Protein AF-A0AAN8J3Q2-F1 (afdb_monomer_lite)

Secondary structure (DSSP, 8-state):
---HHHHHHHHHHHHHHHHHHHHHHHHHHHHHHHHHHHHHHHHHHHHHHHHHHHHHHHHHHHHT----THHHHHHHTHHHHH-GGGG-----SSS-HHHHHHHHHHHHHHIIIIIHHHHTTT---SHHHHHHHHHHHHHHHHHHHHHHT--HHHIIIIIHHHHHHHHHHHHHHHHHHHHHHHTTS-S---HHHHHHHHHHHHHHHHSS---HHHHH-HHHHHHHHHHHHHHHHHHHS-HHHHT-HHHHHHHHHHHHHHHHHHHHHHHHHHHHHHHHHHHHHTT---SS--S-TT----SS------HHHHHHSHHHHHHHHHHHHHHT-HHHHHHHHHHHHHHHHHHHHHHHHHTTSS-HHHHHHHHHHHHHHHIIIIISTT-TT-----HHHHHHHHHHHHHSPP-TTTTHHHHHHHHHHHHH-TTTHHHHHTSTHHHHHHHHTT-PPP-------------SS----GGGSHHHHTTSS------SPPEEEEEEEEEEEEEETTEEEEEEEEEEEEEETTEEEEEEEEEEEHHHHHHHHHHHHHH-GGGTT---PPP-SSSTT-HHHHHHHHHHHHHHHHHHT-HHHHHH-HHHHHHHHHHHSSS----S---THHHHHHHHHHHHHHHHHHHHHTTS---GGGTTSGGGGGGSGGGGGGSS------PPPPPPPP---TTSS--S-HHHHS-HHHHHHHHHHHHHH-HHHH-HHHHHHHHHHHHHHHGGGHHHHHHHHHHHHHHHTSHHHHHHHHHHHHHHHHHGGGTTTTTTT-S---HHHHHHHHHTS--EEEEEEEE-SS-EEEEEE-SSS-EEEEEEE-STTHHHHHHHHHHHHHHHHTTTSSB-PPEEEEEE-GGG-EEEEEE-----S--HHHHHHHHHHHHHHHHHHHHHHHHHHHHTTSTTPPPP--TTTT---SBB-SS-EEETTEEE----BS-HHHHHIIIIIHHHHHHHHHTT-THHHHHHHHHHHHHHHHHGGGTTPPPEEE-S---TTSEEEETTEEEE-S---EEE-GGGHHHHHTTS----HHHHHHHHHHSPPPTTHHHHHHHHHHHHHHHHHHHH-GGGHHHHHHHHHHHHH-

Sequence (1094 aa):
MISRSSQIYAVLGIALFFGTFGLSGLIVFLICILCFVCGFCYIIYTRGGEKSKELASDFMNLKDFKFSPGIWMFLKNKNRFNDKSLYEQIHSMTNCQSMDAVLEQMLSFVIRDYVDSWYKKLSDDDLFKESLRRTARRSVASLSQCMRQVDWVPFITRHVADDFASHLRLYRMASERFKYMGRKDGVPSTENDLLSHFFDFELEMEKTICRDLLCTTPHYENAYLHDVVDIVLYLIMPPEDFRCRPLRFLLREVIGVFVKQQLSSLDFVDGLIRKKLVLLTNNAVDSGGLDVARVISTDDGLVQLPLHVVLTNGVAVSYFIDYLQSVGGQNYIDFYLAIEGFKVSVEHQLRTLSNGETVGDDVHETIKEAAQFMYQQYLSQEAITRVPLDEGTVSKFLSRIESDEPCDYWFEQIQEKVVEILRTDEHFYPGFKKNALYPKMLAELGITGDEDRPETPASDTGSAYSVLSDDARPLVKEIVEEGMINNGKPVTTAIVETLGIGMQGKQTFALYNVRVSRSINGKKVSGWNVLRRYSDFHTLHAFIVHKYPKLANLSFPGKKTFNNLDAHFLEKRTKALNLFLECVLQPAMLETYPELDGILFDFLSQKEYQGNREPIAKKVMSAMFDPIKTSVKAVGNTVLSVPDQVYGGVSKVGAGINNAAKVIIQPLSAGPRAPVIDTDRVAAGITDDESTSDNIPLRVLVLFVDEVFGVRARNAWFRRQMVTVLRQFVTPFGTSINKRIVDLVHWLTSEHQVTMYLTALRVMLAMGRSAGLRFLRTSGTSMEDALRECLKEDVKPFGRGGGGCINQGQGYETKSFGRIFVKVNRKKGSETMFRGEMASLKAMYETETVRVPKPIDVLNLGAHGWALVTEYIDMDGGSRGDLVELGTLLARMHKYNEDRLNESSRSSSFVGGSPTGDSYKDGVKQFGFHTVTCCGFIPQPNDWCDDWATFFIRNRLKVQIDMLIEKGNRDVLSVWPELERKVTDLLAPCAGVTPALVHGDLWGGNWSSSSEGPVIFDPASAFCDPEYEQGIMNMFGGYGSDFWTAYHRVLPERPDRKKRVPIYELFHSLNHWNHFGSSYRGSSMSIIDQILSS

pLDDT: mean 70.59, std 20.07, range [23.58, 97.81]

Foldseek 3Di:
DPDPVVVVVVVVVVVVQCVPCNPPSVVVVVVVVVVVVVVVVVVCVVVVVVVVVVVVVVVVVVVPDDDDPVVVVCVVCVVVLVDPVVLPDDDALQPDPLQSVLVVLLLVLCCVPPPCVVVVVVDPDCVVSSVLVVQVSQLSSQVNVVVVVDDLQCCVLPVVLLQVLLLLQLLVQLVVVQVVVCVPPVDDDDPVSSLVSSQVLVCVAVVPDGCSCCVPPPVNVLVVLLVVLLVSCVSRGDPVQNVPVVSSVVSSVSVSVVVVVVVVCCVVVVVVVVVVVVCVVVVPPPPPDDDDPPPPDDDPFDQDDDVVVLLPDPLSVVLLCVLCVVLVNNLLSVLLVLLVLLLVVLVVLVVCVVVVNDDDPVSQVVSLVSLVVSCQQAPDPPHPSHDDDDPVLSVVLVVCSVPDTDHSCSCVSVSVVSVVCQRPDCSHSVVSCVDPSNVVSCVVQVADTDPDDDDDDDDDDDDDDDDPPPVVPPVVPVVPPDDDDQPQDKAKAWAKDWSAWGDDPHDIFTKIKIWIFIDGPPHTPDIDIEIDTLVLLVLLQVVCCVVPVVCVVQQADDDDDPCCRPPVNVVVNSVRSNVSRVVCRDPVNCVVPVVSVVSVCLSRDNDDRDRPDDDPPVVVVCVVCVVVVVVSVVVVVVVPDDDPPPPPPPVPPVPPPVVVVPPPDDDDDDDDDDDDDDSYRSPDPPPPDPPQVLQSVLVSVLSNCCSVVVCVPPPPPVSVVVSVVSCVVCVVCRVVVSVVSVVVSCVCVDPVNVSVVSVVVSVVSVVCVQPVVCVVPDDDDDLQNLCCVFVVWHWDWDDDWDDDPAWIKTWIATDPQGIKIKTFHADPQVQQALVLQLQLQVLLVVLVFAAEFAWDDWDQSRSRGIMTMTHDFDFDFADPVLLLVCLQRLLSQQCSLVVLCVVLVVVVVDPDDDDDPPPPNNHDQWWFDPGWYDDRSHTFHGPTHNAQLCCCVPRFVVVLLVLCVVVVNCPCVVLVVLLNVLSSVLCVVVNPARFGWEQQQDAQVQWGAGPVGIYGHDGRIIRHRSLLNLLNHPPHDNRDPSSNVSNCVSPPDDPPSVLNSLVSVLRVLSVCCSVPHDVSVSVNVVSSVVSSVD

Structure (mmCIF, N/CA/C/O backbone):
data_AF-A0AAN8J3Q2-F1
#
_entry.id   AF-A0AAN8J3Q2-F1
#
loop_
_atom_site.group_PDB
_atom_site.id
_atom_site.type_symbol
_atom_site.label_atom_id
_atom_site.label_alt_id
_atom_site.label_comp_id
_atom_site.label_asym_id
_atom_site.label_entity_id
_atom_site.label_seq_id
_atom_site.pdbx_PDB_ins_code
_atom_site.Cartn_x
_atom_site.Cartn_y
_atom_site.Cartn_z
_atom_site.occupancy
_atom_site.B_iso_or_equiv
_atom_site.auth_seq_id
_atom_site.auth_comp_id
_atom_site.auth_asym_id
_atom_site.auth_atom_id
_atom_site.pdbx_PDB_model_num
ATOM 1 N N . MET A 1 1 ? 36.805 -28.744 -39.893 1.00 44.84 1 MET A N 1
ATOM 2 C CA . MET A 1 1 ? 36.390 -29.743 -40.902 1.00 44.84 1 MET A CA 1
ATOM 3 C C . MET A 1 1 ? 35.748 -29.007 -42.066 1.00 44.84 1 MET A C 1
ATOM 5 O O . MET A 1 1 ? 34.615 -28.571 -41.953 1.00 44.84 1 MET A O 1
ATOM 9 N N . ILE A 1 2 ? 36.499 -28.788 -43.141 1.00 46.84 2 ILE A N 1
ATOM 10 C CA . ILE A 1 2 ? 35.987 -28.196 -44.382 1.00 46.84 2 ILE A CA 1
ATOM 11 C C . ILE A 1 2 ? 35.321 -29.349 -45.151 1.00 46.84 2 ILE A C 1
ATOM 13 O O . ILE A 1 2 ? 35.975 -30.360 -45.407 1.00 46.84 2 ILE A O 1
ATOM 17 N N . SER A 1 3 ? 34.007 -29.278 -45.395 1.00 55.25 3 SER A N 1
ATOM 18 C CA . SER A 1 3 ? 33.243 -30.400 -45.962 1.00 55.25 3 SER A CA 1
ATOM 19 C C . SER A 1 3 ? 33.789 -30.776 -47.342 1.00 55.25 3 SER A C 1
ATOM 21 O O . SER A 1 3 ? 34.147 -29.898 -48.129 1.00 55.25 3 SER A O 1
ATOM 23 N N . ARG A 1 4 ? 33.822 -32.076 -47.672 1.00 58.34 4 ARG A N 1
ATOM 24 C CA . ARG A 1 4 ? 34.277 -32.590 -48.984 1.00 58.34 4 ARG A CA 1
ATOM 25 C C . ARG A 1 4 ? 33.656 -31.852 -50.182 1.00 58.34 4 ARG A C 1
ATOM 27 O O . ARG A 1 4 ? 34.294 -31.732 -51.219 1.00 58.34 4 ARG A O 1
ATOM 34 N N . SER A 1 5 ? 32.453 -31.301 -50.025 1.00 60.41 5 SER A N 1
ATOM 35 C CA . SER A 1 5 ? 31.771 -30.474 -51.025 1.00 60.41 5 SER A CA 1
ATOM 36 C C . SER A 1 5 ? 32.521 -29.181 -51.378 1.00 60.41 5 SER A C 1
ATOM 38 O O . SER A 1 5 ? 32.632 -28.845 -52.550 1.00 60.41 5 SER A O 1
ATOM 40 N N . SER A 1 6 ? 33.106 -28.477 -50.409 1.00 60.75 6 SER A N 1
ATOM 41 C CA . SER A 1 6 ? 33.828 -27.213 -50.658 1.00 60.75 6 SER A CA 1
ATOM 42 C C . SER A 1 6 ? 35.175 -27.392 -51.373 1.00 60.75 6 SER A C 1
ATOM 44 O O . SER A 1 6 ? 35.568 -26.538 -52.164 1.00 60.75 6 SER A O 1
ATOM 46 N N . GLN A 1 7 ? 35.844 -28.534 -51.185 1.00 69.81 7 GLN A N 1
ATOM 47 C CA . GLN A 1 7 ? 37.043 -28.885 -51.954 1.00 69.81 7 GLN A CA 1
ATOM 48 C C . GLN A 1 7 ? 36.707 -29.154 -53.426 1.00 69.81 7 GLN A C 1
ATOM 50 O O . GLN A 1 7 ? 37.463 -28.754 -54.306 1.00 69.81 7 GLN A O 1
ATOM 55 N N . ILE A 1 8 ? 35.547 -29.757 -53.705 1.00 75.06 8 ILE A N 1
ATOM 56 C CA . ILE A 1 8 ? 35.074 -29.994 -55.076 1.00 75.06 8 ILE A CA 1
ATOM 57 C C . ILE A 1 8 ? 34.764 -28.667 -55.775 1.00 75.06 8 ILE A C 1
ATOM 59 O O . ILE A 1 8 ? 35.192 -28.473 -56.909 1.00 75.06 8 ILE A O 1
ATOM 63 N N . TYR A 1 9 ? 34.102 -27.722 -55.099 1.00 75.12 9 TYR A N 1
ATOM 64 C CA . TYR A 1 9 ? 33.844 -26.395 -55.670 1.00 75.12 9 TYR A CA 1
ATOM 65 C C . TYR A 1 9 ? 35.123 -25.577 -55.880 1.00 75.12 9 TYR A C 1
ATOM 67 O O . TYR A 1 9 ? 35.227 -24.868 -56.878 1.00 75.12 9 TYR A O 1
ATOM 75 N N . ALA A 1 10 ? 36.117 -25.708 -54.998 1.00 75.75 10 ALA A N 1
ATOM 76 C CA . ALA A 1 10 ? 37.416 -25.067 -55.183 1.00 75.75 10 ALA A CA 1
ATOM 77 C C . ALA A 1 10 ? 38.167 -25.646 -56.394 1.00 75.75 10 ALA A C 1
ATOM 79 O O . ALA A 1 10 ? 38.669 -24.891 -57.223 1.00 75.75 10 ALA A O 1
ATOM 80 N N . VAL A 1 11 ? 38.191 -26.974 -56.544 1.00 79.00 11 VAL A N 1
ATOM 81 C CA . VAL A 1 11 ? 38.819 -27.638 -57.698 1.00 79.00 11 VAL A CA 1
ATOM 82 C C . VAL A 1 11 ? 38.075 -27.314 -58.997 1.00 79.00 11 VAL A C 1
ATOM 84 O O . VAL A 1 11 ? 38.719 -27.025 -60.003 1.00 79.00 11 VAL A O 1
ATOM 87 N N . LEU A 1 12 ? 36.738 -27.280 -58.976 1.00 80.75 12 LEU A N 1
ATOM 88 C CA . LEU A 1 12 ? 35.918 -26.880 -60.122 1.00 80.75 12 LEU A CA 1
ATOM 89 C C . LEU A 1 12 ? 36.154 -25.413 -60.500 1.00 80.75 12 LEU A C 1
ATOM 91 O O . LEU A 1 12 ? 36.290 -25.105 -61.679 1.00 80.75 12 LEU A O 1
ATOM 95 N N . GLY A 1 13 ? 36.255 -24.518 -59.515 1.00 78.62 13 GLY A N 1
ATOM 96 C CA . GLY A 1 13 ? 36.569 -23.108 -59.736 1.00 78.62 13 GLY A CA 1
ATOM 97 C C . GLY A 1 13 ? 37.957 -22.908 -60.344 1.00 78.62 13 GLY A C 1
ATOM 98 O O . GLY A 1 13 ? 38.103 -22.134 -61.285 1.00 78.62 13 GLY A O 1
ATOM 99 N N . ILE A 1 14 ? 38.958 -23.658 -59.874 1.00 78.94 14 ILE A N 1
ATOM 100 C CA . ILE A 1 14 ? 40.317 -23.643 -60.434 1.00 78.94 14 ILE A CA 1
ATOM 101 C C . ILE A 1 14 ? 40.312 -24.184 -61.871 1.00 78.94 14 ILE A C 1
ATOM 103 O O . ILE A 1 14 ? 40.887 -23.558 -62.760 1.00 78.94 14 ILE A O 1
ATOM 107 N N . ALA A 1 15 ? 39.629 -25.303 -62.125 1.00 77.94 15 ALA A N 1
ATOM 108 C CA . ALA A 1 15 ? 39.533 -25.896 -63.458 1.00 77.94 15 ALA A CA 1
ATOM 109 C C . ALA A 1 15 ? 38.805 -24.977 -64.453 1.00 77.94 15 ALA A C 1
ATOM 111 O O . ALA A 1 15 ? 39.283 -24.790 -65.571 1.00 77.94 15 ALA A O 1
ATOM 112 N N . LEU A 1 16 ? 37.695 -24.356 -64.037 1.00 80.19 16 LEU A N 1
ATOM 113 C CA . LEU A 1 16 ? 36.972 -23.374 -64.844 1.00 80.19 16 LEU A CA 1
ATOM 114 C C . LEU A 1 16 ? 37.835 -22.143 -65.115 1.00 80.19 16 LEU A C 1
ATOM 116 O O . LEU A 1 16 ? 37.922 -21.728 -66.262 1.00 80.19 16 LEU A O 1
ATOM 120 N N . PHE A 1 17 ? 38.530 -21.610 -64.106 1.00 79.38 17 PHE A N 1
ATOM 121 C CA . PHE A 1 17 ? 39.389 -20.433 -64.255 1.00 79.38 17 PHE A CA 1
ATOM 122 C C . PHE A 1 17 ? 40.544 -20.667 -65.239 1.00 79.38 17 PHE A C 1
ATOM 124 O O . PHE A 1 17 ? 40.773 -19.842 -66.126 1.00 79.38 17 PHE A O 1
ATOM 131 N N . PHE A 1 18 ? 41.241 -21.804 -65.133 1.00 77.00 18 PHE A N 1
ATOM 132 C CA . PHE A 1 18 ? 42.282 -22.169 -66.100 1.00 77.00 18 PHE A CA 1
ATOM 133 C C . PHE A 1 18 ? 41.704 -22.487 -67.485 1.00 77.00 18 PHE A C 1
ATOM 135 O O . PHE A 1 18 ? 42.357 -22.190 -68.484 1.00 77.00 18 PHE A O 1
ATOM 142 N N . GLY A 1 19 ? 40.484 -23.027 -67.559 1.00 76.12 19 GLY A N 1
ATOM 143 C CA . GLY A 1 19 ? 39.777 -23.276 -68.816 1.00 76.12 19 GLY A CA 1
ATOM 144 C C . GLY A 1 19 ? 39.347 -22.000 -69.548 1.00 76.12 19 GLY A C 1
ATOM 145 O O . GLY A 1 19 ? 39.478 -21.933 -70.766 1.00 76.12 19 GLY A O 1
ATOM 146 N N . THR A 1 20 ? 38.868 -20.976 -68.833 1.00 76.88 20 THR A N 1
ATOM 147 C CA . THR A 1 20 ? 38.388 -19.724 -69.446 1.00 76.88 20 THR A CA 1
ATOM 148 C C . THR A 1 20 ? 39.479 -18.686 -69.671 1.00 76.88 20 THR A C 1
ATOM 150 O O . THR A 1 20 ? 39.410 -17.955 -70.655 1.00 76.88 20 THR A O 1
ATOM 153 N N . PHE A 1 21 ? 40.474 -18.585 -68.785 1.00 77.19 21 PHE A N 1
ATOM 154 C CA . PHE A 1 21 ? 41.456 -17.489 -68.829 1.00 77.19 21 PHE A CA 1
ATOM 155 C C . PHE A 1 21 ? 42.900 -17.942 -69.083 1.00 77.19 21 PHE A C 1
ATOM 157 O O . PHE A 1 21 ? 43.785 -17.099 -69.284 1.00 77.19 21 PHE A O 1
ATOM 164 N N . GLY A 1 22 ? 43.153 -19.255 -69.091 1.00 79.75 22 GLY A N 1
ATOM 165 C CA . GLY A 1 22 ? 44.482 -19.825 -69.291 1.00 79.75 22 GLY A CA 1
ATOM 166 C C . GLY A 1 22 ? 45.507 -19.378 -68.243 1.00 79.75 22 GLY A C 1
ATOM 167 O O . GLY A 1 22 ? 45.188 -18.761 -67.225 1.00 79.75 22 GLY A O 1
ATOM 168 N N . LEU A 1 23 ? 46.784 -19.664 -68.508 1.00 76.62 23 LEU A N 1
ATOM 169 C CA . LEU A 1 23 ? 47.891 -19.263 -67.629 1.00 76.62 23 LEU A CA 1
ATOM 170 C C . LEU A 1 23 ? 48.048 -17.729 -67.546 1.00 76.62 23 LEU A C 1
ATOM 172 O O . LEU A 1 23 ? 48.486 -17.195 -66.528 1.00 76.62 23 LEU A O 1
ATOM 176 N N . SER A 1 24 ? 47.642 -17.015 -68.599 1.00 75.31 24 SER A N 1
ATOM 177 C CA . SER A 1 24 ? 47.639 -15.550 -68.678 1.00 75.31 24 SER A CA 1
ATOM 178 C C . SER A 1 24 ? 46.705 -14.894 -67.658 1.00 75.31 24 SER A C 1
ATOM 180 O O . SER A 1 24 ? 47.068 -13.872 -67.077 1.00 75.31 24 SER A O 1
ATOM 182 N N . GLY A 1 25 ? 45.539 -15.490 -67.384 1.00 77.50 25 GLY A N 1
ATOM 183 C CA . GLY A 1 25 ? 44.587 -14.971 -66.398 1.00 77.50 25 GLY A CA 1
ATOM 184 C C . GLY A 1 25 ? 45.135 -14.965 -64.974 1.00 77.50 25 GLY A C 1
ATOM 185 O O . GLY A 1 25 ? 44.891 -14.023 -64.223 1.00 77.50 25 GLY A O 1
ATOM 186 N N . LEU A 1 26 ? 45.939 -15.974 -64.620 1.00 77.62 26 LEU A N 1
ATOM 187 C CA . LEU A 1 26 ? 46.583 -16.059 -63.308 1.00 77.62 26 LEU A CA 1
ATOM 188 C C . LEU A 1 26 ? 47.596 -14.922 -63.106 1.00 77.62 26 LEU A C 1
ATOM 190 O O . LEU A 1 26 ? 47.645 -14.315 -62.038 1.00 77.62 26 LEU A O 1
ATOM 194 N N . ILE A 1 27 ? 48.373 -14.607 -64.146 1.00 80.88 27 ILE A N 1
ATOM 195 C CA . ILE A 1 27 ? 49.370 -13.530 -64.111 1.00 80.88 27 ILE A CA 1
ATOM 196 C C . ILE A 1 27 ? 48.676 -12.176 -63.929 1.00 80.88 27 ILE A C 1
ATOM 198 O O . ILE A 1 27 ? 49.070 -11.398 -63.063 1.00 80.88 27 ILE A O 1
ATOM 202 N N . VAL A 1 28 ? 47.607 -11.914 -64.687 1.00 82.50 28 VAL A N 1
ATOM 203 C CA . VAL A 1 28 ? 46.833 -10.667 -64.566 1.00 82.50 28 VAL A CA 1
ATOM 204 C C . VAL A 1 28 ? 46.196 -10.546 -63.179 1.00 82.50 28 VAL A C 1
ATOM 206 O O . VAL A 1 28 ? 46.288 -9.493 -62.554 1.00 82.50 28 VAL A O 1
ATOM 209 N N . PHE A 1 29 ? 45.623 -11.630 -62.652 1.00 80.81 29 PHE A N 1
ATOM 210 C CA . PHE A 1 29 ? 45.022 -11.641 -61.318 1.00 80.81 29 PHE A CA 1
ATOM 211 C C . PHE A 1 29 ? 46.047 -11.353 -60.208 1.00 80.81 29 PHE A C 1
ATOM 213 O O . PHE A 1 29 ? 45.781 -10.549 -59.311 1.00 80.81 29 PHE A O 1
ATOM 220 N N . LEU A 1 30 ? 47.245 -11.941 -60.297 1.00 81.38 30 LEU A N 1
ATOM 221 C CA . LEU A 1 30 ? 48.338 -11.675 -59.358 1.00 81.38 30 LEU A CA 1
ATOM 222 C C . LEU A 1 30 ? 48.819 -10.222 -59.429 1.00 81.38 30 LEU A C 1
ATOM 224 O O . LEU A 1 30 ? 49.044 -9.609 -58.385 1.00 81.38 30 LEU A O 1
ATOM 228 N N . ILE A 1 31 ? 48.918 -9.647 -60.632 1.00 86.12 31 ILE A N 1
ATOM 229 C CA . ILE A 1 31 ? 49.271 -8.231 -60.814 1.00 86.12 31 ILE A CA 1
ATOM 230 C C . ILE A 1 31 ? 48.207 -7.325 -60.180 1.00 86.12 31 ILE A C 1
ATOM 232 O O . ILE A 1 31 ? 48.558 -6.398 -59.455 1.00 86.12 31 ILE A O 1
ATOM 236 N N . CYS A 1 32 ? 46.916 -7.613 -60.372 1.00 83.62 32 CYS A N 1
ATOM 237 C CA . CYS A 1 32 ? 45.833 -6.833 -59.765 1.00 83.62 32 CYS A CA 1
ATOM 238 C C . CYS A 1 32 ? 45.866 -6.867 -58.230 1.00 83.62 32 CYS A C 1
ATOM 240 O O . CYS A 1 32 ? 45.693 -5.824 -57.596 1.00 83.62 32 CYS A O 1
ATOM 242 N N . ILE A 1 33 ? 46.132 -8.032 -57.627 1.00 85.94 33 ILE A N 1
ATOM 243 C CA . ILE A 1 33 ? 46.300 -8.150 -56.169 1.00 85.94 33 ILE A CA 1
ATOM 244 C C . ILE A 1 33 ? 47.504 -7.331 -55.702 1.00 85.94 33 ILE A C 1
ATOM 246 O O . ILE A 1 33 ? 47.404 -6.602 -54.715 1.00 85.94 33 ILE A O 1
ATOM 250 N N . LEU A 1 34 ? 48.626 -7.407 -56.419 1.00 86.88 34 LEU A N 1
ATOM 251 C CA . LEU A 1 34 ? 49.834 -6.671 -56.060 1.00 86.88 34 LEU A CA 1
ATOM 252 C C . LEU A 1 34 ? 49.600 -5.153 -56.131 1.00 86.88 34 LEU A C 1
ATOM 254 O O . LEU A 1 34 ? 49.941 -4.433 -55.194 1.00 86.88 34 LEU A O 1
ATOM 258 N N . CYS A 1 35 ? 48.926 -4.672 -57.179 1.00 88.38 35 CYS A N 1
ATOM 259 C CA . CYS A 1 35 ? 48.518 -3.273 -57.305 1.00 88.38 35 CYS A CA 1
ATOM 260 C C . CYS A 1 35 ? 47.567 -2.835 -56.181 1.00 88.38 35 CYS A C 1
ATOM 262 O O . CYS A 1 35 ? 47.721 -1.733 -55.654 1.00 88.38 35 CYS A O 1
ATOM 264 N N . PHE A 1 36 ? 46.620 -3.688 -55.778 1.00 88.50 36 PHE A N 1
ATOM 265 C CA . PHE A 1 36 ? 45.702 -3.399 -54.674 1.00 88.50 36 PHE A CA 1
ATOM 266 C C . PHE A 1 36 ? 46.442 -3.264 -53.336 1.00 88.50 36 PHE A C 1
ATOM 268 O O . PHE A 1 36 ? 46.231 -2.293 -52.609 1.00 88.50 36 PHE A O 1
ATOM 275 N N . VAL A 1 37 ? 47.360 -4.189 -53.035 1.00 87.00 37 VAL A N 1
ATOM 276 C CA . VAL A 1 37 ? 48.166 -4.154 -51.804 1.00 87.00 37 VAL A CA 1
ATOM 277 C C . VAL A 1 37 ? 49.084 -2.931 -51.790 1.00 87.00 37 VAL A C 1
ATOM 279 O O . VAL A 1 37 ? 49.125 -2.209 -50.795 1.00 87.00 37 VAL A O 1
ATOM 282 N N . CYS A 1 38 ? 49.763 -2.633 -52.901 1.00 88.00 38 CYS A N 1
ATOM 283 C CA . CYS A 1 38 ? 50.602 -1.440 -53.015 1.00 88.00 38 CYS A CA 1
ATOM 284 C C . CYS A 1 38 ? 49.794 -0.143 -52.851 1.00 88.00 38 CYS A C 1
ATOM 286 O O . CYS A 1 38 ? 50.235 0.758 -52.137 1.00 88.00 38 CYS A O 1
ATOM 288 N N . GLY A 1 39 ? 48.602 -0.054 -53.451 1.00 87.06 39 GLY A N 1
ATOM 289 C CA . GLY A 1 39 ? 47.702 1.091 -53.288 1.00 87.06 39 GLY A CA 1
ATOM 290 C C . GLY A 1 39 ? 47.219 1.261 -51.845 1.00 87.06 39 GLY A C 1
ATOM 291 O O . GLY A 1 39 ? 47.214 2.373 -51.317 1.00 87.06 39 GLY A O 1
ATOM 292 N N . PHE A 1 40 ? 46.892 0.158 -51.169 1.00 84.12 40 PHE A N 1
ATOM 293 C CA . PHE A 1 40 ? 46.506 0.166 -49.759 1.00 84.12 40 PHE A CA 1
ATOM 294 C C . PHE A 1 40 ? 47.651 0.643 -48.850 1.00 84.12 40 PHE A C 1
ATOM 296 O O . PHE A 1 40 ? 47.452 1.524 -48.010 1.00 84.12 40 PHE A O 1
ATOM 303 N N . CYS A 1 41 ? 48.871 0.136 -49.060 1.00 84.44 41 CYS A N 1
ATOM 304 C CA . CYS A 1 41 ? 50.059 0.586 -48.333 1.00 84.44 41 CYS A CA 1
ATOM 305 C C . CYS A 1 41 ? 50.379 2.065 -48.593 1.00 84.44 41 CYS A C 1
ATOM 307 O O . CYS A 1 41 ? 50.737 2.782 -47.659 1.00 84.44 41 CYS A O 1
ATOM 309 N N . TYR A 1 42 ? 50.206 2.539 -49.830 1.00 86.69 42 TYR A N 1
ATOM 310 C CA . TYR A 1 42 ? 50.404 3.944 -50.182 1.00 86.69 42 TYR A CA 1
ATOM 311 C C . TYR A 1 42 ? 49.430 4.862 -49.432 1.00 86.69 42 TYR A C 1
ATOM 313 O O . TYR A 1 42 ? 49.867 5.842 -48.835 1.00 86.69 42 TYR A O 1
ATOM 321 N N . ILE A 1 43 ? 48.139 4.510 -49.370 1.00 82.62 43 ILE A N 1
ATOM 322 C CA . ILE A 1 43 ? 47.125 5.284 -48.632 1.00 82.62 43 ILE A CA 1
ATOM 323 C C . ILE A 1 43 ? 47.439 5.341 -47.131 1.00 82.62 43 ILE A C 1
ATOM 325 O O . ILE A 1 43 ? 47.281 6.393 -46.512 1.00 82.62 43 ILE A O 1
ATOM 329 N N . ILE A 1 44 ? 47.889 4.232 -46.534 1.00 80.75 44 ILE A N 1
ATOM 330 C CA . ILE A 1 44 ? 48.295 4.210 -45.120 1.00 80.75 44 ILE A CA 1
ATOM 331 C C . ILE A 1 44 ? 49.507 5.114 -44.892 1.00 80.75 44 ILE A C 1
ATOM 333 O O . ILE A 1 44 ? 49.525 5.876 -43.927 1.00 80.75 44 ILE A O 1
ATOM 337 N N . TYR A 1 45 ? 50.501 5.057 -45.779 1.00 82.88 45 TYR A N 1
ATOM 338 C CA . TYR A 1 45 ? 51.706 5.871 -45.663 1.00 82.88 45 TYR A CA 1
ATOM 339 C C . TYR A 1 45 ? 51.403 7.371 -45.790 1.00 82.88 45 TYR A C 1
ATOM 341 O O . TYR A 1 45 ? 51.869 8.164 -44.970 1.00 82.88 45 TYR A O 1
ATOM 349 N N . THR A 1 46 ? 50.578 7.773 -46.763 1.00 78.69 46 THR A N 1
ATOM 350 C CA . THR A 1 46 ? 50.243 9.189 -46.975 1.00 78.69 46 THR A CA 1
ATOM 351 C C . THR A 1 46 ? 49.350 9.743 -45.865 1.00 78.69 46 THR A C 1
ATOM 353 O O . THR A 1 46 ? 49.705 10.755 -45.260 1.00 78.69 46 THR A O 1
ATOM 356 N N . ARG A 1 47 ? 48.255 9.052 -45.504 1.00 73.94 47 ARG A N 1
ATOM 357 C CA . ARG A 1 47 ? 47.373 9.490 -44.402 1.00 73.94 47 ARG A CA 1
ATOM 358 C C . ARG A 1 47 ? 48.051 9.424 -43.037 1.00 73.94 47 ARG A C 1
ATOM 360 O O . ARG A 1 47 ? 47.794 10.273 -42.186 1.00 73.94 47 ARG A O 1
ATOM 367 N N . GLY A 1 48 ? 48.908 8.428 -42.812 1.00 75.12 48 GLY A N 1
ATOM 368 C CA . GLY A 1 48 ? 49.697 8.317 -41.587 1.00 75.12 48 GLY A CA 1
ATOM 369 C C . GLY A 1 48 ? 50.693 9.469 -41.444 1.00 75.12 48 GLY A C 1
ATOM 370 O O . GLY A 1 48 ? 50.813 10.048 -40.365 1.00 75.12 48 GLY A O 1
ATOM 371 N N . GLY A 1 49 ? 51.351 9.852 -42.543 1.00 77.44 49 GLY A N 1
ATOM 372 C CA . GLY A 1 49 ? 52.280 10.981 -42.577 1.00 77.44 49 GLY A CA 1
ATOM 373 C C . GLY A 1 49 ? 51.612 12.333 -42.312 1.00 77.44 49 GLY A C 1
ATOM 374 O O . GLY A 1 49 ? 52.154 13.136 -41.552 1.00 77.44 49 GLY A O 1
ATOM 375 N N . GLU A 1 50 ? 50.432 12.579 -42.887 1.00 77.88 50 GLU A N 1
ATOM 376 C CA . GLU A 1 50 ? 49.652 13.802 -42.631 1.00 77.88 50 GLU A CA 1
ATOM 377 C C . GLU A 1 50 ? 49.238 13.903 -41.159 1.00 77.88 50 GLU A C 1
ATOM 379 O O . GLU A 1 50 ? 49.524 14.904 -40.501 1.00 77.88 50 GLU A O 1
ATOM 384 N N . LYS A 1 51 ? 48.688 12.820 -40.600 1.00 73.75 51 LYS A N 1
ATOM 385 C CA . LYS A 1 51 ? 48.233 12.785 -39.204 1.00 73.75 51 LYS A CA 1
ATOM 386 C C . LYS A 1 51 ? 49.379 12.881 -38.193 1.00 73.75 51 LYS A C 1
ATOM 388 O O . LYS A 1 51 ? 49.227 13.474 -37.128 1.00 73.75 51 LYS A O 1
ATOM 393 N N . SER A 1 52 ? 50.552 12.342 -38.531 1.00 73.38 52 SER A N 1
ATOM 394 C CA . SER A 1 52 ? 51.756 12.478 -37.704 1.00 73.38 52 SER A CA 1
ATOM 395 C C . SER A 1 52 ? 52.291 13.912 -37.676 1.00 73.38 52 SER A C 1
ATOM 397 O O . SER A 1 52 ? 52.817 14.332 -36.646 1.00 73.38 52 SER A O 1
ATOM 399 N N . LYS A 1 53 ? 52.195 14.655 -38.785 1.00 77.44 53 LYS A N 1
ATOM 400 C CA . LYS A 1 53 ? 52.614 16.065 -38.841 1.00 77.44 53 LYS A CA 1
ATOM 401 C C . LYS A 1 53 ? 51.661 16.966 -38.062 1.00 77.44 53 LYS A C 1
ATOM 403 O O . LYS A 1 53 ? 52.125 17.871 -37.375 1.00 77.44 53 LYS A O 1
ATOM 408 N N . GLU A 1 54 ? 50.365 16.675 -38.125 1.00 75.50 54 GLU A N 1
ATOM 409 C CA . GLU A 1 54 ? 49.329 17.362 -37.349 1.00 75.50 54 GLU A CA 1
ATOM 410 C C . GLU A 1 54 ? 49.564 17.191 -35.834 1.00 75.50 54 GLU A C 1
ATOM 412 O O . GLU A 1 54 ? 49.725 18.179 -35.122 1.00 75.50 54 GLU A O 1
ATOM 417 N N . LEU A 1 55 ? 49.780 15.954 -35.359 1.00 70.25 55 LEU A N 1
ATOM 418 C CA . LEU A 1 55 ? 50.124 15.698 -33.950 1.00 70.25 55 LEU A CA 1
ATOM 419 C C . LEU A 1 55 ? 51.442 16.359 -33.507 1.00 70.25 55 LEU A C 1
ATOM 421 O O . LEU A 1 55 ? 51.558 16.810 -32.368 1.00 70.25 55 LEU A O 1
ATOM 425 N N . ALA A 1 56 ? 52.456 16.393 -34.376 1.00 72.19 56 ALA A N 1
ATOM 426 C CA . ALA A 1 56 ? 53.737 17.019 -34.053 1.00 72.19 56 ALA A CA 1
ATOM 427 C C . ALA A 1 56 ? 53.616 18.548 -33.922 1.00 72.19 56 ALA A C 1
ATOM 429 O O . ALA A 1 56 ? 54.272 19.139 -33.063 1.00 72.19 56 ALA A O 1
ATOM 430 N N . SER A 1 57 ? 52.762 19.174 -34.738 1.00 70.25 57 SER A N 1
ATOM 431 C CA . SER A 1 57 ? 52.414 20.597 -34.640 1.00 70.25 57 SER A CA 1
ATOM 432 C C . SER A 1 57 ? 51.726 20.908 -33.307 1.00 70.25 57 SER A C 1
ATOM 434 O O . SER A 1 57 ? 52.156 21.808 -32.583 1.00 70.25 57 SER A O 1
ATOM 436 N N . ASP A 1 58 ? 50.733 20.105 -32.925 1.00 66.75 58 ASP A N 1
ATOM 437 C CA . ASP A 1 58 ? 50.013 20.272 -31.657 1.00 66.75 58 ASP A CA 1
ATOM 438 C C . ASP A 1 58 ? 50.932 20.102 -30.437 1.00 66.75 58 ASP A C 1
ATOM 440 O O . ASP A 1 58 ? 50.835 20.846 -29.459 1.00 66.75 58 ASP A O 1
ATOM 444 N N . PHE A 1 59 ? 51.887 19.171 -30.510 1.00 65.19 59 PHE A N 1
ATOM 445 C CA . PHE A 1 59 ? 52.856 18.938 -29.439 1.00 65.19 59 PHE A CA 1
ATOM 446 C C . PHE A 1 59 ? 53.878 20.078 -29.290 1.00 65.19 59 PHE A C 1
ATOM 448 O O . PHE A 1 59 ? 54.300 20.390 -28.175 1.00 65.19 59 PHE A O 1
ATOM 455 N N . MET A 1 60 ? 54.270 20.730 -30.389 1.00 64.25 60 MET A N 1
ATOM 456 C CA . MET A 1 60 ? 55.163 21.893 -30.330 1.00 64.25 60 MET A CA 1
ATOM 457 C C . MET A 1 60 ? 54.453 23.126 -29.760 1.00 64.25 60 MET A C 1
ATOM 459 O O . MET A 1 60 ? 55.052 23.832 -28.951 1.00 64.25 60 MET A O 1
ATOM 463 N N . ASN A 1 61 ? 53.162 23.311 -30.057 1.00 58.25 61 ASN A N 1
ATOM 464 C CA . ASN A 1 61 ? 52.339 24.374 -29.464 1.00 58.25 61 ASN A CA 1
ATOM 465 C C . ASN A 1 61 ? 52.176 24.230 -27.935 1.00 58.25 61 ASN A C 1
ATOM 467 O O . ASN A 1 61 ? 52.015 25.223 -27.228 1.00 58.25 61 ASN A O 1
ATOM 471 N N . LEU A 1 62 ? 52.268 23.007 -27.397 1.00 55.44 62 LEU A N 1
ATOM 472 C CA . LEU A 1 62 ? 52.250 22.732 -25.951 1.00 55.44 62 LEU A CA 1
ATOM 473 C C . LEU A 1 62 ? 53.569 23.075 -25.240 1.00 55.44 62 LEU A C 1
ATOM 475 O O . LEU A 1 62 ? 53.578 23.282 -24.025 1.00 55.44 62 LEU A O 1
ATOM 479 N N . LYS A 1 63 ? 54.688 23.142 -25.971 1.00 52.56 63 LYS A N 1
ATOM 480 C CA . LYS A 1 63 ? 56.030 23.325 -25.396 1.00 52.56 63 LYS A CA 1
ATOM 481 C C . LYS A 1 63 ? 56.298 24.764 -24.940 1.00 52.56 63 LYS A C 1
ATOM 483 O O . LYS A 1 63 ? 57.090 24.968 -24.021 1.00 52.56 63 LYS A O 1
ATOM 488 N N . ASP A 1 64 ? 55.594 25.732 -25.524 1.00 54.88 64 ASP A N 1
ATOM 489 C CA . ASP A 1 64 ? 55.672 27.153 -25.159 1.00 54.88 64 ASP A CA 1
ATOM 490 C C . ASP A 1 64 ? 54.746 27.535 -23.988 1.00 54.88 64 ASP A C 1
ATOM 492 O O . ASP A 1 64 ? 54.777 28.665 -23.489 1.00 54.88 64 ASP A O 1
ATOM 496 N N . PHE A 1 65 ? 53.958 26.583 -23.476 1.00 48.75 65 PHE A N 1
ATOM 497 C CA . PHE A 1 65 ? 53.097 26.791 -22.317 1.00 48.75 65 PHE A CA 1
ATOM 498 C C . PHE A 1 65 ? 53.924 26.741 -21.019 1.00 48.75 65 PHE A C 1
ATOM 500 O O . PHE A 1 65 ? 54.210 25.680 -20.460 1.00 48.75 65 PHE A O 1
ATOM 507 N N . LYS A 1 66 ? 54.341 27.907 -20.510 1.00 51.56 66 LYS A N 1
ATOM 508 C CA . LYS A 1 66 ? 55.027 27.999 -19.210 1.00 51.56 66 LYS A CA 1
ATOM 509 C C . LYS A 1 66 ? 54.064 27.651 -18.072 1.00 51.56 66 LYS A C 1
ATOM 511 O O . LYS A 1 66 ? 53.241 28.472 -17.669 1.00 51.56 66 LYS A O 1
ATOM 516 N N . PHE A 1 67 ? 54.208 26.458 -17.498 1.00 46.12 67 PHE A N 1
ATOM 517 C CA . PHE A 1 67 ? 53.555 26.109 -16.237 1.00 46.12 67 PHE A CA 1
ATOM 518 C C . PHE A 1 67 ? 54.023 27.053 -15.109 1.00 46.12 67 PHE A C 1
ATOM 520 O O . PHE A 1 67 ? 55.217 27.228 -14.868 1.00 46.12 67 PHE A O 1
ATOM 527 N N . SER A 1 68 ? 53.052 27.672 -14.432 1.00 53.25 68 SER A N 1
ATOM 528 C CA . SER A 1 68 ? 53.185 28.536 -13.243 1.00 53.25 68 SER A CA 1
ATOM 529 C C . SER A 1 68 ? 53.978 27.846 -12.096 1.00 53.25 68 SER A C 1
ATOM 531 O O . SER A 1 68 ? 54.064 26.616 -12.110 1.00 53.25 68 SER A O 1
ATOM 533 N N . PRO A 1 69 ? 54.533 28.561 -11.080 1.00 49.00 69 PRO A N 1
ATOM 534 C CA . PRO A 1 69 ? 55.546 28.103 -10.094 1.00 49.00 69 PRO A CA 1
ATOM 535 C C . PRO A 1 69 ? 55.247 26.840 -9.259 1.00 49.00 69 PRO A C 1
ATOM 537 O O . PRO A 1 69 ? 56.049 26.442 -8.411 1.00 49.00 69 PRO A O 1
ATOM 540 N N . GLY A 1 70 ? 54.101 26.197 -9.470 1.00 55.75 70 GLY A N 1
ATOM 541 C CA . GLY A 1 70 ? 53.618 25.040 -8.726 1.00 55.75 70 GLY A CA 1
ATOM 542 C C . GLY A 1 70 ? 54.517 23.806 -8.802 1.00 55.75 70 GLY A C 1
ATOM 543 O O . GLY A 1 70 ? 54.565 23.068 -7.826 1.00 55.75 70 GLY A O 1
ATOM 544 N N . ILE A 1 71 ? 55.286 23.595 -9.879 1.00 56.78 71 ILE A N 1
ATOM 545 C CA . ILE A 1 71 ? 56.173 22.416 -9.997 1.00 56.78 71 ILE A CA 1
ATOM 546 C C . ILE A 1 71 ? 57.294 22.455 -8.951 1.00 56.78 71 ILE A C 1
ATOM 548 O O . ILE A 1 71 ? 57.582 21.450 -8.303 1.00 56.78 71 ILE A O 1
ATOM 552 N N . TRP A 1 72 ? 57.897 23.623 -8.727 1.00 53.91 72 TRP A N 1
ATOM 553 C CA . TRP A 1 72 ? 58.945 23.776 -7.715 1.00 53.91 72 TRP A CA 1
ATOM 554 C C . TRP A 1 72 ? 58.392 23.602 -6.295 1.00 53.91 72 TRP A C 1
ATOM 556 O O . TRP A 1 72 ? 59.031 22.989 -5.438 1.00 53.91 72 TRP A O 1
ATOM 566 N N . MET A 1 73 ? 57.166 24.074 -6.056 1.00 56.72 73 MET A N 1
ATOM 567 C CA . MET A 1 73 ? 56.475 23.896 -4.779 1.00 56.72 73 MET A CA 1
ATOM 568 C C . MET A 1 73 ? 56.005 22.447 -4.564 1.00 56.72 73 MET A C 1
ATOM 570 O O . MET A 1 73 ? 56.021 21.963 -3.433 1.00 56.72 73 MET A O 1
ATOM 574 N N . PHE A 1 74 ? 55.654 21.735 -5.636 1.00 58.22 74 PHE A N 1
ATOM 575 C CA . PHE A 1 74 ? 55.347 20.305 -5.637 1.00 58.22 74 PHE A CA 1
ATOM 576 C C . PHE A 1 74 ? 56.585 19.473 -5.291 1.00 58.22 74 PHE A C 1
ATOM 578 O O . PHE A 1 74 ? 56.532 18.652 -4.379 1.00 58.22 74 PHE A O 1
ATOM 585 N N . LEU A 1 75 ? 57.728 19.746 -5.930 1.00 63.28 75 LEU A N 1
ATOM 586 C CA . LEU A 1 75 ? 58.991 19.061 -5.640 1.00 63.28 75 LEU A CA 1
ATOM 587 C C . LEU A 1 75 ? 59.453 19.292 -4.193 1.00 63.28 75 LEU A C 1
ATOM 589 O O . LEU A 1 75 ? 59.872 18.344 -3.532 1.00 63.28 75 LEU A O 1
ATOM 593 N N . LYS A 1 76 ? 59.299 20.516 -3.668 1.00 66.50 76 LYS A N 1
ATOM 594 C CA . LYS A 1 76 ? 59.621 20.850 -2.269 1.00 66.50 76 LYS A CA 1
ATOM 595 C C . LYS A 1 76 ? 58.721 20.127 -1.256 1.00 66.50 76 LYS A C 1
ATOM 597 O O . LYS A 1 76 ? 59.171 19.821 -0.158 1.00 66.50 76 LYS A O 1
ATOM 602 N N . ASN A 1 77 ? 57.472 19.832 -1.627 1.00 55.84 77 ASN A N 1
ATOM 603 C CA . ASN A 1 77 ? 56.490 19.154 -0.775 1.00 55.84 77 ASN A CA 1
ATOM 604 C C . ASN A 1 77 ? 56.299 17.664 -1.112 1.00 55.84 77 ASN A C 1
ATOM 606 O O . ASN A 1 77 ? 55.422 17.032 -0.531 1.00 55.84 77 ASN A O 1
ATOM 610 N N . LYS A 1 78 ? 57.114 17.075 -1.999 1.00 61.88 78 LYS A N 1
ATOM 611 C CA . LYS A 1 78 ? 56.977 15.680 -2.461 1.00 61.88 78 LYS A CA 1
ATOM 612 C C . LYS A 1 78 ? 56.876 14.674 -1.308 1.00 61.88 78 LYS A C 1
ATOM 614 O O . LYS A 1 78 ? 56.073 13.752 -1.363 1.00 61.88 78 LYS A O 1
ATOM 619 N N . ASN A 1 79 ? 57.637 14.891 -0.236 1.00 58.22 79 ASN A N 1
ATOM 620 C CA . ASN A 1 79 ? 57.638 14.006 0.930 1.00 58.22 79 ASN A CA 1
ATOM 621 C C . ASN A 1 79 ? 56.328 14.072 1.739 1.00 58.22 79 ASN A C 1
ATOM 623 O O . ASN A 1 79 ? 55.948 13.077 2.342 1.00 58.22 79 ASN A O 1
ATOM 627 N N . ARG A 1 80 ? 55.592 15.194 1.691 1.00 53.91 80 ARG A N 1
ATOM 628 C CA . ARG A 1 80 ? 54.277 15.355 2.341 1.00 53.91 80 ARG A CA 1
ATOM 629 C C . ARG A 1 80 ? 53.185 14.515 1.667 1.00 53.91 80 ARG A C 1
ATOM 631 O O . ARG A 1 80 ? 52.210 14.164 2.317 1.00 53.91 80 ARG A O 1
ATOM 638 N N . PHE A 1 81 ? 53.349 14.189 0.384 1.00 51.94 81 PHE A N 1
ATOM 639 C CA . PHE A 1 81 ? 52.435 13.315 -0.362 1.00 51.94 81 PHE A CA 1
ATOM 640 C C . PHE A 1 81 ? 52.761 11.821 -0.191 1.00 51.94 81 PHE A C 1
ATOM 642 O O . PHE A 1 81 ? 51.935 10.980 -0.516 1.00 51.94 81 PHE A O 1
ATOM 649 N N . ASN A 1 82 ? 53.934 11.480 0.350 1.00 54.00 82 ASN A N 1
ATOM 650 C CA . ASN A 1 82 ? 54.322 10.093 0.630 1.00 54.00 82 ASN A CA 1
ATOM 651 C C . ASN A 1 82 ? 53.986 9.645 2.062 1.00 54.00 82 ASN A C 1
ATOM 653 O O . ASN A 1 82 ? 54.079 8.456 2.365 1.00 54.00 82 ASN A O 1
ATOM 657 N N . ASP A 1 83 ? 53.606 10.574 2.940 1.00 53.44 83 ASP A N 1
ATOM 658 C CA . ASP A 1 83 ? 53.280 10.284 4.332 1.00 53.44 83 ASP A CA 1
ATOM 659 C C . ASP A 1 83 ? 51.783 9.977 4.492 1.00 53.44 83 ASP A C 1
ATOM 661 O O . ASP A 1 83 ? 50.942 10.870 4.621 1.00 53.44 83 ASP A O 1
ATOM 665 N N . LYS A 1 84 ? 51.442 8.684 4.450 1.00 52.03 84 LYS A N 1
ATOM 666 C CA . LYS A 1 84 ? 50.064 8.192 4.617 1.00 52.03 84 LYS A CA 1
ATOM 667 C C . LYS A 1 84 ? 49.535 8.370 6.050 1.00 52.03 84 LYS A C 1
ATOM 669 O O . LYS A 1 84 ? 48.322 8.432 6.232 1.00 52.03 84 LYS A O 1
ATOM 674 N N . SER A 1 85 ? 50.419 8.528 7.043 1.00 51.03 85 SER A N 1
ATOM 675 C CA . SER A 1 85 ? 50.053 8.610 8.470 1.00 51.03 85 SER A CA 1
ATOM 676 C C . SER A 1 85 ? 49.289 9.893 8.835 1.00 51.03 85 SER A C 1
ATOM 678 O O . SER A 1 85 ? 48.470 9.913 9.753 1.00 51.03 85 SER A O 1
ATOM 680 N N . LEU A 1 86 ? 49.478 10.965 8.057 1.00 52.19 86 LEU A N 1
ATOM 681 C CA . LEU A 1 86 ? 48.841 12.276 8.242 1.00 52.19 86 LEU A CA 1
ATOM 682 C C . LEU A 1 86 ? 47.316 12.277 8.026 1.00 52.19 86 LEU A C 1
ATOM 684 O O . LEU A 1 86 ? 46.656 13.280 8.323 1.00 52.19 86 LEU A O 1
ATOM 688 N N . TYR A 1 87 ? 46.770 11.181 7.495 1.00 53.28 87 TYR A N 1
ATOM 689 C CA . TYR A 1 87 ? 45.357 11.025 7.163 1.00 53.28 87 TYR A CA 1
ATOM 690 C C . TYR A 1 87 ? 44.665 9.864 7.906 1.00 53.28 87 TYR A C 1
ATOM 692 O O . TYR A 1 87 ? 43.470 9.665 7.721 1.00 53.28 87 TYR A O 1
ATOM 700 N N . GLU A 1 88 ? 45.369 9.135 8.782 1.00 47.25 88 GLU A N 1
ATOM 701 C CA . GLU A 1 88 ? 44.823 7.966 9.502 1.00 47.25 88 GLU A CA 1
ATOM 702 C C . GLU A 1 88 ? 44.002 8.322 10.756 1.00 47.25 88 GLU A C 1
ATOM 704 O O . GLU A 1 88 ? 43.226 7.503 11.247 1.00 47.25 88 GLU A O 1
ATOM 709 N N . GLN A 1 89 ? 44.118 9.543 11.288 1.00 55.41 89 GLN A N 1
ATOM 710 C CA . GLN A 1 89 ? 43.392 9.933 12.501 1.00 55.41 89 GLN A CA 1
ATOM 711 C C . GLN A 1 89 ? 41.931 10.313 12.203 1.00 55.41 89 GLN A C 1
ATOM 713 O O . GLN A 1 89 ? 41.620 11.462 11.864 1.00 55.41 89 GLN A O 1
ATOM 718 N N . ILE A 1 90 ? 41.020 9.355 12.390 1.00 60.31 90 ILE A N 1
ATOM 719 C CA . ILE A 1 90 ? 39.569 9.589 12.407 1.00 60.31 90 ILE A CA 1
ATOM 720 C C . ILE A 1 90 ? 39.229 10.387 13.670 1.00 60.31 90 ILE A C 1
ATOM 722 O O . ILE A 1 90 ? 39.236 9.860 14.780 1.00 60.31 90 ILE A O 1
ATOM 726 N N . HIS A 1 91 ? 38.956 11.677 13.497 1.00 67.38 91 HIS A N 1
ATOM 727 C CA . HIS A 1 91 ? 38.447 12.534 14.563 1.00 67.38 91 HIS A CA 1
ATOM 728 C C . HIS A 1 91 ? 36.920 12.456 14.591 1.00 67.38 91 HIS A C 1
ATOM 730 O O . HIS A 1 91 ? 36.287 12.384 13.537 1.00 67.38 91 HIS A O 1
ATOM 736 N N . SER A 1 92 ? 36.340 12.497 15.790 1.00 78.00 92 SER A N 1
ATOM 737 C CA . SER A 1 92 ? 34.888 12.522 15.966 1.00 78.00 92 SER A CA 1
ATOM 738 C C . SER A 1 92 ? 34.274 13.766 15.312 1.00 78.00 92 SER A C 1
ATOM 740 O O . SER A 1 92 ? 34.814 14.868 15.435 1.00 78.00 92 SER A O 1
ATOM 742 N N . MET A 1 93 ? 33.152 13.591 14.606 1.00 83.31 93 MET A N 1
ATOM 743 C CA . MET A 1 93 ? 32.432 14.692 13.953 1.00 83.31 93 MET A CA 1
ATOM 744 C C . MET A 1 93 ? 31.465 15.375 14.919 1.00 83.31 93 MET A C 1
ATOM 746 O O . MET A 1 93 ? 31.285 16.587 14.869 1.00 83.31 93 MET A O 1
ATOM 750 N N . THR A 1 94 ? 30.834 14.617 15.813 1.00 82.69 94 THR A N 1
ATOM 751 C CA . THR A 1 94 ? 29.780 15.130 16.698 1.00 82.69 94 THR A CA 1
ATOM 752 C C . THR A 1 94 ? 30.040 14.860 18.179 1.00 82.69 94 THR A C 1
ATOM 754 O O . THR A 1 94 ? 29.316 15.398 19.015 1.00 82.69 94 THR A O 1
ATOM 757 N N . ASN A 1 95 ? 31.087 14.110 18.535 1.00 80.38 95 ASN A N 1
ATOM 758 C CA . ASN A 1 95 ? 31.332 13.528 19.865 1.00 80.38 95 ASN A CA 1
ATOM 759 C C . ASN A 1 95 ? 30.241 12.540 20.322 1.00 80.38 95 ASN A C 1
ATOM 761 O O . ASN A 1 95 ? 30.214 12.152 21.487 1.00 80.38 95 ASN A O 1
ATOM 765 N N . CYS A 1 96 ? 29.370 12.105 19.405 1.00 82.62 96 CYS A N 1
ATOM 766 C CA . CYS A 1 96 ? 28.375 11.062 19.616 1.00 82.62 96 CYS A CA 1
ATOM 767 C C . CYS A 1 96 ? 28.694 9.862 18.715 1.00 82.62 96 CYS A C 1
ATOM 769 O O . CYS A 1 96 ? 28.705 9.972 17.489 1.00 82.62 96 CYS A O 1
ATOM 771 N N . GLN A 1 97 ? 28.892 8.688 19.318 1.00 82.31 97 GLN A N 1
ATOM 772 C CA . GLN A 1 97 ? 29.246 7.471 18.582 1.00 82.31 97 GLN A CA 1
ATOM 773 C C . GLN A 1 97 ? 28.146 7.027 17.602 1.00 82.31 97 GLN A C 1
ATOM 775 O O . GLN A 1 97 ? 28.452 6.536 16.515 1.00 82.31 97 GLN A O 1
ATOM 780 N N . SER A 1 98 ? 26.871 7.199 17.967 1.00 79.56 98 SER A N 1
ATOM 781 C CA . SER A 1 98 ? 25.743 6.772 17.130 1.00 79.56 98 SER A CA 1
ATOM 782 C C . SER A 1 98 ? 25.555 7.671 15.901 1.00 79.56 98 SER A C 1
ATOM 784 O O . SER A 1 98 ? 25.394 7.165 14.790 1.00 79.56 98 SER A O 1
ATOM 786 N N . MET A 1 99 ? 25.672 8.991 16.072 1.00 82.06 99 MET A N 1
ATOM 787 C CA . MET A 1 99 ? 25.609 9.967 14.982 1.00 82.06 99 MET A CA 1
ATOM 788 C C . MET A 1 99 ? 26.831 9.870 14.067 1.00 82.06 99 MET A C 1
ATOM 790 O O . MET A 1 99 ? 26.676 9.844 12.846 1.00 82.06 99 MET A O 1
ATOM 794 N N . ASP A 1 100 ? 28.034 9.750 14.634 1.00 86.31 100 ASP A N 1
ATOM 795 C CA . ASP A 1 100 ? 29.270 9.637 13.856 1.00 86.31 100 ASP A CA 1
ATOM 796 C C . ASP A 1 100 ? 29.284 8.384 12.980 1.00 86.31 100 ASP A C 1
ATOM 798 O O . ASP A 1 100 ? 29.695 8.453 11.822 1.00 86.31 100 ASP A O 1
ATOM 802 N N . ALA A 1 101 ? 28.766 7.257 13.479 1.00 82.31 101 ALA A N 1
ATOM 803 C CA . ALA A 1 101 ? 28.642 6.038 12.684 1.00 82.31 101 ALA A CA 1
ATOM 804 C C . ALA A 1 101 ? 27.738 6.235 11.453 1.00 82.31 101 ALA A C 1
ATOM 806 O O . ALA A 1 101 ? 28.048 5.739 10.367 1.00 82.31 101 ALA A O 1
ATOM 807 N N . VAL A 1 102 ? 26.630 6.969 11.601 1.00 79.19 102 VAL A N 1
ATOM 808 C CA . VAL A 1 102 ? 25.706 7.273 10.496 1.00 79.19 102 VAL A CA 1
ATOM 809 C C . VAL A 1 102 ? 26.342 8.256 9.511 1.00 79.19 102 VAL A C 1
ATOM 811 O O . VAL A 1 102 ? 26.292 8.024 8.301 1.00 79.19 102 VAL A O 1
ATOM 814 N N . LEU A 1 103 ? 26.992 9.308 10.010 1.00 82.38 103 LEU A N 1
ATOM 815 C CA . LEU A 1 103 ? 27.660 10.326 9.196 1.00 82.38 103 LEU A CA 1
ATOM 816 C C . LEU A 1 103 ? 28.851 9.758 8.408 1.00 82.38 103 LEU A C 1
ATOM 818 O O . LEU A 1 103 ? 28.995 10.070 7.227 1.00 82.38 103 LEU A O 1
ATOM 822 N N . GLU A 1 104 ? 29.656 8.867 8.996 1.00 84.62 104 GLU A N 1
ATOM 823 C CA . GLU A 1 104 ? 30.753 8.191 8.283 1.00 84.62 104 GLU A CA 1
ATOM 824 C C . GLU A 1 104 ? 30.227 7.285 7.167 1.00 84.62 104 GLU A C 1
ATOM 826 O O . GLU A 1 104 ? 30.807 7.219 6.079 1.00 84.62 104 GLU A O 1
ATOM 831 N N . GLN A 1 105 ? 29.096 6.610 7.390 1.00 79.25 105 GLN A N 1
ATOM 832 C CA . GLN A 1 105 ? 28.447 5.828 6.338 1.00 79.25 105 GLN A CA 1
ATOM 833 C C . GLN A 1 105 ? 27.937 6.725 5.207 1.00 79.25 105 GLN A C 1
ATOM 835 O O . GLN A 1 105 ? 28.134 6.396 4.037 1.00 79.25 105 GLN A O 1
ATOM 840 N N . MET A 1 106 ? 27.334 7.871 5.533 1.00 77.44 106 MET A N 1
ATOM 841 C CA . MET A 1 106 ? 26.898 8.852 4.536 1.00 77.44 106 MET A CA 1
ATOM 842 C C . MET A 1 106 ? 28.082 9.404 3.734 1.00 77.44 106 MET A C 1
ATOM 844 O O . MET A 1 106 ? 28.031 9.409 2.506 1.00 77.44 106 MET A O 1
ATOM 848 N N . LEU A 1 107 ? 29.174 9.793 4.398 1.00 79.50 107 LEU A N 1
ATOM 849 C CA . LEU A 1 107 ? 30.394 10.266 3.739 1.00 79.50 107 LEU A CA 1
ATOM 850 C C . LEU A 1 107 ? 31.001 9.179 2.843 1.00 79.50 107 LEU A C 1
ATOM 852 O O . LEU A 1 107 ? 31.407 9.452 1.715 1.00 79.50 107 LEU A O 1
ATOM 856 N N . SER A 1 108 ? 31.001 7.928 3.305 1.00 80.50 108 SER A N 1
ATOM 857 C CA . SER A 1 108 ? 31.443 6.781 2.510 1.00 80.50 108 SER A CA 1
ATOM 858 C C . SER A 1 108 ? 30.592 6.591 1.255 1.00 80.50 108 SER A C 1
ATOM 860 O O . SER A 1 108 ? 31.145 6.300 0.195 1.00 80.50 108 SER A O 1
ATOM 862 N N . PHE A 1 109 ? 29.272 6.794 1.342 1.00 73.81 109 PHE A N 1
ATOM 863 C CA . PHE A 1 109 ? 28.394 6.780 0.170 1.00 73.81 109 PHE A CA 1
ATOM 864 C C . PHE A 1 109 ? 28.715 7.933 -0.776 1.00 73.81 109 PHE A C 1
ATOM 866 O O . PHE A 1 109 ? 28.895 7.688 -1.963 1.00 73.81 109 PHE A O 1
ATOM 873 N N . VAL A 1 110 ? 28.893 9.156 -0.268 1.00 73.19 110 VAL A N 1
ATOM 874 C CA . VAL A 1 110 ? 29.222 10.315 -1.112 1.00 73.19 110 VAL A CA 1
ATOM 875 C C . VAL A 1 110 ? 30.536 10.101 -1.869 1.00 73.19 110 VAL A C 1
ATOM 877 O O . VAL A 1 110 ? 30.577 10.282 -3.084 1.00 73.19 110 VAL A O 1
ATOM 880 N N . ILE A 1 111 ? 31.597 9.650 -1.195 1.00 77.38 111 ILE A N 1
ATOM 881 C CA . ILE A 1 111 ? 32.892 9.395 -1.844 1.00 77.38 111 ILE A CA 1
ATOM 882 C C . ILE A 1 111 ? 32.792 8.249 -2.860 1.00 77.38 111 ILE A C 1
ATOM 884 O O . ILE A 1 111 ? 33.261 8.388 -3.989 1.00 77.38 111 ILE A O 1
ATOM 888 N N . ARG A 1 112 ? 32.161 7.129 -2.493 1.00 76.75 112 ARG A N 1
ATOM 889 C CA . ARG A 1 112 ? 32.010 5.968 -3.385 1.00 76.75 112 ARG A CA 1
ATOM 890 C C . ARG A 1 112 ? 31.145 6.282 -4.611 1.00 76.75 112 ARG A C 1
ATOM 892 O O . ARG A 1 112 ? 31.415 5.779 -5.696 1.00 76.75 112 ARG A O 1
ATOM 899 N N . ASP A 1 113 ? 30.095 7.076 -4.439 1.00 65.69 113 ASP A N 1
ATOM 900 C CA . ASP A 1 113 ? 29.074 7.248 -5.472 1.00 65.69 113 ASP A CA 1
ATOM 901 C C . ASP A 1 113 ? 29.366 8.477 -6.351 1.00 65.69 113 ASP A C 1
ATOM 903 O O . ASP A 1 113 ? 29.271 8.396 -7.578 1.00 65.69 113 ASP A O 1
ATOM 907 N N . TYR A 1 114 ? 29.808 9.593 -5.764 1.00 70.00 114 TYR A N 1
ATOM 908 C CA . TYR A 1 114 ? 30.064 10.829 -6.510 1.00 70.00 114 TYR A CA 1
ATOM 909 C C . TYR A 1 114 ? 31.514 11.023 -6.915 1.00 70.00 114 TYR A C 1
ATOM 911 O O . TYR A 1 114 ? 31.738 11.661 -7.931 1.00 70.00 114 TYR A O 1
ATOM 919 N N . VAL A 1 115 ? 32.492 10.519 -6.159 1.00 75.00 115 VAL A N 1
ATOM 920 C CA . VAL A 1 115 ? 33.916 10.807 -6.420 1.00 75.00 115 VAL A CA 1
ATOM 921 C C . VAL A 1 115 ? 34.568 9.656 -7.170 1.00 75.00 115 VAL A C 1
ATOM 923 O O . VAL A 1 115 ? 35.156 9.857 -8.229 1.00 75.00 115 VAL A O 1
ATOM 926 N N . ASP A 1 116 ? 34.400 8.429 -6.680 1.00 76.69 116 ASP A N 1
ATOM 927 C CA . ASP A 1 116 ? 34.956 7.219 -7.296 1.00 76.69 116 ASP A CA 1
ATOM 928 C C . ASP A 1 116 ? 34.446 6.987 -8.734 1.00 76.69 116 ASP A C 1
ATOM 930 O O . ASP A 1 116 ? 35.150 6.377 -9.536 1.00 76.69 116 ASP A O 1
ATOM 934 N N . SER A 1 117 ? 33.252 7.481 -9.084 1.00 72.44 117 SER A N 1
ATOM 935 C CA . SER A 1 117 ? 32.628 7.284 -10.403 1.00 72.44 117 SER A CA 1
ATOM 936 C C . SER A 1 117 ? 33.382 7.955 -11.561 1.00 72.44 117 SER A C 1
ATOM 938 O O . SER A 1 117 ? 33.371 7.438 -12.687 1.00 72.44 117 SER A O 1
ATOM 940 N N . TRP A 1 118 ? 34.068 9.070 -11.295 1.00 77.25 118 TRP A N 1
ATOM 941 C CA . TRP A 1 118 ? 34.918 9.768 -12.266 1.00 77.25 118 TRP A CA 1
ATOM 942 C C . TRP A 1 118 ? 36.400 9.725 -11.890 1.00 77.25 118 TRP A C 1
ATOM 944 O O . TRP A 1 118 ? 37.238 9.567 -12.774 1.00 77.25 118 TRP A O 1
ATOM 954 N N . TYR A 1 119 ? 36.747 9.804 -10.605 1.00 76.31 119 TYR A N 1
ATOM 955 C CA . TYR A 1 119 ? 38.138 9.949 -10.180 1.00 76.31 119 TYR A CA 1
ATOM 956 C C . TYR A 1 119 ? 38.972 8.688 -10.435 1.00 76.31 119 TYR A C 1
ATOM 958 O O . TYR A 1 119 ? 40.090 8.806 -10.925 1.00 76.31 119 TYR A O 1
ATOM 966 N N . LYS A 1 120 ? 38.391 7.488 -10.264 1.00 77.62 120 LYS A N 1
ATOM 967 C CA . LYS A 1 120 ? 39.051 6.210 -10.614 1.00 77.62 120 LYS A CA 1
ATOM 968 C C . LYS A 1 120 ? 39.378 6.072 -12.104 1.00 77.62 120 LYS A C 1
ATOM 970 O O . LYS A 1 120 ? 40.183 5.232 -12.476 1.00 77.62 120 LYS A O 1
ATOM 975 N N . LYS A 1 121 ? 38.745 6.867 -12.975 1.00 76.81 121 LYS A N 1
ATOM 976 C CA . LYS A 1 121 ? 39.076 6.907 -14.410 1.00 76.81 121 LYS A CA 1
ATOM 977 C C . LYS A 1 121 ? 40.240 7.856 -14.711 1.00 76.81 121 LYS A C 1
ATOM 979 O O . LYS A 1 121 ? 40.785 7.795 -15.807 1.00 76.81 121 LYS A O 1
ATOM 984 N N . LEU A 1 122 ? 40.577 8.747 -13.775 1.00 72.06 122 LEU A N 1
ATOM 985 C CA . LEU A 1 122 ? 41.621 9.764 -13.917 1.00 72.06 122 LEU A CA 1
ATOM 986 C C . LEU A 1 122 ? 42.913 9.389 -13.181 1.00 72.06 122 LEU A C 1
ATOM 988 O O . LEU A 1 122 ? 43.994 9.694 -13.677 1.00 72.06 122 LEU A O 1
ATOM 992 N N . SER A 1 123 ? 42.813 8.781 -11.996 1.00 75.44 123 SER A N 1
ATOM 993 C CA . SER A 1 123 ? 43.957 8.406 -11.162 1.00 75.44 123 SER A CA 1
ATOM 994 C C . SER A 1 123 ? 43.587 7.288 -10.185 1.00 75.44 123 SER A C 1
ATOM 996 O O . SER A 1 123 ? 42.479 7.270 -9.647 1.00 75.44 123 SER A O 1
ATOM 998 N N . ASP A 1 124 ? 44.547 6.408 -9.902 1.00 72.38 124 ASP A N 1
ATOM 999 C CA . ASP A 1 124 ? 44.447 5.377 -8.858 1.00 72.38 124 ASP A CA 1
ATOM 1000 C C . ASP A 1 124 ? 44.927 5.875 -7.479 1.00 72.38 124 ASP A C 1
ATOM 1002 O O . ASP A 1 124 ? 44.935 5.122 -6.508 1.00 72.38 124 ASP A O 1
ATOM 1006 N N . ASP A 1 125 ? 45.349 7.140 -7.378 1.00 73.88 125 ASP A N 1
ATOM 1007 C CA . ASP A 1 125 ? 45.811 7.745 -6.124 1.00 73.88 125 ASP A CA 1
ATOM 1008 C C . ASP A 1 125 ? 44.660 7.948 -5.124 1.00 73.88 125 ASP A C 1
ATOM 1010 O O . ASP A 1 125 ? 43.614 8.484 -5.465 1.00 73.88 125 ASP A O 1
ATOM 1014 N N . ASP A 1 126 ? 44.846 7.569 -3.860 1.00 72.19 126 ASP A N 1
ATOM 1015 C CA . ASP A 1 126 ? 43.813 7.699 -2.823 1.00 72.19 126 ASP A CA 1
ATOM 1016 C C . ASP A 1 126 ? 43.893 9.024 -2.042 1.00 72.19 126 ASP A C 1
ATOM 1018 O O . ASP A 1 126 ? 42.936 9.385 -1.347 1.00 72.19 126 ASP A O 1
ATOM 1022 N N . LEU A 1 127 ? 44.994 9.779 -2.164 1.00 73.19 127 LEU A N 1
ATOM 1023 C CA . LEU A 1 127 ? 45.249 10.977 -1.349 1.00 73.19 127 LEU A CA 1
ATOM 1024 C C . LEU A 1 127 ? 44.181 12.057 -1.533 1.00 73.19 127 LEU A C 1
ATOM 1026 O O . LEU A 1 127 ? 43.778 12.703 -0.566 1.00 73.19 127 LEU A O 1
ATOM 1030 N N . PHE A 1 128 ? 43.687 12.242 -2.758 1.00 75.75 128 PHE A N 1
ATOM 1031 C CA . PHE A 1 128 ? 42.619 13.202 -3.034 1.00 75.75 128 PHE A CA 1
ATOM 1032 C C . PHE A 1 128 ? 41.315 12.840 -2.312 1.00 75.75 128 PHE A C 1
ATOM 1034 O O . PHE A 1 128 ? 40.686 13.702 -1.692 1.00 75.75 128 PHE A O 1
ATOM 1041 N N . LYS A 1 129 ? 40.928 11.558 -2.344 1.00 77.44 129 LYS A N 1
ATOM 1042 C CA . LYS A 1 129 ? 39.716 11.066 -1.673 1.00 77.44 129 LYS A CA 1
ATOM 1043 C C . LYS A 1 129 ? 39.835 11.220 -0.166 1.00 77.44 129 LYS A C 1
ATOM 1045 O O . LYS A 1 129 ? 38.871 11.628 0.481 1.00 77.44 129 LYS A O 1
ATOM 1050 N N . GLU A 1 130 ? 41.013 10.948 0.385 1.00 77.56 130 GLU A N 1
ATOM 1051 C CA . GLU A 1 130 ? 41.221 11.074 1.823 1.00 77.56 130 GLU A CA 1
ATOM 1052 C C . GLU A 1 130 ? 41.305 12.537 2.281 1.00 77.56 130 GLU A C 1
ATOM 1054 O O . GLU A 1 130 ? 40.752 12.895 3.322 1.00 77.56 130 GLU A O 1
ATOM 1059 N N . SER A 1 131 ? 41.874 13.424 1.459 1.00 75.12 131 SER A N 1
ATOM 1060 C CA . SER A 1 131 ? 41.800 14.869 1.692 1.00 75.12 131 SER A CA 1
ATOM 1061 C C . SER A 1 131 ? 40.350 15.360 1.708 1.00 75.12 131 SER A C 1
ATOM 1063 O O . SER A 1 131 ? 39.975 16.127 2.594 1.00 75.12 131 SER A O 1
ATOM 1065 N N . LEU A 1 132 ? 39.515 14.888 0.776 1.00 77.62 132 LEU A N 1
ATOM 1066 C CA . LEU A 1 132 ? 38.097 15.245 0.713 1.00 77.62 132 LEU A CA 1
ATOM 1067 C C . LEU A 1 132 ? 37.325 14.740 1.943 1.00 77.62 132 LEU A C 1
ATOM 1069 O O . LEU A 1 132 ? 36.546 15.494 2.528 1.00 77.62 132 LEU A O 1
ATOM 1073 N N . ARG A 1 133 ? 37.586 13.501 2.389 1.00 80.38 133 ARG A N 1
ATOM 1074 C CA . ARG A 1 133 ? 37.003 12.954 3.627 1.00 80.38 133 ARG A CA 1
ATOM 1075 C C . ARG A 1 133 ? 37.395 13.767 4.852 1.00 80.38 133 ARG A C 1
ATOM 1077 O O . ARG A 1 133 ? 36.534 14.111 5.659 1.00 80.38 133 ARG A O 1
ATOM 1084 N N . ARG A 1 134 ? 38.677 14.106 4.988 1.00 78.94 134 ARG A N 1
ATOM 1085 C CA . ARG A 1 134 ? 39.183 14.914 6.103 1.00 78.94 134 ARG A CA 1
ATOM 1086 C C . ARG A 1 134 ? 38.514 16.286 6.160 1.00 78.94 134 ARG A C 1
ATOM 1088 O O . ARG A 1 134 ? 38.077 16.698 7.235 1.00 78.94 134 ARG A O 1
ATOM 1095 N N . THR A 1 135 ? 38.419 16.978 5.028 1.00 78.88 135 THR A N 1
ATOM 1096 C CA . THR A 1 135 ? 37.752 18.283 4.956 1.00 78.88 135 THR A CA 1
ATOM 1097 C C . THR A 1 135 ? 36.263 18.167 5.275 1.00 78.88 135 THR A C 1
ATOM 1099 O O . THR A 1 135 ? 35.748 18.984 6.039 1.00 78.88 135 THR A O 1
ATOM 1102 N N . ALA A 1 136 ? 35.579 17.129 4.783 1.00 80.75 136 ALA A N 1
ATOM 1103 C CA . ALA A 1 136 ? 34.174 16.887 5.106 1.00 80.75 136 ALA A CA 1
ATOM 1104 C C . ALA A 1 136 ? 33.961 16.654 6.612 1.00 80.75 136 ALA A C 1
ATOM 1106 O O . ALA A 1 136 ? 33.128 17.329 7.209 1.00 80.75 136 ALA A O 1
ATOM 1107 N N . ARG A 1 137 ? 34.767 15.792 7.253 1.00 82.75 137 ARG A N 1
ATOM 1108 C CA . ARG A 1 137 ? 34.700 15.546 8.709 1.00 82.75 137 ARG A CA 1
ATOM 1109 C C . ARG A 1 137 ? 34.867 16.828 9.518 1.00 82.75 137 ARG A C 1
ATOM 1111 O O . ARG A 1 137 ? 34.073 17.102 10.411 1.00 82.75 137 ARG A O 1
ATOM 1118 N N . ARG A 1 138 ? 35.876 17.637 9.181 1.00 81.25 138 ARG A N 1
ATOM 1119 C CA . ARG A 1 138 ? 36.129 18.926 9.845 1.00 81.25 138 ARG A CA 1
ATOM 1120 C C . ARG A 1 138 ? 34.975 19.904 9.655 1.00 81.25 138 ARG A C 1
ATOM 1122 O O . ARG A 1 138 ? 34.581 20.555 10.611 1.00 81.25 138 ARG A O 1
ATOM 1129 N N . SER A 1 139 ? 34.410 19.954 8.452 1.00 82.00 139 SER A N 1
ATOM 1130 C CA . SER A 1 139 ? 33.278 20.833 8.140 1.00 82.00 139 SER A CA 1
ATOM 1131 C C . SER A 1 139 ? 32.010 20.418 8.892 1.00 82.00 139 SER A C 1
ATOM 1133 O O . SER A 1 139 ? 31.304 21.267 9.430 1.00 82.00 139 SER A O 1
ATOM 1135 N N . VAL A 1 140 ? 31.744 19.109 8.998 1.00 83.69 140 VAL A N 1
ATOM 1136 C CA . VAL A 1 140 ? 30.636 18.568 9.803 1.00 83.69 140 VAL A CA 1
ATOM 1137 C C . VAL A 1 140 ? 30.860 18.841 11.291 1.00 83.69 140 VAL A C 1
ATOM 1139 O O . VAL A 1 140 ? 29.911 19.201 11.985 1.00 83.69 140 VAL A O 1
ATOM 1142 N N . ALA A 1 141 ? 32.099 18.746 11.778 1.00 83.81 141 ALA A N 1
ATOM 1143 C CA . ALA A 1 141 ? 32.431 19.081 13.160 1.00 83.81 141 ALA A CA 1
ATOM 1144 C C . ALA A 1 141 ? 32.196 20.562 13.479 1.00 83.81 141 ALA A C 1
ATOM 1146 O O . ALA A 1 141 ? 31.548 20.881 14.478 1.00 83.81 141 ALA A O 1
ATOM 1147 N N . SER A 1 142 ? 32.635 21.467 12.601 1.00 83.19 142 SER A N 1
ATOM 1148 C CA . SER A 1 142 ? 32.365 22.902 12.724 1.00 83.19 142 SER A CA 1
ATOM 1149 C C . SER A 1 142 ? 30.866 23.208 12.674 1.00 83.19 142 SER A C 1
ATOM 1151 O O . SER A 1 142 ? 30.364 23.926 13.536 1.00 83.19 142 SER A O 1
ATOM 1153 N N . LEU A 1 143 ? 30.120 22.592 11.750 1.00 83.00 143 LEU A N 1
ATOM 1154 C CA . LEU A 1 143 ? 28.661 22.731 11.690 1.00 83.00 143 LEU A CA 1
ATOM 1155 C C . LEU A 1 143 ? 27.983 22.221 12.971 1.00 83.00 143 LEU A C 1
ATOM 1157 O O . LEU A 1 143 ? 27.105 22.886 13.516 1.00 83.00 143 LEU A O 1
ATOM 1161 N N . SER A 1 144 ? 28.413 21.067 13.482 1.00 84.44 144 SER A N 1
ATOM 1162 C CA . SER A 1 144 ? 27.902 20.488 14.725 1.00 84.44 144 SER A CA 1
ATOM 1163 C C . SER A 1 144 ? 28.173 21.394 15.932 1.00 84.44 144 SER A C 1
ATOM 1165 O O . SER A 1 144 ? 27.344 21.489 16.838 1.00 84.44 144 SER A O 1
ATOM 1167 N N . GLN A 1 145 ? 29.312 22.089 15.953 1.00 83.38 145 GLN A N 1
ATOM 1168 C CA . GLN A 1 145 ? 29.615 23.088 16.975 1.00 83.38 145 GLN A CA 1
ATOM 1169 C C . GLN A 1 145 ? 28.701 24.314 16.860 1.00 83.38 145 GLN A C 1
ATOM 1171 O O . GLN A 1 145 ? 28.195 24.774 17.882 1.00 83.38 145 GLN A O 1
ATOM 1176 N N . CYS A 1 146 ? 28.442 24.808 15.646 1.00 82.19 146 CYS A N 1
ATOM 1177 C CA . CYS A 1 146 ? 27.500 25.906 15.419 1.00 82.19 146 CYS A CA 1
ATOM 1178 C C . CYS A 1 146 ? 26.078 25.530 15.858 1.00 82.19 146 CYS A C 1
ATOM 1180 O O . CYS A 1 146 ? 25.446 26.281 16.592 1.00 82.19 146 CYS A O 1
ATOM 1182 N N . MET A 1 147 ? 25.595 24.342 15.482 1.00 81.50 147 MET A N 1
ATOM 1183 C CA . MET A 1 147 ? 24.251 23.865 15.836 1.00 81.50 147 MET A CA 1
ATOM 1184 C C . MET A 1 147 ? 24.041 23.711 17.346 1.00 81.50 147 MET A C 1
ATOM 1186 O O . MET A 1 147 ? 22.930 23.906 17.832 1.00 81.50 147 MET A O 1
ATOM 1190 N N . ARG A 1 148 ? 25.100 23.398 18.102 1.00 82.12 148 ARG A N 1
ATOM 1191 C CA . ARG A 1 148 ? 25.049 23.326 19.571 1.00 82.12 148 ARG A CA 1
ATOM 1192 C C . ARG A 1 148 ? 24.907 24.683 20.256 1.00 82.12 148 ARG A C 1
ATOM 1194 O O . ARG A 1 148 ? 24.520 24.720 21.416 1.00 82.12 148 ARG A O 1
ATOM 1201 N N . GLN A 1 149 ? 25.231 25.774 19.565 1.00 82.88 149 GLN A N 1
ATOM 1202 C CA . GLN A 1 149 ? 25.103 27.136 20.091 1.00 82.88 149 GLN A CA 1
ATOM 1203 C C . GLN A 1 149 ? 23.722 27.746 19.804 1.00 82.88 149 GLN A C 1
ATOM 1205 O O . GLN A 1 149 ? 23.435 28.842 20.278 1.00 82.88 149 GLN A O 1
ATOM 1210 N N . VAL A 1 150 ? 22.873 27.060 19.029 1.00 84.69 150 VAL A N 1
ATOM 1211 C CA . VAL A 1 150 ? 21.534 27.539 18.667 1.00 84.69 150 VAL A CA 1
ATOM 1212 C C . VAL A 1 150 ? 20.548 27.237 19.790 1.00 84.69 150 VAL A C 1
ATOM 1214 O O . VAL A 1 150 ? 20.398 26.087 20.204 1.00 84.69 150 VAL A O 1
ATOM 1217 N N . ASP A 1 151 ? 19.821 28.263 20.228 1.00 85.25 151 ASP A N 1
ATOM 1218 C CA . ASP A 1 151 ? 18.656 28.085 21.089 1.00 85.25 151 ASP A CA 1
ATOM 1219 C C . ASP A 1 151 ? 17.417 27.755 20.240 1.00 85.25 151 ASP A C 1
ATOM 1221 O O . ASP A 1 151 ? 16.812 28.612 19.588 1.00 85.25 151 ASP A O 1
ATOM 1225 N N . TRP A 1 152 ? 17.062 26.471 20.212 1.00 85.88 152 TRP A N 1
ATOM 1226 C CA . TRP A 1 152 ? 16.018 25.935 19.336 1.00 85.88 152 TRP A CA 1
ATOM 1227 C C . TRP A 1 152 ? 14.603 26.362 19.728 1.00 85.88 152 TRP A C 1
ATOM 1229 O O . TRP A 1 152 ? 13.725 26.430 18.865 1.00 85.88 152 TRP A O 1
ATOM 1239 N N . VAL A 1 153 ? 14.368 26.672 21.005 1.00 83.56 153 VAL A N 1
ATOM 1240 C CA . VAL A 1 153 ? 13.043 27.053 21.510 1.00 83.56 153 VAL A CA 1
ATOM 1241 C C . VAL A 1 153 ? 12.583 28.389 20.914 1.00 83.56 153 VAL A C 1
ATOM 1243 O O . VAL A 1 153 ? 11.566 28.385 20.214 1.00 83.56 153 VAL A O 1
ATOM 1246 N N . PRO A 1 154 ? 13.291 29.523 21.087 1.00 82.62 154 PRO A N 1
ATOM 1247 C CA . PRO A 1 154 ? 12.912 30.786 20.461 1.00 82.62 154 PRO A CA 1
ATOM 1248 C C . PRO A 1 154 ? 13.050 30.734 18.936 1.00 82.62 154 PRO A C 1
ATOM 1250 O O . PRO A 1 154 ? 12.245 31.345 18.236 1.00 82.62 154 PRO A O 1
ATOM 1253 N N . PHE A 1 155 ? 13.996 29.965 18.389 1.00 82.50 155 PHE A N 1
ATOM 1254 C CA . PHE A 1 155 ? 14.107 29.799 16.939 1.00 82.50 155 PHE A CA 1
ATOM 1255 C C . PHE A 1 155 ? 12.810 29.258 16.317 1.00 82.50 155 PHE A C 1
ATOM 1257 O O . PHE A 1 155 ? 12.230 29.896 15.437 1.00 82.50 155 PHE A O 1
ATOM 1264 N N . ILE A 1 156 ? 12.300 28.130 16.820 1.00 79.19 156 ILE A N 1
ATOM 1265 C CA . ILE A 1 156 ? 11.095 27.486 16.274 1.00 79.19 156 ILE A CA 1
ATOM 1266 C C . ILE A 1 156 ? 9.825 28.257 16.651 1.00 79.19 156 ILE A C 1
ATOM 1268 O O . ILE A 1 156 ? 8.932 28.435 15.826 1.00 79.19 156 ILE A O 1
ATOM 1272 N N . THR A 1 157 ? 9.719 28.716 17.898 1.00 76.62 157 THR A N 1
ATOM 1273 C CA . THR A 1 157 ? 8.464 29.284 18.416 1.00 76.62 157 THR A CA 1
ATOM 1274 C C . THR A 1 157 ? 8.273 30.764 18.086 1.00 76.62 157 THR A C 1
ATOM 1276 O O . THR A 1 157 ? 7.148 31.270 18.125 1.00 76.62 157 THR A O 1
ATOM 1279 N N . ARG A 1 158 ? 9.353 31.484 17.761 1.00 79.12 158 ARG A N 1
ATOM 1280 C CA . ARG A 1 158 ? 9.315 32.910 17.428 1.00 79.12 158 ARG A CA 1
ATOM 1281 C C . ARG A 1 158 ? 9.704 33.175 15.992 1.00 79.12 158 ARG A C 1
ATOM 1283 O O . ARG A 1 158 ? 8.835 33.586 15.236 1.00 79.12 158 ARG A O 1
ATOM 1290 N N . HIS A 1 159 ? 10.946 32.895 15.618 1.00 79.50 159 HIS A N 1
ATOM 1291 C CA . HIS A 1 159 ? 11.462 33.282 14.305 1.00 79.50 159 HIS A CA 1
ATOM 1292 C C . HIS A 1 159 ? 10.741 32.562 13.160 1.00 79.50 159 HIS A C 1
ATOM 1294 O O . HIS A 1 159 ? 10.206 33.215 12.270 1.00 79.50 159 HIS A O 1
ATOM 1300 N N . VAL A 1 160 ? 10.621 31.232 13.234 1.00 80.88 160 VAL A N 1
ATOM 1301 C CA . VAL A 1 160 ? 9.912 30.450 12.204 1.00 80.88 160 VAL A CA 1
ATOM 1302 C C . VAL A 1 160 ? 8.422 30.809 12.141 1.00 80.88 160 VAL A C 1
ATOM 1304 O O . VAL A 1 160 ? 7.850 30.887 11.056 1.00 80.88 160 VAL A O 1
ATOM 1307 N N . ALA A 1 161 ? 7.787 31.057 13.290 1.00 77.19 161 ALA A N 1
ATOM 1308 C CA . ALA A 1 161 ? 6.380 31.452 13.345 1.00 77.19 161 ALA A CA 1
ATOM 1309 C C . ALA A 1 161 ? 6.133 32.842 12.724 1.00 77.19 161 ALA A C 1
ATOM 1311 O O . ALA A 1 161 ? 5.167 33.009 11.980 1.00 77.19 161 ALA A O 1
ATOM 1312 N N . ASP A 1 162 ? 7.014 33.811 12.992 1.00 79.56 162 ASP A N 1
ATOM 1313 C CA . ASP A 1 162 ? 6.945 35.174 12.446 1.00 79.56 162 ASP A CA 1
ATOM 1314 C C . ASP A 1 162 ? 7.182 35.188 10.926 1.00 79.56 162 ASP A C 1
ATOM 1316 O O . ASP A 1 162 ? 6.455 35.858 10.184 1.00 79.56 162 ASP A O 1
ATOM 1320 N N . ASP A 1 163 ? 8.150 34.404 10.442 1.00 79.62 163 ASP A N 1
ATOM 1321 C CA . ASP A 1 163 ? 8.422 34.266 9.008 1.00 79.62 163 ASP A CA 1
ATOM 1322 C C . ASP A 1 163 ? 7.238 33.605 8.281 1.00 79.62 163 ASP A C 1
ATOM 1324 O O . ASP A 1 163 ? 6.803 34.083 7.229 1.00 79.62 163 ASP A O 1
ATOM 1328 N N . PHE A 1 164 ? 6.644 32.559 8.868 1.00 80.38 164 PHE A N 1
ATOM 1329 C CA . PHE A 1 164 ? 5.455 31.912 8.309 1.00 80.38 164 PHE A CA 1
ATOM 1330 C C . PHE A 1 164 ? 4.241 32.853 8.277 1.00 80.38 164 PHE A C 1
ATOM 1332 O O . PHE A 1 164 ? 3.533 32.921 7.270 1.00 80.38 164 PHE A O 1
ATOM 1339 N N . ALA A 1 165 ? 4.013 33.621 9.347 1.00 78.12 165 ALA A N 1
ATOM 1340 C CA . ALA A 1 165 ? 2.945 34.619 9.387 1.00 78.12 165 ALA A CA 1
ATOM 1341 C C . ALA A 1 165 ? 3.154 35.727 8.344 1.00 78.12 165 ALA A C 1
ATOM 1343 O O . ALA A 1 165 ? 2.203 36.121 7.667 1.00 78.12 165 ALA A O 1
ATOM 1344 N N . SER A 1 166 ? 4.397 36.181 8.161 1.00 81.00 166 SER A N 1
ATOM 1345 C CA . SER A 1 166 ? 4.755 37.154 7.122 1.00 81.00 166 SER A CA 1
ATOM 1346 C C . SER A 1 166 ? 4.452 36.615 5.725 1.00 81.00 166 SER A C 1
ATOM 1348 O O . SER A 1 166 ? 3.821 37.299 4.922 1.00 81.00 166 SER A O 1
ATOM 1350 N N . HIS A 1 167 ? 4.800 35.357 5.452 1.00 83.31 167 HIS A N 1
ATOM 1351 C CA . HIS A 1 167 ? 4.487 34.708 4.180 1.00 83.31 167 HIS A CA 1
ATOM 1352 C C . HIS A 1 167 ? 2.969 34.615 3.933 1.00 83.31 167 HIS A C 1
ATOM 1354 O O . HIS A 1 167 ? 2.485 34.932 2.843 1.00 83.31 167 HIS A O 1
ATOM 1360 N N . LEU A 1 168 ? 2.194 34.255 4.963 1.00 80.81 168 LEU A N 1
ATOM 1361 C CA . LEU A 1 168 ? 0.732 34.190 4.886 1.00 80.81 168 LEU A CA 1
ATOM 1362 C C . LEU A 1 168 ? 0.100 35.567 4.617 1.00 80.81 168 LEU A C 1
ATOM 1364 O O . LEU A 1 168 ? -0.849 35.671 3.833 1.00 80.81 168 LEU A O 1
ATOM 1368 N N . ARG A 1 169 ? 0.648 36.628 5.224 1.00 80.25 169 ARG A N 1
ATOM 1369 C CA . ARG A 1 169 ? 0.232 38.020 5.000 1.00 80.25 169 ARG A CA 1
ATOM 1370 C C . ARG A 1 169 ? 0.418 38.432 3.541 1.00 80.25 169 ARG A C 1
ATOM 1372 O O . ARG A 1 169 ? -0.530 38.939 2.935 1.00 80.25 169 ARG A O 1
ATOM 1379 N N . LEU A 1 170 ? 1.601 38.178 2.976 1.00 81.88 170 LEU A N 1
ATOM 1380 C CA . LEU A 1 170 ? 1.910 38.481 1.574 1.00 81.88 170 LEU A CA 1
ATOM 1381 C C . LEU A 1 170 ? 0.974 37.729 0.620 1.00 81.88 170 LEU A C 1
ATOM 1383 O O . LEU A 1 170 ? 0.410 38.331 -0.294 1.00 81.88 170 LEU A O 1
ATOM 1387 N N . TYR A 1 171 ? 0.716 36.443 0.885 1.00 83.19 171 TYR A N 1
ATOM 1388 C CA . TYR A 1 171 ? -0.233 35.644 0.106 1.00 83.19 171 TYR A CA 1
ATOM 1389 C C . TYR A 1 171 ? -1.656 36.209 0.153 1.00 83.19 171 TYR A C 1
ATOM 1391 O O . TYR A 1 171 ? -2.310 36.344 -0.885 1.00 83.19 171 TYR A O 1
ATOM 1399 N N . ARG A 1 172 ? -2.143 36.594 1.339 1.00 80.25 172 ARG A N 1
ATOM 1400 C CA . ARG A 1 172 ? -3.467 37.215 1.483 1.00 80.25 172 ARG A CA 1
ATOM 1401 C C . ARG A 1 172 ? -3.556 38.508 0.674 1.00 80.25 172 ARG A C 1
ATOM 1403 O O . ARG A 1 172 ? -4.524 38.690 -0.061 1.00 80.25 172 ARG A O 1
ATOM 1410 N N . MET A 1 173 ? -2.554 39.379 0.786 1.00 79.56 173 MET A N 1
ATOM 1411 C CA . MET A 1 173 ? -2.497 40.656 0.064 1.00 79.56 173 MET A CA 1
ATOM 1412 C C . MET A 1 173 ? -2.475 40.456 -1.455 1.00 79.56 173 MET A C 1
ATOM 1414 O O . MET A 1 173 ? -3.243 41.104 -2.172 1.00 79.56 173 MET A O 1
ATOM 1418 N N . ALA A 1 174 ? -1.673 39.506 -1.942 1.00 82.25 174 ALA A N 1
ATOM 1419 C CA . ALA A 1 174 ? -1.651 39.109 -3.347 1.00 82.25 174 ALA A CA 1
ATOM 1420 C C . ALA A 1 174 ? -3.020 38.585 -3.811 1.00 82.25 174 ALA A C 1
ATOM 1422 O O . ALA A 1 174 ? -3.531 39.022 -4.843 1.00 82.25 174 ALA A O 1
ATOM 1423 N N . SER A 1 175 ? -3.666 37.725 -3.014 1.00 80.00 175 SER A N 1
ATOM 1424 C CA . SER A 1 175 ? -4.990 37.163 -3.313 1.00 80.00 175 SER A CA 1
ATOM 1425 C C . SER A 1 175 ? -6.097 38.226 -3.345 1.00 80.00 175 SER A C 1
ATOM 1427 O O . SER A 1 175 ? -6.967 38.190 -4.217 1.00 80.00 175 SER A O 1
ATOM 1429 N N . GLU A 1 176 ? -6.077 39.195 -2.425 1.00 77.56 176 GLU A N 1
ATOM 1430 C CA . GLU A 1 176 ? -7.033 40.311 -2.409 1.00 77.56 176 GLU A CA 1
ATOM 1431 C C . GLU A 1 176 ? -6.851 41.230 -3.626 1.00 77.56 176 GLU A C 1
ATOM 1433 O O . GLU A 1 176 ? -7.840 41.583 -4.279 1.00 77.56 176 GLU A O 1
ATOM 1438 N N . ARG A 1 177 ? -5.601 41.560 -3.980 1.00 78.06 177 ARG A N 1
ATOM 1439 C CA . ARG A 1 177 ? -5.275 42.367 -5.167 1.00 78.06 177 ARG A CA 1
ATOM 1440 C C . ARG A 1 177 ? -5.686 41.662 -6.462 1.00 78.06 177 ARG A C 1
ATOM 1442 O O . ARG A 1 177 ? -6.336 42.283 -7.303 1.00 78.06 177 ARG A O 1
ATOM 1449 N N . PHE A 1 178 ? -5.400 40.365 -6.573 1.00 76.50 178 PHE A N 1
ATOM 1450 C CA . PHE A 1 178 ? -5.810 39.519 -7.698 1.00 76.50 178 PHE A CA 1
ATOM 1451 C C . PHE A 1 178 ? -7.341 39.501 -7.872 1.00 76.50 178 PHE A C 1
ATOM 1453 O O . PHE A 1 178 ? -7.853 39.767 -8.960 1.00 76.50 178 PHE A O 1
ATOM 1460 N N . LYS A 1 179 ? -8.100 39.299 -6.782 1.00 74.62 179 LYS A N 1
ATOM 1461 C CA . LYS A 1 179 ? -9.578 39.314 -6.804 1.00 74.62 179 LYS A CA 1
ATOM 1462 C C . LYS A 1 179 ? -10.167 40.674 -7.192 1.00 74.62 179 LYS A C 1
ATOM 1464 O O . LYS A 1 179 ? -11.232 40.720 -7.810 1.00 74.62 179 LYS A O 1
ATOM 1469 N N . TYR A 1 180 ? -9.517 41.773 -6.808 1.00 69.19 180 TYR A N 1
ATOM 1470 C CA . TYR A 1 180 ? -9.978 43.124 -7.132 1.00 69.19 180 TYR A CA 1
ATOM 1471 C C . TYR A 1 180 ? -9.748 43.479 -8.609 1.00 69.19 180 TYR A C 1
ATOM 1473 O O . TYR A 1 180 ? -10.650 44.031 -9.240 1.00 69.19 180 TYR A O 1
ATOM 1481 N N . MET A 1 181 ? -8.587 43.132 -9.178 1.00 63.91 181 MET A N 1
ATOM 1482 C CA . MET A 1 181 ? -8.279 43.429 -10.586 1.00 63.91 181 MET A CA 1
ATOM 1483 C C . MET A 1 181 ? -9.041 42.523 -11.563 1.00 63.91 181 MET A C 1
ATOM 1485 O O . MET A 1 181 ? -9.583 43.026 -12.546 1.00 63.91 181 MET A O 1
ATOM 1489 N N . GLY A 1 182 ? -9.246 41.241 -11.229 1.00 58.91 182 GLY A N 1
ATOM 1490 C CA . GLY A 1 182 ? -10.077 40.331 -12.035 1.00 58.91 182 GLY A CA 1
ATOM 1491 C C . GLY A 1 182 ? -11.547 40.765 -12.176 1.00 58.91 182 GLY A C 1
ATOM 1492 O O . GLY A 1 182 ? -12.219 40.387 -13.130 1.00 58.91 182 GLY A O 1
ATOM 1493 N N . ARG A 1 183 ? -12.060 41.609 -11.265 1.00 55.78 183 ARG A N 1
ATOM 1494 C CA . ARG A 1 183 ? -13.407 42.207 -11.372 1.00 55.78 183 ARG A CA 1
ATOM 1495 C C . ARG A 1 183 ? -13.464 43.472 -12.229 1.00 55.78 183 ARG A C 1
ATOM 1497 O O . ARG A 1 183 ? -14.562 43.873 -12.605 1.00 55.78 183 ARG A O 1
ATOM 1504 N N . LYS A 1 184 ? -12.330 44.131 -12.479 1.00 53.66 184 LYS A N 1
ATOM 1505 C CA . LYS A 1 184 ? -12.291 45.468 -13.087 1.00 53.66 184 LYS A CA 1
ATOM 1506 C C . LYS A 1 184 ? -12.066 45.433 -14.598 1.00 53.66 184 LYS A C 1
ATOM 1508 O O . LYS A 1 184 ? -12.664 46.248 -15.293 1.00 53.66 184 LYS A O 1
ATOM 1513 N N . ASP A 1 185 ? -11.282 44.471 -15.086 1.00 53.59 185 ASP A N 1
ATOM 1514 C CA . ASP A 1 185 ? -10.810 44.473 -16.479 1.00 53.59 185 ASP A CA 1
ATOM 1515 C C . ASP A 1 185 ? -11.456 43.403 -17.377 1.00 53.59 185 ASP A C 1
ATOM 1517 O O . ASP A 1 185 ? -11.236 43.407 -18.583 1.00 53.59 185 ASP A O 1
ATOM 1521 N N . GLY A 1 186 ? -12.285 42.498 -16.838 1.00 54.09 186 GLY A N 1
ATOM 1522 C CA . GLY A 1 186 ? -13.041 41.511 -17.631 1.00 54.09 186 GLY A CA 1
ATOM 1523 C C . GLY A 1 186 ? -12.194 40.484 -18.404 1.00 54.09 186 GLY A C 1
ATOM 1524 O O . GLY A 1 186 ? -12.752 39.645 -19.110 1.00 54.09 186 GLY A O 1
ATOM 1525 N N . VAL A 1 187 ? -10.866 40.524 -18.269 1.00 52.00 187 VAL A N 1
ATOM 1526 C CA . VAL A 1 187 ? -9.916 39.562 -18.840 1.00 52.00 187 VAL A CA 1
ATOM 1527 C C . VAL A 1 187 ? -9.704 38.418 -17.836 1.00 52.00 187 VAL A C 1
ATOM 1529 O O . VAL A 1 187 ? -9.532 38.694 -16.647 1.00 52.00 187 VAL A O 1
ATOM 1532 N N . PRO A 1 188 ? -9.712 37.140 -18.262 1.00 52.91 188 PRO A N 1
ATOM 1533 C CA . PRO A 1 188 ? -9.432 36.019 -17.370 1.00 52.91 188 PRO A CA 1
ATOM 1534 C C . PRO A 1 188 ? -7.982 36.088 -16.873 1.00 52.91 188 PRO A C 1
ATOM 1536 O O . PRO A 1 188 ? -7.043 35.893 -17.641 1.00 52.91 188 PRO A O 1
ATOM 1539 N N . SER A 1 189 ? -7.809 36.382 -15.586 1.00 56.28 189 SER A N 1
ATOM 1540 C CA . SER A 1 189 ? -6.511 36.435 -14.913 1.00 56.28 189 SER A CA 1
ATOM 1541 C C . SER A 1 189 ? -5.999 35.019 -14.613 1.00 56.28 189 SER A C 1
ATOM 1543 O O . SER A 1 189 ? -6.739 34.174 -14.102 1.00 56.28 189 SER A O 1
ATOM 1545 N N . THR A 1 190 ? -4.741 34.751 -14.955 1.00 58.94 190 THR A N 1
ATOM 1546 C CA . THR A 1 190 ? -4.083 33.436 -14.848 1.00 58.94 190 THR A CA 1
ATOM 1547 C C . THR A 1 190 ? -3.377 33.258 -13.498 1.00 58.94 190 THR A C 1
ATOM 1549 O O . THR A 1 190 ? -3.089 34.234 -12.813 1.00 58.94 190 THR A O 1
ATOM 1552 N N . GLU A 1 191 ? -3.060 32.020 -13.093 1.00 58.53 191 GLU A N 1
ATOM 1553 C CA . GLU A 1 191 ? -2.292 31.738 -11.856 1.00 58.53 191 GLU A CA 1
ATOM 1554 C C . GLU A 1 191 ? -0.943 32.480 -11.795 1.00 58.53 191 GLU A C 1
ATOM 1556 O O . GLU A 1 191 ? -0.499 32.864 -10.712 1.00 58.53 191 GLU A O 1
ATOM 1561 N N . ASN A 1 192 ? -0.330 32.758 -12.952 1.00 58.88 192 ASN A N 1
ATOM 1562 C CA . ASN A 1 192 ? 0.909 33.534 -13.049 1.00 58.88 192 ASN A CA 1
ATOM 1563 C C . ASN A 1 192 ? 0.753 34.978 -12.536 1.00 58.88 192 ASN A C 1
ATOM 1565 O O . ASN A 1 192 ? 1.708 35.537 -11.999 1.00 58.88 192 ASN A O 1
ATOM 1569 N N . ASP A 1 193 ? -0.445 35.564 -12.625 1.00 68.12 193 ASP A N 1
ATOM 1570 C CA . ASP A 1 193 ? -0.698 36.933 -12.161 1.00 68.12 193 ASP A CA 1
ATOM 1571 C C . ASP A 1 193 ? -0.755 37.003 -10.622 1.00 68.12 193 ASP A C 1
ATOM 1573 O O . ASP A 1 193 ? -0.311 37.978 -10.016 1.00 68.12 193 ASP A O 1
ATOM 1577 N N . LEU A 1 194 ? -1.239 35.941 -9.958 1.00 76.81 194 LEU A N 1
ATOM 1578 C CA . LEU A 1 194 ? -1.219 35.838 -8.493 1.00 76.81 194 LEU A CA 1
ATOM 1579 C C . LEU A 1 194 ? 0.214 35.706 -7.961 1.00 76.81 194 LEU A C 1
ATOM 1581 O O . LEU A 1 194 ? 0.557 36.348 -6.967 1.00 76.81 194 LEU A O 1
ATOM 1585 N N . LEU A 1 195 ? 1.037 34.889 -8.625 1.00 76.69 195 LEU A N 1
ATOM 1586 C CA . LEU A 1 195 ? 2.442 34.684 -8.267 1.00 76.69 195 LEU A CA 1
ATOM 1587 C C . LEU A 1 195 ? 3.248 35.984 -8.425 1.00 76.69 195 LEU A C 1
ATOM 1589 O O . LEU A 1 195 ? 4.004 36.356 -7.531 1.00 76.69 195 LEU A O 1
ATOM 1593 N N . SER A 1 196 ? 3.011 36.718 -9.516 1.00 78.06 196 SER A N 1
ATOM 1594 C CA . SER A 1 196 ? 3.619 38.031 -9.747 1.00 78.06 196 SER A CA 1
ATOM 1595 C C . SER A 1 196 ? 3.246 39.029 -8.645 1.00 78.06 196 SER A C 1
ATOM 1597 O O . SER A 1 196 ? 4.130 39.642 -8.053 1.00 78.06 196 SER A O 1
ATOM 1599 N N . HIS A 1 197 ? 1.965 39.123 -8.268 1.00 79.12 197 HIS A N 1
ATOM 1600 C CA . HIS A 1 197 ? 1.554 39.994 -7.159 1.00 79.12 197 HIS A CA 1
ATOM 1601 C C . HIS A 1 197 ? 2.146 39.588 -5.810 1.00 79.12 197 HIS A C 1
ATOM 1603 O O . HIS A 1 197 ? 2.405 40.455 -4.977 1.00 79.12 197 HIS A O 1
ATOM 1609 N N . PHE A 1 198 ? 2.346 38.291 -5.573 1.00 84.94 198 PHE A N 1
ATOM 1610 C CA . PHE A 1 198 ? 3.014 37.812 -4.369 1.00 84.94 198 PHE A CA 1
ATOM 1611 C C . PHE A 1 198 ? 4.462 38.305 -4.304 1.00 84.94 198 PHE A C 1
ATOM 1613 O O . PHE A 1 198 ? 4.862 38.877 -3.289 1.00 84.94 198 PHE A O 1
ATOM 1620 N N . PHE A 1 199 ? 5.224 38.142 -5.387 1.00 83.19 199 PHE A N 1
ATOM 1621 C CA . PHE A 1 199 ? 6.616 38.584 -5.438 1.00 83.19 199 PHE A CA 1
ATOM 1622 C C . PHE A 1 199 ? 6.772 40.110 -5.445 1.00 83.19 199 PHE A C 1
ATOM 1624 O O . PHE A 1 199 ? 7.736 40.611 -4.868 1.00 83.19 199 PHE A O 1
ATOM 1631 N N . ASP A 1 200 ? 5.809 40.858 -5.991 1.00 80.75 200 ASP A N 1
ATOM 1632 C CA . ASP A 1 200 ? 5.768 42.322 -5.866 1.00 80.75 200 ASP A CA 1
ATOM 1633 C C . ASP A 1 200 ? 5.700 42.751 -4.390 1.00 80.75 200 ASP A C 1
ATOM 1635 O O . ASP A 1 200 ? 6.460 43.615 -3.949 1.00 80.75 200 ASP A O 1
ATOM 1639 N N . PHE A 1 201 ? 4.813 42.123 -3.608 1.00 82.19 201 PHE A N 1
ATOM 1640 C CA . PHE A 1 201 ? 4.690 42.413 -2.178 1.00 82.19 201 PHE A CA 1
ATOM 1641 C C . PHE A 1 201 ? 5.885 41.889 -1.370 1.00 82.19 201 PHE A C 1
ATOM 1643 O O . PHE A 1 201 ? 6.283 42.532 -0.399 1.00 82.19 201 PHE A O 1
ATOM 1650 N N . GLU A 1 202 ? 6.480 40.756 -1.759 1.00 83.44 202 GLU A N 1
ATOM 1651 C CA . GLU A 1 202 ? 7.725 40.264 -1.152 1.00 83.44 202 GLU A CA 1
ATOM 1652 C C . GLU A 1 202 ? 8.868 41.264 -1.362 1.00 83.44 202 GLU A C 1
ATOM 1654 O O . GLU A 1 202 ? 9.571 41.599 -0.408 1.00 83.44 202 GLU A O 1
ATOM 1659 N N . LEU A 1 203 ? 9.022 41.785 -2.583 1.00 81.25 203 LEU A N 1
ATOM 1660 C CA . LEU A 1 203 ? 10.031 42.791 -2.900 1.00 81.25 203 LEU A CA 1
ATOM 1661 C C . LEU A 1 203 ? 9.801 44.083 -2.109 1.00 81.25 203 LEU A C 1
ATOM 1663 O O . LEU A 1 203 ? 10.761 44.687 -1.635 1.00 81.25 203 LEU A O 1
ATOM 1667 N N . GLU A 1 204 ? 8.546 44.502 -1.941 1.00 80.44 204 GLU A N 1
ATOM 1668 C CA . GLU A 1 204 ? 8.197 45.682 -1.147 1.00 80.44 204 GLU A CA 1
ATOM 1669 C C . GLU A 1 204 ? 8.519 45.486 0.349 1.00 80.44 204 GLU A C 1
ATOM 1671 O O . GLU A 1 204 ? 9.056 46.396 0.986 1.00 80.44 204 GLU A O 1
ATOM 1676 N N . MET A 1 205 ? 8.280 44.281 0.884 1.00 80.56 205 MET A N 1
ATOM 1677 C CA . MET A 1 205 ? 8.619 43.901 2.263 1.00 80.56 205 MET A CA 1
ATOM 1678 C C . MET A 1 205 ? 10.138 43.815 2.489 1.00 80.56 205 MET A C 1
ATOM 1680 O O . MET A 1 205 ? 10.664 44.369 3.456 1.00 80.56 205 MET A O 1
ATOM 1684 N N . GLU A 1 206 ? 10.854 43.096 1.623 1.00 75.81 206 GLU A N 1
ATOM 1685 C CA . GLU A 1 206 ? 12.288 42.805 1.775 1.00 75.81 206 GLU A CA 1
ATOM 1686 C C . GLU A 1 206 ? 13.177 43.963 1.299 1.00 75.81 206 GLU A C 1
ATOM 1688 O O . GLU A 1 206 ? 14.356 44.037 1.666 1.00 75.81 206 GLU A O 1
ATOM 1693 N N . LYS A 1 207 ? 12.633 44.859 0.461 1.00 73.88 207 LYS A N 1
ATOM 1694 C CA . LYS A 1 207 ? 13.248 46.054 -0.162 1.00 73.88 207 LYS A CA 1
ATOM 1695 C C . LYS A 1 207 ? 14.467 45.795 -1.053 1.00 73.88 207 LYS A C 1
ATOM 1697 O O . LYS A 1 207 ? 14.827 46.639 -1.867 1.00 73.88 207 LYS A O 1
ATOM 1702 N N . THR A 1 208 ? 15.128 44.658 -0.882 1.00 59.12 208 THR A N 1
ATOM 1703 C CA . THR A 1 208 ? 16.467 44.356 -1.401 1.00 59.12 208 THR A CA 1
ATOM 1704 C C . THR A 1 208 ? 16.537 43.016 -2.123 1.00 59.12 208 THR A C 1
ATOM 1706 O O . THR A 1 208 ? 17.468 42.794 -2.894 1.00 59.12 208 THR A O 1
ATOM 1709 N N . ILE A 1 209 ? 15.568 42.125 -1.896 1.00 63.44 209 ILE A N 1
ATOM 1710 C CA . ILE A 1 209 ? 15.550 40.765 -2.435 1.00 63.44 209 ILE A CA 1
ATOM 1711 C C . ILE A 1 209 ? 14.146 40.481 -2.975 1.00 63.44 209 ILE A C 1
ATOM 1713 O O . ILE A 1 209 ? 13.170 40.639 -2.254 1.00 63.44 209 ILE A O 1
ATOM 1717 N N . CYS A 1 210 ? 14.063 40.037 -4.229 1.00 71.12 210 CYS A N 1
ATOM 1718 C CA . CYS A 1 210 ? 12.863 39.446 -4.819 1.00 71.12 210 CYS A CA 1
ATOM 1719 C C . CYS A 1 210 ? 13.224 38.053 -5.322 1.00 71.12 210 CYS A C 1
ATOM 1721 O O . CYS A 1 210 ? 14.207 37.896 -6.056 1.00 71.12 210 CYS A O 1
ATOM 1723 N N . ARG A 1 211 ? 12.464 37.039 -4.904 1.00 77.75 211 ARG A N 1
ATOM 1724 C CA . ARG A 1 211 ? 12.772 35.637 -5.217 1.00 77.75 211 ARG A CA 1
ATOM 1725 C C . ARG A 1 211 ? 12.059 35.136 -6.476 1.00 77.75 211 ARG A C 1
ATOM 1727 O O . ARG A 1 211 ? 12.208 33.967 -6.807 1.00 77.75 211 ARG A O 1
ATOM 1734 N N . ASP A 1 212 ? 11.387 36.015 -7.222 1.00 75.94 212 ASP A N 1
ATOM 1735 C CA . ASP A 1 212 ? 10.610 35.681 -8.425 1.00 75.94 212 ASP A CA 1
ATOM 1736 C C . ASP A 1 212 ? 11.411 34.859 -9.443 1.00 75.94 212 ASP A C 1
ATOM 1738 O O . ASP A 1 212 ? 11.138 33.679 -9.663 1.00 75.94 212 ASP A O 1
ATOM 1742 N N . LEU A 1 213 ? 12.492 35.431 -9.983 1.00 66.44 213 LEU A N 1
ATOM 1743 C CA . LEU A 1 213 ? 13.356 34.761 -10.967 1.00 66.44 213 LEU A CA 1
ATOM 1744 C C . LEU A 1 213 ? 13.983 33.471 -10.423 1.00 66.44 213 LEU A C 1
ATOM 1746 O O . LEU A 1 213 ? 14.289 32.551 -11.176 1.00 66.44 213 LEU A O 1
ATOM 1750 N N . LEU A 1 214 ? 14.176 33.411 -9.111 1.00 71.00 214 LEU A N 1
ATOM 1751 C CA . LEU A 1 214 ? 14.813 32.311 -8.403 1.00 71.00 214 LEU A CA 1
ATOM 1752 C C . LEU A 1 214 ? 13.880 31.105 -8.282 1.00 71.00 214 LEU A C 1
ATOM 1754 O O . LEU A 1 214 ? 14.308 29.973 -8.482 1.00 71.00 214 LEU A O 1
ATOM 1758 N N . CYS A 1 215 ? 12.606 31.363 -7.994 1.00 66.88 215 CYS A N 1
ATOM 1759 C CA . CYS A 1 215 ? 11.562 30.356 -7.854 1.00 66.88 215 CYS A CA 1
ATOM 1760 C C . CYS A 1 215 ? 10.939 29.946 -9.198 1.00 66.88 215 CYS A C 1
ATOM 1762 O O . CYS A 1 215 ? 10.349 28.873 -9.284 1.00 66.88 215 CYS A O 1
ATOM 1764 N N . THR A 1 216 ? 11.070 30.768 -10.245 1.00 63.81 216 THR A N 1
ATOM 1765 C CA . THR A 1 216 ? 10.461 30.514 -11.564 1.00 63.81 216 THR A CA 1
ATOM 1766 C C . THR A 1 216 ? 11.449 30.029 -12.625 1.00 63.81 216 THR A C 1
ATOM 1768 O O . THR A 1 216 ? 11.034 29.432 -13.618 1.00 63.81 216 THR A O 1
ATOM 1771 N N . THR A 1 217 ? 12.759 30.241 -12.437 1.00 71.06 217 THR A N 1
ATOM 1772 C CA . THR A 1 217 ? 13.778 29.904 -13.443 1.00 71.06 217 THR A CA 1
ATOM 1773 C C . THR A 1 217 ? 14.874 28.988 -12.877 1.00 71.06 217 THR A C 1
ATOM 1775 O O . THR A 1 217 ? 15.694 29.430 -12.067 1.00 71.06 217 THR A O 1
ATOM 1778 N N . PRO A 1 218 ? 15.019 27.746 -13.387 1.00 70.06 218 PRO A N 1
ATOM 1779 C CA . PRO A 1 218 ? 15.994 26.774 -12.874 1.00 70.06 218 PRO A CA 1
ATOM 1780 C C . PRO A 1 218 ? 17.461 27.231 -12.915 1.00 70.06 218 PRO A C 1
ATOM 1782 O O . PRO A 1 218 ? 18.285 26.760 -12.131 1.00 70.06 218 PRO A O 1
ATOM 1785 N N . HIS A 1 219 ? 17.817 28.123 -13.846 1.00 73.25 219 HIS A N 1
ATOM 1786 C CA . HIS A 1 219 ? 19.176 28.657 -13.935 1.00 73.25 219 HIS A CA 1
ATOM 1787 C C . HIS A 1 219 ? 19.505 29.580 -12.750 1.00 73.25 219 HIS A C 1
ATOM 1789 O O . HIS A 1 219 ? 20.574 29.431 -12.151 1.00 73.25 219 HIS A O 1
ATOM 1795 N N . TYR A 1 220 ? 18.612 30.514 -12.413 1.00 73.94 220 TYR A N 1
ATOM 1796 C CA . TYR A 1 220 ? 18.814 31.444 -11.299 1.00 73.94 220 TYR A CA 1
ATOM 1797 C C . TYR A 1 220 ? 18.744 30.722 -9.952 1.00 73.94 220 TYR A C 1
ATOM 1799 O O . TYR A 1 220 ? 19.545 31.018 -9.068 1.00 73.94 220 TYR A O 1
ATOM 1807 N N . GLU A 1 221 ? 17.883 29.709 -9.835 1.00 76.69 221 GLU A N 1
ATOM 1808 C CA . GLU A 1 221 ? 17.852 28.794 -8.692 1.00 76.69 221 GLU A CA 1
ATOM 1809 C C . GLU A 1 221 ? 19.226 28.141 -8.447 1.00 76.69 221 GLU A C 1
ATOM 1811 O O . GLU A 1 221 ? 19.765 28.211 -7.344 1.00 76.69 221 GLU A O 1
ATOM 1816 N N . ASN A 1 222 ? 19.837 27.555 -9.486 1.00 75.00 222 ASN A N 1
ATOM 1817 C CA . ASN A 1 222 ? 21.150 26.913 -9.369 1.00 75.00 222 ASN A CA 1
ATOM 1818 C C . ASN A 1 222 ? 22.246 27.914 -8.973 1.00 75.00 222 ASN A C 1
ATOM 1820 O O . ASN A 1 222 ? 23.076 27.610 -8.120 1.00 75.00 222 ASN A O 1
ATOM 1824 N N . ALA A 1 223 ? 22.251 29.105 -9.581 1.00 79.00 223 ALA A N 1
ATOM 1825 C CA . ALA A 1 223 ? 23.226 30.147 -9.263 1.00 79.00 223 ALA A CA 1
ATOM 1826 C C . ALA A 1 223 ? 23.113 30.590 -7.796 1.00 79.00 223 ALA A C 1
ATOM 1828 O O . ALA A 1 223 ? 24.113 30.643 -7.086 1.00 79.00 223 ALA A O 1
ATOM 1829 N N . TYR A 1 224 ? 21.889 30.802 -7.316 1.00 80.94 224 TYR A N 1
ATOM 1830 C CA . TYR A 1 224 ? 21.640 31.159 -5.926 1.00 80.94 224 TYR A CA 1
ATOM 1831 C C . TYR A 1 224 ? 22.024 30.052 -4.947 1.00 80.94 224 TYR A C 1
ATOM 1833 O O . TYR A 1 224 ? 22.670 30.326 -3.939 1.00 80.94 224 TYR A O 1
ATOM 1841 N N . LEU A 1 225 ? 21.674 28.794 -5.237 1.00 81.31 225 LEU A N 1
ATOM 1842 C CA . LEU A 1 225 ? 22.088 27.664 -4.407 1.00 81.31 225 LEU A CA 1
ATOM 1843 C C . LEU A 1 225 ? 23.613 27.571 -4.336 1.00 81.31 225 LEU A C 1
ATOM 1845 O O . LEU A 1 225 ? 24.153 27.314 -3.265 1.00 81.31 225 LEU A O 1
ATOM 1849 N N . HIS A 1 226 ? 24.321 27.829 -5.436 1.00 83.00 226 HIS A N 1
ATOM 1850 C CA . HIS A 1 226 ? 25.780 27.886 -5.429 1.00 83.00 226 HIS A CA 1
ATOM 1851 C C . HIS A 1 226 ? 26.315 29.015 -4.544 1.00 83.00 226 HIS A C 1
ATOM 1853 O O . HIS A 1 226 ? 27.241 28.764 -3.772 1.00 83.00 226 HIS A O 1
ATOM 1859 N N . ASP A 1 227 ? 25.724 30.209 -4.596 1.00 83.94 227 ASP A N 1
ATOM 1860 C CA . ASP A 1 227 ? 26.124 31.341 -3.752 1.00 83.94 227 ASP A CA 1
ATOM 1861 C C . ASP A 1 227 ? 25.862 31.064 -2.264 1.00 83.94 227 ASP A C 1
ATOM 1863 O O . ASP A 1 227 ? 26.738 31.273 -1.422 1.00 83.94 227 ASP A O 1
ATOM 1867 N N . VAL A 1 228 ? 24.690 30.514 -1.931 1.00 83.88 228 VAL A N 1
ATOM 1868 C CA . VAL A 1 228 ? 24.336 30.109 -0.561 1.00 83.88 228 VAL A CA 1
ATOM 1869 C C . VAL A 1 228 ? 25.283 29.025 -0.061 1.00 83.88 228 VAL A C 1
ATOM 1871 O O . VAL A 1 228 ? 25.813 29.132 1.044 1.00 83.88 228 VAL A O 1
ATOM 1874 N N . VAL A 1 229 ? 25.535 27.995 -0.870 1.00 84.62 229 VAL A N 1
ATOM 1875 C CA . VAL A 1 229 ? 26.463 26.923 -0.509 1.00 84.62 229 VAL A CA 1
ATOM 1876 C C . VAL A 1 229 ? 27.876 27.472 -0.339 1.00 84.62 229 VAL A C 1
ATOM 1878 O O . VAL A 1 229 ? 28.552 27.075 0.601 1.00 84.62 229 VAL A O 1
ATOM 1881 N N . ASP A 1 230 ? 28.320 28.422 -1.159 1.00 84.06 230 ASP A N 1
ATOM 1882 C CA . ASP A 1 230 ? 29.624 29.066 -0.990 1.00 84.06 230 ASP A CA 1
ATOM 1883 C C . ASP A 1 230 ? 29.734 29.853 0.325 1.00 84.06 230 ASP A C 1
ATOM 1885 O O . ASP A 1 230 ? 30.778 29.793 0.983 1.00 84.06 230 ASP A O 1
ATOM 1889 N N . ILE A 1 231 ? 28.668 30.544 0.741 1.00 86.75 231 ILE A N 1
ATOM 1890 C CA . ILE A 1 231 ? 28.599 31.220 2.046 1.00 86.75 231 ILE A CA 1
ATOM 1891 C C . ILE A 1 231 ? 28.628 30.191 3.179 1.00 86.75 231 ILE A C 1
ATOM 1893 O O . ILE A 1 231 ? 29.386 30.343 4.135 1.00 86.75 231 ILE A O 1
ATOM 1897 N N . VAL A 1 232 ? 27.845 29.116 3.071 1.00 83.62 232 VAL A N 1
ATOM 1898 C CA . VAL A 1 232 ? 27.822 28.044 4.074 1.00 83.62 232 VAL A CA 1
ATOM 1899 C C . VAL A 1 232 ? 29.198 27.396 4.189 1.00 83.62 232 VAL A C 1
ATOM 1901 O O . VAL A 1 232 ? 29.718 27.278 5.295 1.00 83.62 232 VAL A O 1
ATOM 1904 N N . LEU A 1 233 ? 29.829 27.049 3.064 1.00 84.50 233 LEU A N 1
ATOM 1905 C CA . LEU A 1 233 ? 31.186 26.507 3.015 1.00 84.50 233 LEU A CA 1
ATOM 1906 C C . LEU A 1 233 ? 32.199 27.475 3.634 1.00 84.50 233 LEU A C 1
ATOM 1908 O O . LEU A 1 233 ? 33.085 27.027 4.353 1.00 84.50 233 LEU A O 1
ATOM 1912 N N . TYR A 1 234 ? 32.058 28.786 3.424 1.00 87.19 234 TYR A N 1
ATOM 1913 C CA . TYR A 1 234 ? 32.913 29.786 4.070 1.00 87.19 234 TYR A CA 1
ATOM 1914 C C . TYR A 1 234 ? 32.787 29.770 5.599 1.00 87.19 234 TYR A C 1
ATOM 1916 O O . TYR A 1 234 ? 33.786 29.940 6.296 1.00 87.19 234 TYR A O 1
ATOM 1924 N N . LEU A 1 235 ? 31.577 29.546 6.118 1.00 82.25 235 LEU A N 1
ATOM 1925 C CA . LEU A 1 235 ? 31.305 29.518 7.555 1.00 82.25 235 LEU A CA 1
ATOM 1926 C C . LEU A 1 235 ? 31.742 28.209 8.227 1.00 82.25 235 LEU A C 1
ATOM 1928 O O . LEU A 1 235 ? 32.146 28.236 9.388 1.00 82.25 235 LEU A O 1
ATOM 1932 N N . ILE A 1 236 ? 31.652 27.072 7.526 1.00 82.88 236 ILE A N 1
ATOM 1933 C CA . ILE A 1 236 ? 31.886 25.746 8.127 1.00 82.88 236 ILE A CA 1
ATOM 1934 C C . ILE A 1 236 ? 33.246 25.133 7.780 1.00 82.88 236 ILE A C 1
ATOM 1936 O O . ILE A 1 236 ? 33.719 24.273 8.519 1.00 82.88 236 ILE A O 1
ATOM 1940 N N . MET A 1 237 ? 33.878 25.513 6.665 1.00 80.25 237 MET A N 1
ATOM 1941 C CA . MET A 1 237 ? 35.157 24.923 6.269 1.00 80.25 237 MET A CA 1
ATOM 1942 C C . MET A 1 237 ? 36.331 25.586 6.999 1.00 80.25 237 MET A C 1
ATOM 1944 O O . MET A 1 237 ? 36.349 26.804 7.186 1.00 80.25 237 MET A O 1
ATOM 1948 N N . PRO A 1 238 ? 37.394 24.827 7.317 1.00 78.69 238 PRO A N 1
ATOM 1949 C CA . PRO A 1 238 ? 38.657 25.413 7.745 1.00 78.69 238 PRO A CA 1
ATOM 1950 C C . PRO A 1 238 ? 39.185 26.434 6.713 1.00 78.69 238 PRO A C 1
ATOM 1952 O O . PRO A 1 238 ? 39.140 26.152 5.510 1.00 78.69 238 PRO A O 1
ATOM 1955 N N . PRO A 1 239 ? 39.771 27.575 7.137 1.00 75.88 239 PRO A N 1
ATOM 1956 C CA . PRO A 1 239 ? 40.259 28.613 6.219 1.00 75.88 239 PRO A CA 1
ATOM 1957 C C . PRO A 1 239 ? 41.289 28.112 5.198 1.00 75.88 239 PRO A C 1
ATOM 1959 O O . PRO A 1 239 ? 41.379 28.630 4.087 1.00 75.88 239 PRO A O 1
ATOM 1962 N N . GLU A 1 240 ? 42.078 27.106 5.575 1.00 74.69 240 GLU A N 1
ATOM 1963 C CA . GLU A 1 240 ? 43.070 26.457 4.713 1.00 74.69 240 GLU A CA 1
ATOM 1964 C C . GLU A 1 240 ? 42.408 25.668 3.574 1.00 74.69 240 GLU A C 1
ATOM 1966 O O . GLU A 1 240 ? 42.841 25.762 2.424 1.00 74.69 240 GLU A O 1
ATOM 1971 N N . ASP A 1 241 ? 41.319 24.959 3.881 1.00 75.94 241 ASP A N 1
ATOM 1972 C CA . ASP A 1 241 ? 40.590 24.109 2.939 1.00 75.94 241 ASP A CA 1
ATOM 1973 C C . ASP A 1 241 ? 39.692 24.955 2.024 1.00 75.94 241 ASP A C 1
ATOM 1975 O O . ASP A 1 241 ? 39.627 24.711 0.820 1.00 75.94 241 ASP A O 1
ATOM 1979 N N . PHE A 1 242 ? 39.067 26.012 2.555 1.00 81.19 242 PHE A N 1
ATOM 1980 C CA . PHE A 1 242 ? 38.253 26.941 1.761 1.00 81.19 242 PHE A CA 1
ATOM 1981 C C . PHE A 1 242 ? 39.080 27.707 0.711 1.00 81.19 242 PHE A C 1
ATOM 1983 O O . PHE A 1 242 ? 38.593 28.021 -0.379 1.00 81.19 242 PHE A O 1
ATOM 1990 N N . ARG A 1 243 ? 40.361 27.986 1.002 1.00 80.12 243 ARG A N 1
ATOM 1991 C CA . ARG A 1 243 ? 41.298 28.604 0.043 1.00 80.12 243 ARG A CA 1
ATOM 1992 C C . ARG A 1 243 ? 41.636 27.684 -1.135 1.00 80.12 243 ARG A C 1
ATOM 1994 O O . ARG A 1 243 ? 42.095 28.174 -2.171 1.00 80.12 243 ARG A O 1
ATOM 2001 N N . CYS A 1 244 ? 41.396 26.377 -1.017 1.00 77.12 244 CYS A N 1
ATOM 2002 C CA . CYS A 1 244 ? 41.558 25.429 -2.112 1.00 77.12 244 CYS A CA 1
ATOM 2003 C C . CYS A 1 244 ? 40.388 25.556 -3.102 1.00 77.12 244 CYS A C 1
ATOM 2005 O O . CYS A 1 244 ? 39.351 24.909 -2.963 1.00 77.12 244 CYS A O 1
ATOM 2007 N N . ARG A 1 245 ? 40.565 26.390 -4.138 1.00 75.12 245 ARG A N 1
ATOM 2008 C CA . ARG A 1 245 ? 39.519 26.665 -5.143 1.00 75.12 245 ARG A CA 1
ATOM 2009 C C . ARG A 1 245 ? 38.920 25.399 -5.780 1.00 75.12 245 ARG A C 1
ATOM 2011 O O . ARG A 1 245 ? 37.697 25.323 -5.823 1.00 75.12 245 ARG A O 1
ATOM 2018 N N . PRO A 1 246 ? 39.706 24.399 -6.236 1.00 71.69 246 PRO A N 1
ATOM 2019 C CA . PRO A 1 246 ? 39.134 23.192 -6.841 1.00 71.69 246 PRO A CA 1
ATOM 2020 C C . PRO A 1 246 ? 38.256 22.391 -5.873 1.00 71.69 246 PRO A C 1
ATOM 2022 O O . PRO A 1 246 ? 37.195 21.910 -6.258 1.00 71.69 246 PRO A O 1
ATOM 2025 N N . LEU A 1 247 ? 38.679 22.285 -4.609 1.00 72.25 247 LEU A N 1
ATOM 2026 C CA . LEU A 1 247 ? 37.943 21.578 -3.562 1.00 72.25 247 LEU A CA 1
ATOM 2027 C C . LEU A 1 247 ? 36.630 22.288 -3.225 1.00 72.25 247 LEU A C 1
ATOM 2029 O O . LEU A 1 247 ? 35.585 21.646 -3.162 1.00 72.25 247 LEU A O 1
ATOM 2033 N N . ARG A 1 248 ? 36.682 23.616 -3.068 1.00 81.19 248 ARG A N 1
ATOM 2034 C CA . ARG A 1 248 ? 35.502 24.453 -2.838 1.00 81.19 248 ARG A CA 1
ATOM 2035 C C . ARG A 1 248 ? 34.490 24.315 -3.975 1.00 81.19 248 ARG A C 1
ATOM 2037 O O . ARG A 1 248 ? 33.328 24.050 -3.698 1.00 81.19 248 ARG A O 1
ATOM 2044 N N . PHE A 1 249 ? 34.924 24.443 -5.233 1.00 80.06 249 PHE A N 1
ATOM 2045 C CA . PHE A 1 249 ? 34.022 24.302 -6.380 1.00 80.06 249 PHE A CA 1
ATOM 2046 C C . PHE A 1 249 ? 33.379 22.916 -6.427 1.00 80.06 249 PHE A C 1
ATOM 2048 O O . PHE A 1 249 ? 32.168 22.823 -6.574 1.00 80.06 249 PHE A O 1
ATOM 2055 N N . LEU A 1 250 ? 34.157 21.849 -6.229 1.00 74.50 250 LEU A N 1
ATOM 2056 C CA . LEU A 1 250 ? 33.617 20.490 -6.229 1.00 74.50 250 LEU A CA 1
ATOM 2057 C C . LEU A 1 250 ? 32.568 20.286 -5.126 1.00 74.50 250 LEU A C 1
ATOM 2059 O O . LEU A 1 250 ? 31.491 19.758 -5.392 1.00 74.50 250 LEU A O 1
ATOM 2063 N N . LEU A 1 251 ? 32.867 20.710 -3.895 1.00 75.38 251 LEU A N 1
ATOM 2064 C CA . LEU A 1 251 ? 31.932 20.596 -2.773 1.00 75.38 251 LEU A CA 1
ATOM 2065 C C . LEU A 1 251 ? 30.671 21.426 -2.999 1.00 75.38 251 LEU A C 1
ATOM 2067 O O . LEU A 1 251 ? 29.578 20.969 -2.670 1.00 75.38 251 LEU A O 1
ATOM 2071 N N . ARG A 1 252 ? 30.813 22.611 -3.596 1.00 83.62 252 ARG A N 1
ATOM 2072 C CA . ARG A 1 252 ? 29.686 23.477 -3.924 1.00 83.62 252 ARG A CA 1
ATOM 2073 C C . ARG A 1 252 ? 28.714 22.812 -4.890 1.00 83.62 252 ARG A C 1
ATOM 2075 O O . ARG A 1 252 ? 27.520 22.798 -4.614 1.00 83.62 252 ARG A O 1
ATOM 2082 N N . GLU A 1 253 ? 29.224 22.216 -5.967 1.00 79.25 253 GLU A N 1
ATOM 2083 C CA . GLU A 1 253 ? 28.390 21.496 -6.938 1.00 79.25 253 GLU A CA 1
ATOM 2084 C C . GLU A 1 253 ? 27.712 20.275 -6.294 1.00 79.25 253 GLU A C 1
ATOM 2086 O O . GLU A 1 253 ? 26.514 20.060 -6.465 1.00 79.25 253 GLU A O 1
ATOM 2091 N N . VAL A 1 254 ? 28.447 19.498 -5.486 1.00 70.94 254 VAL A N 1
ATOM 2092 C CA . VAL A 1 254 ? 27.895 18.309 -4.810 1.00 70.94 254 VAL A CA 1
ATOM 2093 C C . VAL A 1 254 ? 26.765 18.683 -3.846 1.00 70.94 254 VAL A C 1
ATOM 2095 O O . VAL A 1 254 ? 25.713 18.044 -3.854 1.00 70.94 254 VAL A O 1
ATOM 2098 N N . ILE A 1 255 ? 26.959 19.719 -3.026 1.00 73.69 255 ILE A N 1
ATOM 2099 C CA . ILE A 1 255 ? 25.955 20.153 -2.046 1.00 73.69 255 ILE A CA 1
ATOM 2100 C C . ILE A 1 255 ? 24.780 20.848 -2.746 1.00 73.69 255 ILE A C 1
ATOM 2102 O O . ILE A 1 255 ? 23.636 20.569 -2.396 1.00 73.69 255 ILE A O 1
ATOM 2106 N N . GLY A 1 256 ? 25.026 21.692 -3.753 1.00 73.19 256 GLY A N 1
ATOM 2107 C CA . GLY A 1 256 ? 23.972 22.377 -4.511 1.00 73.19 256 GLY A CA 1
ATOM 2108 C C . GLY A 1 256 ? 23.016 21.400 -5.201 1.00 73.19 256 GLY A C 1
ATOM 2109 O O . GLY A 1 256 ? 21.798 21.509 -5.048 1.00 73.19 256 GLY A O 1
ATOM 2110 N N . VAL A 1 257 ? 23.560 20.378 -5.873 1.00 68.81 257 VAL A N 1
ATOM 2111 C CA . VAL A 1 257 ? 22.765 19.305 -6.499 1.00 68.81 257 VAL A CA 1
ATOM 2112 C C . VAL A 1 257 ? 21.987 18.505 -5.452 1.00 68.81 257 VAL A C 1
ATOM 2114 O O . VAL A 1 257 ? 20.815 18.186 -5.660 1.00 68.81 257 VAL A O 1
ATOM 2117 N N . PHE A 1 258 ? 22.609 18.209 -4.308 1.00 66.06 258 PHE A N 1
ATOM 2118 C CA . PHE A 1 258 ? 21.955 17.482 -3.223 1.00 66.06 258 PHE A CA 1
ATOM 2119 C C . PHE A 1 258 ? 20.772 18.256 -2.624 1.00 66.06 258 PHE A C 1
ATOM 2121 O O . PHE A 1 258 ? 19.688 17.693 -2.465 1.00 66.06 258 PHE A O 1
ATOM 2128 N N . VAL A 1 259 ? 20.955 19.546 -2.327 1.00 66.00 259 VAL A N 1
ATOM 2129 C CA . VAL A 1 259 ? 19.895 20.414 -1.790 1.00 66.00 259 VAL A CA 1
ATOM 2130 C C . VAL A 1 259 ? 18.731 20.495 -2.772 1.00 66.00 259 VAL A C 1
ATOM 2132 O O . VAL A 1 259 ? 17.589 20.285 -2.369 1.00 66.00 259 VAL A O 1
ATOM 2135 N N . LYS A 1 260 ? 19.007 20.682 -4.068 1.00 65.44 260 LYS A N 1
ATOM 2136 C CA . LYS A 1 260 ? 17.975 20.700 -5.113 1.00 65.44 260 LYS A CA 1
ATOM 2137 C C . LYS A 1 260 ? 17.163 19.403 -5.165 1.00 65.44 260 LYS A C 1
ATOM 2139 O O . LYS A 1 260 ? 15.937 19.438 -5.251 1.00 65.44 260 LYS A O 1
ATOM 2144 N N . GLN A 1 261 ? 17.824 18.251 -5.043 1.00 61.44 261 GLN A N 1
ATOM 2145 C CA . GLN A 1 261 ? 17.141 16.959 -4.984 1.00 61.44 261 GLN A CA 1
ATOM 2146 C C . GLN A 1 261 ? 16.198 16.859 -3.770 1.00 61.44 261 GLN A C 1
ATOM 2148 O O . GLN A 1 261 ? 15.096 16.327 -3.893 1.00 61.44 261 GLN A O 1
ATOM 2153 N N . GLN A 1 262 ? 16.588 17.385 -2.606 1.00 57.50 262 GLN A N 1
ATOM 2154 C CA . GLN A 1 262 ? 15.718 17.393 -1.425 1.00 57.50 262 GLN A CA 1
ATOM 2155 C C . GLN A 1 262 ? 14.586 18.422 -1.538 1.00 57.50 262 GLN A C 1
ATOM 2157 O O . GLN A 1 262 ? 13.466 18.120 -1.137 1.00 57.50 262 GLN A O 1
ATOM 2162 N N . LEU A 1 263 ? 14.818 19.587 -2.145 1.00 57.66 263 LEU A N 1
ATOM 2163 C CA . LEU A 1 263 ? 13.752 20.559 -2.413 1.00 57.66 263 LEU A CA 1
ATOM 2164 C C . LEU A 1 263 ? 12.700 19.990 -3.376 1.00 57.66 263 LEU A C 1
ATOM 2166 O O . LEU A 1 263 ? 11.515 20.129 -3.107 1.00 57.66 263 LEU A O 1
ATOM 2170 N N . SER A 1 264 ? 13.094 19.214 -4.392 1.00 53.34 264 SER A N 1
ATOM 2171 C CA . SER A 1 264 ? 12.129 18.476 -5.233 1.00 53.34 264 SER A CA 1
ATOM 2172 C C . SER A 1 264 ? 11.347 17.394 -4.469 1.00 53.34 264 SER A C 1
ATOM 2174 O O . SER A 1 264 ? 10.266 16.986 -4.874 1.00 53.34 264 SER A O 1
ATOM 2176 N N . SER A 1 265 ? 11.853 16.934 -3.318 1.00 48.06 265 SER A N 1
ATOM 2177 C CA . SER A 1 265 ? 11.093 16.064 -2.413 1.00 48.06 265 SER A CA 1
ATOM 2178 C C . SER A 1 265 ? 10.092 16.838 -1.549 1.00 48.06 265 SER A C 1
ATOM 2180 O O . SER A 1 265 ? 9.179 16.238 -0.988 1.00 48.06 265 SER A O 1
ATOM 2182 N N . LEU A 1 266 ? 10.192 18.168 -1.465 1.00 45.59 266 LEU A N 1
ATOM 2183 C CA . LEU A 1 266 ? 9.131 18.978 -0.874 1.00 45.59 266 LEU A CA 1
ATOM 2184 C C . LEU A 1 266 ? 7.888 19.020 -1.767 1.00 45.59 266 LEU A C 1
ATOM 2186 O O . LEU A 1 266 ? 6.823 19.245 -1.218 1.00 45.59 266 LEU A O 1
ATOM 2190 N N . ASP A 1 267 ? 7.954 18.667 -3.057 1.00 47.22 267 ASP A N 1
ATOM 2191 C CA . ASP A 1 267 ? 6.750 18.405 -3.871 1.00 47.22 267 ASP A CA 1
ATOM 2192 C C . ASP A 1 267 ? 5.955 17.202 -3.341 1.00 47.22 267 ASP A C 1
ATOM 2194 O O . ASP A 1 267 ? 4.733 17.128 -3.462 1.00 47.22 267 ASP A O 1
ATOM 2198 N N . PHE A 1 268 ? 6.628 16.248 -2.689 1.00 42.75 268 PHE A N 1
ATOM 2199 C CA . PHE A 1 268 ? 5.951 15.177 -1.960 1.00 42.75 268 PHE A CA 1
ATOM 2200 C C . PHE A 1 268 ? 5.276 15.707 -0.686 1.00 42.75 268 PHE A C 1
ATOM 2202 O O . PHE A 1 268 ? 4.177 15.262 -0.345 1.00 42.75 268 PHE A O 1
ATOM 2209 N N . VAL A 1 269 ? 5.887 16.682 -0.006 1.00 44.84 269 VAL A N 1
ATOM 2210 C CA . VAL A 1 269 ? 5.280 17.380 1.139 1.00 44.84 269 VAL A CA 1
ATOM 2211 C C . VAL A 1 269 ? 4.120 18.269 0.682 1.00 44.84 269 VAL A C 1
ATOM 2213 O O . VAL A 1 269 ? 3.075 18.250 1.321 1.00 44.84 269 VAL A O 1
ATOM 2216 N N . ASP A 1 270 ? 4.241 18.959 -0.449 1.00 45.25 270 ASP A N 1
ATOM 2217 C CA . ASP A 1 270 ? 3.174 19.706 -1.114 1.00 45.25 270 ASP A CA 1
ATOM 2218 C C . ASP A 1 270 ? 2.038 18.764 -1.524 1.00 45.25 270 ASP A C 1
ATOM 2220 O O . ASP A 1 270 ? 0.888 19.012 -1.194 1.00 45.25 270 ASP A O 1
ATOM 2224 N N . GLY A 1 271 ? 2.333 17.597 -2.098 1.00 42.28 271 GLY A N 1
ATOM 2225 C CA . GLY A 1 271 ? 1.337 16.559 -2.372 1.00 42.28 271 GLY A CA 1
ATOM 2226 C C . GLY A 1 271 ? 0.638 16.038 -1.109 1.00 42.28 271 GLY A C 1
ATOM 2227 O O . GLY A 1 271 ? -0.565 15.765 -1.134 1.00 42.28 271 GLY A O 1
ATOM 2228 N N . LEU A 1 272 ? 1.355 15.932 0.014 1.00 43.97 272 LEU A N 1
ATOM 2229 C CA . LEU A 1 272 ? 0.797 15.551 1.314 1.00 43.97 272 LEU A CA 1
ATOM 2230 C C . LEU A 1 272 ? -0.078 16.667 1.909 1.00 43.97 272 LEU A C 1
ATOM 2232 O O . LEU A 1 272 ? -1.160 16.391 2.431 1.00 43.97 272 LEU A O 1
ATOM 2236 N N . ILE A 1 273 ? 0.373 17.917 1.811 1.00 45.47 273 ILE A N 1
ATOM 2237 C CA . ILE A 1 273 ? -0.324 19.108 2.299 1.00 45.47 273 ILE A CA 1
ATOM 2238 C C . ILE A 1 273 ? -1.552 19.390 1.437 1.00 45.47 273 ILE A C 1
ATOM 2240 O O . ILE A 1 273 ? -2.618 19.584 2.000 1.00 45.47 273 ILE A O 1
ATOM 2244 N N . ARG A 1 274 ? -1.463 19.312 0.106 1.00 45.56 274 ARG A N 1
ATOM 2245 C CA . ARG A 1 274 ? -2.598 19.395 -0.827 1.00 45.56 274 ARG A CA 1
ATOM 2246 C C . ARG A 1 274 ? -3.594 18.279 -0.588 1.00 45.56 274 ARG A C 1
ATOM 2248 O O . ARG A 1 274 ? -4.783 18.561 -0.529 1.00 45.56 274 ARG A O 1
ATOM 2255 N N . LYS A 1 275 ? -3.141 17.042 -0.350 1.00 45.03 275 LYS A N 1
ATOM 2256 C CA . LYS A 1 275 ? -4.033 15.960 0.099 1.00 45.03 275 LYS A CA 1
ATOM 2257 C C . LYS A 1 275 ? -4.762 16.335 1.385 1.00 45.03 275 LYS A C 1
ATOM 2259 O O . LYS A 1 275 ? -5.972 16.162 1.448 1.00 45.03 275 LYS A O 1
ATOM 2264 N N . LYS A 1 276 ? -4.058 16.889 2.377 1.00 42.91 276 LYS A N 1
ATOM 2265 C CA . LYS A 1 276 ? -4.669 17.346 3.634 1.00 42.91 276 LYS A CA 1
ATOM 2266 C C . LYS A 1 276 ? -5.571 18.576 3.472 1.00 42.91 276 LYS A C 1
ATOM 2268 O O . LYS A 1 276 ? -6.586 18.653 4.145 1.00 42.91 276 LYS A O 1
ATOM 2273 N N . LEU A 1 277 ? -5.246 19.510 2.584 1.00 43.28 277 LEU A N 1
ATOM 2274 C CA . LEU A 1 277 ? -6.030 20.714 2.295 1.00 43.28 277 LEU A CA 1
ATOM 2275 C C . LEU A 1 277 ? -7.300 20.378 1.517 1.00 43.28 277 LEU A C 1
ATOM 2277 O O . LEU A 1 277 ? -8.357 20.903 1.841 1.00 43.28 277 LEU A O 1
ATOM 2281 N N . VAL A 1 278 ? -7.228 19.462 0.552 1.00 43.78 278 VAL A N 1
ATOM 2282 C CA . VAL A 1 278 ? -8.403 18.912 -0.142 1.00 43.78 278 VAL A CA 1
ATOM 2283 C C . VAL A 1 278 ? -9.310 18.172 0.850 1.00 43.78 278 VAL A C 1
ATOM 2285 O O . VAL A 1 278 ? -10.527 18.325 0.783 1.00 43.78 278 VAL A O 1
ATOM 2288 N N . LEU A 1 279 ? -8.724 17.468 1.827 1.00 39.25 279 LEU A N 1
ATOM 2289 C CA . LEU A 1 279 ? -9.427 16.883 2.979 1.00 39.25 279 LEU A CA 1
ATOM 2290 C C . LEU A 1 279 ? -10.122 17.949 3.852 1.00 39.25 279 LEU A C 1
ATOM 2292 O O . LEU A 1 279 ? -11.272 17.779 4.237 1.00 39.25 279 LEU A O 1
ATOM 2296 N N . LEU A 1 280 ? -9.451 19.071 4.132 1.00 38.16 280 LEU A N 1
ATOM 2297 C CA . LEU A 1 280 ? -9.975 20.150 4.982 1.00 38.16 280 LEU A CA 1
ATOM 2298 C C . LEU A 1 280 ? -11.016 21.044 4.283 1.00 38.16 280 LEU A C 1
ATOM 2300 O O . LEU A 1 280 ? -11.909 21.561 4.942 1.00 38.16 280 LEU A O 1
ATOM 2304 N N . THR A 1 281 ? -10.914 21.243 2.965 1.00 39.53 281 THR A N 1
ATOM 2305 C CA . THR A 1 281 ? -11.752 22.205 2.217 1.00 39.53 281 THR A CA 1
ATOM 2306 C C . THR A 1 281 ? -13.078 21.593 1.756 1.00 39.53 281 THR A C 1
ATOM 2308 O O . THR A 1 281 ? -14.069 22.303 1.619 1.00 39.53 281 THR A O 1
ATOM 2311 N N . ASN A 1 282 ? -13.129 20.273 1.557 1.00 36.09 282 ASN A N 1
ATOM 2312 C CA . ASN A 1 282 ? -14.330 19.589 1.070 1.00 36.09 282 ASN A CA 1
ATOM 2313 C C . ASN A 1 282 ? -15.297 19.149 2.183 1.00 36.09 282 ASN A C 1
ATOM 2315 O O . ASN A 1 282 ? -16.262 18.452 1.882 1.00 36.09 282 ASN A O 1
ATOM 2319 N N . ASN A 1 283 ? -15.050 19.504 3.457 1.00 36.62 283 ASN A N 1
ATOM 2320 C CA . ASN A 1 283 ? -15.764 18.948 4.625 1.00 36.62 283 ASN A CA 1
ATOM 2321 C C . ASN A 1 283 ? -15.943 17.415 4.554 1.00 36.62 283 ASN A C 1
ATOM 2323 O O . ASN A 1 283 ? -16.845 16.837 5.159 1.00 36.62 283 ASN A O 1
ATOM 2327 N N . ALA A 1 284 ? -15.044 16.759 3.823 1.00 31.53 284 ALA A N 1
ATOM 2328 C CA . ALA A 1 284 ? -14.878 15.329 3.796 1.00 31.53 284 ALA A CA 1
ATOM 2329 C C . ALA A 1 284 ? -13.891 15.023 4.913 1.00 31.53 284 ALA A C 1
ATOM 2331 O O . ALA A 1 284 ? -12.678 14.974 4.708 1.00 31.53 284 ALA A O 1
ATOM 2332 N N . VAL A 1 285 ? -14.417 14.856 6.127 1.00 31.91 285 VAL A N 1
ATOM 2333 C CA . VAL A 1 285 ? -13.719 14.035 7.113 1.00 31.91 285 VAL A CA 1
ATOM 2334 C C . VAL A 1 285 ? -13.762 12.612 6.574 1.00 31.91 285 VAL A C 1
ATOM 2336 O O . VAL A 1 285 ? -14.611 11.805 6.934 1.00 31.91 285 VAL A O 1
ATOM 2339 N N . ASP A 1 286 ? -12.820 12.312 5.694 1.00 27.59 286 ASP A N 1
ATOM 2340 C CA . ASP A 1 286 ? -12.418 10.946 5.463 1.00 27.59 286 ASP A CA 1
ATOM 2341 C C . ASP A 1 286 ? -11.577 10.530 6.661 1.00 27.59 286 ASP A C 1
ATOM 2343 O O . ASP A 1 286 ? -10.372 10.784 6.728 1.00 27.59 286 ASP A O 1
ATOM 2347 N N . SER A 1 287 ? -12.180 9.759 7.561 1.00 39.44 287 SER A N 1
ATOM 2348 C CA . SER A 1 287 ? -11.446 8.657 8.190 1.00 39.44 287 SER A CA 1
ATOM 2349 C C . SER A 1 287 ? -11.165 7.588 7.119 1.00 39.44 287 SER A C 1
ATOM 2351 O O . SER A 1 287 ? -11.608 6.462 7.263 1.00 39.44 287 SER A O 1
ATOM 2353 N N . GLY A 1 288 ? -10.514 7.958 6.006 1.00 27.78 288 GLY A N 1
ATOM 2354 C CA . GLY A 1 288 ? -10.433 7.163 4.773 1.00 27.78 288 GLY A CA 1
ATOM 2355 C C . GLY A 1 288 ? -11.800 6.651 4.297 1.00 27.78 288 GLY A C 1
ATOM 2356 O O . GLY A 1 288 ? -12.179 5.536 4.641 1.00 27.78 288 GLY A O 1
ATOM 2357 N N . GLY A 1 289 ? -12.530 7.432 3.502 1.00 27.44 289 GLY A N 1
ATOM 2358 C CA . GLY A 1 289 ? -13.921 7.153 3.154 1.00 27.44 289 GLY A CA 1
ATOM 2359 C C . GLY A 1 289 ? -14.403 7.819 1.864 1.00 27.44 289 GLY A C 1
ATOM 2360 O O . GLY A 1 289 ? -15.129 8.797 1.905 1.00 27.44 289 GLY A O 1
ATOM 2361 N N . LEU A 1 290 ? -14.175 7.200 0.705 1.00 27.72 290 LEU A N 1
ATOM 2362 C CA . LEU A 1 290 ? -14.971 7.525 -0.481 1.00 27.72 290 LEU A CA 1
ATOM 2363 C C . LEU A 1 290 ? -15.560 6.259 -1.106 1.00 27.72 290 LEU A C 1
ATOM 2365 O O . LEU A 1 290 ? -14.882 5.605 -1.889 1.00 27.72 290 LEU A O 1
ATOM 2369 N N . ASP A 1 291 ? -16.807 5.939 -0.736 1.00 24.91 291 ASP A N 1
ATOM 2370 C CA . ASP A 1 291 ? -17.922 5.817 -1.694 1.00 24.91 291 ASP A CA 1
ATOM 2371 C C . ASP A 1 291 ? -19.283 5.736 -0.961 1.00 24.91 291 ASP A C 1
ATOM 2373 O O . ASP A 1 291 ? -19.772 4.658 -0.652 1.00 24.91 291 ASP A O 1
ATOM 2377 N N . VAL A 1 292 ? -19.905 6.877 -0.620 1.00 27.50 292 VAL A N 1
ATOM 2378 C CA . VAL A 1 292 ? -21.306 6.900 -0.104 1.00 27.50 292 VAL A CA 1
ATOM 2379 C C . VAL A 1 292 ? -22.145 8.051 -0.688 1.00 27.50 292 VAL A C 1
ATOM 2381 O O . VAL A 1 292 ? -23.361 8.106 -0.530 1.00 27.50 292 VAL A O 1
ATOM 2384 N N . ALA A 1 293 ? -21.563 8.963 -1.471 1.00 26.44 293 ALA A N 1
ATOM 2385 C CA . ALA A 1 293 ? -22.303 10.117 -1.998 1.00 26.44 293 ALA A CA 1
ATOM 2386 C C . ALA A 1 293 ? -23.278 9.792 -3.157 1.00 26.44 293 ALA A C 1
ATOM 2388 O O . ALA A 1 293 ? -23.782 10.710 -3.802 1.00 26.44 293 ALA A O 1
ATOM 2389 N N . ARG A 1 294 ? -23.569 8.511 -3.430 1.00 25.88 294 ARG A N 1
ATOM 2390 C CA . ARG A 1 294 ? -24.501 8.083 -4.489 1.00 25.88 294 ARG A CA 1
ATOM 2391 C C . ARG A 1 294 ? -25.821 7.463 -4.011 1.00 25.88 294 ARG A C 1
ATOM 2393 O O . ARG A 1 294 ? -26.615 7.105 -4.870 1.00 25.88 294 ARG A O 1
ATOM 2400 N N . VAL A 1 295 ? -26.096 7.386 -2.703 1.00 26.92 295 VAL A N 1
ATOM 2401 C CA . VAL A 1 295 ? -27.262 6.625 -2.182 1.00 26.92 295 VAL A CA 1
ATOM 2402 C C . VAL A 1 295 ? -28.316 7.490 -1.465 1.00 26.92 295 VAL A C 1
ATOM 2404 O O . VAL A 1 295 ? -29.251 6.977 -0.863 1.00 26.92 295 VAL A O 1
ATOM 2407 N N . ILE A 1 296 ? -28.270 8.825 -1.561 1.00 27.64 296 ILE A N 1
ATOM 2408 C CA . ILE A 1 296 ? -29.362 9.656 -1.009 1.00 27.64 296 ILE A CA 1
ATOM 2409 C C . ILE A 1 296 ? -30.530 9.720 -2.000 1.00 27.64 296 ILE A C 1
ATOM 2411 O O . ILE A 1 296 ? -30.771 10.734 -2.651 1.00 27.64 296 ILE A O 1
ATOM 2415 N N . SER A 1 297 ? -31.255 8.608 -2.092 1.00 28.56 297 SER A N 1
ATOM 2416 C CA . SER A 1 297 ? -32.661 8.563 -2.483 1.00 28.56 297 SER A CA 1
ATOM 2417 C C . SER A 1 297 ? -33.252 7.201 -2.108 1.00 28.56 297 SER A C 1
ATOM 2419 O O . SER A 1 297 ? -33.211 6.305 -2.939 1.00 28.56 297 SER A O 1
ATOM 2421 N N . THR A 1 298 ? -33.755 7.046 -0.874 1.00 26.59 298 THR A N 1
ATOM 2422 C CA . THR A 1 298 ? -35.013 6.345 -0.502 1.00 26.59 298 THR A CA 1
ATOM 2423 C C . THR A 1 298 ? -35.096 6.096 1.012 1.00 26.59 298 THR A C 1
ATOM 2425 O O . THR A 1 298 ? -34.088 5.952 1.692 1.00 26.59 298 THR A O 1
ATOM 2428 N N . ASP A 1 299 ? -36.320 6.097 1.530 1.00 33.72 299 ASP A N 1
ATOM 2429 C CA . ASP A 1 299 ? -36.734 6.612 2.842 1.00 33.72 299 ASP A CA 1
ATOM 2430 C C . ASP A 1 299 ? -36.996 5.530 3.923 1.00 33.72 299 ASP A C 1
ATOM 2432 O O . ASP A 1 299 ? -37.802 5.773 4.806 1.00 33.72 299 ASP A O 1
ATOM 2436 N N . ASP A 1 300 ? -36.366 4.339 3.907 1.00 36.16 300 ASP A N 1
ATOM 2437 C CA . ASP A 1 300 ? -36.858 3.218 4.761 1.00 36.16 300 ASP A CA 1
ATOM 2438 C C . ASP A 1 300 ? -35.817 2.293 5.458 1.00 36.16 300 ASP A C 1
ATOM 2440 O O . ASP A 1 300 ? -36.182 1.241 5.981 1.00 36.16 300 ASP A O 1
ATOM 2444 N N . GLY A 1 301 ? -34.524 2.656 5.547 1.00 39.44 301 GLY A N 1
ATOM 2445 C CA . GLY A 1 301 ? -33.466 1.727 6.026 1.00 39.44 301 GLY A CA 1
ATOM 2446 C C . GLY A 1 301 ? -32.664 2.084 7.293 1.00 39.44 301 GLY A C 1
ATOM 2447 O O . GLY A 1 301 ? -31.878 1.267 7.768 1.00 39.44 301 GLY A O 1
ATOM 2448 N N . LEU A 1 302 ? -32.794 3.290 7.859 1.00 52.16 302 LEU A N 1
ATOM 2449 C CA . LEU A 1 302 ? -31.865 3.774 8.899 1.00 52.16 302 LEU A CA 1
ATOM 2450 C C . LEU A 1 302 ? -32.232 3.315 10.322 1.00 52.16 302 LEU A C 1
ATOM 2452 O O . LEU A 1 302 ? -33.369 3.496 10.768 1.00 52.16 302 LEU A O 1
ATOM 2456 N N . VAL A 1 303 ? -31.234 2.822 11.074 1.00 50.34 303 VAL A N 1
ATOM 2457 C CA . VAL A 1 303 ? -31.359 2.430 12.491 1.00 50.34 303 VAL A CA 1
ATOM 2458 C C . VAL A 1 303 ? -31.863 3.607 13.327 1.00 50.34 303 VAL A C 1
ATOM 2460 O O . VAL A 1 303 ? -31.190 4.623 13.483 1.00 50.34 303 VAL A O 1
ATOM 2463 N N . GLN A 1 304 ? -33.061 3.462 13.892 1.00 57.53 304 GLN A N 1
ATOM 2464 C CA . GLN A 1 304 ? -33.675 4.480 14.738 1.00 57.53 304 GLN A CA 1
ATOM 2465 C C . GLN A 1 304 ? -33.195 4.296 16.182 1.00 57.53 304 GLN A C 1
ATOM 2467 O O . GLN A 1 304 ? -33.673 3.417 16.902 1.00 57.53 304 GLN A O 1
ATOM 2472 N N . LEU A 1 305 ? -32.260 5.134 16.627 1.00 51.62 305 LEU A N 1
ATOM 2473 C CA . LEU A 1 305 ? -31.931 5.215 18.047 1.00 51.62 305 LEU A CA 1
ATOM 2474 C C . LEU A 1 305 ? -33.150 5.710 18.845 1.00 51.62 305 LEU A C 1
ATOM 2476 O O . LEU A 1 305 ? -33.973 6.456 18.318 1.00 51.62 305 LEU A O 1
ATOM 2480 N N . PRO A 1 306 ? -33.305 5.308 20.114 1.00 59.31 306 PRO A N 1
ATOM 2481 C CA . PRO A 1 306 ? -34.228 5.960 21.039 1.00 59.31 306 PRO A CA 1
ATOM 2482 C C . PRO A 1 306 ? -33.683 7.313 21.534 1.00 59.31 306 PRO A C 1
ATOM 2484 O O . PRO A 1 306 ? -32.488 7.432 21.802 1.00 59.31 306 PRO A O 1
ATOM 2487 N N . LEU A 1 307 ? -34.555 8.304 21.780 1.00 66.69 307 LEU A N 1
ATOM 2488 C CA . LEU A 1 307 ? -34.155 9.649 22.247 1.00 66.69 307 LEU A CA 1
ATOM 2489 C C . LEU A 1 307 ? -33.254 9.617 23.491 1.00 66.69 307 LEU A C 1
ATOM 2491 O O . LEU A 1 307 ? -32.288 10.363 23.573 1.00 66.69 307 LEU A O 1
ATOM 2495 N N . HIS A 1 308 ? -33.518 8.726 24.447 1.00 58.88 308 HIS A N 1
ATOM 2496 C CA . HIS A 1 308 ? -32.701 8.644 25.661 1.00 58.88 308 HIS A CA 1
ATOM 2497 C C . HIS A 1 308 ? -31.247 8.220 25.376 1.00 58.88 308 HIS A C 1
ATOM 2499 O O . HIS A 1 308 ? -30.344 8.645 26.087 1.00 58.88 308 HIS A O 1
ATOM 2505 N N . VAL A 1 309 ? -30.999 7.413 24.335 1.00 50.91 309 VAL A N 1
ATOM 2506 C CA . VAL A 1 309 ? -29.636 7.047 23.907 1.00 50.91 309 VAL A CA 1
ATOM 2507 C C . VAL A 1 309 ? -28.928 8.272 23.339 1.00 50.91 309 VAL A C 1
ATOM 2509 O O . VAL A 1 309 ? -27.758 8.501 23.630 1.00 50.91 309 VAL A O 1
ATOM 2512 N N . VAL A 1 310 ? -29.662 9.097 22.591 1.00 59.62 310 VAL A N 1
ATOM 2513 C CA . VAL A 1 310 ? -29.147 10.355 22.044 1.00 59.62 310 VAL A CA 1
ATOM 2514 C C . VAL A 1 310 ? -28.820 11.360 23.154 1.00 59.62 310 VAL A C 1
ATOM 2516 O O . VAL A 1 310 ? -27.791 12.015 23.091 1.00 59.62 310 VAL A O 1
ATOM 2519 N N . LEU A 1 311 ? -29.635 11.430 24.210 1.00 57.12 311 LEU A N 1
ATOM 2520 C CA . LEU A 1 311 ? -29.439 12.358 25.333 1.00 57.12 311 LEU A CA 1
ATOM 2521 C C . LEU A 1 311 ? -28.343 11.941 26.329 1.00 57.12 311 LEU A C 1
ATOM 2523 O O . LEU A 1 311 ? -27.846 12.783 27.070 1.00 57.12 311 LEU A O 1
ATOM 2527 N N . THR A 1 312 ? -27.993 10.655 26.389 1.00 48.69 312 THR A N 1
ATOM 2528 C CA . THR A 1 312 ? -27.017 10.115 27.360 1.00 48.69 312 THR A CA 1
ATOM 2529 C C . THR A 1 312 ? -25.632 9.876 26.762 1.00 48.69 312 THR A C 1
ATOM 2531 O O . THR A 1 312 ? -24.653 9.749 27.498 1.00 48.69 312 THR A O 1
ATOM 2534 N N . ASN A 1 313 ? -25.519 9.814 25.434 1.00 54.84 313 ASN A N 1
ATOM 2535 C CA . ASN A 1 313 ? -24.250 9.634 24.744 1.00 54.84 313 ASN A CA 1
ATOM 2536 C C . ASN A 1 313 ? -23.667 10.997 24.344 1.00 54.84 313 ASN A C 1
ATOM 2538 O O . ASN A 1 313 ? -24.289 11.731 23.588 1.00 54.84 313 ASN A O 1
ATOM 2542 N N . GLY A 1 314 ? -22.458 11.316 24.816 1.00 47.38 314 GLY A N 1
ATOM 2543 C CA . GLY A 1 314 ? -21.830 12.626 24.599 1.00 47.38 314 GLY A CA 1
ATOM 2544 C C . GLY A 1 314 ? -21.606 13.010 23.130 1.00 47.38 314 GLY A C 1
ATOM 2545 O O . GLY A 1 314 ? -21.657 14.190 22.806 1.00 47.38 314 GLY A O 1
ATOM 2546 N N . VAL A 1 315 ? -21.408 12.031 22.242 1.00 48.38 315 VAL A N 1
ATOM 2547 C CA . VAL A 1 315 ? -21.303 12.266 20.791 1.00 48.38 315 VAL A CA 1
ATOM 2548 C C . VAL A 1 315 ? -22.695 12.461 20.199 1.00 48.38 315 VAL A C 1
ATOM 2550 O O . VAL A 1 315 ? -22.943 13.404 19.464 1.00 48.38 315 VAL A O 1
ATOM 2553 N N . ALA A 1 316 ? -23.653 11.605 20.554 1.00 52.62 316 ALA A N 1
ATOM 2554 C CA . ALA A 1 316 ? -25.013 11.728 20.036 1.00 52.62 316 ALA A CA 1
ATOM 2555 C C . ALA A 1 316 ? -25.689 13.044 20.463 1.00 52.62 316 ALA A C 1
ATOM 2557 O O . ALA A 1 316 ? -26.382 13.678 19.665 1.00 52.62 316 ALA A O 1
ATOM 2558 N N . VAL A 1 317 ? -25.445 13.476 21.704 1.00 60.66 317 VAL A N 1
ATOM 2559 C CA . VAL A 1 317 ? -26.027 14.700 22.252 1.00 60.66 317 VAL A CA 1
ATOM 2560 C C . VAL A 1 317 ? -25.426 15.940 21.599 1.00 60.66 317 VAL A C 1
ATOM 2562 O O . VAL A 1 317 ? -26.165 16.893 21.398 1.00 60.66 317 VAL A O 1
ATOM 2565 N N . SER A 1 318 ? -24.150 15.935 21.183 1.00 58.72 318 SER A N 1
ATOM 2566 C CA . SER A 1 318 ? -23.558 17.084 20.479 1.00 58.72 318 SER A CA 1
ATOM 2567 C C . SER A 1 318 ? -24.208 17.302 19.113 1.00 58.72 318 SER A C 1
ATOM 2569 O O . SER A 1 318 ? -24.619 18.415 18.806 1.00 58.72 318 SER A O 1
ATOM 2571 N N . TYR A 1 319 ? -24.423 16.232 18.340 1.00 70.62 319 TYR A N 1
ATOM 2572 C CA . TYR A 1 319 ? -25.157 16.316 17.070 1.00 70.62 319 TYR A CA 1
ATOM 2573 C C . TYR A 1 319 ? -26.615 16.743 17.254 1.00 70.62 319 TYR A C 1
ATOM 2575 O O . TYR A 1 319 ? -27.171 17.448 16.409 1.00 70.62 319 TYR A O 1
ATOM 2583 N N . PHE A 1 320 ? -27.248 16.312 18.346 1.00 77.06 320 PHE A N 1
ATOM 2584 C CA . PHE A 1 320 ? -28.614 16.714 18.652 1.00 77.06 320 PHE A CA 1
ATOM 2585 C C . PHE A 1 320 ? -28.699 18.173 19.125 1.00 77.06 320 PHE A C 1
ATOM 2587 O O . PHE A 1 320 ? -29.646 18.856 18.750 1.00 77.06 320 PHE A O 1
ATOM 2594 N N . ILE A 1 321 ? -27.703 18.677 19.864 1.00 67.81 321 ILE A N 1
ATOM 2595 C CA . ILE A 1 321 ? -27.569 20.099 20.228 1.00 67.81 321 ILE A CA 1
ATOM 2596 C C . ILE A 1 321 ? -27.401 20.952 18.968 1.00 67.81 321 ILE A C 1
ATOM 2598 O O . ILE A 1 321 ? -28.165 21.896 18.781 1.00 67.81 321 ILE A O 1
ATOM 2602 N N . ASP A 1 322 ? -26.490 20.579 18.065 1.00 73.25 322 ASP A N 1
ATOM 2603 C CA . ASP A 1 322 ? -26.271 21.299 16.801 1.00 73.25 322 ASP A CA 1
ATOM 2604 C C . ASP A 1 322 ? -27.558 21.372 15.963 1.00 73.25 322 ASP A C 1
ATOM 2606 O O . ASP A 1 322 ? -27.887 22.402 15.366 1.00 73.25 322 ASP A O 1
ATOM 2610 N N . TYR A 1 323 ? -28.336 20.285 15.955 1.00 83.50 323 TYR A N 1
ATOM 2611 C CA . TYR A 1 323 ? -29.649 20.269 15.325 1.00 83.50 323 TYR A CA 1
ATOM 2612 C C . TYR A 1 323 ? -30.653 21.180 16.046 1.00 83.50 323 TYR A C 1
ATOM 2614 O O . TYR A 1 323 ? -31.275 22.020 15.394 1.00 83.50 323 TYR A O 1
ATOM 2622 N N . LEU A 1 324 ? -30.801 21.059 17.370 1.00 77.25 324 LEU A N 1
ATOM 2623 C CA . LEU A 1 324 ? -31.747 21.853 18.164 1.00 77.25 324 LEU A CA 1
ATOM 2624 C C . LEU A 1 324 ? -31.450 23.355 18.100 1.00 77.25 324 LEU A C 1
ATOM 2626 O O . LEU A 1 324 ? -32.388 24.155 18.080 1.00 77.25 324 LEU A O 1
ATOM 2630 N N . GLN A 1 325 ? -30.180 23.743 17.971 1.00 79.19 325 GLN A N 1
ATOM 2631 C CA . GLN A 1 325 ? -29.775 25.126 17.730 1.00 79.19 325 GLN A CA 1
ATOM 2632 C C . GLN A 1 325 ? -30.344 25.664 16.408 1.00 79.19 325 GLN A C 1
ATOM 2634 O O . GLN A 1 325 ? -30.759 26.821 16.339 1.00 79.19 325 GLN A O 1
ATOM 2639 N N . SER A 1 326 ? -30.417 24.824 15.371 1.00 78.19 326 SER A N 1
ATOM 2640 C CA . SER A 1 326 ? -30.952 25.208 14.057 1.00 78.19 326 SER A CA 1
ATOM 2641 C C . SER A 1 326 ? -32.482 25.321 14.012 1.00 78.19 326 SER A C 1
ATOM 2643 O O . SER A 1 326 ? -33.009 26.069 13.190 1.00 78.19 326 SER A O 1
ATOM 2645 N N . VAL A 1 327 ? -33.194 24.621 14.904 1.00 79.69 327 VAL A N 1
ATOM 2646 C CA . VAL A 1 327 ? -34.671 24.592 14.961 1.00 79.69 327 VAL A CA 1
ATOM 2647 C C . VAL A 1 327 ? -35.260 25.364 16.149 1.00 79.69 327 VAL A C 1
ATOM 2649 O O . VAL A 1 327 ? -36.471 25.362 16.345 1.00 79.69 327 VAL A O 1
ATOM 2652 N N . GLY A 1 328 ? -34.423 26.044 16.940 1.00 76.75 328 GLY A N 1
ATOM 2653 C CA . GLY A 1 328 ? -34.864 26.872 18.067 1.00 76.75 328 GLY A CA 1
ATOM 2654 C C . GLY A 1 328 ? -35.255 26.097 19.334 1.00 76.75 328 GLY A C 1
ATOM 2655 O O . GLY A 1 328 ? -36.006 26.622 20.149 1.00 76.75 328 GLY A O 1
ATOM 2656 N N . GLY A 1 329 ? -34.753 24.870 19.517 1.00 79.44 329 GLY A N 1
ATOM 2657 C CA . GLY A 1 329 ? -35.006 24.010 20.688 1.00 79.44 329 GLY A CA 1
ATOM 2658 C C . GLY A 1 329 ? -33.896 24.008 21.751 1.00 79.44 329 GLY A C 1
ATOM 2659 O O . GLY A 1 329 ? -33.882 23.138 22.622 1.00 79.44 329 GLY A O 1
ATOM 2660 N N . GLN A 1 330 ? -32.947 24.947 21.668 1.00 78.19 330 GLN A N 1
ATOM 2661 C CA . GLN A 1 330 ? -31.729 24.987 22.492 1.00 78.19 330 GLN A CA 1
ATOM 2662 C C . GLN A 1 330 ? -32.013 25.076 24.005 1.00 78.19 330 GLN A C 1
ATOM 2664 O O . GLN A 1 330 ? -31.405 24.374 24.807 1.00 78.19 330 GLN A O 1
ATOM 2669 N N . ASN A 1 331 ? -32.994 25.885 24.399 1.00 79.44 331 ASN A N 1
ATOM 2670 C CA . ASN A 1 331 ? -33.411 26.066 25.792 1.00 79.44 331 ASN A CA 1
ATOM 2671 C C . ASN A 1 331 ? -33.851 24.754 26.476 1.00 79.44 331 ASN A C 1
ATOM 2673 O O . ASN A 1 331 ? -33.570 24.564 27.658 1.00 79.44 331 ASN A O 1
ATOM 2677 N N . TYR A 1 332 ? -34.507 23.835 25.756 1.00 83.12 332 TYR A N 1
ATOM 2678 C CA . TYR A 1 332 ? -34.959 22.554 26.316 1.00 83.12 332 TYR A CA 1
ATOM 2679 C C . TYR A 1 332 ? -33.798 21.599 26.612 1.00 83.12 332 TYR A C 1
ATOM 2681 O O . TYR A 1 332 ? -33.799 20.938 27.652 1.00 83.12 332 TYR A O 1
ATOM 2689 N N . ILE A 1 333 ? -32.808 21.520 25.714 1.00 77.75 333 ILE A N 1
ATOM 2690 C CA . ILE A 1 333 ? -31.646 20.641 25.900 1.00 77.75 333 ILE A CA 1
ATOM 2691 C C . ILE A 1 333 ? -30.670 21.207 26.934 1.00 77.75 333 ILE A C 1
ATOM 2693 O O . ILE A 1 333 ? -30.187 20.451 27.776 1.00 77.75 333 ILE A O 1
ATOM 2697 N N . ASP A 1 334 ? -30.467 22.527 26.957 1.00 73.50 334 ASP A N 1
ATOM 2698 C CA . ASP A 1 334 ? -29.653 23.200 27.975 1.00 73.50 334 ASP A CA 1
ATOM 2699 C C . ASP A 1 334 ? -30.233 22.977 29.377 1.00 73.50 334 ASP A C 1
ATOM 2701 O O . ASP A 1 334 ? -29.506 22.631 30.311 1.00 73.50 334 ASP A O 1
ATOM 2705 N N . PHE A 1 335 ? -31.559 23.084 29.518 1.00 82.81 335 PHE A N 1
ATOM 2706 C CA . PHE A 1 335 ? -32.226 22.826 30.790 1.00 82.81 335 PHE A CA 1
ATOM 2707 C C . PHE A 1 335 ? -32.159 21.347 31.199 1.00 82.81 335 PHE A C 1
ATOM 2709 O O . PHE A 1 335 ? -31.890 21.044 32.362 1.00 82.81 335 PHE A O 1
ATOM 2716 N N . TYR A 1 336 ? -32.332 20.414 30.256 1.00 78.75 336 TYR A N 1
ATOM 2717 C CA . TYR A 1 336 ? -32.170 18.979 30.518 1.00 78.75 336 TYR A CA 1
ATOM 2718 C C . TYR A 1 336 ? -30.757 18.639 31.025 1.00 78.75 336 TYR A C 1
ATOM 2720 O O . TYR A 1 336 ? -30.613 17.902 32.003 1.00 78.75 336 TYR A O 1
ATOM 2728 N N . LEU A 1 337 ? -29.716 19.202 30.401 1.00 73.75 337 LEU A N 1
ATOM 2729 C CA . LEU A 1 337 ? -28.322 18.996 30.807 1.00 73.75 337 LEU A CA 1
ATOM 2730 C C . LEU A 1 337 ? -28.003 19.670 32.148 1.00 73.75 337 LEU A C 1
ATOM 2732 O O . LEU A 1 337 ? -27.263 19.100 32.951 1.00 73.75 337 LEU A O 1
ATOM 2736 N N . ALA A 1 338 ? -28.594 20.836 32.427 1.00 71.25 338 ALA A N 1
ATOM 2737 C CA . ALA A 1 338 ? -28.483 21.495 33.727 1.00 71.25 338 ALA A CA 1
ATOM 2738 C C . ALA A 1 338 ? -29.094 20.641 34.854 1.00 71.25 338 ALA A C 1
ATOM 2740 O O . ALA A 1 338 ? -28.498 20.530 35.924 1.00 71.25 338 ALA A O 1
ATOM 2741 N N . ILE A 1 339 ? -30.232 19.979 34.600 1.00 71.25 339 ILE A N 1
ATOM 2742 C CA . ILE A 1 339 ? -30.844 19.023 35.538 1.00 71.25 339 ILE A CA 1
ATOM 2743 C C . ILE A 1 339 ? -29.918 17.832 35.794 1.00 71.25 339 ILE A C 1
ATOM 2745 O O . ILE A 1 339 ? -29.686 17.489 36.950 1.00 71.25 339 ILE A O 1
ATOM 2749 N N . GLU A 1 340 ? -29.343 17.224 34.756 1.00 66.69 340 GLU A N 1
ATOM 2750 C CA . GLU A 1 340 ? -28.399 16.109 34.936 1.00 66.69 340 GLU A CA 1
ATOM 2751 C C . GLU A 1 340 ? -27.134 16.535 35.703 1.00 66.69 340 GLU A C 1
ATOM 2753 O O . GLU A 1 340 ? -26.667 15.809 36.583 1.00 66.69 340 GLU A O 1
ATOM 2758 N N . GLY A 1 341 ? -26.624 17.746 35.455 1.00 57.59 341 GLY A N 1
ATOM 2759 C CA . GLY A 1 341 ? -25.526 18.331 36.230 1.00 57.59 341 GLY A CA 1
ATOM 2760 C C . GLY A 1 341 ? -25.880 18.546 37.706 1.00 57.59 341 GLY A C 1
ATOM 2761 O O . GLY A 1 341 ? -25.082 18.215 38.588 1.00 57.59 341 GLY A O 1
ATOM 2762 N N . PHE A 1 342 ? -27.093 19.031 37.985 1.00 72.06 342 PHE A N 1
ATOM 2763 C CA . PHE A 1 342 ? -27.604 19.215 39.343 1.00 72.06 342 PHE A CA 1
ATOM 2764 C C . PHE A 1 342 ? -27.674 17.890 40.110 1.00 72.06 342 PHE A C 1
ATOM 2766 O O . PHE A 1 342 ? -27.134 17.804 41.212 1.00 72.06 342 PHE A O 1
ATOM 2773 N N . LYS A 1 343 ? -28.241 16.828 39.517 1.00 65.75 343 LYS A N 1
ATOM 2774 C CA . LYS A 1 343 ? -28.340 15.506 40.167 1.00 65.75 343 LYS A CA 1
ATOM 2775 C C . LYS A 1 343 ? -26.982 14.957 40.591 1.00 65.75 343 LYS A C 1
ATOM 2777 O O . LYS A 1 343 ? -26.826 14.501 41.720 1.00 65.75 343 LYS A O 1
ATOM 2782 N N . VAL A 1 344 ? -25.986 15.053 39.708 1.00 58.31 344 VAL A N 1
ATOM 2783 C CA . VAL A 1 344 ? -24.615 14.596 39.987 1.00 58.31 344 VAL A CA 1
ATOM 2784 C C . VAL A 1 344 ? -23.964 15.423 41.101 1.00 58.31 344 VAL A C 1
ATOM 2786 O O . VAL A 1 344 ? -23.202 14.882 41.909 1.00 58.31 344 VAL A O 1
ATOM 2789 N N . SER A 1 345 ? -24.254 16.726 41.161 1.00 63.75 345 SER A N 1
ATOM 2790 C CA . SER A 1 345 ? -23.778 17.609 42.231 1.00 63.75 345 SER A CA 1
ATOM 2791 C C . SER A 1 345 ? -24.394 17.239 43.583 1.00 63.75 345 SER A C 1
ATOM 2793 O O . SER A 1 345 ? -23.663 17.040 44.555 1.00 63.75 345 SER A O 1
ATOM 2795 N N . VAL A 1 346 ? -25.715 17.043 43.624 1.00 65.94 346 VAL A N 1
ATOM 2796 C CA . VAL A 1 346 ? -26.461 16.650 44.830 1.00 65.94 346 VAL A CA 1
ATOM 2797 C C . VAL A 1 346 ? -26.039 15.267 45.327 1.00 65.94 346 VAL A C 1
ATOM 2799 O O . VAL A 1 346 ? -25.732 15.111 46.507 1.00 65.94 346 VAL A O 1
ATOM 2802 N N . GLU A 1 347 ? -25.919 14.275 44.439 1.00 64.38 347 GLU A N 1
ATOM 2803 C CA . GLU A 1 347 ? -25.443 12.928 44.793 1.00 64.38 347 GLU A CA 1
ATOM 2804 C C . GLU A 1 347 ? -24.030 12.976 45.401 1.00 64.38 347 GLU A C 1
ATOM 2806 O O . GLU A 1 347 ? -23.703 12.222 46.320 1.00 64.38 347 GLU A O 1
ATOM 2811 N N . HIS A 1 348 ? -23.172 13.876 44.910 1.00 61.75 348 HIS A N 1
ATOM 2812 C CA . HIS A 1 348 ? -21.836 14.067 45.461 1.00 61.75 348 HIS A CA 1
ATOM 2813 C C . HIS A 1 348 ? -21.861 14.743 46.837 1.00 61.75 348 HIS A C 1
ATOM 2815 O O . HIS A 1 348 ? -21.195 14.255 47.746 1.00 61.75 348 HIS A O 1
ATOM 2821 N N . GLN A 1 349 ? -22.631 15.820 46.996 1.00 64.44 349 GLN A N 1
ATOM 2822 C CA . GLN A 1 349 ? -22.726 16.587 48.240 1.00 64.44 349 GLN A CA 1
ATOM 2823 C C . GLN A 1 349 ? -23.388 15.787 49.375 1.00 64.44 349 GLN A C 1
ATOM 2825 O O . GLN A 1 349 ? -22.872 15.768 50.492 1.00 64.44 349 GLN A O 1
ATOM 2830 N N . LEU A 1 350 ? -24.453 15.032 49.082 1.00 66.31 350 LEU A N 1
ATOM 2831 C CA . LEU A 1 350 ? -25.117 14.157 50.058 1.00 66.31 350 LEU A CA 1
ATOM 2832 C C . LEU A 1 350 ? -24.227 12.981 50.496 1.00 66.31 350 LEU A C 1
ATOM 2834 O O . LEU A 1 350 ? -24.273 12.560 51.653 1.00 66.31 350 LEU A O 1
ATOM 2838 N N . ARG A 1 351 ? -23.354 12.479 49.609 1.00 61.44 351 ARG A N 1
ATOM 2839 C CA . ARG A 1 351 ? -22.344 11.468 49.972 1.00 61.44 351 ARG A CA 1
ATOM 2840 C C . ARG A 1 351 ? -21.290 12.020 50.932 1.00 61.44 351 ARG A C 1
ATOM 2842 O O . ARG A 1 351 ? -20.936 11.331 51.887 1.00 61.44 351 ARG A O 1
ATOM 2849 N N . THR A 1 352 ? -20.820 13.247 50.719 1.00 60.09 352 THR A N 1
ATOM 2850 C CA . THR A 1 352 ? -19.868 13.916 51.626 1.00 60.09 352 THR A CA 1
ATOM 2851 C C . THR A 1 352 ? -20.480 14.152 53.009 1.00 60.09 352 THR A C 1
ATOM 2853 O O . THR A 1 352 ? -19.805 13.977 54.024 1.00 60.09 352 THR A O 1
ATOM 2856 N N . LEU A 1 353 ? -21.784 14.441 53.058 1.00 60.62 353 LEU A N 1
ATOM 2857 C CA . LEU A 1 353 ? -22.551 14.533 54.301 1.00 60.62 353 LEU A CA 1
ATOM 2858 C C . LEU A 1 353 ? -22.620 13.189 55.043 1.00 60.62 353 LEU A C 1
ATOM 2860 O O . LEU A 1 353 ? -22.371 13.125 56.244 1.00 60.62 353 LEU A O 1
ATOM 2864 N N . SER A 1 354 ? -22.902 12.098 54.318 1.00 58.72 354 SER A N 1
ATOM 2865 C CA . SER A 1 354 ? -22.995 10.744 54.891 1.00 58.72 354 SER A CA 1
ATOM 2866 C C . SER A 1 354 ? -21.666 10.218 55.455 1.00 58.72 354 SER A C 1
ATOM 2868 O O . SER A 1 354 ? -21.670 9.357 56.332 1.00 58.72 354 SER A O 1
ATOM 2870 N N . ASN A 1 355 ? -20.540 10.775 54.994 1.00 55.53 355 ASN A N 1
ATOM 2871 C CA . ASN A 1 355 ? -19.193 10.457 55.473 1.00 55.53 355 ASN A CA 1
ATOM 2872 C C . ASN A 1 355 ? -18.745 11.321 56.672 1.00 55.53 355 ASN A C 1
ATOM 2874 O O . ASN A 1 355 ? -17.642 11.123 57.177 1.00 55.53 355 ASN A O 1
ATOM 2878 N N . GLY A 1 356 ? -19.584 12.251 57.152 1.00 53.69 356 GLY A N 1
ATOM 2879 C CA . GLY A 1 356 ? -19.338 13.036 58.368 1.00 53.69 356 GLY A CA 1
ATOM 2880 C C . GLY A 1 356 ? -18.335 14.187 58.225 1.00 53.69 356 GLY A C 1
ATOM 2881 O O . GLY A 1 356 ? -17.863 14.702 59.235 1.00 53.69 356 GLY A O 1
ATOM 2882 N N . GLU A 1 357 ? -17.997 14.599 56.999 1.00 51.50 357 GLU A N 1
ATOM 2883 C CA . GLU A 1 357 ? -16.967 15.619 56.735 1.00 51.50 357 GLU A CA 1
ATOM 2884 C C . GLU A 1 357 ? -17.502 17.069 56.755 1.00 51.50 357 GLU A C 1
ATOM 2886 O O . GLU A 1 357 ? -16.712 18.010 56.736 1.00 51.50 357 GLU A O 1
ATOM 2891 N N . THR A 1 358 ? -18.826 17.280 56.807 1.00 53.81 358 THR A N 1
ATOM 2892 C CA . THR A 1 358 ? -19.474 18.610 56.718 1.00 53.81 358 THR A CA 1
ATOM 2893 C C . THR A 1 358 ? -20.741 18.713 57.581 1.00 53.81 358 THR A C 1
ATOM 2895 O O . THR A 1 358 ? -21.356 17.700 57.915 1.00 53.81 358 THR A O 1
ATOM 2898 N N . VAL A 1 359 ? -21.120 19.938 57.976 1.00 56.00 359 VAL A N 1
ATOM 2899 C CA . VAL A 1 359 ? -22.325 20.219 58.784 1.00 56.00 359 VAL A CA 1
ATOM 2900 C C . VAL A 1 359 ? -23.577 20.107 57.907 1.00 56.00 359 VAL A C 1
ATOM 2902 O O . VAL A 1 359 ? -23.619 20.678 56.823 1.00 56.00 359 VAL A O 1
ATOM 2905 N N . GLY A 1 360 ? -24.590 19.380 58.396 1.00 55.53 360 GLY A N 1
ATOM 2906 C CA . GLY A 1 360 ? -25.843 19.067 57.695 1.00 55.53 360 GLY A CA 1
ATOM 2907 C C . GLY A 1 360 ? -26.506 20.255 56.997 1.00 55.53 360 GLY A C 1
ATOM 2908 O O . GLY A 1 360 ? -26.768 20.194 55.797 1.00 55.53 360 GLY A O 1
ATOM 2909 N N . ASP A 1 361 ? -26.734 21.333 57.745 1.00 58.78 361 ASP A N 1
ATOM 2910 C CA . ASP A 1 361 ? -27.582 22.452 57.317 1.00 58.78 361 ASP A CA 1
ATOM 2911 C C . ASP A 1 361 ? -26.998 23.258 56.140 1.00 58.78 361 ASP A C 1
ATOM 2913 O O . ASP A 1 361 ? -27.736 23.623 55.228 1.00 58.78 361 ASP A O 1
ATOM 2917 N N . ASP A 1 362 ? -25.674 23.441 56.087 1.00 63.84 362 ASP A N 1
ATOM 2918 C CA . ASP A 1 362 ? -24.974 24.256 55.071 1.00 63.84 362 ASP A CA 1
ATOM 2919 C C . ASP A 1 362 ? -25.064 23.634 53.660 1.00 63.84 362 ASP A C 1
ATOM 2921 O O . ASP A 1 362 ? -25.283 24.294 52.641 1.00 63.84 362 ASP A O 1
ATOM 2925 N N . VAL A 1 363 ? -24.990 22.302 53.596 1.00 65.75 363 VAL A N 1
ATOM 2926 C CA . VAL A 1 363 ? -25.133 21.551 52.341 1.00 65.75 363 VAL A CA 1
ATOM 2927 C C . VAL A 1 363 ? -26.583 21.548 51.861 1.00 65.75 363 VAL A C 1
ATOM 2929 O O . VAL A 1 363 ? -26.836 21.626 50.659 1.00 65.75 363 VAL A O 1
ATOM 2932 N N . HIS A 1 364 ? -27.542 21.481 52.787 1.00 73.19 364 HIS A N 1
ATOM 2933 C CA . HIS A 1 364 ? -28.961 21.496 52.441 1.00 73.19 364 HIS A CA 1
ATOM 2934 C C . HIS A 1 364 ? -29.386 22.854 51.868 1.00 73.19 364 HIS A C 1
ATOM 2936 O O . HIS A 1 364 ? -30.140 22.900 50.891 1.00 73.19 364 HIS A O 1
ATOM 2942 N N . GLU A 1 365 ? -28.867 23.944 52.435 1.00 72.44 365 GLU A N 1
ATOM 2943 C CA . GLU A 1 365 ? -29.081 25.311 51.954 1.00 72.44 365 GLU A CA 1
ATOM 2944 C C . GLU A 1 365 ? -28.460 25.518 50.564 1.00 72.44 365 GLU A C 1
ATOM 2946 O O . GLU A 1 365 ? -29.159 25.930 49.638 1.00 72.44 365 GLU A O 1
ATOM 2951 N N . THR A 1 366 ? -27.216 25.069 50.358 1.00 74.62 366 THR A N 1
ATOM 2952 C CA . THR A 1 366 ? -26.529 25.130 49.052 1.00 74.62 366 THR A CA 1
ATOM 2953 C C . THR A 1 366 ? -27.318 24.427 47.936 1.00 74.62 366 THR A C 1
ATOM 2955 O O . THR A 1 366 ? -27.417 24.924 46.809 1.00 74.62 366 THR A O 1
ATOM 2958 N N . ILE A 1 367 ? -27.907 23.260 48.224 1.00 73.75 367 ILE A N 1
ATOM 2959 C CA . ILE A 1 367 ? -28.703 22.514 47.237 1.00 73.75 367 ILE A CA 1
ATOM 2960 C C . ILE A 1 367 ? -30.019 23.245 46.923 1.00 73.75 367 ILE A C 1
ATOM 2962 O O . ILE A 1 367 ? -30.447 23.273 45.763 1.00 73.75 367 ILE A O 1
ATOM 2966 N N . LYS A 1 368 ? -30.652 23.868 47.928 1.00 78.25 368 LYS A N 1
ATOM 2967 C CA . LYS A 1 368 ? -31.860 24.687 47.739 1.00 78.25 368 LYS A CA 1
ATOM 2968 C C . LYS A 1 368 ? -31.576 25.924 46.890 1.00 78.25 368 LYS A C 1
ATOM 2970 O O . LYS A 1 368 ? -32.336 26.190 45.959 1.00 78.25 368 LYS A O 1
ATOM 2975 N N . GLU A 1 369 ? -30.471 26.621 47.139 1.00 75.69 369 GLU A N 1
ATOM 2976 C CA . GLU A 1 369 ? -30.046 27.776 46.339 1.00 75.69 369 GLU A CA 1
ATOM 2977 C C . GLU A 1 369 ? -29.777 27.393 44.878 1.00 75.69 369 GLU A C 1
ATOM 2979 O O . GLU A 1 369 ? -30.253 28.065 43.960 1.00 75.69 369 GLU A O 1
ATOM 2984 N N . ALA A 1 370 ? -29.098 26.266 44.635 1.00 72.94 370 ALA A N 1
ATOM 2985 C CA . ALA A 1 370 ? -28.861 25.765 43.281 1.00 72.94 370 ALA A CA 1
ATOM 2986 C C . ALA A 1 370 ? -30.174 25.416 42.547 1.00 72.94 370 ALA A C 1
ATOM 2988 O O . ALA A 1 370 ? -30.331 25.738 41.365 1.00 72.94 370 ALA A O 1
ATOM 2989 N N . ALA A 1 371 ? -31.147 24.816 43.243 1.00 75.06 371 ALA A N 1
ATOM 2990 C CA . ALA A 1 371 ? -32.463 24.520 42.675 1.00 75.06 371 ALA A CA 1
ATOM 2991 C C . ALA A 1 371 ? -33.275 25.800 42.378 1.00 75.06 371 ALA A C 1
ATOM 2993 O O . ALA A 1 371 ? -33.914 25.899 41.324 1.00 75.06 371 ALA A O 1
ATOM 2994 N N . GLN A 1 372 ? -33.211 26.805 43.260 1.00 79.62 372 GLN A N 1
ATOM 2995 C CA . GLN A 1 372 ? -33.839 28.117 43.059 1.00 79.62 372 GLN A CA 1
ATOM 2996 C C . GLN A 1 372 ? -33.201 28.897 41.902 1.00 79.62 372 GLN A C 1
ATOM 2998 O O . GLN A 1 372 ? -33.916 29.510 41.106 1.00 79.62 372 GLN A O 1
ATOM 3003 N N . PHE A 1 373 ? -31.878 28.827 41.751 1.00 77.62 373 PHE A N 1
ATOM 3004 C CA . PHE A 1 373 ? -31.164 29.423 40.622 1.00 77.62 373 PHE A CA 1
ATOM 3005 C C . PHE A 1 373 ? -31.625 28.824 39.287 1.00 77.62 373 PHE A C 1
ATOM 3007 O O . PHE A 1 373 ? -31.950 29.551 38.347 1.00 77.62 373 PHE A O 1
ATOM 3014 N N . MET A 1 374 ? -31.743 27.495 39.212 1.00 73.31 374 MET A N 1
ATOM 3015 C CA . MET A 1 374 ? -32.260 26.826 38.015 1.00 73.31 374 MET A CA 1
ATOM 3016 C C . MET A 1 374 ? -33.708 27.220 37.699 1.00 73.31 374 MET A C 1
ATOM 3018 O O . MET A 1 374 ? -34.050 27.397 36.527 1.00 73.31 374 MET A O 1
ATOM 3022 N N . TYR A 1 375 ? -34.548 27.408 38.722 1.00 82.12 375 TYR A N 1
ATOM 3023 C CA . TYR A 1 375 ? -35.895 27.950 38.545 1.00 82.12 375 TYR A CA 1
ATOM 3024 C C . TYR A 1 375 ? -35.865 29.365 37.942 1.00 82.12 375 TYR A C 1
ATOM 3026 O O . TYR A 1 375 ? -36.558 29.619 36.954 1.00 82.12 375 TYR A O 1
ATOM 3034 N N . GLN A 1 376 ? -35.039 30.271 38.472 1.00 78.75 376 GLN A N 1
ATOM 3035 C CA . GLN A 1 376 ? -34.926 31.642 37.958 1.00 78.75 376 GLN A CA 1
ATOM 3036 C C . GLN A 1 376 ? -34.407 31.689 36.514 1.00 78.75 376 GLN A C 1
ATOM 3038 O O . GLN A 1 376 ? -34.900 32.484 35.716 1.00 78.75 376 GLN A O 1
ATOM 3043 N N . GLN A 1 377 ? -33.464 30.812 36.164 1.00 75.75 377 GLN A N 1
ATOM 3044 C CA . GLN A 1 377 ? -32.814 30.802 34.853 1.00 75.75 377 GLN A CA 1
ATOM 3045 C C . GLN A 1 377 ? -33.661 30.169 33.738 1.00 75.75 377 GLN A C 1
ATOM 3047 O O . GLN A 1 377 ? -33.551 30.587 32.583 1.00 75.75 377 GLN A O 1
ATOM 3052 N N . TYR A 1 378 ? -34.483 29.160 34.051 1.00 80.56 378 TYR A N 1
ATOM 3053 C CA . TYR A 1 378 ? -35.182 28.365 33.030 1.00 80.56 378 TYR A CA 1
ATOM 3054 C C . TYR A 1 378 ? -36.707 28.326 33.174 1.00 80.56 378 TYR A C 1
ATOM 3056 O O . TYR A 1 378 ? -37.385 28.092 32.179 1.00 80.56 378 TYR A O 1
ATOM 3064 N N . LEU A 1 379 ? -37.278 28.564 34.358 1.00 83.25 379 LEU A N 1
ATOM 3065 C CA . LEU A 1 379 ? -38.722 28.389 34.601 1.00 83.25 379 LEU A CA 1
ATOM 3066 C C . LEU A 1 379 ? -39.462 29.697 34.917 1.00 83.25 379 LEU A C 1
ATOM 3068 O O . LEU A 1 379 ? -40.659 29.802 34.637 1.00 83.25 379 LEU A O 1
ATOM 3072 N N . SER A 1 380 ? -38.763 30.698 35.461 1.00 81.88 380 SER A N 1
ATOM 3073 C CA . SER A 1 380 ? -39.322 32.017 35.775 1.00 81.88 380 SER A CA 1
ATOM 3074 C C . SER A 1 380 ? -39.929 32.696 34.544 1.00 81.88 380 SER A C 1
ATOM 3076 O O . SER A 1 380 ? -39.464 32.521 33.417 1.00 81.88 380 SER A O 1
ATOM 3078 N N . GLN A 1 381 ? -40.958 33.520 34.754 1.00 75.31 381 GLN A N 1
ATOM 3079 C CA . GLN A 1 381 ? -41.540 34.333 33.683 1.00 75.31 381 GLN A CA 1
ATOM 3080 C C . GLN A 1 381 ? -40.554 35.377 33.127 1.00 75.31 381 GLN A C 1
ATOM 3082 O O . GLN A 1 381 ? -40.698 35.786 31.978 1.00 75.31 381 GLN A O 1
ATOM 3087 N N . GLU A 1 382 ? -39.533 35.752 33.901 1.00 73.94 382 GLU A N 1
ATOM 3088 C CA . GLU A 1 382 ? -38.491 36.717 33.516 1.00 73.94 382 GLU A CA 1
ATOM 3089 C C . GLU A 1 382 ? -37.225 36.053 32.928 1.00 73.94 382 GLU A C 1
ATOM 3091 O O . GLU A 1 382 ? -36.257 36.736 32.598 1.00 73.94 382 GLU A O 1
ATOM 3096 N N . ALA A 1 383 ? -37.212 34.722 32.784 1.00 75.50 383 ALA A N 1
ATOM 3097 C CA . ALA A 1 383 ? -36.055 33.967 32.307 1.00 75.50 383 ALA A CA 1
ATOM 3098 C C . ALA A 1 383 ? -35.732 34.234 30.822 1.00 75.50 383 ALA A C 1
ATOM 3100 O O . ALA A 1 383 ? -36.599 34.133 29.953 1.00 75.50 383 ALA A O 1
ATOM 3101 N N . ILE A 1 384 ? -34.455 34.489 30.506 1.00 66.81 384 ILE A N 1
ATOM 3102 C CA . ILE A 1 384 ? -33.979 34.707 29.123 1.00 66.81 384 ILE A CA 1
ATOM 3103 C C . ILE A 1 384 ? -34.010 33.396 28.321 1.00 66.81 384 ILE A C 1
ATOM 3105 O O . ILE A 1 384 ? -34.391 33.385 27.153 1.00 66.81 384 ILE A O 1
ATOM 3109 N N . THR A 1 385 ? -33.647 32.279 28.956 1.00 71.00 385 THR A N 1
ATOM 3110 C CA . THR A 1 385 ? -33.636 30.924 28.378 1.00 71.00 385 THR A CA 1
ATOM 3111 C C . THR A 1 385 ? -34.848 30.115 28.840 1.00 71.00 385 THR A C 1
ATOM 3113 O O . THR A 1 385 ? -34.731 28.937 29.176 1.00 71.00 385 THR A O 1
ATOM 3116 N N . ARG A 1 386 ? -36.019 30.759 28.917 1.00 82.06 386 ARG A N 1
ATOM 3117 C CA . ARG A 1 386 ? -37.227 30.154 29.488 1.00 82.06 386 ARG A CA 1
ATOM 3118 C C . ARG A 1 386 ? -37.654 28.894 28.732 1.00 82.06 386 ARG A C 1
ATOM 3120 O O . ARG A 1 386 ? -37.768 28.902 27.506 1.00 82.06 386 ARG A O 1
ATOM 3127 N N . VAL A 1 387 ? -37.968 27.842 29.480 1.00 85.44 387 VAL A N 1
ATOM 3128 C CA . VAL A 1 387 ? -38.588 26.607 29.002 1.00 85.44 387 VAL A CA 1
ATOM 3129 C C . VAL A 1 387 ? -40.083 26.666 29.334 1.00 85.44 387 VAL A C 1
ATOM 3131 O O . VAL A 1 387 ? -40.446 26.720 30.511 1.00 85.44 387 VAL A O 1
ATOM 3134 N N . PRO A 1 388 ? -40.975 26.703 28.330 1.00 80.44 388 PRO A N 1
ATOM 3135 C CA . PRO A 1 388 ? -42.407 26.815 28.571 1.00 80.44 388 PRO A CA 1
ATOM 3136 C C . PRO A 1 388 ? -42.968 25.470 29.057 1.00 80.44 388 PRO A C 1
ATOM 3138 O O . PRO A 1 388 ? -43.178 24.547 28.274 1.00 80.44 388 PRO A O 1
ATOM 3141 N N . LEU A 1 389 ? -43.215 25.366 30.362 1.00 84.94 389 LEU A N 1
ATOM 3142 C CA . LEU A 1 389 ? -43.896 24.238 31.007 1.00 84.94 389 LEU A CA 1
ATOM 3143 C C . LEU A 1 389 ? -45.230 24.692 31.614 1.00 84.94 389 LEU A C 1
ATOM 3145 O O . LEU A 1 389 ? -45.464 25.890 31.789 1.00 84.94 389 LEU A O 1
ATOM 3149 N N . ASP A 1 390 ? -46.110 23.743 31.936 1.00 82.88 390 ASP A N 1
ATOM 3150 C CA . ASP A 1 390 ? -47.394 24.050 32.562 1.00 82.88 390 ASP A CA 1
ATOM 3151 C C . ASP A 1 390 ? -47.210 24.625 33.980 1.00 82.88 390 ASP A C 1
ATOM 3153 O O . ASP A 1 390 ? -46.404 24.133 34.774 1.00 82.88 390 ASP A O 1
ATOM 3157 N N . GLU A 1 391 ? -47.973 25.673 34.311 1.00 77.56 391 GLU A N 1
ATOM 3158 C CA . GLU A 1 391 ? -47.841 26.383 35.594 1.00 77.56 391 GLU A CA 1
ATOM 3159 C C . GLU A 1 391 ? -48.099 25.461 36.798 1.00 77.56 391 GLU A C 1
ATOM 3161 O O . GLU A 1 391 ? -47.477 25.626 37.844 1.00 77.56 391 GLU A O 1
ATOM 3166 N N . GLY A 1 392 ? -48.935 24.428 36.639 1.00 78.62 392 GLY A N 1
ATOM 3167 C CA . GLY A 1 392 ? -49.208 23.440 37.683 1.00 78.62 392 GLY A CA 1
ATOM 3168 C C . GLY A 1 392 ? -47.985 22.598 38.069 1.00 78.62 392 GLY A C 1
ATOM 3169 O O . GLY A 1 392 ? -47.759 22.355 39.257 1.00 78.62 392 GLY A O 1
ATOM 3170 N N . THR A 1 393 ? -47.182 22.164 37.095 1.00 81.44 393 THR A N 1
ATOM 3171 C CA . THR A 1 393 ? -45.929 21.424 37.319 1.00 81.44 393 THR A CA 1
ATOM 3172 C C . THR A 1 393 ? -44.866 22.319 37.955 1.00 81.44 393 THR A C 1
ATOM 3174 O O . THR A 1 393 ? -44.194 21.899 38.899 1.00 81.44 393 THR A O 1
ATOM 3177 N N . VAL A 1 394 ? -44.759 23.574 37.508 1.00 84.25 394 VAL A N 1
ATOM 3178 C CA . VAL A 1 394 ? -43.796 24.545 38.051 1.00 84.25 394 VAL A CA 1
ATOM 3179 C C . VAL A 1 394 ? -44.134 24.927 39.500 1.00 84.25 394 VAL A C 1
ATOM 3181 O O . VAL A 1 394 ? -43.249 24.924 40.356 1.00 84.25 394 VAL A O 1
ATOM 3184 N N . SER A 1 395 ? -45.410 25.167 39.826 1.00 80.38 395 SER A N 1
ATOM 3185 C CA . SER A 1 395 ? -45.838 25.465 41.202 1.00 80.38 395 SER A CA 1
ATOM 3186 C C . SER A 1 395 ? -45.639 24.286 42.162 1.00 80.38 395 SER A C 1
ATOM 3188 O O . SER A 1 395 ? -45.253 24.493 43.312 1.00 80.38 395 SER A O 1
ATOM 3190 N N . LYS A 1 396 ? -45.848 23.042 41.706 1.00 81.62 396 LYS A N 1
ATOM 3191 C CA . LYS A 1 396 ? -45.558 21.840 42.513 1.00 81.62 396 LYS A CA 1
ATOM 3192 C C . LYS A 1 396 ? -44.070 21.692 42.813 1.00 81.62 396 LYS A C 1
ATOM 3194 O O . LYS A 1 396 ? -43.713 21.298 43.918 1.00 81.62 396 LYS A O 1
ATOM 3199 N N . PHE A 1 397 ? -43.212 22.005 41.847 1.00 83.94 397 PHE A N 1
ATOM 3200 C CA . PHE A 1 397 ? -41.766 21.970 42.031 1.00 83.94 397 PHE A CA 1
ATOM 3201 C C . PHE A 1 397 ? -41.282 23.015 43.046 1.00 83.94 397 PHE A C 1
ATOM 3203 O O . PHE A 1 397 ? -40.527 22.670 43.951 1.00 83.94 397 PHE A O 1
ATOM 3210 N N . LEU A 1 398 ? -41.785 24.252 42.972 1.00 81.75 398 LEU A N 1
ATOM 3211 C CA . LEU A 1 398 ? -41.485 25.290 43.968 1.00 81.75 398 LEU A CA 1
ATOM 3212 C C . LEU A 1 398 ? -41.916 24.882 45.382 1.00 81.75 398 LEU A C 1
ATOM 3214 O O . LEU A 1 398 ? -41.127 24.980 46.317 1.00 81.75 398 LEU A O 1
ATOM 3218 N N . SER A 1 399 ? -43.129 24.333 45.521 1.00 79.94 399 SER A N 1
ATOM 3219 C CA . SER A 1 399 ? -43.615 23.831 46.811 1.00 79.94 399 SER A CA 1
ATOM 3220 C C . SER A 1 399 ? -42.718 22.726 47.382 1.00 79.94 399 SER A C 1
ATOM 3222 O O . SER A 1 399 ? -42.554 22.661 48.599 1.00 79.94 399 SER A O 1
ATOM 3224 N N . ARG A 1 400 ? -42.123 21.873 46.536 1.00 79.31 400 ARG A N 1
ATOM 3225 C CA . ARG A 1 400 ? -41.192 20.813 46.962 1.00 79.31 400 ARG A CA 1
ATOM 3226 C C . ARG A 1 400 ? -39.843 21.353 47.424 1.00 79.31 400 ARG A C 1
ATOM 3228 O O . ARG A 1 400 ? -39.354 20.896 48.446 1.00 79.31 400 ARG A O 1
ATOM 3235 N N . ILE A 1 401 ? -39.272 22.345 46.737 1.00 81.12 401 ILE A N 1
ATOM 3236 C CA . ILE A 1 401 ? -38.010 22.977 47.172 1.00 81.12 401 ILE A CA 1
ATOM 3237 C C . ILE A 1 401 ? -38.156 23.586 48.578 1.00 81.12 401 ILE A C 1
ATOM 3239 O O . ILE A 1 401 ? -37.228 23.543 49.390 1.00 81.12 401 ILE A O 1
ATOM 3243 N N . GLU A 1 402 ? -39.327 24.153 48.876 1.00 75.56 402 GLU A N 1
ATOM 3244 C CA . GLU A 1 402 ? -39.601 24.790 50.165 1.00 75.56 402 GLU A CA 1
ATOM 3245 C C . GLU A 1 402 ? -39.890 23.781 51.288 1.00 75.56 402 GLU A C 1
ATOM 3247 O O . GLU A 1 402 ? -39.444 23.998 52.415 1.00 75.56 402 GLU A O 1
ATOM 3252 N N . SER A 1 403 ? -40.595 22.679 50.995 1.00 73.25 403 SER A N 1
ATOM 3253 C CA . SER A 1 403 ? -41.119 21.750 52.014 1.00 73.25 403 SER A CA 1
ATOM 3254 C C . SER A 1 403 ? -40.364 20.425 52.178 1.00 73.25 403 SER A C 1
ATOM 3256 O O . SER A 1 403 ? -40.375 19.883 53.284 1.00 73.25 403 SER A O 1
ATOM 3258 N N . ASP A 1 404 ? -39.691 19.922 51.139 1.00 77.00 404 ASP A N 1
ATOM 3259 C CA . ASP A 1 404 ? -39.004 18.624 51.167 1.00 77.00 404 ASP A CA 1
ATOM 3260 C C . ASP A 1 404 ? -37.517 18.769 51.561 1.00 77.00 404 ASP A C 1
ATOM 3262 O O . ASP A 1 404 ? -36.900 19.833 51.419 1.00 77.00 404 ASP A O 1
ATOM 3266 N N . GLU A 1 405 ? -36.907 17.675 52.033 1.00 71.81 405 GLU A N 1
ATOM 3267 C CA . GLU A 1 405 ? -35.448 17.587 52.171 1.00 71.81 405 GLU A CA 1
ATOM 3268 C C . GLU A 1 405 ? -34.765 17.502 50.782 1.00 71.81 405 GLU A C 1
ATOM 3270 O O . GLU A 1 405 ? -35.299 16.859 49.868 1.00 71.81 405 GLU A O 1
ATOM 3275 N N . PRO A 1 406 ? -33.587 18.133 50.598 1.00 74.06 406 PRO A N 1
ATOM 3276 C CA . PRO A 1 406 ? -32.784 18.078 49.378 1.00 74.06 406 PRO A CA 1
ATOM 3277 C C . PRO A 1 406 ? -32.486 16.663 48.903 1.00 74.06 406 PRO A C 1
ATOM 3279 O O . PRO A 1 406 ? -31.850 15.870 49.593 1.00 74.06 406 PRO A O 1
ATOM 3282 N N . CYS A 1 407 ? -32.911 16.365 47.678 1.00 66.38 407 CYS A N 1
ATOM 3283 C CA . CYS A 1 407 ? -32.694 15.072 47.048 1.00 66.38 407 CYS A CA 1
ATOM 3284 C C . CYS A 1 407 ? -32.440 15.201 45.540 1.00 66.38 407 CYS A C 1
ATOM 3286 O O . CYS A 1 407 ? -32.795 16.187 44.890 1.00 66.38 407 CYS A O 1
ATOM 3288 N N . ASP A 1 408 ? -31.814 14.175 44.973 1.00 59.81 408 ASP A N 1
ATOM 3289 C CA . ASP A 1 408 ? -31.415 14.092 43.565 1.00 59.81 408 ASP A CA 1
ATOM 3290 C C . ASP A 1 408 ? -32.597 13.884 42.595 1.00 59.81 408 ASP A C 1
ATOM 3292 O O . ASP A 1 408 ? -32.430 13.977 41.380 1.00 59.81 408 ASP A O 1
ATOM 3296 N N . TYR A 1 409 ? -33.813 13.661 43.098 1.00 71.69 409 TYR A N 1
ATOM 3297 C CA . TYR A 1 409 ? -35.014 13.429 42.285 1.00 71.69 409 TYR A CA 1
ATOM 3298 C C . TYR A 1 409 ? -36.002 14.612 42.246 1.00 71.69 409 TYR A C 1
ATOM 3300 O O . TYR A 1 409 ? -37.075 14.496 41.652 1.00 71.69 409 TYR A O 1
ATOM 3308 N N . TRP A 1 410 ? -35.660 15.785 42.797 1.00 78.06 410 TRP A N 1
ATOM 3309 C CA . TRP A 1 410 ? -36.542 16.968 42.782 1.00 78.06 410 TRP A CA 1
ATOM 3310 C C . TRP A 1 410 ? -37.011 17.390 41.385 1.00 78.06 410 TRP A C 1
ATOM 3312 O O . TRP A 1 410 ? -38.168 17.773 41.201 1.00 78.06 410 TRP A O 1
ATOM 3322 N N . PHE A 1 411 ? -36.135 17.273 40.390 1.00 79.56 411 PHE A N 1
ATOM 3323 C CA . PHE A 1 411 ? -36.425 17.658 39.011 1.00 79.56 411 PHE A CA 1
ATOM 3324 C C . PHE A 1 411 ? -37.044 16.535 38.165 1.00 79.56 411 PHE A C 1
ATOM 3326 O O . PHE A 1 411 ? -37.306 16.766 36.991 1.00 79.56 411 PHE A O 1
ATOM 3333 N N . GLU A 1 412 ? -37.303 15.340 38.707 1.00 77.38 412 GLU A N 1
ATOM 3334 C CA . GLU A 1 412 ? -37.703 14.164 37.912 1.00 77.38 412 GLU A CA 1
ATOM 3335 C C . GLU A 1 412 ? -38.991 14.399 37.099 1.00 77.38 412 GLU A C 1
ATOM 3337 O O . GLU A 1 412 ? -39.017 14.133 35.900 1.00 77.38 412 GLU A O 1
ATOM 3342 N N . GLN A 1 413 ? -40.021 15.001 37.709 1.00 76.94 413 GLN A N 1
ATOM 3343 C CA . GLN A 1 413 ? -41.287 15.315 37.023 1.00 76.94 413 GLN A CA 1
ATOM 3344 C C . GLN A 1 413 ? -41.122 16.386 35.935 1.00 76.94 413 GLN A C 1
ATOM 3346 O O . GLN A 1 413 ? -41.717 16.290 34.862 1.00 76.94 413 GLN A O 1
ATOM 3351 N N . ILE A 1 414 ? -40.301 17.406 36.199 1.00 81.88 414 ILE A N 1
ATOM 3352 C CA . ILE A 1 414 ? -40.000 18.472 35.236 1.00 81.88 414 ILE A CA 1
ATOM 3353 C C . ILE A 1 414 ? -39.187 17.916 34.070 1.00 81.88 414 ILE A C 1
ATOM 3355 O O . ILE A 1 414 ? -39.467 18.203 32.908 1.00 81.88 414 ILE A O 1
ATOM 3359 N N . GLN A 1 415 ? -38.194 17.089 34.371 1.00 80.56 415 GLN A N 1
ATOM 3360 C CA . GLN A 1 415 ? -37.336 16.480 33.375 1.00 80.56 415 GLN A CA 1
ATOM 3361 C C . GLN A 1 415 ? -38.111 15.509 32.484 1.00 80.56 415 GLN A C 1
ATOM 3363 O O . GLN A 1 415 ? -37.904 15.505 31.272 1.00 80.56 415 GLN A O 1
ATOM 3368 N N . GLU A 1 416 ? -39.032 14.727 33.052 1.00 79.88 416 GLU A N 1
ATOM 3369 C CA . GLU A 1 416 ? -39.913 13.850 32.282 1.00 79.88 416 GLU A CA 1
ATOM 3370 C C . GLU A 1 416 ? -40.749 14.655 31.278 1.00 79.88 416 GLU A C 1
ATOM 3372 O O . GLU A 1 416 ? -40.821 14.276 30.108 1.00 79.88 416 GLU A O 1
ATOM 3377 N N . LYS A 1 417 ? -41.277 15.817 31.689 1.00 82.88 417 LYS A N 1
ATOM 3378 C CA . LYS A 1 417 ? -42.005 16.739 30.804 1.00 82.88 417 LYS A CA 1
ATOM 3379 C C . LYS A 1 417 ? -41.129 17.320 29.693 1.00 82.88 417 LYS A C 1
ATOM 3381 O O . LYS A 1 417 ? -41.553 17.354 28.541 1.00 82.88 417 LYS A O 1
ATOM 3386 N N . VAL A 1 418 ? -39.894 17.719 29.997 1.00 83.44 418 VAL A N 1
ATOM 3387 C CA . VAL A 1 418 ? -38.939 18.214 28.985 1.00 83.44 418 VAL A CA 1
ATOM 3388 C C . VAL A 1 418 ? -38.591 17.119 27.967 1.00 83.44 418 VAL A C 1
ATOM 3390 O O . VAL A 1 418 ? -38.588 17.368 26.761 1.00 83.44 418 VAL A O 1
ATOM 3393 N N . VAL A 1 419 ? -38.354 15.887 28.425 1.00 79.44 419 VAL A N 1
ATOM 3394 C CA . VAL A 1 419 ? -38.080 14.739 27.544 1.00 79.44 419 VAL A CA 1
ATOM 3395 C C . VAL A 1 419 ? -39.311 14.359 26.717 1.00 79.44 419 VAL A C 1
ATOM 3397 O O . VAL A 1 419 ? -39.165 13.960 25.561 1.00 79.44 419 VAL A O 1
ATOM 3400 N N . GLU A 1 420 ? -40.514 14.476 27.279 1.00 83.81 420 GLU A N 1
ATOM 3401 C CA . GLU A 1 420 ? -41.777 14.275 26.565 1.00 83.81 420 GLU A CA 1
ATOM 3402 C C . GLU A 1 420 ? -41.923 15.278 25.411 1.00 83.81 420 GLU A C 1
ATOM 3404 O O . GLU A 1 420 ? -42.198 14.859 24.286 1.00 83.81 420 GLU A O 1
ATOM 3409 N N . ILE A 1 421 ? -41.637 16.564 25.646 1.00 85.88 421 ILE A N 1
ATOM 3410 C CA . ILE A 1 421 ? -41.657 17.613 24.611 1.00 85.88 421 ILE A CA 1
ATOM 3411 C C . ILE A 1 421 ? -40.629 17.317 23.513 1.00 85.88 421 ILE A C 1
ATOM 3413 O O . ILE A 1 421 ? -40.991 17.243 22.340 1.00 85.88 421 ILE A O 1
ATOM 3417 N N . LEU A 1 422 ? -39.370 17.051 23.882 1.00 84.50 422 LEU A N 1
ATOM 3418 C CA . LEU A 1 422 ? -38.312 16.714 22.919 1.00 84.50 422 LEU A CA 1
ATOM 3419 C C . LEU A 1 422 ? -38.661 15.480 22.071 1.00 84.50 422 LEU A C 1
ATOM 3421 O O . LEU A 1 422 ? -38.237 15.389 20.921 1.00 84.50 422 LEU A O 1
ATOM 3425 N N . ARG A 1 423 ? -39.425 14.529 22.626 1.00 85.31 423 ARG A N 1
ATOM 3426 C CA . ARG A 1 423 ? -39.844 13.293 21.950 1.00 85.31 423 ARG A CA 1
ATOM 3427 C C . ARG A 1 423 ? -41.033 13.486 21.011 1.00 85.31 423 ARG A C 1
ATOM 3429 O O . ARG A 1 423 ? -41.098 12.779 20.006 1.00 85.31 423 ARG A O 1
ATOM 3436 N N . THR A 1 424 ? -41.986 14.337 21.383 1.00 81.69 424 THR A N 1
ATOM 3437 C CA . THR A 1 424 ? -43.309 14.416 20.741 1.00 81.69 424 THR A CA 1
ATOM 3438 C C . THR A 1 424 ? -43.428 15.545 19.726 1.00 81.69 424 THR A C 1
ATOM 3440 O O . THR A 1 424 ? -44.137 15.365 18.739 1.00 81.69 424 THR A O 1
ATOM 3443 N N . ASP A 1 425 ? -42.731 16.666 19.919 1.00 84.06 425 ASP A N 1
ATOM 3444 C CA . ASP A 1 425 ? -42.762 17.780 18.968 1.00 84.06 425 ASP A CA 1
ATOM 3445 C C . ASP A 1 425 ? -42.045 17.398 17.668 1.00 84.06 425 ASP A C 1
ATOM 3447 O O . ASP A 1 425 ? -40.871 17.020 17.690 1.00 84.06 425 ASP A O 1
ATOM 3451 N N . GLU A 1 426 ? -42.732 17.508 16.528 1.00 80.50 426 GLU A N 1
ATOM 3452 C CA . GLU A 1 426 ? -42.193 17.105 15.226 1.00 80.50 426 GLU A CA 1
ATOM 3453 C C . GLU A 1 426 ? -40.929 17.872 14.813 1.00 80.50 426 GLU A C 1
ATOM 3455 O O . GLU A 1 426 ? -40.125 17.335 14.048 1.00 80.50 426 GLU A O 1
ATOM 3460 N N . HIS A 1 427 ? -40.710 19.080 15.339 1.00 83.94 427 HIS A N 1
ATOM 3461 C CA . HIS A 1 427 ? -39.536 19.898 15.023 1.00 83.94 427 HIS A CA 1
ATOM 3462 C C . HIS A 1 427 ? -38.282 19.475 15.798 1.00 83.94 427 HIS A C 1
ATOM 3464 O O . HIS A 1 427 ? -37.187 19.897 15.438 1.00 83.94 427 HIS A O 1
ATOM 3470 N N . PHE A 1 428 ? -38.415 18.653 16.846 1.00 89.94 428 PHE A N 1
ATOM 3471 C CA . PHE A 1 428 ? -37.297 18.211 17.682 1.00 89.94 428 PHE A CA 1
ATOM 3472 C C . PHE A 1 428 ? -36.849 16.803 17.298 1.00 89.94 428 PHE A C 1
ATOM 3474 O O . PHE A 1 428 ? -36.273 16.607 16.231 1.00 89.94 428 PHE A O 1
ATOM 3481 N N . TYR A 1 429 ? -37.068 15.791 18.137 1.00 85.25 429 TYR A N 1
ATOM 3482 C CA . TYR A 1 429 ? -36.517 14.466 17.871 1.00 85.25 429 TYR A CA 1
ATOM 3483 C C . TYR A 1 429 ? -37.036 13.796 16.586 1.00 85.25 429 TYR A C 1
ATOM 3485 O O . TYR A 1 429 ? -36.220 13.271 15.828 1.00 85.25 429 TYR A O 1
ATOM 3493 N N . PRO A 1 430 ? -38.345 13.813 16.268 1.00 83.88 430 PRO A N 1
ATOM 3494 C CA . PRO A 1 430 ? -38.851 13.310 14.992 1.00 83.88 430 PRO A CA 1
ATOM 3495 C C . PRO A 1 430 ? -38.233 14.017 13.776 1.00 83.88 430 PRO A C 1
ATOM 3497 O O . PRO A 1 430 ? -37.898 13.346 12.798 1.00 83.88 430 PRO A O 1
ATOM 3500 N N . GLY A 1 431 ? -38.029 15.335 13.850 1.00 81.50 431 GLY A N 1
ATOM 3501 C CA . GLY A 1 431 ? -37.366 16.130 12.816 1.00 81.50 431 GLY A CA 1
ATOM 3502 C C . GLY A 1 431 ? -35.870 15.833 12.706 1.00 81.50 431 GLY A C 1
ATOM 3503 O O . GLY A 1 431 ? -35.340 15.735 11.598 1.00 81.50 431 GLY A O 1
ATOM 3504 N N . PHE A 1 432 ? -35.201 15.586 13.835 1.00 84.81 432 PHE A N 1
ATOM 3505 C CA . PHE A 1 432 ? -33.792 15.200 13.876 1.00 84.81 432 PHE A CA 1
ATOM 3506 C C . PHE A 1 432 ? -33.556 13.897 13.117 1.00 84.81 432 PHE A C 1
ATOM 3508 O O . PHE A 1 432 ? -32.645 13.835 12.302 1.00 84.81 432 PHE A O 1
ATOM 3515 N N . LYS A 1 433 ? -34.427 12.893 13.286 1.00 79.19 433 LYS A N 1
ATOM 3516 C CA . LYS A 1 433 ? -34.334 11.598 12.578 1.00 79.19 433 LYS A CA 1
ATOM 3517 C C . LYS A 1 433 ? -34.403 11.724 11.052 1.00 79.19 433 LYS A C 1
ATOM 3519 O O . LYS A 1 433 ? -33.906 10.847 10.353 1.00 79.19 433 LYS A O 1
ATOM 3524 N N . LYS A 1 434 ? -35.001 12.806 10.545 1.00 78.81 434 LYS A N 1
ATOM 3525 C CA . LYS A 1 434 ? -35.102 13.130 9.111 1.00 78.81 434 LYS A CA 1
ATOM 3526 C C . LYS A 1 434 ? -33.975 14.054 8.629 1.00 78.81 434 LYS A C 1
ATOM 3528 O O . LYS A 1 434 ? -33.883 14.350 7.442 1.00 78.81 434 LYS A O 1
ATOM 3533 N N . ASN A 1 435 ? -33.131 14.547 9.535 1.00 81.12 435 ASN A N 1
ATOM 3534 C CA . ASN A 1 435 ? -32.081 15.512 9.236 1.00 81.12 435 ASN A CA 1
ATOM 3535 C C . ASN A 1 435 ? -30.771 14.820 8.817 1.00 81.12 435 ASN A C 1
ATOM 3537 O O . ASN A 1 435 ? -30.411 13.767 9.337 1.00 81.12 435 ASN A O 1
ATOM 3541 N N . ALA A 1 436 ? -30.002 15.459 7.930 1.00 76.00 436 ALA A N 1
ATOM 3542 C CA . ALA A 1 436 ? -28.709 14.962 7.452 1.00 76.00 436 ALA A CA 1
ATOM 3543 C C . ALA A 1 436 ? -27.642 14.775 8.555 1.00 76.00 436 ALA A C 1
ATOM 3545 O O . ALA A 1 436 ? -26.632 14.109 8.323 1.00 76.00 436 ALA A O 1
ATOM 3546 N N . LEU A 1 437 ? -27.840 15.352 9.746 1.00 72.19 437 LEU A N 1
ATOM 3547 C CA . LEU A 1 437 ? -26.994 15.126 10.921 1.00 72.19 437 LEU A CA 1
ATOM 3548 C C . LEU A 1 437 ? -27.227 13.752 11.574 1.00 72.19 437 LEU A C 1
ATOM 3550 O O . LEU A 1 437 ? -26.308 13.221 12.193 1.00 72.19 437 LEU A O 1
ATOM 3554 N N . TYR A 1 438 ? -28.399 13.133 11.400 1.00 72.88 438 TYR A N 1
ATOM 3555 C CA . TYR A 1 438 ? -28.730 11.858 12.043 1.00 72.88 438 TYR A CA 1
ATOM 3556 C C . TYR A 1 438 ? -27.947 10.662 11.479 1.00 72.88 438 TYR A C 1
ATOM 3558 O O . TYR A 1 438 ? -27.350 9.932 12.269 1.00 72.88 438 TYR A O 1
ATOM 3566 N N . PRO A 1 439 ? -27.813 10.478 10.148 1.00 61.62 439 PRO A N 1
ATOM 3567 C CA . PRO A 1 439 ? -26.937 9.443 9.594 1.00 61.62 439 PRO A CA 1
ATOM 3568 C C . PRO A 1 439 ? -25.457 9.661 9.943 1.00 61.62 439 PRO A C 1
ATOM 3570 O O . PRO A 1 439 ? -24.730 8.696 10.159 1.00 61.62 439 PRO A O 1
ATOM 3573 N N . LYS A 1 440 ? -25.008 10.922 10.047 1.00 63.31 440 LYS A N 1
ATOM 3574 C CA . LYS A 1 440 ? -23.633 11.261 10.459 1.00 63.31 440 LYS A CA 1
ATOM 3575 C C . LYS A 1 440 ? -23.368 10.873 11.908 1.00 63.31 440 LYS A C 1
ATOM 3577 O O . LYS A 1 440 ? -22.350 10.256 12.199 1.00 63.31 440 LYS A O 1
ATOM 3582 N N . MET A 1 441 ? -24.321 11.169 12.789 1.00 74.25 441 MET A N 1
ATOM 3583 C CA . MET A 1 441 ? -24.294 10.729 14.177 1.00 74.25 441 MET A CA 1
ATOM 3584 C C . MET A 1 441 ? -24.246 9.195 14.267 1.00 74.25 441 MET A C 1
ATOM 3586 O O . MET A 1 441 ? -23.425 8.665 15.006 1.00 74.25 441 MET A O 1
ATOM 3590 N N . LEU A 1 442 ? -25.070 8.465 13.502 1.00 54.31 442 LEU A N 1
ATOM 3591 C CA . LEU A 1 442 ? -25.026 6.993 13.472 1.00 54.31 442 LEU A CA 1
ATOM 3592 C C . LEU A 1 442 ? -23.660 6.464 13.005 1.00 54.31 442 LEU A C 1
ATOM 3594 O O . LEU A 1 442 ? -23.120 5.550 13.628 1.00 54.31 442 LEU A O 1
ATOM 3598 N N . ALA A 1 443 ? -23.072 7.080 11.976 1.00 55.19 443 ALA A N 1
ATOM 3599 C CA . ALA A 1 443 ? -21.745 6.729 11.480 1.00 55.19 443 ALA A CA 1
ATOM 3600 C C . ALA A 1 443 ? -20.637 6.989 12.518 1.00 55.19 443 ALA A C 1
ATOM 3602 O O . ALA A 1 443 ? -19.766 6.140 12.701 1.00 55.19 443 ALA A O 1
ATOM 3603 N N . GLU A 1 444 ? -20.685 8.109 13.248 1.00 52.56 444 GLU A N 1
ATOM 3604 C CA . GLU A 1 444 ? -19.706 8.418 14.303 1.00 52.56 444 GLU A CA 1
ATOM 3605 C C . GLU A 1 444 ? -19.879 7.535 15.547 1.00 52.56 444 GLU A C 1
ATOM 3607 O O . GLU A 1 444 ? -18.905 7.173 16.208 1.00 52.56 444 GLU A O 1
ATOM 3612 N N . LEU A 1 445 ? -21.109 7.094 15.819 1.00 47.47 445 LEU A N 1
ATOM 3613 C CA . LEU A 1 445 ? -21.397 6.059 16.813 1.00 47.47 445 LEU A CA 1
ATOM 3614 C C . LEU A 1 445 ? -20.987 4.649 16.342 1.00 47.47 445 LEU A C 1
ATOM 3616 O O . LEU A 1 445 ? -21.062 3.699 17.125 1.00 47.47 445 LEU A O 1
ATOM 3620 N N . GLY A 1 446 ? -20.545 4.505 15.087 1.00 41.75 446 GLY A N 1
ATOM 3621 C CA . GLY A 1 446 ? -20.140 3.237 14.482 1.00 41.75 446 GLY A CA 1
ATOM 3622 C C . GLY A 1 446 ? -21.300 2.277 14.215 1.00 41.75 446 GLY A C 1
ATOM 3623 O O . GLY A 1 446 ? -21.058 1.079 14.099 1.00 41.75 446 GLY A O 1
ATOM 3624 N N . ILE A 1 447 ? -22.537 2.783 14.152 1.00 48.34 447 ILE A N 1
ATOM 3625 C CA . ILE A 1 447 ? -23.771 2.026 13.913 1.00 48.34 447 ILE A CA 1
ATOM 3626 C C . ILE A 1 447 ? -24.042 2.055 12.406 1.00 48.34 447 ILE A C 1
ATOM 3628 O O . ILE A 1 447 ? -24.542 3.043 11.870 1.00 48.34 447 ILE A O 1
ATOM 3632 N N . THR A 1 448 ? -23.667 0.986 11.709 1.00 45.59 448 THR A N 1
ATOM 3633 C CA . THR A 1 448 ? -23.912 0.828 10.269 1.00 45.59 448 THR A CA 1
ATOM 3634 C C . THR A 1 448 ? -25.353 0.373 10.024 1.00 45.59 448 THR A C 1
ATOM 3636 O O . THR A 1 448 ? -25.872 -0.481 10.742 1.00 45.59 448 THR A O 1
ATOM 3639 N N . GLY A 1 449 ? -26.030 0.987 9.049 1.00 39.44 449 GLY A N 1
ATOM 3640 C CA . GLY A 1 449 ? -27.303 0.476 8.538 1.00 39.44 449 GLY A CA 1
ATOM 3641 C C . GLY A 1 449 ? -27.040 -0.757 7.677 1.00 39.44 449 GLY A C 1
ATOM 3642 O O . GLY A 1 449 ? -26.151 -0.720 6.832 1.00 39.44 449 GLY A O 1
ATOM 3643 N N . ASP A 1 450 ? -27.772 -1.842 7.924 1.00 33.31 450 ASP A N 1
ATOM 3644 C CA . ASP A 1 450 ? -27.751 -3.045 7.086 1.00 33.31 450 ASP A CA 1
ATOM 3645 C C . ASP A 1 450 ? -28.240 -2.698 5.668 1.00 33.31 450 ASP A C 1
ATOM 3647 O O . ASP A 1 450 ? -29.401 -2.323 5.502 1.00 33.31 450 ASP A O 1
ATOM 3651 N N . GLU A 1 451 ? -27.389 -2.868 4.651 1.00 30.25 451 GLU A N 1
ATOM 3652 C CA . GLU A 1 451 ? -27.802 -2.848 3.235 1.00 30.25 451 GLU A CA 1
ATOM 3653 C C . GLU A 1 451 ? -28.022 -4.244 2.627 1.00 30.25 451 GLU A C 1
ATOM 3655 O O . GLU A 1 451 ? -28.545 -4.333 1.524 1.00 30.25 451 GLU A O 1
ATOM 3660 N N . ASP A 1 452 ? -27.765 -5.347 3.337 1.00 28.81 452 ASP A N 1
ATOM 3661 C CA . ASP A 1 452 ? -27.939 -6.690 2.764 1.00 28.81 452 ASP A CA 1
ATOM 3662 C C . ASP A 1 452 ? -29.047 -7.493 3.460 1.00 28.81 452 ASP A C 1
ATOM 3664 O O . ASP A 1 452 ? -28.810 -8.314 4.348 1.00 28.81 452 ASP A O 1
ATOM 3668 N N . ARG A 1 453 ? -30.292 -7.301 3.005 1.00 25.03 453 ARG A N 1
ATOM 3669 C CA . ARG A 1 453 ? -31.371 -8.289 3.182 1.00 25.03 453 ARG A CA 1
ATOM 3670 C C . ARG A 1 453 ? -31.584 -9.075 1.884 1.00 25.03 453 ARG A C 1
ATOM 3672 O O . ARG A 1 453 ? -32.157 -8.526 0.947 1.00 25.03 453 ARG A O 1
ATOM 3679 N N . PRO A 1 454 ? -31.265 -10.377 1.844 1.00 25.41 454 PRO A N 1
ATOM 3680 C CA . PRO A 1 454 ? -31.860 -11.294 0.882 1.00 25.41 454 PRO A CA 1
ATOM 3681 C C . PRO A 1 454 ? -33.159 -11.889 1.451 1.00 25.41 454 PRO A C 1
ATOM 3683 O O . PRO A 1 454 ? -33.189 -12.423 2.562 1.00 25.41 454 PRO A O 1
ATOM 3686 N N . GLU A 1 455 ? -34.242 -11.817 0.679 1.00 23.58 455 GLU A N 1
ATOM 3687 C CA . GLU A 1 455 ? -35.520 -12.468 0.979 1.00 23.58 455 GLU A CA 1
ATOM 3688 C C . GLU A 1 455 ? -35.465 -14.000 0.753 1.00 23.58 455 GLU A C 1
ATOM 3690 O O . GLU A 1 455 ? -35.269 -14.452 -0.369 1.00 23.58 455 GLU A O 1
ATOM 3695 N N . THR A 1 456 ? -35.805 -14.779 1.799 1.00 24.11 456 THR A N 1
ATOM 3696 C CA . THR A 1 456 ? -36.417 -16.149 1.815 1.00 24.11 456 THR A CA 1
ATOM 3697 C C . THR A 1 456 ? -35.656 -17.374 1.239 1.00 24.11 456 THR A C 1
ATOM 3699 O O . THR A 1 456 ? -34.742 -17.206 0.442 1.00 24.11 456 THR A O 1
ATOM 3702 N N . PRO A 1 457 ? -36.062 -18.647 1.524 1.00 30.69 457 PRO A N 1
ATOM 3703 C CA . PRO A 1 457 ? -36.857 -19.224 2.622 1.00 30.69 457 PRO A CA 1
ATOM 3704 C C . PRO A 1 457 ? -36.087 -20.307 3.429 1.00 30.69 457 PRO A C 1
ATOM 3706 O O . PRO A 1 457 ? -34.984 -20.724 3.093 1.00 30.69 457 PRO A O 1
ATOM 3709 N N . ALA A 1 458 ? -36.704 -20.785 4.512 1.00 35.78 458 ALA A N 1
ATOM 3710 C CA . ALA A 1 458 ? -36.193 -21.840 5.385 1.00 35.78 458 ALA A CA 1
ATOM 3711 C C . ALA A 1 458 ? -35.878 -23.171 4.663 1.00 35.78 458 ALA A C 1
ATOM 3713 O O . ALA A 1 458 ? -36.732 -23.709 3.961 1.00 35.78 458 ALA A O 1
ATOM 3714 N N . SER A 1 459 ? -34.711 -23.764 4.953 1.00 24.19 459 SER A N 1
ATOM 3715 C CA . SER A 1 459 ? -34.519 -25.222 4.944 1.00 24.19 459 SER A CA 1
ATOM 3716 C C . SER A 1 459 ? -33.331 -25.639 5.819 1.00 24.19 459 SER A C 1
ATOM 3718 O O . SER A 1 459 ? -32.203 -25.195 5.610 1.00 24.19 459 SER A O 1
ATOM 3720 N N . ASP A 1 460 ? -33.621 -26.506 6.787 1.00 27.67 460 ASP A N 1
ATOM 3721 C CA . ASP A 1 460 ? -32.701 -27.179 7.703 1.00 27.67 460 ASP A CA 1
ATOM 3722 C C . ASP A 1 460 ? -31.588 -27.990 7.017 1.00 27.67 460 ASP A C 1
ATOM 3724 O O . ASP A 1 460 ? -31.799 -28.595 5.968 1.00 27.67 460 ASP A O 1
ATOM 3728 N N . THR A 1 461 ? -30.426 -28.064 7.684 1.00 26.58 461 THR A N 1
ATOM 3729 C CA . THR A 1 461 ? -29.684 -29.285 8.108 1.00 26.58 461 THR A CA 1
ATOM 3730 C C . THR A 1 461 ? -28.237 -28.885 8.473 1.00 26.58 461 THR A C 1
ATOM 3732 O O . THR A 1 461 ? -27.427 -28.589 7.608 1.00 26.58 461 THR A O 1
ATOM 3735 N N . GLY A 1 462 ? -27.923 -28.617 9.750 1.00 24.95 462 GLY A N 1
ATOM 3736 C CA . GLY A 1 462 ? -27.262 -29.549 10.691 1.00 24.95 462 GLY A CA 1
ATOM 3737 C C . GLY A 1 462 ? -25.734 -29.328 10.738 1.00 24.95 462 GLY A C 1
ATOM 3738 O O . GLY A 1 462 ? -25.106 -29.217 9.701 1.00 24.95 462 GLY A O 1
ATOM 3739 N N . SER A 1 463 ? -24.990 -29.280 11.845 1.00 26.06 463 SER A N 1
ATOM 3740 C CA . SER A 1 463 ? -25.222 -29.229 13.291 1.00 26.06 463 SER A CA 1
ATOM 3741 C C . SER A 1 463 ? -23.819 -29.193 13.926 1.00 26.06 463 SER A C 1
ATOM 3743 O O . SER A 1 463 ? -23.074 -30.159 13.790 1.00 26.06 463 SER A O 1
ATOM 3745 N N . ALA A 1 464 ? -23.464 -28.122 14.641 1.00 24.53 464 ALA A N 1
ATOM 3746 C CA . ALA A 1 464 ? -22.375 -28.135 15.627 1.00 24.53 464 ALA A CA 1
ATOM 3747 C C . ALA A 1 464 ? -22.650 -27.121 16.749 1.00 24.53 464 ALA A C 1
ATOM 3749 O O . ALA A 1 464 ? -21.873 -26.210 16.997 1.00 24.53 464 ALA A O 1
ATOM 3750 N N . TYR A 1 465 ? -23.801 -27.271 17.402 1.00 24.64 465 TYR A N 1
ATOM 3751 C CA . TYR A 1 465 ? -24.002 -26.911 18.806 1.00 24.64 465 TYR A CA 1
ATOM 3752 C C . TYR A 1 465 ? -25.019 -27.907 19.344 1.00 24.64 465 TYR A C 1
ATOM 3754 O O . TYR A 1 465 ? -26.189 -27.884 18.962 1.00 24.64 465 TYR A O 1
ATOM 3762 N N . SER A 1 466 ? -24.534 -28.827 20.171 1.00 25.22 466 SER A N 1
ATOM 3763 C CA . SER A 1 466 ? -25.346 -29.782 20.906 1.00 25.22 466 SER A CA 1
ATOM 3764 C C . SER A 1 466 ? -26.486 -29.058 21.616 1.00 25.22 466 SER A C 1
ATOM 3766 O O . SER A 1 466 ? -26.246 -28.115 22.369 1.00 25.22 466 SER A O 1
ATOM 3768 N N . VAL A 1 467 ? -27.706 -29.501 21.312 1.00 27.34 467 VAL A N 1
ATOM 3769 C CA . VAL A 1 467 ? -28.829 -29.691 22.234 1.00 27.34 467 VAL A CA 1
ATOM 3770 C C . VAL A 1 467 ? -28.743 -28.815 23.488 1.00 27.34 467 VAL A C 1
ATOM 3772 O O . VAL A 1 467 ? -27.998 -29.108 24.420 1.00 27.34 467 VAL A O 1
ATOM 3775 N N . LEU A 1 468 ? -29.572 -27.766 23.527 1.00 29.14 468 LEU A N 1
ATOM 3776 C CA . LEU A 1 468 ? -30.158 -27.326 24.788 1.00 29.14 468 LEU A CA 1
ATOM 3777 C C . LEU A 1 468 ? -30.810 -28.570 25.392 1.00 29.14 468 LEU A C 1
ATOM 3779 O O . LEU A 1 468 ? -31.869 -28.994 24.935 1.00 29.14 468 LEU A O 1
ATOM 3783 N N . SER A 1 469 ? -30.129 -29.210 26.336 1.00 29.61 469 SER A N 1
ATOM 3784 C CA . SER A 1 469 ? -30.732 -30.266 27.126 1.00 29.61 469 SER A CA 1
ATOM 3785 C C . SER A 1 469 ? -31.915 -29.645 27.857 1.00 29.61 469 SER A C 1
ATOM 3787 O O . SER A 1 469 ? -31.747 -28.694 28.626 1.00 29.61 469 SER A O 1
ATOM 3789 N N . ASP A 1 470 ? -33.101 -30.209 27.642 1.00 31.16 470 ASP A N 1
ATOM 3790 C CA . ASP A 1 470 ? -34.290 -29.975 28.466 1.00 31.16 470 ASP A CA 1
ATOM 3791 C C . ASP A 1 470 ? -34.032 -30.286 29.965 1.00 31.16 470 ASP A C 1
ATOM 3793 O O . ASP A 1 470 ? -34.838 -29.930 30.822 1.00 31.16 470 ASP A O 1
ATOM 3797 N N . ASP A 1 471 ? -32.860 -30.838 30.302 1.00 33.53 471 ASP A N 1
ATOM 3798 C CA . ASP A 1 471 ? -32.361 -31.116 31.653 1.00 33.53 471 ASP A CA 1
ATOM 3799 C C . ASP A 1 471 ? -31.865 -29.891 32.447 1.00 33.53 471 ASP A C 1
ATOM 3801 O O . ASP A 1 471 ? -31.435 -30.043 33.587 1.00 33.53 471 ASP A O 1
ATOM 3805 N N . ALA A 1 472 ? -31.943 -28.666 31.912 1.00 32.53 472 ALA A N 1
ATOM 3806 C CA . ALA A 1 472 ? -31.709 -27.447 32.708 1.00 32.53 472 ALA A CA 1
ATOM 3807 C C . ALA A 1 472 ? -32.991 -26.887 33.363 1.00 32.53 472 ALA A C 1
ATOM 3809 O O . ALA A 1 472 ? -32.923 -25.961 34.172 1.00 32.53 472 ALA A O 1
ATOM 3810 N N . ARG A 1 473 ? -34.169 -27.449 33.047 1.00 31.25 473 ARG A N 1
ATOM 3811 C CA . ARG A 1 473 ? -35.442 -27.095 33.703 1.00 31.25 473 ARG A CA 1
ATOM 3812 C C . ARG A 1 473 ? -35.630 -27.601 35.145 1.00 31.25 473 ARG A C 1
ATOM 3814 O O . ARG A 1 473 ? -36.395 -26.941 35.847 1.00 31.25 473 ARG A O 1
ATOM 3821 N N . PRO A 1 474 ? -35.003 -28.690 35.642 1.00 32.06 474 PRO A N 1
ATOM 3822 C CA . PRO A 1 474 ? -35.286 -29.175 36.995 1.00 32.06 474 PRO A CA 1
ATOM 3823 C C . PRO A 1 474 ? -34.772 -28.239 38.096 1.00 32.06 474 PRO A C 1
ATOM 3825 O O . PRO A 1 474 ? -35.488 -28.002 39.061 1.00 32.06 474 PRO A O 1
ATOM 3828 N N . LEU A 1 475 ? -33.593 -27.620 37.924 1.00 35.28 475 LEU A N 1
ATOM 3829 C CA . LEU A 1 475 ? -33.014 -26.736 38.950 1.00 35.28 475 LEU A CA 1
ATOM 3830 C C . LEU A 1 475 ? -33.771 -25.408 39.111 1.00 35.28 475 LEU A C 1
ATOM 3832 O O . LEU A 1 475 ? -33.711 -24.785 40.164 1.00 35.28 475 LEU A O 1
ATOM 3836 N N . VAL A 1 476 ? -34.489 -24.978 38.068 1.00 34.47 476 VAL A N 1
ATOM 3837 C CA . VAL A 1 476 ? -35.275 -23.733 38.070 1.00 34.47 476 VAL A CA 1
ATOM 3838 C C . VAL A 1 476 ? -36.668 -23.952 38.673 1.00 34.47 476 VAL A C 1
ATOM 3840 O O . VAL A 1 476 ? -37.298 -22.995 39.110 1.00 34.47 476 VAL A O 1
ATOM 3843 N N . LYS A 1 477 ? -37.157 -25.198 38.737 1.00 30.38 477 LYS A N 1
ATOM 3844 C CA . LYS A 1 477 ? -38.502 -25.508 39.246 1.00 30.38 477 LYS A CA 1
ATOM 3845 C C . LYS A 1 477 ? -38.550 -25.802 40.747 1.00 30.38 477 LYS A C 1
ATOM 3847 O O . LYS A 1 477 ? -39.575 -25.525 41.355 1.00 30.38 477 LYS A O 1
ATOM 3852 N N . GLU A 1 478 ? -37.465 -26.278 41.356 1.00 32.03 478 GLU A N 1
ATOM 3853 C CA . GLU A 1 478 ? -37.430 -26.576 42.802 1.00 32.03 478 GLU A CA 1
ATOM 3854 C C . GLU A 1 478 ? -37.317 -25.339 43.713 1.00 32.03 478 GLU A C 1
ATOM 3856 O O . GLU A 1 478 ? -37.421 -25.472 44.925 1.00 32.03 478 GLU A O 1
ATOM 3861 N N . ILE A 1 479 ? -37.164 -24.129 43.159 1.00 35.34 479 ILE A N 1
ATOM 3862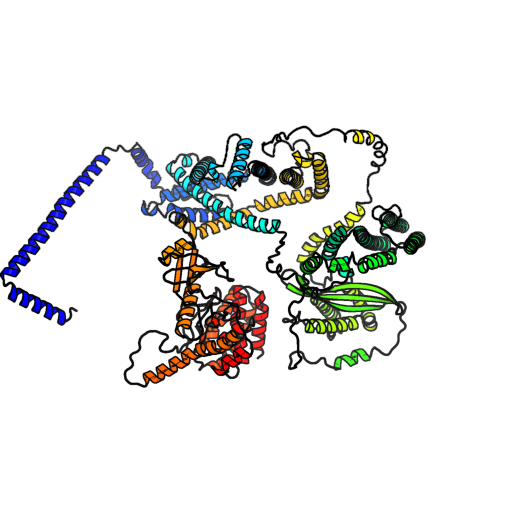 C CA . ILE A 1 479 ? -37.077 -22.874 43.939 1.00 35.34 479 ILE A CA 1
ATOM 3863 C C . ILE A 1 479 ? -38.338 -21.993 43.760 1.00 35.34 479 ILE A C 1
ATOM 3865 O O . ILE A 1 479 ? -38.471 -20.949 44.391 1.00 35.34 479 ILE A O 1
ATOM 3869 N N . VAL A 1 480 ? -39.305 -22.397 42.923 1.00 35.03 480 VAL A N 1
ATOM 3870 C CA . VAL A 1 480 ? -40.456 -21.543 42.541 1.00 35.03 480 VAL A CA 1
ATOM 3871 C C . VAL A 1 480 ? -41.720 -21.777 43.381 1.00 35.03 480 VAL A C 1
ATOM 3873 O O . VAL A 1 480 ? -42.680 -21.020 43.264 1.00 35.03 480 VAL A O 1
ATOM 3876 N N . GLU A 1 481 ? -41.728 -22.734 44.303 1.00 30.72 481 GLU A N 1
ATOM 3877 C CA . GLU A 1 481 ? -42.867 -22.942 45.205 1.00 30.72 481 GLU A CA 1
ATOM 3878 C C . GLU A 1 481 ? -42.448 -22.849 46.668 1.00 30.72 481 GLU A C 1
ATOM 3880 O O . GLU A 1 481 ? -42.474 -23.829 47.393 1.00 30.72 481 GLU A O 1
ATOM 3885 N N . GLU A 1 482 ? -42.105 -21.646 47.120 1.00 29.77 482 GLU A N 1
ATOM 3886 C CA . GLU A 1 482 ? -42.439 -21.223 48.481 1.00 29.77 482 GLU A CA 1
ATOM 3887 C C . GLU A 1 482 ? -42.466 -19.694 48.538 1.00 29.77 482 GLU A C 1
ATOM 3889 O O . GLU A 1 482 ? -41.470 -19.001 48.333 1.00 29.77 482 GLU A O 1
ATOM 3894 N N . GLY A 1 483 ? -43.669 -19.153 48.733 1.00 46.06 483 GLY A N 1
ATOM 3895 C CA . GLY A 1 483 ? -43.881 -17.721 48.847 1.00 46.06 483 GLY A CA 1
ATOM 3896 C C . GLY A 1 483 ? -43.116 -17.153 50.035 1.00 46.06 483 GLY A C 1
ATOM 3897 O O . GLY A 1 483 ? -43.260 -17.629 51.156 1.00 46.06 483 GLY A O 1
ATOM 3898 N N . MET A 1 484 ? -42.364 -16.081 49.801 1.00 33.56 484 MET A N 1
ATOM 3899 C CA . MET A 1 484 ? -41.826 -15.249 50.869 1.00 33.56 484 MET A CA 1
ATOM 3900 C C . MET A 1 484 ? -42.134 -13.785 50.571 1.00 33.56 484 MET A C 1
ATOM 3902 O O . MET A 1 484 ? -41.842 -13.230 49.513 1.00 33.56 484 MET A O 1
ATOM 3906 N N . ILE A 1 485 ? -42.813 -13.200 51.547 1.00 41.56 485 ILE A N 1
ATOM 3907 C CA . ILE A 1 485 ? -43.230 -11.812 51.657 1.00 41.56 485 ILE A CA 1
ATOM 3908 C C . ILE A 1 485 ? -42.002 -10.917 51.471 1.00 41.56 485 ILE A C 1
ATOM 3910 O O . ILE A 1 485 ? -41.022 -11.018 52.206 1.00 41.56 485 ILE A O 1
ATOM 3914 N N . ASN A 1 486 ? -42.051 -10.031 50.477 1.00 39.12 486 ASN A N 1
ATOM 3915 C CA . ASN A 1 486 ? -40.968 -9.095 50.215 1.00 39.12 486 ASN A CA 1
ATOM 3916 C C . ASN A 1 486 ? -40.939 -8.049 51.346 1.00 39.12 486 ASN A C 1
ATOM 3918 O O . ASN A 1 486 ? -41.824 -7.199 51.436 1.00 39.12 486 ASN A O 1
ATOM 3922 N N . ASN A 1 487 ? -39.934 -8.123 52.223 1.00 44.75 487 ASN A N 1
ATOM 3923 C CA . ASN A 1 487 ? -39.728 -7.252 53.393 1.00 44.75 487 ASN A CA 1
ATOM 3924 C C . ASN A 1 487 ? -39.312 -5.812 53.012 1.00 44.75 487 ASN A C 1
ATOM 3926 O O . ASN A 1 487 ? -38.318 -5.288 53.512 1.00 44.75 487 ASN A O 1
ATOM 3930 N N . GLY A 1 488 ? -40.010 -5.175 52.068 1.00 51.44 488 GLY A N 1
ATOM 3931 C CA . GLY A 1 488 ? -39.697 -3.820 51.601 1.00 51.44 488 GLY A CA 1
ATOM 3932 C C . GLY A 1 488 ? -38.348 -3.679 50.880 1.00 51.44 488 GLY A C 1
ATOM 3933 O O . GLY A 1 488 ? -37.960 -2.559 50.549 1.00 51.44 488 GLY A O 1
ATOM 3934 N N . LYS A 1 489 ? -37.628 -4.780 50.610 1.00 55.50 489 LYS A N 1
ATOM 3935 C CA . LYS A 1 489 ? -36.361 -4.743 49.873 1.00 55.50 489 LYS A CA 1
ATOM 3936 C C . LYS A 1 489 ? -36.610 -4.570 48.367 1.00 55.50 489 LYS A C 1
ATOM 3938 O O . LYS A 1 489 ? -37.469 -5.247 47.802 1.00 55.50 489 LYS A O 1
ATOM 3943 N N . PRO A 1 490 ? -35.865 -3.676 47.700 1.00 60.94 490 PRO A N 1
ATOM 3944 C CA . PRO A 1 490 ? -36.022 -3.437 46.274 1.00 60.94 490 PRO A CA 1
AT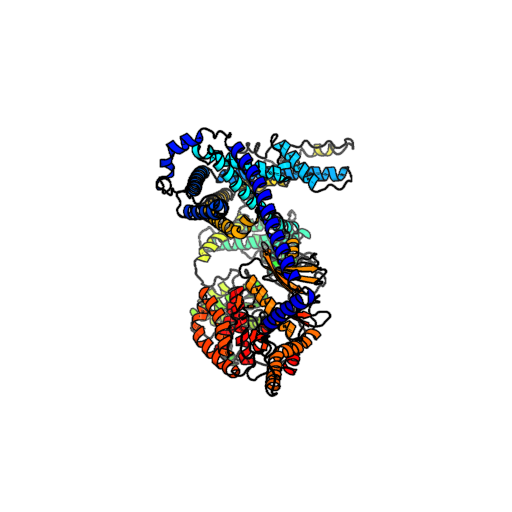OM 3945 C C . PRO A 1 490 ? -35.454 -4.583 45.426 1.00 60.94 490 PRO A C 1
ATOM 3947 O O . PRO A 1 490 ? -34.266 -4.889 45.508 1.00 60.94 490 PRO A O 1
ATOM 3950 N N . VAL A 1 491 ? -36.290 -5.164 44.562 1.00 68.75 491 VAL A N 1
ATOM 3951 C CA . VAL A 1 491 ? -35.925 -6.226 43.610 1.00 68.75 491 VAL A CA 1
ATOM 3952 C C . VAL A 1 491 ? -35.417 -5.607 42.311 1.00 68.75 491 VAL A C 1
ATOM 3954 O O . VAL A 1 491 ? -36.117 -4.793 41.701 1.00 68.75 491 VAL A O 1
ATOM 3957 N N . THR A 1 492 ? -34.222 -6.006 41.875 1.00 78.25 492 THR A N 1
ATOM 3958 C CA . THR A 1 492 ? -33.596 -5.558 40.621 1.00 78.25 492 THR A CA 1
ATOM 3959 C C . THR A 1 492 ? -33.830 -6.588 39.518 1.00 78.25 492 THR A C 1
ATOM 3961 O O . THR A 1 492 ? -33.519 -7.761 39.678 1.00 78.25 492 THR A O 1
ATOM 3964 N N . THR A 1 493 ? -34.348 -6.143 38.378 1.00 78.94 493 THR A N 1
ATOM 3965 C CA . THR A 1 493 ? -34.549 -6.948 37.162 1.00 78.94 493 THR A CA 1
ATOM 3966 C C . THR A 1 493 ? -33.792 -6.308 36.005 1.00 78.94 493 THR A C 1
ATOM 3968 O O . THR A 1 493 ? -33.620 -5.088 35.993 1.00 78.94 493 THR A O 1
ATOM 3971 N N . ALA A 1 494 ? -33.319 -7.100 35.043 1.00 83.50 494 ALA A N 1
ATOM 3972 C CA . ALA A 1 494 ? -32.568 -6.600 33.897 1.00 83.50 494 ALA A CA 1
ATOM 3973 C C . ALA A 1 494 ? -32.977 -7.318 32.606 1.00 83.50 494 ALA A C 1
ATOM 3975 O O . ALA A 1 494 ? -33.134 -8.534 32.606 1.00 83.50 494 ALA A O 1
ATOM 3976 N N . ILE A 1 495 ? -33.123 -6.563 31.514 1.00 77.81 495 ILE A N 1
ATOM 3977 C CA . ILE A 1 495 ? -33.453 -7.075 30.178 1.00 77.81 495 ILE A CA 1
ATOM 3978 C C . ILE A 1 495 ? -32.378 -6.616 29.195 1.00 77.81 495 ILE A C 1
ATOM 3980 O O . ILE A 1 495 ? -32.103 -5.428 29.073 1.00 77.81 495 ILE A O 1
ATOM 3984 N N . VAL A 1 496 ? -31.780 -7.556 28.484 1.00 80.69 496 VAL A N 1
ATOM 3985 C CA . VAL A 1 496 ? -30.788 -7.361 27.432 1.00 80.69 496 VAL A CA 1
ATOM 3986 C C . VAL A 1 496 ? -31.490 -7.262 26.077 1.00 80.69 496 VAL A C 1
ATOM 3988 O O . VAL A 1 496 ? -32.275 -8.137 25.707 1.00 80.69 496 VAL A O 1
ATOM 3991 N N . GLU A 1 497 ? -31.164 -6.220 25.319 1.00 74.62 497 GLU A N 1
ATOM 3992 C CA . GLU A 1 497 ? -31.631 -5.964 23.955 1.00 74.62 497 GLU A CA 1
ATOM 3993 C C . GLU A 1 497 ? -30.422 -5.749 23.035 1.00 74.62 497 GLU A C 1
ATOM 3995 O O . GLU A 1 497 ? -29.457 -5.076 23.407 1.00 74.62 497 GLU A O 1
ATOM 4000 N N . THR A 1 498 ? -30.450 -6.310 21.825 1.00 65.94 498 THR A N 1
ATOM 4001 C CA . THR A 1 498 ? -29.408 -6.047 20.820 1.00 65.94 498 THR A CA 1
ATOM 4002 C C . THR A 1 498 ? -29.602 -4.645 20.247 1.00 65.94 498 THR A C 1
ATOM 4004 O O . THR A 1 498 ? -30.676 -4.356 19.729 1.00 65.94 498 THR A O 1
ATOM 4007 N N . LEU A 1 499 ? -28.576 -3.790 20.307 1.00 57.50 499 LEU A N 1
ATOM 4008 C CA . LEU A 1 499 ? -28.614 -2.458 19.684 1.00 57.50 499 LEU A CA 1
ATOM 4009 C C . LEU A 1 499 ? -27.997 -2.434 18.285 1.00 57.50 499 LEU A C 1
ATOM 4011 O O . LEU A 1 499 ? -28.422 -1.643 17.451 1.00 57.50 499 LEU A O 1
ATOM 4015 N N . GLY A 1 500 ? -26.990 -3.275 18.040 1.00 52.56 500 GLY A N 1
ATOM 4016 C CA . GLY A 1 500 ? -26.291 -3.339 16.760 1.00 52.56 500 GLY A CA 1
ATOM 4017 C C . GLY A 1 500 ? -24.818 -3.708 16.910 1.00 52.56 500 GLY A C 1
ATOM 4018 O O . GLY A 1 500 ? -24.385 -4.225 17.946 1.00 52.56 500 GLY A O 1
ATOM 4019 N N . ILE A 1 501 ? -24.048 -3.440 15.861 1.00 48.88 501 ILE A N 1
ATOM 4020 C CA . ILE A 1 501 ? -22.602 -3.655 15.808 1.00 48.88 501 ILE A CA 1
ATOM 4021 C C . ILE A 1 501 ? -21.924 -2.308 16.081 1.00 48.88 501 ILE A C 1
ATOM 4023 O O . ILE A 1 501 ? -22.207 -1.338 15.395 1.00 48.88 501 ILE A O 1
ATOM 4027 N N . GLY A 1 502 ? -21.056 -2.241 17.089 1.00 41.69 502 GLY A N 1
ATOM 4028 C CA . GLY A 1 502 ? -20.191 -1.097 17.380 1.00 41.69 502 GLY A CA 1
ATOM 4029 C C . GLY A 1 502 ? -18.741 -1.345 16.953 1.00 41.69 502 GLY A C 1
ATOM 4030 O O . GLY A 1 502 ? -18.328 -2.491 16.752 1.00 41.69 502 GLY A O 1
ATOM 4031 N N . MET A 1 503 ? -17.948 -0.275 16.843 1.00 40.41 503 MET A N 1
ATOM 4032 C CA . MET A 1 503 ? -16.529 -0.324 16.462 1.00 40.41 503 MET A CA 1
ATOM 4033 C C . MET A 1 503 ? -15.624 0.296 17.534 1.00 40.41 503 MET A C 1
ATOM 4035 O O . MET A 1 503 ? -15.910 1.358 18.077 1.00 40.41 503 MET A O 1
ATOM 4039 N N . GLN A 1 504 ? -14.500 -0.358 17.835 1.00 39.25 504 GLN A N 1
ATOM 4040 C CA . GLN A 1 504 ? -13.430 0.178 18.685 1.00 39.25 504 GLN A CA 1
ATOM 4041 C C . GLN A 1 504 ? -12.104 -0.006 17.942 1.00 39.25 504 GLN A C 1
ATOM 4043 O O . GLN A 1 504 ? -11.589 -1.119 17.799 1.00 39.25 504 GLN A O 1
ATOM 4048 N N . GLY A 1 505 ? -11.559 1.092 17.412 1.00 45.62 505 GLY A N 1
ATOM 4049 C CA . GLY A 1 505 ? -10.441 1.031 16.470 1.00 45.62 505 GLY A CA 1
ATOM 4050 C C . GLY A 1 505 ? -10.843 0.287 15.191 1.00 45.62 505 GLY A C 1
ATOM 4051 O O . GLY A 1 505 ? -11.770 0.698 14.508 1.00 45.62 505 GLY A O 1
ATOM 4052 N N . LYS A 1 506 ? -10.160 -0.823 14.876 1.00 34.34 506 LYS A N 1
ATOM 4053 C CA . LYS A 1 506 ? -10.469 -1.687 13.715 1.00 34.34 506 LYS A CA 1
ATOM 4054 C C . LYS A 1 506 ? -11.330 -2.916 14.056 1.00 34.34 506 LYS A C 1
ATOM 4056 O O . LYS A 1 506 ? -11.525 -3.765 13.194 1.00 34.34 506 LYS A O 1
ATOM 4061 N N . GLN A 1 507 ? -11.778 -3.069 15.305 1.00 37.66 507 GLN A N 1
ATOM 4062 C CA . GLN A 1 507 ? -12.538 -4.244 15.750 1.00 37.66 507 GLN A CA 1
ATOM 4063 C C . GLN A 1 507 ? -14.030 -3.929 15.873 1.00 37.66 507 GLN A C 1
ATOM 4065 O O . GLN A 1 507 ? -14.402 -2.967 16.544 1.00 37.66 507 GLN A O 1
ATOM 4070 N N . THR A 1 508 ? -14.866 -4.773 15.268 1.00 46.91 508 THR A N 1
ATOM 4071 C CA . THR A 1 508 ? -16.329 -4.747 15.368 1.00 46.91 508 THR A CA 1
ATOM 4072 C C . THR A 1 508 ? -16.811 -5.664 16.496 1.00 46.91 508 THR A C 1
ATOM 4074 O O . THR A 1 508 ? -16.277 -6.755 16.713 1.00 46.91 508 THR A O 1
ATOM 4077 N N . PHE A 1 509 ? -17.817 -5.233 17.252 1.00 60.16 509 PHE A N 1
ATOM 4078 C CA . PHE A 1 509 ? -18.406 -6.011 18.343 1.00 60.16 509 PHE A CA 1
ATOM 4079 C C . PHE A 1 509 ? -19.902 -5.741 18.467 1.00 60.16 509 PHE A C 1
ATOM 4081 O O . PHE A 1 509 ? -20.365 -4.644 18.204 1.00 60.16 509 PHE A O 1
ATOM 4088 N N . ALA A 1 510 ? -20.671 -6.725 18.924 1.00 58.81 510 ALA A N 1
ATOM 4089 C CA . ALA A 1 510 ? -22.081 -6.510 19.224 1.00 58.81 510 ALA A CA 1
ATOM 4090 C C . ALA A 1 510 ? -22.244 -5.693 20.513 1.00 58.81 510 ALA A C 1
ATOM 4092 O O . ALA A 1 510 ? -21.661 -6.042 21.552 1.00 58.81 510 ALA A O 1
ATOM 4093 N N . LEU A 1 511 ? -23.048 -4.636 20.436 1.00 72.75 511 LEU A N 1
ATOM 4094 C CA . LEU A 1 511 ? -23.415 -3.779 21.553 1.00 72.75 511 LEU A CA 1
ATOM 4095 C C . LEU A 1 511 ? -24.820 -4.147 22.047 1.00 72.75 511 LEU A C 1
ATOM 4097 O O . LEU A 1 511 ? -25.765 -4.249 21.260 1.00 72.75 511 LEU A O 1
ATOM 4101 N N . TYR A 1 512 ? -24.949 -4.334 23.359 1.00 76.94 512 TYR A N 1
ATOM 4102 C CA . TYR A 1 512 ? -26.205 -4.682 24.014 1.00 76.94 512 TYR A CA 1
ATOM 4103 C C . TYR A 1 512 ? -26.646 -3.554 24.945 1.00 76.94 512 TYR A C 1
ATOM 4105 O O . TYR A 1 512 ? -25.833 -3.003 25.693 1.00 76.94 512 TYR A O 1
ATOM 4113 N N . ASN A 1 513 ? -27.939 -3.250 24.923 1.00 79.31 513 ASN A N 1
ATOM 4114 C CA . ASN A 1 513 ? -28.599 -2.427 25.923 1.00 79.31 513 ASN A CA 1
ATOM 4115 C C . ASN A 1 513 ? -29.094 -3.316 27.063 1.00 79.31 513 ASN A C 1
ATOM 4117 O O . ASN A 1 513 ? -29.867 -4.237 26.821 1.00 79.31 513 ASN A O 1
ATOM 4121 N N . VAL A 1 514 ? -28.685 -3.037 28.295 1.00 81.31 514 VAL A N 1
ATOM 4122 C CA . VAL A 1 514 ? -29.185 -3.705 29.499 1.00 81.31 514 VAL A CA 1
ATOM 4123 C C . VAL A 1 514 ? -30.122 -2.752 30.224 1.00 81.31 514 VAL A C 1
ATOM 4125 O O . VAL A 1 514 ? -29.684 -1.802 30.870 1.00 81.31 514 VAL A O 1
ATOM 4128 N N . ARG A 1 515 ? -31.422 -3.001 30.108 1.00 75.12 515 ARG A N 1
ATOM 4129 C CA . ARG A 1 515 ? -32.493 -2.241 30.745 1.00 75.12 515 ARG A CA 1
ATOM 4130 C C . ARG A 1 515 ? -32.745 -2.766 32.146 1.00 75.12 515 ARG A C 1
ATOM 4132 O O . ARG A 1 515 ? -33.330 -3.831 32.314 1.00 75.12 515 ARG A O 1
ATOM 4139 N N . VAL A 1 516 ? -32.333 -2.001 33.144 1.00 82.88 516 VAL A N 1
ATOM 4140 C CA . VAL A 1 516 ? -32.456 -2.331 34.562 1.00 82.88 516 VAL A CA 1
ATOM 4141 C C . VAL A 1 516 ? -33.713 -1.680 35.128 1.00 82.88 516 VAL A C 1
ATOM 4143 O O . VAL A 1 516 ? -34.008 -0.517 34.857 1.00 82.88 516 VAL A O 1
ATOM 4146 N N . SER A 1 517 ? -34.493 -2.429 35.897 1.00 77.62 517 SER A N 1
ATOM 4147 C CA . SER A 1 517 ? -35.676 -1.934 36.600 1.00 77.62 517 SER A CA 1
ATOM 4148 C C . SER A 1 517 ? -35.662 -2.422 38.039 1.00 77.62 517 SER A C 1
ATOM 4150 O O . SER A 1 517 ? -35.566 -3.621 38.301 1.00 77.62 517 SER A O 1
ATOM 4152 N N . ARG A 1 518 ? -35.788 -1.484 38.974 1.00 77.81 518 ARG A N 1
ATOM 4153 C CA . ARG A 1 518 ? -35.891 -1.741 40.404 1.00 77.81 518 ARG A CA 1
ATOM 4154 C C . ARG A 1 518 ? -37.340 -1.568 40.839 1.00 77.81 518 ARG A C 1
ATOM 4156 O O . ARG A 1 518 ? -37.962 -0.548 40.542 1.00 77.81 518 ARG A O 1
ATOM 4163 N N . SER A 1 519 ? -37.891 -2.563 41.522 1.00 72.50 519 SER A N 1
ATOM 4164 C CA . SER A 1 519 ? -39.279 -2.552 41.988 1.00 72.50 519 SER A CA 1
ATOM 4165 C C . SER A 1 519 ? -39.370 -2.847 43.482 1.00 72.50 519 SER A C 1
ATOM 4167 O O . SER A 1 519 ? -38.602 -3.645 44.012 1.00 72.50 519 SER A O 1
ATOM 4169 N N . ILE A 1 520 ? -40.306 -2.189 44.163 1.00 68.81 520 ILE A N 1
ATOM 4170 C CA . ILE A 1 520 ? -40.663 -2.450 45.562 1.00 68.81 520 ILE A CA 1
ATOM 4171 C C . ILE A 1 520 ? -42.155 -2.777 45.560 1.00 68.81 520 ILE A C 1
ATOM 4173 O O . ILE A 1 520 ? -42.956 -2.011 45.024 1.00 68.81 520 ILE A O 1
ATOM 4177 N N . ASN A 1 521 ? -42.538 -3.928 46.116 1.00 63.50 521 ASN A N 1
ATOM 4178 C CA . ASN A 1 521 ? -43.936 -4.379 46.191 1.00 63.50 521 ASN A CA 1
ATOM 4179 C C . ASN A 1 521 ? -44.672 -4.358 44.832 1.00 63.50 521 ASN A C 1
ATOM 4181 O O . ASN A 1 521 ? -45.835 -3.971 44.747 1.00 63.50 521 ASN A O 1
ATOM 4185 N N . GLY A 1 522 ? -43.975 -4.716 43.747 1.00 54.75 522 GLY A N 1
ATOM 4186 C CA . GLY A 1 522 ? -44.537 -4.756 42.391 1.00 54.75 522 GLY A CA 1
ATOM 4187 C C . GLY A 1 522 ? -44.704 -3.393 41.705 1.00 54.75 522 GLY A C 1
ATOM 4188 O O . GLY A 1 522 ? -45.025 -3.352 40.520 1.00 54.75 522 GLY A O 1
ATOM 4189 N N . LYS A 1 523 ? -44.434 -2.273 42.392 1.00 49.69 523 LYS A N 1
ATOM 4190 C CA . LYS A 1 523 ? -44.338 -0.949 41.762 1.00 49.69 523 LYS A CA 1
ATOM 4191 C C . LYS A 1 523 ? -42.897 -0.673 41.354 1.00 49.69 523 LYS A C 1
ATOM 4193 O O . LYS A 1 523 ? -41.978 -0.809 42.160 1.00 49.69 523 LYS A O 1
ATOM 4198 N N . LYS A 1 524 ? -42.696 -0.286 40.094 1.00 56.38 524 LYS A N 1
ATOM 4199 C CA . LYS A 1 524 ? -41.398 0.169 39.586 1.00 56.38 524 LYS A CA 1
ATOM 4200 C C . LYS A 1 524 ? -41.022 1.472 40.297 1.00 56.38 524 LYS A C 1
ATOM 4202 O O . LYS A 1 524 ? -41.788 2.426 40.248 1.00 56.38 524 LYS A O 1
ATOM 4207 N N . VAL A 1 525 ? -39.877 1.474 40.972 1.00 59.53 525 VAL A N 1
ATOM 4208 C CA . VAL A 1 525 ? -39.368 2.607 41.764 1.00 59.53 525 VAL A CA 1
ATOM 4209 C C . VAL A 1 525 ? -38.276 3.348 41.008 1.00 59.53 525 VAL A C 1
ATOM 4211 O O . VAL A 1 525 ? -38.207 4.564 41.078 1.00 59.53 525 VAL A O 1
ATOM 4214 N N . SER A 1 526 ? -37.444 2.635 40.249 1.00 62.44 526 SER A N 1
ATOM 4215 C CA . SER A 1 526 ? -36.437 3.258 39.391 1.00 62.44 526 SER A CA 1
ATOM 4216 C C . SER A 1 526 ? -36.073 2.347 38.224 1.00 62.44 526 SER A C 1
ATOM 4218 O O . SER A 1 526 ? -36.330 1.141 38.241 1.00 62.44 526 SER A O 1
ATOM 4220 N N . GLY A 1 527 ? -35.510 2.911 37.161 1.00 66.12 527 GLY A N 1
ATOM 4221 C CA . GLY A 1 527 ? -34.989 2.122 36.053 1.00 66.12 527 GLY A CA 1
ATOM 4222 C C . GLY A 1 527 ? -34.016 2.923 35.209 1.00 66.12 527 GLY A C 1
ATOM 4223 O O . GLY A 1 527 ? -34.192 4.123 35.025 1.00 66.12 527 GLY A O 1
ATOM 4224 N N . TRP A 1 528 ? -32.985 2.255 34.713 1.00 68.06 528 TRP A N 1
ATOM 4225 C CA . TRP A 1 528 ? -31.928 2.870 33.922 1.00 68.06 528 TRP A CA 1
ATOM 4226 C C . TRP A 1 528 ? -31.391 1.870 32.898 1.00 68.06 528 TRP A C 1
ATOM 4228 O O . TRP A 1 528 ? -31.579 0.663 33.031 1.00 68.06 528 TRP A O 1
ATOM 4238 N N . ASN A 1 529 ? -30.737 2.374 31.858 1.00 62.41 529 ASN A N 1
ATOM 4239 C CA . ASN A 1 529 ? -30.156 1.567 30.790 1.00 62.41 529 ASN A CA 1
ATOM 4240 C C . ASN A 1 529 ? -28.635 1.597 30.883 1.00 62.41 529 ASN A C 1
ATOM 4242 O O . ASN A 1 529 ? -28.052 2.630 31.217 1.00 62.41 529 ASN A O 1
ATOM 4246 N N . VAL A 1 530 ? -27.998 0.474 30.570 1.00 73.06 530 VAL A N 1
ATOM 4247 C CA . VAL A 1 530 ? -26.544 0.339 30.601 1.00 73.06 530 VAL A CA 1
ATOM 4248 C C . VAL A 1 530 ? -26.050 -0.390 29.365 1.00 73.06 530 VAL A C 1
ATOM 4250 O O . VAL A 1 530 ? -26.521 -1.472 29.032 1.00 73.06 530 VAL A O 1
ATOM 4253 N N . LEU A 1 531 ? -25.055 0.189 28.698 1.00 72.56 531 LEU A N 1
ATOM 4254 C CA . LEU A 1 531 ? -24.441 -0.410 27.519 1.00 72.56 531 LEU A CA 1
ATOM 4255 C C . LEU A 1 531 ? -23.352 -1.403 27.924 1.00 72.56 531 LEU A C 1
ATOM 4257 O O . LEU A 1 531 ? -22.464 -1.086 28.725 1.00 72.56 531 LEU A O 1
ATOM 4261 N N . ARG A 1 532 ? -23.408 -2.610 27.361 1.00 77.81 532 ARG A N 1
ATOM 4262 C CA . ARG A 1 532 ? -22.424 -3.673 27.602 1.00 77.81 532 ARG A CA 1
ATOM 4263 C C . ARG A 1 532 ? -22.075 -4.374 26.299 1.00 77.81 532 ARG A C 1
ATOM 4265 O O . ARG A 1 532 ? -22.930 -4.586 25.440 1.00 77.81 532 ARG A O 1
ATOM 4272 N N . ARG A 1 533 ? -20.815 -4.784 26.161 1.00 78.50 533 ARG A N 1
ATOM 4273 C CA . ARG A 1 533 ? -20.389 -5.711 25.098 1.00 78.50 533 ARG A CA 1
ATOM 4274 C C . ARG A 1 533 ? -20.360 -7.132 25.641 1.00 78.50 533 ARG A C 1
ATOM 4276 O O . ARG A 1 533 ? -20.188 -7.356 26.838 1.00 78.50 533 ARG A O 1
ATOM 4283 N N . TYR A 1 534 ? -20.439 -8.117 24.751 1.00 80.19 534 TYR A N 1
ATOM 4284 C CA . TYR A 1 534 ? -20.404 -9.534 25.134 1.00 80.19 534 TYR A CA 1
ATOM 4285 C C . TYR A 1 534 ? -19.202 -9.898 26.035 1.00 80.19 534 TYR A C 1
ATOM 4287 O O . TYR A 1 534 ? -19.330 -10.693 26.964 1.00 80.19 534 TYR A O 1
ATOM 4295 N N . SER A 1 535 ? -18.024 -9.306 25.806 1.00 76.19 535 SER A N 1
ATOM 4296 C CA . SER A 1 535 ? -16.848 -9.577 26.643 1.00 76.19 535 SER A CA 1
ATOM 4297 C C . SER A 1 535 ? -16.995 -9.101 28.088 1.00 76.19 535 SER A C 1
ATOM 4299 O O . SER A 1 535 ? -16.316 -9.645 28.956 1.00 76.19 535 SER A O 1
ATOM 4301 N N . ASP A 1 536 ? -17.861 -8.124 28.357 1.00 81.25 536 ASP A N 1
ATOM 4302 C CA . ASP A 1 536 ? -18.124 -7.645 29.714 1.00 81.25 536 ASP A CA 1
ATOM 4303 C C . ASP A 1 536 ? -18.959 -8.686 30.466 1.00 81.25 536 ASP A C 1
ATOM 4305 O O . ASP A 1 536 ? -18.571 -9.100 31.555 1.00 81.25 536 ASP A O 1
ATOM 4309 N N . PHE A 1 537 ? -20.013 -9.216 29.830 1.00 85.88 537 PHE A N 1
ATOM 4310 C CA . PHE A 1 537 ? -20.797 -10.344 30.350 1.00 85.88 537 PHE A CA 1
ATOM 4311 C C . PHE A 1 537 ? -19.933 -11.585 30.589 1.00 85.88 537 PHE A C 1
ATOM 4313 O O . PHE A 1 537 ? -20.030 -12.224 31.631 1.00 85.88 537 PHE A O 1
ATOM 4320 N N . HIS A 1 538 ? -19.041 -11.907 29.649 1.00 80.50 538 HIS A N 1
ATOM 4321 C CA . HIS A 1 538 ? -18.125 -13.036 29.802 1.00 80.50 538 HIS A CA 1
ATOM 4322 C C . HIS A 1 538 ? -17.130 -12.814 30.949 1.00 80.50 538 HIS A C 1
ATOM 4324 O O . HIS A 1 538 ? -16.702 -13.766 31.597 1.00 80.50 538 HIS A O 1
ATOM 4330 N N . THR A 1 539 ? -16.708 -11.571 31.187 1.00 78.25 539 THR A N 1
ATOM 4331 C CA . THR A 1 539 ? -15.807 -11.253 32.304 1.00 78.25 539 THR A CA 1
ATOM 4332 C C . THR A 1 539 ? -16.541 -11.371 33.637 1.00 78.25 539 THR A C 1
ATOM 4334 O O . THR A 1 539 ? -15.989 -11.948 34.570 1.00 78.25 539 THR A O 1
ATOM 4337 N N . LEU A 1 540 ? -17.795 -10.913 33.697 1.00 84.94 540 LEU A N 1
ATOM 4338 C CA . LEU A 1 540 ? -18.669 -11.102 34.852 1.00 84.94 540 LEU A CA 1
ATOM 4339 C C . LEU A 1 540 ? -18.885 -12.594 35.154 1.00 84.94 540 LEU A C 1
ATOM 4341 O O . LEU A 1 540 ? -18.664 -13.016 36.284 1.00 84.94 540 LEU A O 1
ATOM 4345 N N . HIS A 1 541 ? -19.253 -13.402 34.153 1.00 84.12 541 HIS A N 1
ATOM 4346 C CA . HIS A 1 541 ? -19.448 -14.850 34.321 1.00 84.12 541 HIS A CA 1
ATOM 4347 C C . HIS A 1 541 ? -18.182 -15.545 34.827 1.00 84.12 541 HIS A C 1
ATOM 4349 O O . HIS A 1 541 ? -18.232 -16.242 35.838 1.00 84.12 541 HIS A O 1
ATOM 4355 N N . ALA A 1 542 ? -17.031 -15.281 34.199 1.00 77.06 542 ALA A N 1
ATOM 4356 C CA . ALA A 1 542 ? -15.755 -15.848 34.632 1.00 77.06 542 ALA A CA 1
ATOM 4357 C C . ALA A 1 542 ? -15.408 -15.461 36.080 1.00 77.06 542 ALA A C 1
ATOM 4359 O O . ALA A 1 542 ? -14.887 -16.286 36.829 1.00 77.06 542 ALA A O 1
ATOM 4360 N N . PHE A 1 543 ? -15.722 -14.229 36.490 1.00 79.06 543 PHE A N 1
ATOM 4361 C CA . PHE A 1 543 ? -15.507 -13.767 37.858 1.00 79.06 543 PHE A CA 1
ATOM 4362 C C . PHE A 1 543 ? -16.437 -14.460 38.863 1.00 79.06 543 PHE A C 1
ATOM 4364 O O . PHE A 1 543 ? -15.969 -14.905 39.910 1.00 79.06 543 PHE A O 1
ATOM 4371 N N . ILE A 1 544 ? -17.725 -14.607 38.534 1.00 80.44 544 ILE A N 1
ATOM 4372 C CA . ILE A 1 544 ? -18.706 -15.316 39.371 1.00 80.44 544 ILE A CA 1
ATOM 4373 C C . ILE A 1 544 ? -18.289 -16.779 39.552 1.00 80.44 544 ILE A C 1
ATOM 4375 O O . ILE A 1 544 ? -18.246 -17.254 40.683 1.00 80.44 544 ILE A O 1
ATOM 4379 N N . VAL A 1 545 ? -17.918 -17.469 38.470 1.00 79.31 545 VAL A N 1
ATOM 4380 C CA . VAL A 1 545 ? -17.474 -18.873 38.517 1.00 79.31 545 VAL A CA 1
ATOM 4381 C C . VAL A 1 545 ? -16.172 -19.028 39.307 1.00 79.31 545 VAL A C 1
ATOM 4383 O O . VAL A 1 545 ? -16.032 -19.971 40.083 1.00 79.31 545 VAL A O 1
ATOM 4386 N N . HIS A 1 546 ? -15.225 -18.100 39.150 1.00 74.88 546 HIS A N 1
ATOM 4387 C CA . HIS A 1 546 ? -13.962 -18.136 39.887 1.00 74.88 546 HIS A CA 1
ATOM 4388 C C . HIS A 1 546 ? -14.157 -17.892 41.389 1.00 74.88 546 HIS A C 1
ATOM 4390 O O . HIS A 1 546 ? -13.577 -18.603 42.209 1.00 74.88 546 HIS A O 1
ATOM 4396 N N . LYS A 1 547 ? -14.981 -16.901 41.755 1.00 78.88 547 LYS A N 1
ATOM 4397 C CA . LYS A 1 547 ? -15.243 -16.538 43.154 1.00 78.88 547 LYS A CA 1
ATOM 4398 C C . LYS A 1 547 ? -16.166 -17.540 43.851 1.00 78.88 547 LYS A C 1
ATOM 4400 O O . LYS A 1 547 ? -15.986 -17.816 45.035 1.00 78.88 547 LYS A O 1
ATOM 4405 N N . TYR A 1 548 ? -17.109 -18.124 43.115 1.00 82.19 548 TYR A N 1
ATOM 4406 C CA . TYR A 1 548 ? -18.058 -19.113 43.615 1.00 82.19 548 TYR A CA 1
ATOM 4407 C C . TYR A 1 548 ? -17.993 -20.388 42.760 1.00 82.19 548 TYR A C 1
ATOM 4409 O O . TYR A 1 548 ? -18.850 -20.602 41.904 1.00 82.19 548 TYR A O 1
ATOM 4417 N N . PRO A 1 549 ? -17.029 -21.295 43.016 1.00 75.25 549 PRO A N 1
ATOM 4418 C CA . PRO A 1 549 ? -16.855 -22.525 42.233 1.00 75.25 549 PRO A CA 1
ATOM 4419 C C . PRO A 1 549 ? -18.099 -23.426 42.177 1.00 75.25 549 PRO A C 1
ATOM 4421 O O . PRO A 1 549 ? -18.277 -24.181 41.226 1.00 75.25 549 PRO A O 1
ATOM 4424 N N . LYS A 1 550 ? -18.999 -23.322 43.167 1.00 72.75 550 LYS A N 1
ATOM 4425 C CA . LYS A 1 550 ? -20.301 -24.017 43.176 1.00 72.75 550 LYS A CA 1
ATOM 4426 C C . LYS A 1 550 ? -21.243 -23.563 42.049 1.00 72.75 550 LYS A C 1
ATOM 4428 O O . LYS A 1 550 ? -22.160 -24.297 41.706 1.00 72.75 550 LYS A O 1
ATOM 4433 N N . LEU A 1 551 ? -20.998 -22.392 41.458 1.00 77.50 551 LEU A N 1
ATOM 4434 C CA . LEU A 1 551 ? -21.734 -21.836 40.320 1.00 77.50 551 LEU A CA 1
ATOM 4435 C C . LEU A 1 551 ? -21.046 -22.119 38.972 1.00 77.50 551 LEU A C 1
ATOM 4437 O O . LEU A 1 551 ? -21.410 -21.520 37.965 1.00 77.50 551 LEU A O 1
ATOM 4441 N N . ALA A 1 552 ? -20.069 -23.033 38.913 1.00 68.44 552 ALA A N 1
ATOM 4442 C CA . ALA A 1 552 ? -19.359 -23.365 37.672 1.00 68.44 552 ALA A CA 1
ATOM 4443 C C . ALA A 1 552 ? -20.270 -23.882 36.543 1.00 68.44 552 ALA A C 1
ATOM 4445 O O . ALA A 1 552 ? -19.950 -23.695 35.372 1.00 68.44 552 ALA A O 1
ATOM 4446 N N . ASN A 1 553 ? -21.420 -24.469 36.889 1.00 71.31 553 ASN A N 1
ATOM 4447 C CA . ASN A 1 553 ? -22.407 -24.982 35.933 1.00 71.31 553 ASN A CA 1
ATOM 4448 C C . ASN A 1 553 ? -23.430 -23.926 35.474 1.00 71.31 553 ASN A C 1
ATOM 4450 O O . ASN A 1 553 ? -24.418 -24.267 34.825 1.00 71.31 553 ASN A O 1
ATOM 4454 N N . LEU A 1 554 ? -23.230 -22.650 35.816 1.00 76.75 554 LEU A N 1
ATOM 4455 C CA . LEU A 1 554 ? -24.110 -21.571 35.385 1.00 76.75 554 LEU A CA 1
ATOM 4456 C C . LEU A 1 554 ? -24.059 -21.428 33.856 1.00 76.75 554 LEU A C 1
ATOM 4458 O O . LEU A 1 554 ? -23.011 -21.105 33.287 1.00 76.75 554 LEU A O 1
ATOM 4462 N N . SER A 1 555 ? -25.202 -21.665 33.207 1.00 68.38 555 SER A N 1
ATOM 4463 C CA . SER A 1 555 ? -25.352 -21.586 31.752 1.00 68.38 555 SER A CA 1
ATOM 4464 C C . SER A 1 555 ? -24.977 -20.195 31.239 1.00 68.38 555 SER A C 1
ATOM 4466 O O . SER A 1 555 ? -25.517 -19.184 31.689 1.00 68.38 555 SER A O 1
ATOM 4468 N N . PHE A 1 556 ? -24.041 -20.145 30.293 1.00 81.94 556 PHE A N 1
ATOM 4469 C CA . PHE A 1 556 ? -23.573 -18.904 29.688 1.00 81.94 556 PHE A CA 1
ATOM 4470 C C . PHE A 1 556 ? -23.277 -19.116 28.198 1.00 81.94 556 PHE A C 1
ATOM 4472 O O . PHE A 1 556 ? -22.664 -20.126 27.835 1.00 81.94 556 PHE A O 1
ATOM 4479 N N . PRO A 1 557 ? -23.694 -18.198 27.304 1.00 75.38 557 PRO A N 1
ATOM 4480 C CA . PRO A 1 557 ? -23.440 -18.342 25.875 1.00 75.38 557 PRO A CA 1
ATOM 4481 C C . PRO A 1 557 ? -21.936 -18.311 25.582 1.00 75.38 557 PRO A C 1
ATOM 4483 O O . PRO A 1 557 ? -21.245 -17.390 25.996 1.00 75.38 557 PRO A O 1
ATOM 4486 N N . GLY A 1 558 ? -21.429 -19.298 24.841 1.00 59.16 558 GLY A N 1
ATOM 4487 C CA . GLY A 1 558 ? -20.008 -19.403 24.498 1.00 59.16 558 GLY A CA 1
ATOM 4488 C C . GLY A 1 558 ? -19.505 -18.350 23.497 1.00 59.16 558 GLY A C 1
ATOM 4489 O O . GLY A 1 558 ? -20.262 -17.711 22.754 1.00 59.16 558 GLY A O 1
ATOM 4490 N N . LYS A 1 559 ? -18.175 -18.186 23.440 1.00 57.88 559 LYS A N 1
ATOM 4491 C CA . LYS A 1 559 ? -17.505 -17.353 22.428 1.00 57.88 559 LYS A CA 1
ATOM 4492 C C . LYS A 1 559 ? -17.594 -18.033 21.060 1.00 57.88 559 LYS A C 1
ATOM 4494 O O . LYS A 1 559 ? -17.193 -19.180 20.921 1.00 57.88 559 LYS A O 1
ATOM 4499 N N . LYS A 1 560 ? -18.080 -17.300 20.054 1.00 48.22 560 LYS A N 1
ATOM 4500 C CA . LYS A 1 560 ? -18.098 -17.717 18.643 1.00 48.22 560 LYS A CA 1
ATOM 4501 C C . LYS A 1 560 ? -17.147 -16.825 17.850 1.00 48.22 560 LYS A C 1
ATOM 4503 O O . LYS A 1 560 ? -17.175 -15.605 18.028 1.00 48.22 560 LYS A O 1
ATOM 4508 N N . THR A 1 561 ? -16.312 -17.439 17.022 1.00 33.41 561 THR A N 1
ATOM 4509 C CA . THR A 1 561 ? -15.197 -16.808 16.296 1.00 33.41 561 THR A CA 1
ATOM 4510 C C . THR A 1 561 ? -15.577 -16.299 14.902 1.00 33.41 561 THR A C 1
ATOM 4512 O O . THR A 1 561 ? -14.938 -15.370 14.428 1.00 33.41 561 THR A O 1
ATOM 4515 N N . PHE A 1 562 ? -16.646 -16.829 14.291 1.00 28.92 562 PHE A N 1
ATOM 4516 C CA . PHE A 1 562 ? -17.132 -16.453 12.952 1.00 28.92 562 PHE A CA 1
ATOM 4517 C C . PHE A 1 562 ? -18.647 -16.202 12.960 1.00 28.92 562 PHE A C 1
ATOM 4519 O O . PHE A 1 562 ? -19.371 -16.823 13.746 1.00 28.92 562 PHE A O 1
ATOM 4526 N N . ASN A 1 563 ? -19.137 -15.285 12.116 1.00 37.53 563 ASN A N 1
ATOM 4527 C CA . ASN A 1 563 ? -20.541 -14.836 12.066 1.00 37.53 563 ASN A CA 1
ATOM 4528 C C . ASN A 1 563 ? -21.098 -14.498 13.458 1.00 37.53 563 ASN A C 1
ATOM 4530 O O . ASN A 1 563 ? -22.219 -14.855 13.818 1.00 37.53 563 ASN A O 1
ATOM 4534 N N . ASN A 1 564 ? -20.267 -13.874 14.296 1.00 45.84 564 ASN A N 1
ATOM 4535 C CA . ASN A 1 564 ? -20.607 -13.539 15.676 1.00 45.84 564 ASN A CA 1
ATOM 4536 C C . ASN A 1 564 ? -21.411 -12.232 15.804 1.00 45.84 564 ASN A C 1
ATOM 4538 O O . ASN A 1 564 ? -21.740 -11.848 16.931 1.00 45.84 564 ASN A O 1
ATOM 4542 N N . LEU A 1 565 ? -21.699 -11.605 14.660 1.00 47.84 565 LEU A N 1
ATOM 4543 C CA . LEU A 1 565 ? -22.484 -10.390 14.456 1.00 47.84 565 LEU A CA 1
ATOM 4544 C C . LEU A 1 565 ? -23.725 -10.634 13.572 1.00 47.84 565 LEU A C 1
ATOM 4546 O O . LEU A 1 565 ? -24.466 -9.699 13.313 1.00 47.84 565 LEU A O 1
ATOM 4550 N N . ASP A 1 566 ? -23.956 -11.880 13.138 1.00 49.75 566 ASP A N 1
ATOM 4551 C CA . ASP A 1 566 ? -25.157 -12.287 12.399 1.00 49.75 566 ASP A CA 1
ATOM 4552 C C . ASP A 1 566 ? -26.427 -12.057 13.238 1.00 49.75 566 ASP A C 1
ATOM 4554 O O . ASP A 1 566 ? -26.448 -12.389 14.425 1.00 49.75 566 ASP A O 1
ATOM 4558 N N . ALA A 1 567 ? -27.489 -11.511 12.638 1.00 50.75 567 ALA A N 1
ATOM 4559 C CA . ALA A 1 567 ? -28.694 -11.090 13.359 1.00 50.75 567 ALA A CA 1
ATOM 4560 C C . ALA A 1 567 ? -29.381 -12.244 14.110 1.00 50.75 567 ALA A C 1
ATOM 4562 O O . ALA A 1 567 ? -29.728 -12.094 15.285 1.00 50.75 567 ALA A O 1
ATOM 4563 N N . HIS A 1 568 ? -29.505 -13.420 13.483 1.00 57.69 568 HIS A N 1
ATOM 4564 C CA . HIS A 1 568 ? -30.096 -14.602 14.118 1.00 57.69 568 HIS A CA 1
ATOM 4565 C C . HIS A 1 568 ? -29.240 -15.085 15.295 1.00 57.69 568 HIS A C 1
ATOM 4567 O O . HIS A 1 568 ? -29.736 -15.448 16.369 1.00 57.69 568 HIS A O 1
ATOM 4573 N N . PHE A 1 569 ? -27.921 -15.042 15.125 1.00 61.03 569 PHE A N 1
ATOM 4574 C CA . PHE A 1 569 ? -26.985 -15.366 16.186 1.00 61.03 569 PHE A CA 1
ATOM 4575 C C . PHE A 1 569 ? -27.006 -14.351 17.340 1.00 61.03 569 PHE A C 1
ATOM 4577 O O . PHE A 1 569 ? -26.960 -14.762 18.505 1.00 61.03 569 PHE A O 1
ATOM 4584 N N . LEU A 1 570 ? -27.103 -13.051 17.049 1.00 63.81 570 LEU A N 1
ATOM 4585 C CA . LEU A 1 570 ? -27.236 -12.005 18.062 1.00 63.81 570 LEU A CA 1
ATOM 4586 C C . LEU A 1 570 ? -28.553 -12.136 18.822 1.00 63.81 570 LEU A C 1
ATOM 4588 O O . LEU A 1 570 ? -28.540 -12.036 20.043 1.00 63.81 570 LEU A O 1
ATOM 4592 N N . GLU A 1 571 ? -29.660 -12.451 18.151 1.00 69.06 571 GLU A N 1
ATOM 4593 C CA . GLU A 1 571 ? -30.948 -12.699 18.805 1.00 69.06 571 GLU A CA 1
ATOM 4594 C C . GLU A 1 571 ? -30.871 -13.909 19.753 1.00 69.06 571 GLU A C 1
ATOM 4596 O O . GLU A 1 571 ? -31.255 -13.828 20.925 1.00 69.06 571 GLU A O 1
ATOM 4601 N N . LYS A 1 572 ? -30.302 -15.028 19.282 1.00 69.44 572 LYS A N 1
ATOM 4602 C CA . LYS A 1 572 ? -30.097 -16.236 20.097 1.00 69.44 572 LYS A CA 1
ATOM 4603 C C . LYS A 1 572 ? -29.189 -15.962 21.299 1.00 69.44 572 LYS A C 1
ATOM 4605 O O . LYS A 1 572 ? -29.457 -16.440 22.403 1.00 69.44 572 LYS A O 1
ATOM 4610 N N . ARG A 1 573 ? -28.127 -15.177 21.105 1.00 78.50 573 ARG A N 1
ATOM 4611 C CA . ARG A 1 573 ? -27.210 -14.775 22.176 1.00 78.50 573 ARG A CA 1
ATOM 4612 C C . ARG A 1 573 ? -27.881 -13.832 23.173 1.00 78.50 573 ARG A C 1
ATOM 4614 O O . ARG A 1 573 ? -27.685 -14.021 24.367 1.00 78.50 573 ARG A O 1
ATOM 4621 N N . THR A 1 574 ? -28.690 -12.881 22.720 1.00 76.94 574 THR A N 1
ATOM 4622 C CA . THR A 1 574 ? -29.457 -11.979 23.591 1.00 76.94 574 THR A CA 1
ATOM 4623 C C . THR A 1 574 ? -30.418 -12.754 24.481 1.00 76.94 574 THR A C 1
ATOM 4625 O O . THR A 1 574 ? -30.436 -12.530 25.688 1.00 76.94 574 THR A O 1
ATOM 4628 N N . LYS A 1 575 ? -31.124 -13.757 23.937 1.00 76.75 575 LYS A N 1
ATOM 4629 C CA . LYS A 1 575 ? -31.960 -14.670 24.740 1.00 76.75 575 LYS A CA 1
ATOM 4630 C C . LYS A 1 575 ? -31.146 -15.406 25.812 1.00 76.75 575 LYS A C 1
ATOM 4632 O O . LYS A 1 575 ? -31.572 -15.478 26.958 1.00 76.75 575 LYS A O 1
ATOM 4637 N N . ALA A 1 576 ? -29.956 -15.899 25.471 1.00 73.12 576 ALA A N 1
ATOM 4638 C CA . ALA A 1 576 ? -29.084 -16.576 26.432 1.00 73.12 576 ALA A CA 1
ATOM 4639 C C . ALA A 1 576 ? -28.513 -15.633 27.512 1.00 73.12 576 ALA A C 1
ATOM 4641 O O . ALA A 1 576 ? -28.401 -16.028 28.669 1.00 73.12 576 ALA A O 1
ATOM 4642 N N . LEU A 1 577 ? -28.175 -14.388 27.157 1.00 84.12 577 LEU A N 1
ATOM 4643 C CA . LEU A 1 577 ? -27.731 -13.370 28.116 1.00 84.12 577 LEU A CA 1
ATOM 4644 C C . LEU A 1 577 ? -28.866 -12.928 29.053 1.00 84.12 577 LEU A C 1
ATOM 4646 O O . LEU A 1 577 ? -28.605 -12.698 30.232 1.00 84.12 577 LEU A O 1
ATOM 4650 N N . ASN A 1 578 ? -30.107 -12.869 28.554 1.00 83.88 578 ASN A N 1
ATOM 4651 C CA . ASN A 1 578 ? -31.300 -12.644 29.375 1.00 83.88 578 ASN A CA 1
ATOM 4652 C C . ASN A 1 578 ? -31.471 -13.741 30.426 1.00 83.88 578 ASN A C 1
ATOM 4654 O O . ASN A 1 578 ? -31.507 -13.433 31.612 1.00 83.88 578 ASN A O 1
ATOM 4658 N N . LEU A 1 579 ? -31.457 -15.011 30.011 1.00 78.25 579 LEU A N 1
ATOM 4659 C CA . LEU A 1 579 ? -31.560 -16.149 30.934 1.00 78.25 579 LEU A CA 1
ATOM 4660 C C . LEU A 1 579 ? -30.444 -16.153 31.991 1.00 78.25 579 LEU A C 1
ATOM 4662 O O . LEU A 1 579 ? -30.686 -16.463 33.156 1.00 78.25 579 LEU A O 1
ATOM 4666 N N . PHE A 1 580 ? -29.220 -15.786 31.599 1.00 87.25 580 PHE A N 1
ATOM 4667 C CA . PHE A 1 580 ? -28.102 -15.653 32.530 1.00 87.25 580 PHE A CA 1
ATOM 4668 C C . PHE A 1 580 ? -28.359 -14.565 33.586 1.00 87.25 580 PHE A C 1
ATOM 4670 O O . PHE A 1 580 ? -28.203 -14.846 34.775 1.00 87.25 580 PHE A O 1
ATOM 4677 N N . LEU A 1 581 ? -28.772 -13.354 33.181 1.00 85.44 581 LEU A N 1
ATOM 4678 C CA . LEU A 1 581 ? -29.074 -12.266 34.121 1.00 85.44 581 LEU A CA 1
ATOM 4679 C C . LEU A 1 581 ? -30.276 -12.587 35.016 1.00 85.44 581 LEU A C 1
ATOM 4681 O O . LEU A 1 581 ? -30.215 -12.324 36.215 1.00 85.44 581 LEU A O 1
ATOM 4685 N N . GLU A 1 582 ? -31.331 -13.191 34.465 1.00 83.06 582 GLU A N 1
ATOM 4686 C CA . GLU A 1 582 ? -32.497 -13.643 35.231 1.00 83.06 582 GLU A CA 1
ATOM 4687 C C . GLU A 1 582 ? -32.104 -14.638 36.325 1.00 83.06 582 GLU A C 1
ATOM 4689 O O . GLU A 1 582 ? -32.593 -14.526 37.445 1.00 83.06 582 GLU A O 1
ATOM 4694 N N . CYS A 1 583 ? -31.190 -15.569 36.032 1.00 80.38 583 CYS A N 1
ATOM 4695 C CA . CYS A 1 583 ? -30.720 -16.562 36.994 1.00 80.38 583 CYS A CA 1
ATOM 4696 C C . CYS A 1 583 ? -29.892 -15.935 38.128 1.00 80.38 583 CYS A C 1
ATOM 4698 O O . CYS A 1 583 ? -30.149 -16.210 39.299 1.00 80.38 583 CYS A O 1
ATOM 4700 N N . VAL A 1 584 ? -28.925 -15.061 37.815 1.00 82.75 584 VAL A N 1
ATOM 4701 C CA . VAL A 1 584 ? -28.045 -14.470 38.846 1.00 82.75 584 VAL A CA 1
ATOM 4702 C C . VAL A 1 584 ? -28.724 -13.386 39.689 1.00 82.75 584 VAL A C 1
ATOM 4704 O O . VAL A 1 584 ? -28.258 -13.113 40.791 1.00 82.75 584 VAL A O 1
ATOM 4707 N N . LEU A 1 585 ? -29.816 -12.788 39.200 1.00 83.19 585 LEU A N 1
ATOM 4708 C CA . LEU A 1 585 ? -30.598 -11.769 39.914 1.00 83.19 585 LEU A CA 1
ATOM 4709 C C . LEU A 1 585 ? -31.748 -12.348 40.757 1.00 83.19 585 LEU A C 1
ATOM 4711 O O . LEU A 1 585 ? -32.497 -11.580 41.363 1.00 83.19 585 LEU A O 1
ATOM 4715 N N . GLN A 1 586 ? -31.917 -13.675 40.819 1.00 80.25 586 GLN A N 1
ATOM 4716 C CA . GLN A 1 586 ? -32.965 -14.273 41.650 1.00 80.25 586 GLN A CA 1
ATOM 4717 C C . GLN A 1 586 ? -32.745 -13.956 43.142 1.00 80.25 586 GLN A C 1
ATOM 4719 O O . GLN A 1 586 ? -31.624 -14.110 43.631 1.00 80.25 586 GLN A O 1
ATOM 4724 N N . PRO A 1 587 ? -33.797 -13.601 43.907 1.00 73.56 587 PRO A N 1
ATOM 4725 C CA . PRO A 1 587 ? -33.671 -13.309 45.337 1.00 73.56 587 PRO A CA 1
ATOM 4726 C C . PRO A 1 587 ? -32.974 -14.424 46.130 1.00 73.56 587 PRO A C 1
ATOM 4728 O O . PRO A 1 587 ? -32.064 -14.139 46.900 1.00 73.56 587 PRO A O 1
ATOM 4731 N N . ALA A 1 588 ? -33.300 -15.693 45.854 1.00 69.81 588 ALA A N 1
ATOM 4732 C CA . ALA A 1 588 ? -32.662 -16.848 46.492 1.00 69.81 588 ALA A CA 1
ATOM 4733 C C . ALA A 1 588 ? -31.142 -16.933 46.222 1.00 69.81 588 ALA A C 1
ATOM 4735 O O . ALA A 1 588 ? -30.367 -17.307 47.105 1.00 69.81 588 ALA A O 1
ATOM 4736 N N . MET A 1 589 ? -30.693 -16.543 45.021 1.00 73.00 589 MET A N 1
ATOM 4737 C CA . MET A 1 589 ? -29.270 -16.495 44.658 1.00 73.00 589 MET A CA 1
ATOM 4738 C C . MET A 1 589 ? -28.531 -15.376 45.399 1.00 73.00 589 MET A C 1
ATOM 4740 O O . MET A 1 589 ? -27.413 -15.587 45.870 1.00 73.00 589 MET A O 1
ATOM 4744 N N . LEU A 1 590 ? -29.163 -14.209 45.548 1.00 77.75 590 LEU A N 1
ATOM 4745 C CA . LEU A 1 590 ? -28.593 -13.058 46.256 1.00 77.75 590 LEU A CA 1
ATOM 4746 C C . LEU A 1 590 ? -28.588 -13.249 47.780 1.00 77.75 590 LEU A C 1
ATOM 4748 O O . LEU A 1 590 ? -27.665 -12.792 48.448 1.00 77.75 590 LEU A O 1
ATOM 4752 N N . GLU A 1 591 ? -29.570 -13.965 48.333 1.00 74.00 591 GLU A N 1
ATOM 4753 C CA . GLU A 1 591 ? -29.587 -14.350 49.751 1.00 74.00 591 GLU A CA 1
ATOM 4754 C C . GLU A 1 591 ? -28.515 -15.398 50.071 1.00 74.00 591 GLU A C 1
ATOM 4756 O O . GLU A 1 591 ? -27.838 -15.297 51.095 1.00 74.00 591 GLU A O 1
ATOM 4761 N N . THR A 1 592 ? -28.310 -16.367 49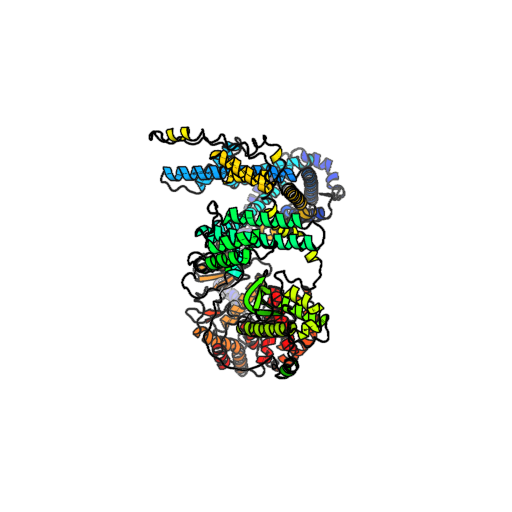.174 1.00 75.50 592 THR A N 1
ATOM 4762 C CA . THR A 1 592 ? -27.270 -17.400 49.328 1.00 75.50 592 THR A CA 1
ATOM 4763 C C . THR A 1 592 ? -25.858 -16.823 49.170 1.00 75.50 592 THR A C 1
ATOM 4765 O O . THR A 1 592 ? -24.923 -17.281 49.831 1.00 75.50 592 THR A O 1
ATOM 4768 N N . TYR A 1 593 ? -25.689 -15.803 48.320 1.00 79.75 593 TYR A N 1
ATOM 4769 C CA . TYR A 1 593 ? -24.406 -15.150 48.042 1.00 79.75 593 TYR A CA 1
ATOM 4770 C C . TYR A 1 593 ? -24.508 -13.618 48.197 1.00 79.75 593 TYR A C 1
ATOM 4772 O O . TYR A 1 593 ? -24.550 -12.906 47.195 1.00 79.75 593 TYR A O 1
ATOM 4780 N N . PRO A 1 594 ? -24.472 -13.070 49.428 1.00 72.44 594 PRO A N 1
ATOM 4781 C CA . PRO A 1 594 ? -24.724 -11.643 49.684 1.00 72.44 594 PRO A CA 1
ATOM 4782 C C . PRO A 1 594 ? -23.754 -10.687 48.975 1.00 72.44 594 PRO A C 1
ATOM 4784 O O . PRO A 1 594 ? -24.128 -9.594 48.562 1.00 72.44 594 PRO A O 1
ATOM 4787 N N . GLU A 1 595 ? -22.499 -11.103 48.786 1.00 74.44 595 GLU A N 1
ATOM 4788 C CA . GLU A 1 595 ? -21.490 -10.318 48.063 1.00 74.44 595 GLU A CA 1
ATOM 4789 C C . GLU A 1 595 ? -21.716 -10.284 46.539 1.00 74.44 595 GLU A C 1
ATOM 4791 O O . GLU A 1 595 ? -21.085 -9.484 45.844 1.00 74.44 595 GLU A O 1
ATOM 4796 N N . LEU A 1 596 ? -22.580 -11.151 45.994 1.00 78.06 596 LEU A N 1
ATOM 4797 C CA . LEU A 1 596 ? -22.938 -11.162 44.573 1.00 78.06 596 LEU A CA 1
ATOM 4798 C C . LEU A 1 596 ? -23.780 -9.938 44.192 1.00 78.06 596 LEU A C 1
ATOM 4800 O O . LEU A 1 596 ? -23.603 -9.417 43.093 1.00 78.06 596 LEU A O 1
ATOM 4804 N N . ASP A 1 597 ? -24.618 -9.438 45.106 1.00 74.88 597 ASP A N 1
ATOM 4805 C CA . ASP A 1 597 ? -25.466 -8.259 44.880 1.00 74.88 597 ASP A CA 1
ATOM 4806 C C . ASP A 1 597 ? -24.627 -7.018 44.540 1.00 74.88 597 ASP A C 1
ATOM 4808 O O . ASP A 1 597 ? -24.879 -6.350 43.541 1.00 74.88 597 ASP A O 1
ATOM 4812 N N . GLY A 1 598 ? -23.536 -6.777 45.277 1.00 71.88 598 GLY A N 1
ATOM 4813 C CA . GLY A 1 598 ? -22.608 -5.678 44.985 1.00 71.88 598 GLY A CA 1
ATOM 4814 C C . GLY A 1 598 ? -21.907 -5.817 43.627 1.00 71.88 598 GLY A C 1
ATOM 4815 O O . GLY A 1 598 ? -21.792 -4.848 42.881 1.00 71.88 598 GLY A O 1
ATOM 4816 N N . ILE A 1 599 ? -21.497 -7.037 43.262 1.00 78.88 599 ILE A N 1
ATOM 4817 C CA . ILE A 1 599 ? -20.824 -7.324 41.981 1.00 78.88 599 ILE A CA 1
ATOM 4818 C C . ILE A 1 599 ? -21.776 -7.098 40.797 1.00 78.88 599 ILE A C 1
ATOM 4820 O O . ILE A 1 599 ? -21.387 -6.534 39.769 1.00 78.88 599 ILE A O 1
ATOM 4824 N N . LEU A 1 600 ? -23.024 -7.552 40.932 1.00 82.75 600 LEU A N 1
ATOM 4825 C CA . LEU A 1 600 ? -24.054 -7.374 39.915 1.00 82.75 600 LEU A CA 1
ATOM 4826 C C . LEU A 1 600 ? -24.496 -5.917 39.833 1.00 82.75 600 LEU A C 1
ATOM 4828 O O . LEU A 1 600 ? -24.664 -5.411 38.727 1.00 82.75 600 LEU A O 1
ATOM 4832 N N . PHE A 1 601 ? -24.608 -5.221 40.963 1.00 78.06 601 PHE A N 1
ATOM 4833 C CA . PHE A 1 601 ? -24.903 -3.794 40.991 1.00 78.06 601 PHE A CA 1
ATOM 4834 C C . PHE A 1 601 ? -23.832 -2.983 40.254 1.00 78.06 601 PHE A C 1
ATOM 4836 O O . PHE A 1 601 ? -24.176 -2.145 39.423 1.00 78.06 601 PHE A O 1
ATOM 4843 N N . ASP A 1 602 ? -22.547 -3.282 40.454 1.00 75.31 602 ASP A N 1
ATOM 4844 C CA . ASP A 1 602 ? -21.462 -2.624 39.718 1.00 75.31 602 ASP A CA 1
ATOM 4845 C C . ASP A 1 602 ? -21.547 -2.888 38.206 1.00 75.31 602 ASP A C 1
ATOM 4847 O O . ASP A 1 602 ? -21.428 -1.952 37.406 1.00 75.31 602 ASP A O 1
ATOM 4851 N N . PHE A 1 603 ? -21.820 -4.133 37.794 1.00 83.00 603 PHE A N 1
ATOM 4852 C CA . PHE A 1 603 ? -22.027 -4.475 36.382 1.00 83.00 603 PHE A CA 1
ATOM 4853 C C . PHE A 1 603 ? -23.261 -3.803 35.780 1.00 83.00 603 PHE A C 1
ATOM 4855 O O . PHE A 1 603 ? -23.230 -3.407 34.615 1.00 83.00 603 PHE A O 1
ATOM 4862 N N . LEU A 1 604 ? -24.329 -3.662 36.555 1.00 81.56 604 LEU A N 1
ATOM 4863 C CA . LEU A 1 604 ? -25.579 -3.046 36.134 1.00 81.56 604 LEU A CA 1
ATOM 4864 C C . LEU A 1 604 ? -25.585 -1.534 36.346 1.00 81.56 604 LEU A C 1
ATOM 4866 O O . LEU A 1 604 ? -26.568 -0.910 35.987 1.00 81.56 604 LEU A O 1
ATOM 4870 N N . SER A 1 605 ? -24.533 -0.924 36.892 1.00 74.50 605 SER A N 1
ATOM 4871 C CA . SER A 1 605 ? -24.448 0.527 37.081 1.00 74.50 605 SER A CA 1
ATOM 4872 C C . SER A 1 605 ? -24.062 1.256 35.787 1.00 74.50 605 SER A C 1
ATOM 4874 O O . SER A 1 605 ? -23.421 0.693 34.898 1.00 74.50 605 SER A O 1
ATOM 4876 N N . GLN A 1 606 ? -24.386 2.550 35.691 1.00 54.31 606 GLN A N 1
ATOM 4877 C CA . GLN A 1 606 ? -24.004 3.408 34.554 1.00 54.31 606 GLN A CA 1
ATOM 4878 C C . GLN A 1 606 ? -22.482 3.639 34.427 1.00 54.31 606 GLN A C 1
ATOM 4880 O O . GLN A 1 606 ? -22.026 4.283 33.483 1.00 54.31 606 GLN A O 1
ATOM 4885 N N . LYS A 1 607 ? -21.670 3.118 35.355 1.00 59.06 607 LYS A N 1
ATOM 4886 C CA . LYS A 1 607 ? -20.209 3.201 35.280 1.00 59.06 607 LYS A CA 1
ATOM 4887 C C . LYS A 1 607 ? -19.676 2.267 34.187 1.00 59.06 607 LYS A C 1
ATOM 4889 O O . LYS A 1 607 ? -20.261 1.227 33.869 1.00 59.06 607 LYS A O 1
ATOM 4894 N N . GLU A 1 608 ? -18.533 2.638 33.615 1.00 48.84 608 GLU A N 1
ATOM 4895 C CA . GLU A 1 608 ? -17.796 1.779 32.688 1.00 48.84 608 GLU A CA 1
ATOM 4896 C C . GLU A 1 608 ? -17.337 0.516 33.436 1.00 48.84 608 GLU A C 1
ATOM 4898 O O . GLU A 1 608 ? -16.623 0.612 34.437 1.00 48.84 608 GLU A O 1
ATOM 4903 N N . TYR A 1 609 ? -17.774 -0.668 32.992 1.00 51.16 609 TYR A N 1
ATOM 4904 C CA . TYR A 1 609 ? -17.514 -1.914 33.713 1.00 51.16 609 TYR A CA 1
ATOM 4905 C C . TYR A 1 609 ? -16.039 -2.312 33.610 1.00 51.16 609 TYR A C 1
ATOM 4907 O O . TYR A 1 609 ? -15.560 -2.819 32.594 1.00 51.16 609 TYR A O 1
ATOM 4915 N N . GLN A 1 610 ? -15.302 -2.087 34.694 1.00 49.19 610 GLN A N 1
ATOM 4916 C CA . GLN A 1 610 ? -13.898 -2.449 34.810 1.00 49.19 610 GLN A CA 1
ATOM 4917 C C . GLN A 1 610 ? -13.779 -3.848 35.421 1.00 49.19 610 GLN A C 1
ATOM 4919 O O . GLN A 1 610 ? -13.462 -3.991 36.595 1.00 49.19 610 GLN A O 1
ATOM 4924 N N . GLY A 1 611 ? -14.044 -4.900 34.643 1.00 47.72 611 GLY A N 1
ATOM 4925 C CA . GLY A 1 611 ? -13.717 -6.259 35.088 1.00 47.72 611 GLY A CA 1
ATOM 4926 C C . GLY A 1 611 ? -12.249 -6.341 35.534 1.00 47.72 611 GLY A C 1
ATOM 4927 O O . GLY A 1 611 ? -11.403 -5.677 34.931 1.00 47.72 611 GLY A O 1
ATOM 4928 N N . ASN A 1 612 ? -11.965 -7.112 36.591 1.00 41.00 612 ASN A N 1
ATOM 4929 C CA . ASN A 1 612 ? -10.697 -7.141 37.341 1.00 41.00 612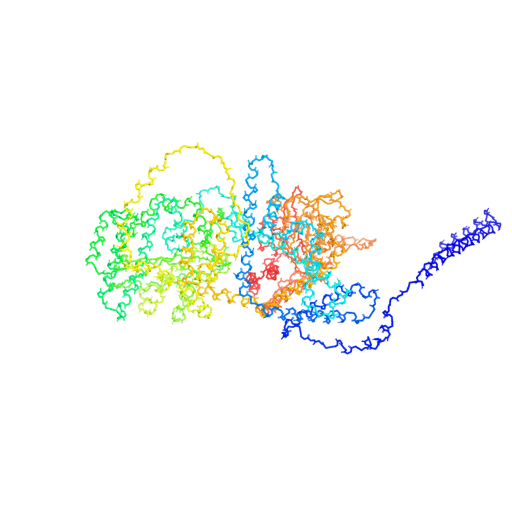 ASN A CA 1
ATOM 4930 C C . ASN A 1 612 ? -9.487 -7.592 36.480 1.00 41.00 612 ASN A C 1
ATOM 4932 O O . ASN A 1 612 ? -8.989 -8.711 36.575 1.00 41.00 612 ASN A O 1
ATOM 4936 N N . ARG A 1 613 ? -9.039 -6.716 35.578 1.00 35.59 613 ARG A N 1
ATOM 4937 C CA . ARG A 1 613 ? -7.842 -6.832 34.744 1.00 35.59 613 ARG A CA 1
ATOM 4938 C C . ARG A 1 613 ? -6.883 -5.729 35.169 1.00 35.59 613 ARG A C 1
ATOM 4940 O O . ARG A 1 613 ? -7.032 -4.593 34.723 1.00 35.59 613 ARG A O 1
ATOM 4947 N N . GLU A 1 614 ? -5.875 -6.057 35.965 1.00 33.59 614 GLU A N 1
ATOM 4948 C CA . GLU A 1 614 ? -4.652 -5.252 35.965 1.00 33.59 614 GLU A CA 1
ATOM 4949 C C . GLU A 1 614 ? -3.773 -5.713 34.800 1.00 33.59 614 GLU A C 1
ATOM 4951 O O . GLU A 1 614 ? -3.456 -6.897 34.675 1.00 33.59 614 GLU A O 1
ATOM 4956 N N . PRO A 1 615 ? -3.449 -4.795 33.876 1.00 36.59 615 PRO A N 1
ATOM 4957 C CA . PRO A 1 615 ? -2.056 -4.369 33.795 1.00 36.59 615 PRO A CA 1
ATOM 4958 C C . PRO A 1 615 ? -1.906 -2.860 33.523 1.00 36.59 615 PRO A C 1
ATOM 4960 O O . PRO A 1 615 ? -2.629 -2.283 32.715 1.00 36.59 615 PRO A O 1
ATOM 4963 N N . ILE A 1 616 ? -0.930 -2.261 34.212 1.00 31.97 616 ILE A N 1
ATOM 4964 C CA . ILE A 1 616 ? -0.116 -1.028 34.042 1.00 31.97 616 ILE A CA 1
ATOM 4965 C C . ILE A 1 616 ? -0.541 0.055 33.007 1.00 31.97 616 ILE A C 1
ATOM 4967 O O . ILE A 1 616 ? -0.373 1.241 33.285 1.00 31.97 616 ILE A O 1
ATOM 4971 N N . ALA A 1 617 ? -1.156 -0.277 31.870 1.00 30.30 617 ALA A N 1
ATOM 4972 C CA . ALA A 1 617 ? -1.691 0.672 30.885 1.00 30.30 617 ALA A CA 1
ATOM 4973 C C . ALA A 1 617 ? -2.845 1.548 31.423 1.00 30.30 617 ALA A C 1
ATOM 4975 O O . ALA A 1 617 ? -3.024 2.681 30.976 1.00 30.30 617 ALA A O 1
ATOM 4976 N N . LYS A 1 618 ? -3.601 1.075 32.427 1.00 35.91 618 LYS A N 1
ATOM 4977 C CA . LYS A 1 618 ? -4.690 1.861 33.037 1.00 35.91 618 LYS A CA 1
ATOM 4978 C C . LYS A 1 618 ? -4.222 2.917 34.039 1.00 35.91 618 LYS A C 1
ATOM 4980 O O . LYS A 1 618 ? -4.913 3.913 34.185 1.00 35.91 618 LYS A O 1
ATOM 4985 N N . LYS A 1 619 ? -3.036 2.769 34.644 1.00 35.09 619 LYS A N 1
ATOM 4986 C CA . LYS A 1 619 ? -2.461 3.788 35.547 1.00 35.09 619 LYS A CA 1
ATOM 4987 C C . LYS A 1 619 ? -2.010 5.042 34.784 1.00 35.09 619 LYS A C 1
ATOM 4989 O O . LYS A 1 619 ? -1.970 6.126 35.348 1.00 35.09 619 LYS A O 1
ATOM 4994 N N . VAL A 1 620 ? -1.720 4.887 33.488 1.00 33.91 620 VAL A N 1
ATOM 4995 C CA . VAL A 1 620 ? -1.379 5.979 32.563 1.00 33.91 620 VAL A CA 1
ATOM 4996 C C . VAL A 1 620 ? -2.635 6.576 31.914 1.00 33.91 620 VAL A C 1
ATOM 4998 O O . VAL A 1 620 ? -2.696 7.783 31.717 1.00 33.91 620 VAL A O 1
ATOM 5001 N N . MET A 1 621 ? -3.672 5.770 31.651 1.00 30.06 621 MET A N 1
ATOM 5002 C CA . MET A 1 621 ? -4.936 6.256 31.077 1.00 30.06 621 MET A CA 1
ATOM 5003 C C . MET A 1 621 ? -5.857 6.921 32.118 1.00 30.06 621 MET A C 1
ATOM 5005 O O . MET A 1 621 ? -6.446 7.950 31.810 1.00 30.06 621 MET A O 1
ATOM 5009 N N . SER A 1 622 ? -5.943 6.432 33.363 1.00 34.75 622 SER A N 1
ATOM 5010 C CA . SER A 1 622 ? -6.712 7.120 34.420 1.00 34.75 622 SER A CA 1
ATOM 5011 C C . SER A 1 622 ? -6.054 8.446 34.817 1.00 34.75 622 SER A C 1
ATOM 5013 O O . SER A 1 622 ? -6.731 9.464 34.907 1.00 34.75 622 SER A O 1
ATOM 5015 N N . ALA A 1 623 ? -4.718 8.487 34.887 1.00 35.94 623 ALA A N 1
ATOM 5016 C CA . ALA A 1 623 ? -3.961 9.723 35.093 1.00 35.94 623 ALA A CA 1
ATOM 5017 C C . ALA A 1 623 ? -4.100 10.741 33.937 1.00 35.94 623 ALA A C 1
ATOM 5019 O O . ALA A 1 623 ? -3.856 11.927 34.149 1.00 35.94 623 ALA A O 1
ATOM 5020 N N . MET A 1 624 ? -4.502 10.305 32.733 1.00 34.19 624 MET A N 1
ATOM 5021 C CA . MET A 1 624 ? -4.750 11.182 31.578 1.00 34.19 624 MET A CA 1
ATOM 5022 C C . MET A 1 624 ? -6.214 11.613 31.405 1.00 34.19 624 MET A C 1
ATOM 5024 O O . MET A 1 624 ? -6.447 12.664 30.812 1.00 34.19 624 MET A O 1
ATOM 5028 N N . PHE A 1 625 ? -7.191 10.860 31.919 1.00 36.06 625 PHE A N 1
ATOM 5029 C CA . PHE A 1 625 ? -8.618 11.148 31.698 1.00 36.06 625 PHE A CA 1
ATOM 5030 C C . PHE A 1 625 ? -9.386 11.596 32.949 1.00 36.06 625 PHE A C 1
ATOM 5032 O O . PHE A 1 625 ? -10.426 12.244 32.811 1.00 36.06 625 PHE A O 1
ATOM 5039 N N . ASP A 1 626 ? -8.861 11.369 34.156 1.00 35.91 626 ASP A N 1
ATOM 5040 C CA . ASP A 1 626 ? -9.461 11.924 35.373 1.00 35.91 626 ASP A CA 1
ATOM 5041 C C . ASP A 1 626 ? -9.475 13.469 35.405 1.00 35.91 626 ASP A C 1
ATOM 5043 O O . ASP A 1 626 ? -10.495 14.012 35.826 1.00 35.91 626 ASP A O 1
ATOM 5047 N N . PRO A 1 627 ? -8.497 14.223 34.849 1.00 35.84 627 PRO A N 1
ATOM 5048 C CA . PRO A 1 627 ? -8.592 15.688 34.780 1.00 35.84 627 PRO A CA 1
ATOM 5049 C C . PRO A 1 627 ? -9.730 16.204 33.879 1.00 35.84 627 PRO A C 1
ATOM 5051 O O . PRO A 1 627 ? -10.216 17.318 34.076 1.00 35.84 627 PRO A O 1
ATOM 5054 N N . ILE A 1 628 ? -10.199 15.402 32.915 1.00 33.88 628 ILE A N 1
ATOM 5055 C CA . ILE A 1 628 ? -11.317 15.758 32.021 1.00 33.88 628 ILE A CA 1
ATOM 5056 C C . ILE A 1 628 ? -12.658 15.518 32.726 1.00 33.88 628 ILE A C 1
ATOM 5058 O O . ILE A 1 628 ? -13.580 16.322 32.601 1.00 33.88 628 ILE A O 1
ATOM 5062 N N . LYS A 1 629 ? -12.745 14.486 33.572 1.00 33.31 629 LYS A N 1
ATOM 5063 C CA . LYS A 1 629 ? -13.913 14.257 34.435 1.00 33.31 629 LYS A CA 1
ATOM 5064 C C . LYS A 1 629 ? -14.058 15.345 35.507 1.00 33.31 629 LYS A C 1
ATOM 5066 O O . LYS A 1 629 ? -15.175 15.732 35.846 1.00 33.31 629 LYS A O 1
ATOM 5071 N N . THR A 1 630 ? -12.940 15.911 35.966 1.00 34.38 630 THR A N 1
ATOM 5072 C CA . THR A 1 630 ? -12.921 17.100 36.834 1.00 34.38 630 THR A CA 1
ATOM 5073 C C . THR A 1 630 ? -13.224 18.394 36.074 1.00 34.38 630 THR A C 1
ATOM 5075 O O . THR A 1 630 ? -13.734 19.331 36.675 1.00 34.38 630 THR A O 1
ATOM 5078 N N . SER A 1 631 ? -12.991 18.448 34.756 1.00 33.38 631 SER A N 1
ATOM 5079 C CA . SER A 1 631 ? -13.299 19.625 33.925 1.00 33.38 631 SER A CA 1
ATOM 5080 C C . SER A 1 631 ? -14.809 19.857 33.789 1.00 33.38 631 SER A C 1
ATOM 5082 O O . SER A 1 631 ? -15.253 20.999 33.799 1.00 33.38 631 SER A O 1
ATOM 5084 N N . VAL A 1 632 ? -15.615 18.789 33.777 1.00 33.94 632 VAL A N 1
ATOM 5085 C CA . VAL A 1 632 ? -17.088 18.897 33.779 1.00 33.94 632 VAL A CA 1
ATOM 5086 C C . VAL A 1 632 ? -17.624 19.319 35.158 1.00 33.94 632 VAL A C 1
ATOM 5088 O O . VAL A 1 632 ? -18.604 20.051 35.237 1.00 33.94 632 VAL A O 1
ATOM 5091 N N . LYS A 1 633 ? -16.929 18.968 36.253 1.00 34.88 633 LYS A N 1
ATOM 5092 C CA . LYS A 1 633 ? -17.212 19.501 37.602 1.00 34.88 633 LYS A CA 1
ATOM 5093 C C . LYS A 1 633 ? -16.726 20.948 37.799 1.00 34.88 633 LYS A C 1
ATOM 5095 O O . LYS A 1 633 ? -17.344 21.696 38.548 1.00 34.88 633 LYS A O 1
ATOM 5100 N N . ALA A 1 634 ? -15.655 21.367 37.122 1.00 32.91 634 ALA A N 1
ATOM 5101 C CA . ALA A 1 634 ? -15.103 22.719 37.235 1.00 32.91 634 ALA A CA 1
ATOM 5102 C C . ALA A 1 634 ? -15.964 23.779 36.524 1.00 32.91 634 ALA A C 1
ATOM 5104 O O . ALA A 1 634 ? -16.043 24.913 36.993 1.00 32.91 634 ALA A O 1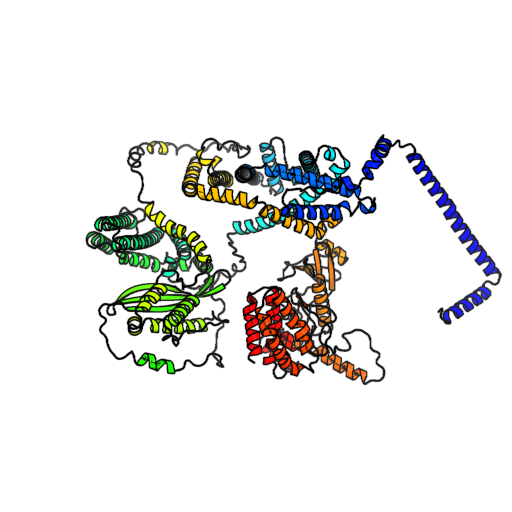
ATOM 5105 N N . VAL A 1 635 ? -16.671 23.413 35.448 1.00 32.97 635 VAL A N 1
ATOM 5106 C CA . VAL A 1 635 ? -17.624 24.317 34.775 1.00 32.97 635 VAL A CA 1
ATOM 5107 C C . VAL A 1 635 ? -18.827 24.642 35.676 1.00 32.97 635 VAL A C 1
ATOM 5109 O O . VAL A 1 635 ? -19.324 25.762 35.628 1.00 32.97 635 VAL A O 1
ATOM 5112 N N . GLY A 1 636 ? -19.220 23.730 36.576 1.00 32.22 636 GLY A N 1
ATOM 5113 C CA . GLY A 1 636 ? -20.277 23.969 37.569 1.00 32.22 636 GLY A CA 1
ATOM 5114 C C . GLY A 1 636 ? -19.890 24.952 38.682 1.00 32.22 636 GLY A C 1
ATOM 5115 O O . GLY A 1 636 ? -20.710 25.766 39.089 1.00 32.22 636 GLY A O 1
ATOM 5116 N N . ASN A 1 637 ? -18.627 24.953 39.121 1.00 30.73 637 ASN A N 1
ATOM 5117 C CA . ASN A 1 637 ? -18.169 25.835 40.206 1.00 30.73 637 ASN A CA 1
ATOM 5118 C C . ASN A 1 637 ? -17.641 27.203 39.733 1.00 30.73 637 ASN A C 1
ATOM 5120 O O . ASN A 1 637 ? -17.447 28.092 40.555 1.00 30.73 637 ASN A O 1
ATOM 5124 N N . THR A 1 638 ? -17.429 27.412 38.428 1.00 33.72 638 THR A N 1
ATOM 5125 C CA . THR A 1 638 ? -16.916 28.698 37.898 1.00 33.72 638 THR A CA 1
ATOM 5126 C C . THR A 1 638 ? -18.033 29.719 37.620 1.00 33.72 638 THR A C 1
ATOM 5128 O O . THR A 1 638 ? -17.753 30.873 37.309 1.00 33.72 638 THR A O 1
ATOM 5131 N N . VAL A 1 639 ? -19.307 29.337 37.778 1.00 34.78 639 VAL A N 1
ATOM 5132 C CA . VAL A 1 639 ? -20.462 30.248 37.637 1.00 34.78 639 VAL A CA 1
ATOM 5133 C C . VAL A 1 639 ? -20.862 30.909 38.971 1.00 34.78 639 VAL A C 1
ATOM 5135 O O . VAL A 1 639 ? -21.648 31.848 38.969 1.00 34.78 639 VAL A O 1
ATOM 5138 N N . LEU A 1 640 ? -20.262 30.519 40.104 1.00 33.91 640 LEU A N 1
ATOM 5139 C CA . LEU A 1 640 ? -20.626 31.037 41.436 1.00 33.91 640 LEU A CA 1
ATOM 5140 C C . LEU A 1 640 ? -19.597 31.977 42.090 1.00 33.91 640 LEU A C 1
ATOM 5142 O O . LEU A 1 640 ? -19.790 32.390 43.227 1.00 33.91 640 LEU A O 1
ATOM 5146 N N . SER A 1 641 ? -18.530 32.388 41.398 1.00 38.84 641 SER A N 1
ATOM 5147 C CA . SER A 1 641 ? -17.570 33.361 41.950 1.00 38.84 641 SER A CA 1
ATOM 5148 C C . SER A 1 641 ? -17.299 34.519 40.989 1.00 38.84 641 SER A C 1
ATOM 5150 O O . SER A 1 641 ? -16.217 34.639 40.408 1.00 38.84 641 SER A O 1
ATOM 5152 N N . VAL A 1 642 ? -18.295 35.387 40.817 1.00 34.62 642 VAL A N 1
ATOM 5153 C CA . VAL A 1 642 ? -18.095 36.737 40.272 1.00 34.62 642 VAL A CA 1
ATOM 5154 C C . VAL A 1 642 ? -17.689 37.655 41.437 1.00 34.62 642 VAL A C 1
ATOM 5156 O O . VAL A 1 642 ? -18.407 37.693 42.431 1.00 34.62 642 VAL A O 1
ATOM 5159 N N . PRO A 1 643 ? -16.570 38.401 41.367 1.00 31.83 643 PRO A N 1
ATOM 5160 C CA . PRO A 1 643 ? -16.232 39.393 42.388 1.00 31.83 643 PRO A CA 1
ATOM 5161 C C . PRO A 1 643 ? -17.220 40.574 42.396 1.00 31.83 643 PRO A C 1
ATOM 5163 O O . PRO A 1 643 ? -17.565 41.097 41.334 1.00 31.83 643 PRO A O 1
ATOM 5166 N N . ASP A 1 644 ? -17.569 41.068 43.588 1.00 29.56 644 ASP A N 1
ATOM 5167 C CA . ASP A 1 644 ? -18.502 42.178 43.900 1.00 29.56 644 ASP A CA 1
ATOM 5168 C C . ASP A 1 644 ? -18.228 43.549 43.229 1.00 29.56 644 ASP A C 1
ATOM 5170 O O . ASP A 1 644 ? -18.903 44.543 43.503 1.00 29.56 644 ASP A O 1
ATOM 5174 N N . GLN A 1 645 ? -17.267 43.664 42.311 1.00 37.53 645 GLN A N 1
ATOM 5175 C CA . GLN A 1 645 ? -16.927 44.935 41.653 1.00 37.53 645 GLN A CA 1
ATOM 5176 C C . GLN A 1 645 ? -17.773 45.272 40.412 1.00 37.53 645 GLN A C 1
ATOM 5178 O O . GLN A 1 645 ? -17.587 46.334 39.816 1.00 37.53 645 GLN A O 1
ATOM 5183 N N . VAL A 1 646 ? -18.738 44.433 40.027 1.00 38.41 646 VAL A N 1
ATOM 5184 C CA . VAL A 1 646 ? -19.586 44.675 38.838 1.00 38.41 646 VAL A CA 1
ATOM 5185 C C . VAL A 1 646 ? -20.861 45.480 39.159 1.00 38.41 646 VAL A C 1
ATOM 5187 O O . VAL A 1 646 ? -21.492 46.023 38.252 1.00 38.41 646 VAL A O 1
ATOM 5190 N N . TYR A 1 647 ? -21.194 45.705 40.436 1.00 32.50 647 TYR A N 1
ATOM 5191 C CA . TYR A 1 647 ? -22.424 46.422 40.822 1.00 32.50 647 TYR A CA 1
ATOM 5192 C C . TYR A 1 647 ? -22.354 47.966 40.705 1.00 32.50 647 TYR A C 1
ATOM 5194 O O . TYR A 1 647 ? -23.353 48.655 40.900 1.00 32.50 647 TYR A O 1
ATOM 5202 N N . GLY A 1 648 ? -21.199 48.542 40.339 1.00 31.53 648 GLY A N 1
ATOM 5203 C CA . GLY A 1 648 ? -21.005 50.003 40.243 1.00 31.53 648 GLY A CA 1
ATOM 5204 C C . GLY A 1 648 ? -21.027 50.611 38.831 1.00 31.53 648 GLY A C 1
ATOM 5205 O O . GLY A 1 648 ? -21.069 51.834 38.696 1.00 31.53 648 GLY A O 1
ATOM 5206 N N . GLY A 1 649 ? -20.979 49.800 37.768 1.00 33.50 649 GLY A N 1
ATOM 5207 C CA . GLY A 1 649 ? -20.767 50.287 36.392 1.00 33.50 649 GLY A CA 1
ATOM 5208 C C . GLY A 1 649 ? -22.032 50.526 35.560 1.00 33.50 649 GLY A C 1
ATOM 5209 O O . GLY A 1 649 ? -21.978 51.205 34.534 1.00 33.50 649 GLY A O 1
ATOM 5210 N N . VAL A 1 650 ? -23.180 49.992 35.983 1.00 33.19 650 VAL A N 1
ATOM 5211 C CA . VAL A 1 650 ? -24.384 49.896 35.133 1.00 33.19 650 VAL A CA 1
ATOM 5212 C C . VAL A 1 650 ? -25.299 51.129 35.240 1.00 33.19 650 VAL A C 1
ATOM 5214 O O . VAL A 1 650 ? -26.166 51.340 34.398 1.00 33.19 650 VAL A O 1
ATOM 5217 N N . SER A 1 651 ? -25.054 52.049 36.178 1.00 31.75 651 SER A N 1
ATOM 5218 C CA . SER A 1 651 ? -25.890 53.250 36.366 1.00 31.75 651 SER A CA 1
ATOM 5219 C C . SER A 1 651 ? -25.477 54.487 35.543 1.00 31.75 651 SER A C 1
ATOM 5221 O O . SER A 1 651 ? -26.100 55.539 35.680 1.00 31.75 651 SER A O 1
ATOM 5223 N N . LYS A 1 652 ? -24.478 54.400 34.645 1.00 37.75 652 LYS A N 1
ATOM 5224 C CA . LYS A 1 652 ? -24.033 55.543 33.804 1.00 37.75 652 LYS A CA 1
ATOM 5225 C C . LYS A 1 652 ? -24.099 55.352 32.282 1.00 37.75 652 LYS A C 1
ATOM 5227 O O . LYS A 1 652 ? -23.745 56.271 31.548 1.00 37.75 652 LYS A O 1
ATOM 5232 N N . VAL A 1 653 ? -24.619 54.231 31.778 1.00 37.16 653 VAL A N 1
ATOM 5233 C CA . VAL A 1 653 ? -24.704 53.970 30.320 1.00 37.16 653 VAL A CA 1
ATOM 5234 C C . VAL A 1 653 ? -26.038 54.434 29.696 1.00 37.16 653 VAL A C 1
ATOM 5236 O O . VAL A 1 653 ? -26.189 54.462 28.479 1.00 37.16 653 VAL A O 1
ATOM 5239 N N . GLY A 1 654 ? -26.977 54.940 30.504 1.00 32.97 654 GLY A N 1
ATOM 5240 C CA . GLY A 1 654 ? -28.271 55.469 30.040 1.00 32.97 654 GLY A CA 1
ATOM 5241 C C . GLY A 1 654 ? -28.240 56.821 29.305 1.00 32.97 654 GLY A C 1
ATOM 5242 O O . GLY A 1 654 ? -29.278 57.259 28.821 1.00 32.97 654 GLY A O 1
ATOM 5243 N N . ALA A 1 655 ? -27.089 57.497 29.186 1.00 31.09 655 ALA A N 1
ATOM 5244 C CA . ALA A 1 655 ? -27.007 58.845 28.596 1.00 31.09 655 ALA A CA 1
ATOM 5245 C C . ALA A 1 655 ? -26.335 58.919 27.203 1.00 31.09 655 ALA A C 1
ATOM 5247 O O . ALA A 1 655 ? -26.368 59.970 26.567 1.00 31.09 655 ALA A O 1
ATOM 5248 N N . GLY A 1 656 ? -25.740 57.831 26.697 1.00 33.81 656 GLY A N 1
ATOM 5249 C CA . GLY A 1 656 ? -24.978 57.843 25.433 1.00 33.81 656 GLY A CA 1
ATOM 5250 C C . GLY A 1 656 ? -25.778 57.499 24.169 1.00 33.81 656 GLY A C 1
ATOM 5251 O O . GLY A 1 656 ? -25.338 57.788 23.058 1.00 33.81 656 GLY A O 1
ATOM 5252 N N . ILE A 1 657 ? -26.962 56.902 24.323 1.00 34.38 657 ILE A N 1
ATOM 5253 C CA . ILE A 1 657 ? -27.724 56.307 23.210 1.00 34.38 657 ILE A CA 1
ATOM 5254 C C . ILE A 1 657 ? -28.465 57.371 22.371 1.00 34.38 657 ILE A C 1
ATOM 5256 O O . ILE A 1 657 ? -28.728 57.156 21.190 1.00 34.38 657 ILE A O 1
ATOM 5260 N N . ASN A 1 658 ? -28.681 58.580 22.903 1.00 29.41 658 ASN A N 1
ATOM 5261 C CA . ASN A 1 658 ? -29.396 59.652 22.192 1.00 29.41 658 ASN A CA 1
ATOM 5262 C C . ASN A 1 658 ? -28.562 60.453 21.170 1.00 29.41 658 ASN A C 1
ATOM 5264 O O . ASN A 1 658 ? -29.132 61.248 20.425 1.00 29.41 658 ASN A O 1
ATOM 5268 N N . ASN A 1 659 ? -27.246 60.224 21.065 1.00 32.25 659 ASN A N 1
ATOM 5269 C CA . ASN A 1 659 ? -26.406 60.884 20.050 1.00 32.25 659 ASN A CA 1
ATOM 5270 C C . ASN A 1 659 ? -26.156 60.023 18.797 1.00 32.25 659 ASN A C 1
ATOM 5272 O O . ASN A 1 659 ? -25.830 60.568 17.744 1.00 32.25 659 ASN A O 1
ATOM 5276 N N . ALA A 1 660 ? -26.366 58.703 18.865 1.00 31.44 660 ALA A N 1
ATOM 5277 C CA . ALA A 1 660 ? -26.177 57.803 17.722 1.00 31.44 660 ALA A CA 1
ATOM 5278 C C . ALA A 1 660 ? -27.354 57.833 16.723 1.00 31.44 660 ALA A C 1
ATOM 5280 O O . ALA A 1 660 ? -27.178 57.513 15.549 1.00 31.44 660 ALA A O 1
ATOM 5281 N N . ALA A 1 661 ? -28.535 58.298 17.147 1.00 26.94 661 ALA A N 1
ATOM 5282 C CA . ALA A 1 661 ? -29.727 58.393 16.298 1.00 26.94 661 ALA A CA 1
ATOM 5283 C C . ALA A 1 661 ? -29.724 59.594 15.322 1.00 26.94 661 ALA A C 1
ATOM 5285 O O . ALA A 1 661 ? -30.613 59.700 14.482 1.00 26.94 661 ALA A O 1
ATOM 5286 N N . LYS A 1 662 ? -28.725 60.492 15.386 1.00 28.11 662 LYS A N 1
ATOM 5287 C CA . LYS A 1 662 ? -28.616 61.670 14.497 1.00 28.11 662 LYS A CA 1
ATOM 5288 C C . LYS A 1 662 ? -27.642 61.523 13.321 1.00 28.11 662 LYS A C 1
ATOM 5290 O O . LYS A 1 662 ? -27.554 62.442 12.516 1.00 28.11 662 LYS A O 1
ATOM 5295 N N . VAL A 1 663 ? -26.949 60.391 13.174 1.00 30.19 663 VAL A N 1
ATOM 5296 C CA . VAL A 1 663 ? -25.954 60.192 12.093 1.00 30.19 663 VAL A CA 1
ATOM 5297 C C . VAL A 1 663 ? -26.518 59.398 10.895 1.00 30.19 663 VAL A C 1
ATOM 5299 O O . VAL A 1 663 ? -25.857 59.262 9.873 1.00 30.19 663 VA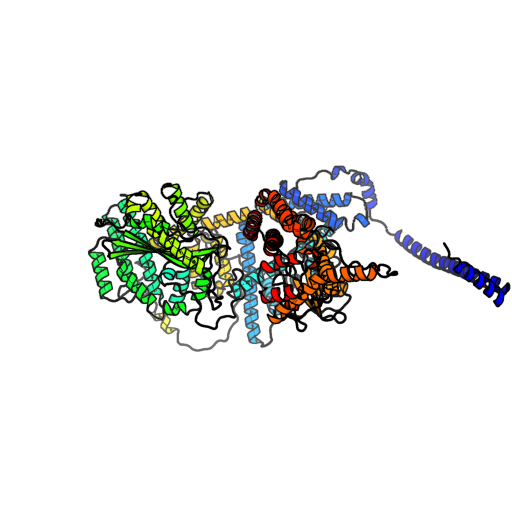L A O 1
ATOM 5302 N N . ILE A 1 664 ? -27.777 58.945 10.948 1.00 31.00 664 ILE A N 1
ATOM 5303 C CA . ILE A 1 664 ? -28.416 58.135 9.883 1.00 31.00 664 ILE A CA 1
ATOM 5304 C C . ILE A 1 664 ? -29.083 58.995 8.780 1.00 31.00 664 ILE A C 1
ATOM 5306 O O . ILE A 1 664 ? -29.855 58.498 7.968 1.00 31.00 664 ILE A O 1
ATOM 5310 N N . ILE A 1 665 ? -28.775 60.293 8.670 1.00 31.27 665 ILE A N 1
ATOM 5311 C CA . ILE A 1 665 ? -29.288 61.119 7.561 1.00 31.27 665 ILE A CA 1
ATOM 5312 C C . ILE A 1 665 ? -28.179 62.010 6.988 1.00 31.27 665 ILE A C 1
ATOM 5314 O O . ILE A 1 665 ? -28.008 63.137 7.440 1.00 31.27 665 ILE A O 1
ATOM 5318 N N . GLN A 1 666 ? -27.465 61.524 5.962 1.00 25.30 666 GLN A N 1
ATOM 5319 C CA . GLN A 1 666 ? -27.083 62.321 4.780 1.00 25.30 666 GLN A CA 1
ATOM 5320 C C . GLN A 1 666 ? -26.539 61.445 3.623 1.00 25.30 666 GLN A C 1
ATOM 5322 O O . GLN A 1 666 ? -26.032 60.352 3.874 1.00 25.30 666 GLN A O 1
ATOM 5327 N N . PRO A 1 667 ? -26.697 61.878 2.352 1.00 27.52 667 PRO A N 1
ATOM 5328 C CA . PRO A 1 667 ? -26.726 60.994 1.189 1.00 27.52 667 PRO A CA 1
ATOM 5329 C C . PRO A 1 667 ? -25.370 60.796 0.487 1.00 27.52 667 PRO A C 1
ATOM 5331 O O . PRO A 1 667 ? -24.498 61.659 0.499 1.00 27.52 667 PRO A O 1
ATOM 5334 N N . LEU A 1 668 ? -25.269 59.644 -0.184 1.00 38.41 668 LEU A N 1
ATOM 5335 C CA . LEU A 1 668 ? -24.360 59.250 -1.272 1.00 38.41 668 LEU A CA 1
ATOM 5336 C C . LEU A 1 668 ? -23.561 60.390 -1.939 1.00 38.41 668 LEU A C 1
ATOM 5338 O O . LEU A 1 668 ? -24.112 61.126 -2.755 1.00 38.41 668 LEU A O 1
ATOM 5342 N N . SER A 1 669 ? -22.246 60.477 -1.689 1.00 34.00 669 SER A N 1
ATOM 5343 C CA . SER A 1 669 ? -21.249 60.975 -2.666 1.00 34.00 669 SER A CA 1
ATOM 5344 C C . SER A 1 669 ? -19.797 60.826 -2.169 1.00 34.00 669 SER A C 1
ATOM 5346 O O . SER A 1 669 ? -19.307 61.670 -1.432 1.00 34.00 669 SER A O 1
ATOM 5348 N N . ALA A 1 670 ? -19.091 59.769 -2.600 1.00 28.58 670 ALA A N 1
ATOM 5349 C CA . ALA A 1 670 ? -17.633 59.738 -2.834 1.00 28.58 670 ALA A CA 1
ATOM 5350 C C . ALA A 1 670 ? -17.216 58.352 -3.375 1.00 28.58 670 ALA A C 1
ATOM 5352 O O . ALA A 1 670 ? -17.539 57.331 -2.774 1.00 28.58 670 ALA A O 1
ATOM 5353 N N . GLY A 1 671 ? -16.518 58.308 -4.515 1.00 30.27 671 GLY A N 1
ATOM 5354 C CA . GLY A 1 671 ? -15.994 57.067 -5.108 1.00 30.27 671 GLY A CA 1
ATOM 5355 C C . GLY A 1 671 ? -14.896 56.394 -4.261 1.00 30.27 671 GLY A C 1
ATOM 5356 O O . GLY A 1 671 ? -14.342 57.025 -3.358 1.00 30.27 671 GLY A O 1
ATOM 5357 N N . PRO A 1 672 ? -14.547 55.122 -4.533 1.00 33.69 672 PRO A N 1
ATOM 5358 C CA . PRO A 1 672 ? -13.641 54.365 -3.677 1.00 33.69 672 PRO A CA 1
ATOM 5359 C C . PRO A 1 672 ? -12.185 54.819 -3.868 1.00 33.69 672 PRO A C 1
ATOM 5361 O O . PRO A 1 672 ? -11.621 54.692 -4.956 1.00 33.69 672 PRO A O 1
ATOM 5364 N N . ARG A 1 673 ? -11.551 55.317 -2.798 1.00 30.16 673 ARG A N 1
ATOM 5365 C CA . ARG A 1 673 ? -10.082 55.380 -2.690 1.00 30.16 673 ARG A CA 1
ATOM 5366 C C . ARG A 1 673 ? -9.552 54.008 -2.262 1.00 30.16 673 ARG A C 1
ATOM 5368 O O . ARG A 1 673 ? -10.130 53.378 -1.381 1.00 30.16 673 ARG A O 1
ATOM 5375 N N . ALA A 1 674 ? -8.466 53.559 -2.894 1.00 30.16 674 ALA A N 1
ATOM 5376 C CA . ALA A 1 674 ? -7.789 52.308 -2.559 1.00 30.16 674 ALA A CA 1
ATOM 5377 C C . ALA A 1 674 ? -7.216 52.346 -1.123 1.00 30.16 674 ALA A C 1
ATOM 5379 O O . ALA A 1 674 ? -6.760 53.410 -0.690 1.00 30.16 674 ALA A O 1
ATOM 5380 N N . PRO A 1 675 ? -7.239 51.223 -0.381 1.00 37.50 675 PRO A N 1
ATOM 5381 C CA . PRO A 1 675 ? -6.687 51.156 0.969 1.00 37.50 675 PRO A CA 1
ATOM 5382 C C . PRO A 1 675 ? -5.155 51.263 0.941 1.00 37.50 675 PRO A C 1
ATOM 5384 O O . PRO A 1 675 ? -4.508 50.713 0.054 1.00 37.50 675 PRO A O 1
ATOM 5387 N N . VAL A 1 676 ? -4.580 51.967 1.919 1.00 39.19 676 VAL A N 1
ATOM 5388 C CA . VAL A 1 676 ? -3.130 51.993 2.173 1.00 39.19 676 VAL A CA 1
ATOM 5389 C C . VAL A 1 676 ? -2.719 50.611 2.686 1.00 39.19 676 VAL A C 1
ATOM 5391 O O . VAL A 1 676 ? -3.296 50.124 3.659 1.00 39.19 676 VAL A O 1
ATOM 5394 N N . ILE A 1 677 ? -1.769 49.969 2.009 1.00 52.41 677 ILE A N 1
ATOM 5395 C CA . ILE A 1 677 ? -1.318 48.605 2.290 1.00 52.41 677 ILE A CA 1
ATOM 5396 C C . ILE A 1 677 ? 0.009 48.682 3.057 1.00 52.41 677 ILE A C 1
ATOM 5398 O O . ILE A 1 677 ? 0.954 49.295 2.581 1.00 52.41 677 ILE A O 1
ATOM 5402 N N . ASP A 1 678 ? 0.066 48.077 4.243 1.00 56.53 678 ASP A N 1
ATOM 5403 C CA . ASP A 1 678 ? 1.294 47.914 5.032 1.00 56.53 678 ASP A CA 1
ATOM 5404 C C . ASP A 1 678 ? 1.949 46.564 4.675 1.00 56.53 678 ASP A C 1
ATOM 5406 O O . ASP A 1 678 ? 1.287 45.522 4.756 1.00 56.53 678 ASP A O 1
ATOM 5410 N N . THR A 1 679 ? 3.215 46.594 4.259 1.00 57.22 679 THR A N 1
ATOM 5411 C CA . THR A 1 679 ? 4.017 45.458 3.768 1.00 57.22 679 THR A CA 1
ATOM 5412 C C . THR A 1 679 ? 5.137 45.039 4.721 1.00 57.22 679 THR A C 1
ATOM 5414 O O . THR A 1 679 ? 5.878 44.118 4.394 1.00 57.22 679 THR A O 1
ATOM 5417 N N . ASP A 1 680 ? 5.280 45.652 5.901 1.00 63.28 680 ASP A N 1
ATOM 5418 C CA . ASP A 1 680 ? 6.397 45.342 6.803 1.00 63.28 680 ASP A CA 1
ATOM 5419 C C . ASP A 1 680 ? 6.332 43.903 7.372 1.00 63.28 680 ASP A C 1
ATOM 5421 O O . ASP A 1 680 ? 5.250 43.334 7.592 1.00 63.28 680 ASP A O 1
ATOM 5425 N N . ARG A 1 681 ? 7.515 43.318 7.657 1.00 61.03 681 ARG A N 1
ATOM 5426 C CA . ARG A 1 681 ? 7.654 41.983 8.277 1.00 61.03 681 ARG A CA 1
ATOM 5427 C C . ARG A 1 681 ? 6.825 41.891 9.561 1.00 61.03 681 ARG A C 1
ATOM 5429 O O . ARG A 1 681 ? 6.843 42.793 10.406 1.00 61.03 681 ARG A O 1
ATOM 5436 N N . VAL A 1 682 ? 6.141 40.764 9.750 1.00 63.56 682 VAL A N 1
ATOM 5437 C CA . VAL A 1 682 ? 5.241 40.517 10.887 1.00 63.56 682 VAL A CA 1
ATOM 5438 C C . VAL A 1 682 ? 6.067 40.171 12.132 1.00 63.56 682 VAL A C 1
ATOM 5440 O O . VAL A 1 682 ? 6.088 39.035 12.579 1.00 63.56 682 VAL A O 1
ATOM 5443 N N . ALA A 1 683 ? 6.805 41.146 12.675 1.00 56.72 683 ALA A N 1
ATOM 5444 C CA . ALA A 1 683 ? 7.589 40.975 13.907 1.00 56.72 683 ALA A CA 1
ATOM 5445 C C . ALA A 1 683 ? 8.056 42.282 14.594 1.00 56.72 683 ALA A C 1
ATOM 5447 O O . ALA A 1 683 ? 8.953 42.226 15.430 1.00 56.72 683 ALA A O 1
ATOM 5448 N N . ALA A 1 684 ? 7.481 43.458 14.296 1.00 43.22 684 ALA A N 1
ATOM 5449 C CA . ALA A 1 684 ? 7.973 44.739 14.843 1.00 43.22 684 ALA A CA 1
ATOM 5450 C C . ALA A 1 684 ? 7.031 45.473 15.828 1.00 43.22 684 ALA A C 1
ATOM 5452 O O . ALA A 1 684 ? 7.354 46.576 16.249 1.00 43.22 684 ALA A O 1
ATOM 5453 N N . GLY A 1 685 ? 5.877 44.907 16.217 1.00 42.38 685 GLY A N 1
ATOM 5454 C CA . GLY A 1 685 ? 4.870 45.677 16.978 1.00 42.38 685 GLY A CA 1
ATOM 5455 C C . GLY A 1 685 ? 3.978 44.917 17.964 1.00 42.38 685 GLY A C 1
ATOM 5456 O O . GLY A 1 685 ? 2.881 45.388 18.245 1.00 42.38 685 GLY A O 1
ATOM 5457 N N . ILE A 1 686 ? 4.389 43.747 18.468 1.00 47.34 686 ILE A N 1
ATOM 5458 C CA . ILE A 1 686 ? 3.750 43.103 19.642 1.00 47.34 686 ILE A CA 1
ATOM 5459 C C . ILE A 1 686 ? 4.649 43.326 20.872 1.00 47.34 686 ILE A C 1
ATOM 5461 O O . ILE A 1 686 ? 5.008 42.386 21.573 1.00 47.34 686 ILE A O 1
ATOM 5465 N N . THR A 1 687 ? 5.108 44.561 21.082 1.00 42.88 687 THR A N 1
ATOM 5466 C CA . THR A 1 687 ? 6.026 44.921 22.180 1.00 42.88 687 THR A CA 1
ATOM 5467 C C . THR A 1 687 ? 5.368 45.675 23.332 1.00 42.88 687 THR A C 1
ATOM 5469 O O . THR A 1 687 ? 6.080 46.076 24.238 1.00 42.88 687 THR A O 1
ATOM 5472 N N . ASP A 1 688 ? 4.039 45.813 23.362 1.00 44.00 688 ASP A N 1
ATOM 5473 C CA . ASP A 1 688 ? 3.383 46.627 24.402 1.00 44.00 688 ASP A CA 1
ATOM 5474 C C . ASP A 1 688 ? 2.658 45.818 25.497 1.00 44.00 688 ASP A C 1
ATOM 5476 O O . ASP A 1 688 ? 2.115 46.408 26.421 1.00 44.00 688 ASP A O 1
ATOM 5480 N N . ASP A 1 689 ? 2.675 44.480 25.445 1.00 47.78 689 ASP A N 1
ATOM 5481 C CA . ASP A 1 689 ? 2.134 43.621 26.513 1.00 47.78 689 ASP A CA 1
ATOM 5482 C C . ASP A 1 689 ? 3.153 42.525 26.879 1.00 47.78 689 ASP A C 1
ATOM 5484 O O . ASP A 1 689 ? 3.107 41.415 26.336 1.00 47.78 689 ASP A O 1
ATOM 5488 N N . GLU A 1 690 ? 4.053 42.812 27.830 1.00 47.41 690 GLU A N 1
ATOM 5489 C CA . GLU A 1 690 ? 5.020 41.848 28.405 1.00 47.41 690 GLU A CA 1
ATOM 5490 C C . GLU A 1 690 ? 4.347 40.537 28.870 1.00 47.41 690 GLU A C 1
ATOM 5492 O O . GLU A 1 690 ? 4.948 39.469 28.839 1.00 47.41 690 GLU A O 1
ATOM 5497 N N . SER A 1 691 ? 3.050 40.570 29.207 1.00 51.38 691 SER A N 1
ATOM 5498 C CA . SER A 1 691 ? 2.290 39.379 29.620 1.00 51.38 691 SER A CA 1
ATOM 5499 C C . SER A 1 691 ? 1.990 38.370 28.498 1.00 51.38 691 SER A C 1
ATOM 5501 O O . SER A 1 691 ? 1.595 37.237 28.782 1.00 51.38 691 SER A O 1
ATOM 5503 N N . THR A 1 692 ? 2.115 38.764 27.224 1.00 52.34 692 THR A N 1
ATOM 5504 C CA . THR A 1 692 ? 1.750 37.920 26.065 1.00 52.34 692 THR A CA 1
ATOM 5505 C C . THR A 1 692 ? 2.974 37.287 25.405 1.00 52.34 692 THR A C 1
ATOM 5507 O O . THR A 1 692 ? 2.847 36.242 24.770 1.00 52.34 692 THR A O 1
ATOM 5510 N N . SER A 1 693 ? 4.164 37.874 25.571 1.00 52.53 693 SER A N 1
ATOM 5511 C CA . SER A 1 693 ? 5.419 37.319 25.046 1.00 52.53 693 SER A CA 1
ATOM 5512 C C . SER A 1 693 ? 5.845 36.031 25.749 1.00 52.53 693 SER A C 1
ATOM 5514 O O . SER A 1 693 ? 6.420 35.160 25.099 1.00 52.53 693 SER A O 1
ATOM 5516 N N . ASP A 1 694 ? 5.501 35.880 27.029 1.00 58.38 694 ASP A N 1
ATOM 5517 C CA . ASP A 1 694 ? 5.877 34.713 27.840 1.00 58.38 694 ASP A CA 1
ATOM 5518 C C . ASP A 1 694 ? 4.966 33.495 27.595 1.00 58.38 694 ASP A C 1
ATOM 5520 O O . ASP A 1 694 ? 5.298 32.360 27.946 1.00 58.38 694 ASP A O 1
ATOM 5524 N N . ASN A 1 695 ? 3.810 33.697 26.952 1.00 71.25 695 ASN A N 1
ATOM 5525 C CA . ASN A 1 695 ? 2.870 32.636 26.600 1.00 71.25 695 ASN A CA 1
ATOM 5526 C C . ASN A 1 695 ? 2.984 32.307 25.104 1.00 71.25 695 ASN A C 1
ATOM 5528 O O . ASN A 1 695 ? 2.275 32.871 24.266 1.00 71.25 695 ASN A O 1
ATOM 5532 N N . ILE A 1 696 ? 3.895 31.383 24.781 1.00 71.50 696 ILE A N 1
ATOM 5533 C CA . ILE A 1 696 ? 4.233 30.963 23.415 1.00 71.50 696 ILE A CA 1
ATOM 5534 C C . ILE A 1 696 ? 2.975 30.592 22.593 1.00 71.50 696 ILE A C 1
ATOM 5536 O O . ILE A 1 696 ? 2.819 31.146 21.501 1.00 71.50 696 ILE A O 1
ATOM 5540 N N . PRO A 1 697 ? 2.046 29.735 23.077 1.00 75.88 697 PRO A N 1
ATOM 5541 C CA . PRO A 1 697 ? 0.815 29.403 22.362 1.00 75.88 697 PRO A CA 1
ATOM 5542 C C . PRO A 1 697 ? -0.053 30.620 22.070 1.00 75.88 697 PRO A C 1
ATOM 5544 O O . PRO A 1 697 ? -0.529 30.776 20.948 1.00 75.88 697 PRO A O 1
ATOM 5547 N N . LEU A 1 698 ? -0.259 31.487 23.066 1.00 74.56 698 LEU A N 1
ATOM 5548 C CA . LEU A 1 698 ? -1.126 32.650 22.912 1.00 74.56 698 LEU A CA 1
ATOM 5549 C C . LEU A 1 698 ? -0.555 33.613 21.868 1.00 74.56 698 LEU A C 1
ATOM 5551 O O . LEU A 1 698 ? -1.291 34.069 20.996 1.00 74.56 698 LEU A O 1
ATOM 5555 N N . ARG A 1 699 ? 0.758 33.862 21.901 1.00 77.75 699 ARG A N 1
ATOM 5556 C CA . ARG A 1 699 ? 1.435 34.695 20.902 1.00 77.75 699 ARG A CA 1
ATOM 5557 C C . ARG A 1 699 ? 1.268 34.131 19.490 1.00 77.75 699 ARG A C 1
ATOM 5559 O O . ARG A 1 699 ? 0.864 34.871 18.599 1.00 77.75 699 ARG A O 1
ATOM 5566 N N . VAL A 1 700 ? 1.554 32.843 19.291 1.00 76.12 700 VAL A N 1
ATOM 5567 C CA . VAL A 1 700 ? 1.465 32.192 17.970 1.00 76.12 700 VAL A CA 1
ATOM 5568 C C . VAL A 1 700 ? 0.021 32.175 17.450 1.00 76.12 700 VAL A C 1
ATOM 5570 O O . VAL A 1 700 ? -0.214 32.460 16.278 1.00 76.12 700 VAL A O 1
ATOM 5573 N N . LEU A 1 701 ? -0.963 31.911 18.315 1.00 76.12 701 LEU A N 1
ATOM 5574 C CA . LEU A 1 701 ? -2.381 31.921 17.940 1.00 76.12 701 LEU A CA 1
ATOM 5575 C C . LEU A 1 701 ? -2.866 33.319 17.559 1.00 76.12 701 LEU A C 1
ATOM 5577 O O . LEU A 1 701 ? -3.531 33.469 16.540 1.00 76.12 701 LEU A O 1
ATOM 5581 N N . VAL A 1 702 ? -2.520 34.343 18.341 1.00 72.94 702 VAL A N 1
ATOM 5582 C CA . VAL A 1 702 ? -2.888 35.732 18.029 1.00 72.94 702 VAL A CA 1
ATOM 5583 C C . VAL A 1 702 ? -2.251 36.175 16.713 1.00 72.94 702 VAL A C 1
ATOM 5585 O O . VAL A 1 702 ? -2.939 36.766 15.885 1.00 72.94 702 VAL A O 1
ATOM 5588 N N . LEU A 1 703 ? -0.979 35.828 16.493 1.00 74.81 703 LEU A N 1
ATOM 5589 C CA . LEU A 1 703 ? -0.249 36.106 15.255 1.00 74.81 703 LEU A CA 1
ATOM 5590 C C . LEU A 1 703 ? -0.965 35.506 14.034 1.00 74.81 703 LEU A C 1
ATOM 5592 O O . LEU A 1 703 ? -1.261 36.214 13.074 1.00 74.81 703 LEU A O 1
ATOM 5596 N N . PHE A 1 704 ? -1.302 34.215 14.076 1.00 77.38 704 PHE A N 1
ATOM 5597 C CA . PHE A 1 704 ? -1.962 33.557 12.948 1.00 77.38 704 PHE A CA 1
ATOM 5598 C C . PHE A 1 704 ? -3.419 33.977 12.774 1.00 77.38 704 PHE A C 1
ATOM 5600 O O . PHE A 1 704 ? -3.870 34.102 11.642 1.00 77.38 704 PHE A O 1
ATOM 5607 N N . VAL A 1 705 ? -4.159 34.246 13.850 1.00 72.88 705 VAL A N 1
ATOM 5608 C CA . VAL A 1 705 ? -5.534 34.758 13.754 1.00 72.88 705 VAL A CA 1
ATOM 5609 C C . VAL A 1 705 ? -5.554 36.152 13.124 1.00 72.88 705 VAL A C 1
ATOM 5611 O O . VAL A 1 705 ? -6.380 36.409 12.244 1.00 72.88 705 VAL A O 1
ATOM 5614 N N . ASP A 1 706 ? -4.631 37.033 13.517 1.00 69.44 706 ASP A N 1
ATOM 5615 C CA . ASP A 1 706 ? -4.500 38.361 12.913 1.00 69.44 706 ASP A CA 1
ATOM 5616 C C . ASP A 1 706 ? -4.233 38.255 11.396 1.00 69.44 706 ASP A C 1
ATOM 5618 O O . ASP A 1 706 ? -4.857 38.985 10.615 1.00 69.44 706 ASP A O 1
ATOM 5622 N N . GLU A 1 707 ? -3.388 37.312 10.959 1.00 75.81 707 GLU A N 1
ATOM 5623 C CA . GLU A 1 707 ? -3.039 37.157 9.540 1.00 75.81 707 GLU A CA 1
ATOM 5624 C C . GLU A 1 707 ? -4.043 36.345 8.707 1.00 75.81 707 GLU A C 1
ATOM 5626 O O . GLU A 1 707 ? -4.332 36.718 7.568 1.00 75.81 707 GLU A O 1
ATOM 5631 N N . VAL A 1 708 ? -4.662 35.300 9.254 1.00 70.75 708 VAL A N 1
ATOM 5632 C CA . VAL A 1 708 ? -5.695 34.522 8.546 1.00 70.75 708 VAL A CA 1
ATOM 5633 C C . VAL A 1 708 ? -6.956 35.363 8.331 1.00 70.75 708 VAL A C 1
ATOM 5635 O O . VAL A 1 708 ? -7.511 35.374 7.232 1.00 70.75 708 VAL A O 1
ATOM 5638 N N . PHE A 1 709 ? -7.404 36.095 9.357 1.00 67.94 709 PHE A N 1
ATOM 5639 C CA . PHE A 1 709 ? -8.696 36.791 9.330 1.00 67.94 709 PHE A CA 1
ATOM 5640 C C . PHE A 1 709 ? -8.597 38.292 9.014 1.00 67.94 709 PHE A C 1
ATOM 5642 O O . PHE A 1 709 ? -9.624 38.947 8.827 1.00 67.94 709 PHE A O 1
ATOM 5649 N N . GLY A 1 710 ? -7.391 38.870 8.947 1.00 62.38 710 GLY A N 1
ATOM 5650 C CA . GLY A 1 710 ? -7.202 40.290 8.612 1.00 62.38 710 GLY A CA 1
ATOM 5651 C C . GLY A 1 710 ? -7.793 41.251 9.643 1.00 62.38 710 GLY A C 1
ATOM 5652 O O . GLY A 1 710 ? -8.190 42.373 9.315 1.00 62.38 710 GLY A O 1
ATOM 5653 N N . VAL A 1 711 ? -7.871 40.814 10.903 1.00 62.00 711 VAL A N 1
ATOM 5654 C CA . VAL A 1 711 ? -8.605 41.511 11.971 1.00 62.00 711 VAL A CA 1
ATOM 5655 C C . VAL A 1 711 ? -7.966 42.856 12.323 1.00 62.00 711 VAL A C 1
ATOM 5657 O O . VAL A 1 711 ? -8.667 43.815 12.658 1.00 62.00 711 VAL A O 1
ATOM 5660 N N . ARG A 1 712 ? -6.641 42.957 12.161 1.00 56.41 712 ARG A N 1
ATOM 5661 C CA . ARG A 1 712 ? -5.846 44.158 12.442 1.00 56.41 712 ARG A CA 1
ATOM 5662 C C . ARG A 1 712 ? -6.258 45.373 11.598 1.00 56.41 712 ARG A C 1
ATOM 5664 O O . ARG A 1 712 ? -6.176 46.491 12.093 1.00 56.41 712 ARG A O 1
ATOM 5671 N N . ALA A 1 713 ? -6.750 45.156 10.375 1.00 50.84 713 ALA A N 1
ATOM 5672 C CA . ALA A 1 713 ? -7.136 46.226 9.451 1.00 50.84 713 ALA A CA 1
ATOM 5673 C C . ALA A 1 713 ? -8.636 46.579 9.485 1.00 50.84 713 ALA A C 1
ATOM 5675 O O . ALA A 1 713 ? -9.009 47.668 9.054 1.00 50.84 713 ALA A O 1
ATOM 5676 N N . ARG A 1 714 ? -9.509 45.675 9.964 1.00 51.72 714 ARG A N 1
ATOM 5677 C CA . ARG A 1 714 ? -10.969 45.800 9.773 1.00 51.72 714 ARG A CA 1
ATOM 5678 C C . ARG A 1 714 ? -11.782 46.073 11.040 1.00 51.72 714 ARG A C 1
ATOM 5680 O O . ARG A 1 714 ? -12.816 46.715 10.921 1.00 51.72 714 ARG A O 1
ATOM 5687 N N . ASN A 1 715 ? -11.364 45.616 12.228 1.00 59.69 715 ASN A N 1
ATOM 5688 C CA . ASN A 1 715 ? -12.125 45.841 13.470 1.00 59.69 715 ASN A CA 1
ATOM 5689 C C . ASN A 1 715 ? -11.258 45.692 14.736 1.00 59.69 715 ASN A C 1
ATOM 5691 O O . ASN A 1 715 ? -11.130 44.605 15.301 1.00 59.69 715 ASN A O 1
ATOM 5695 N N . ALA A 1 716 ? -10.727 46.807 15.252 1.00 57.09 716 ALA A N 1
ATOM 5696 C CA . ALA A 1 716 ? -9.911 46.824 16.474 1.00 57.09 716 ALA A CA 1
ATOM 5697 C C . ALA A 1 716 ? -10.674 46.349 17.729 1.00 57.09 716 ALA A C 1
ATOM 5699 O O . ALA A 1 716 ? -10.082 45.748 18.625 1.00 57.09 716 ALA A O 1
ATOM 5700 N N . TRP A 1 717 ? -11.989 46.582 17.784 1.00 64.75 717 TRP A N 1
ATOM 5701 C CA . TRP A 1 717 ? -12.847 46.077 18.859 1.00 64.75 717 TRP A CA 1
ATOM 5702 C C . TRP A 1 717 ? -12.983 44.549 18.809 1.00 64.75 717 TRP A C 1
ATOM 5704 O O . TRP A 1 717 ? -12.761 43.887 19.820 1.00 64.75 717 TRP A O 1
ATOM 5714 N N . PHE A 1 718 ? -13.245 43.983 17.625 1.00 61.16 718 PHE A N 1
ATOM 5715 C CA . PHE A 1 718 ? -13.337 42.531 17.425 1.00 61.16 718 PHE A CA 1
ATOM 5716 C C . PHE A 1 718 ? -12.004 41.840 17.733 1.00 61.16 718 PHE A C 1
ATOM 5718 O O . PHE A 1 718 ? -11.985 40.825 18.424 1.00 61.16 718 PHE A O 1
ATOM 5725 N N . ARG A 1 719 ? -10.879 42.458 17.337 1.00 65.44 719 ARG A N 1
ATOM 5726 C CA . ARG A 1 719 ? -9.532 42.007 17.714 1.00 65.44 719 ARG A CA 1
ATOM 5727 C C . ARG A 1 719 ? -9.369 41.895 19.226 1.00 65.44 719 ARG A C 1
ATOM 5729 O O . ARG A 1 719 ? -8.916 40.868 19.716 1.00 65.44 719 ARG A O 1
ATOM 5736 N N . ARG A 1 720 ? -9.739 42.948 19.966 1.00 64.69 720 ARG A N 1
ATOM 5737 C CA . ARG A 1 720 ? -9.626 42.974 21.433 1.00 64.69 720 ARG A CA 1
ATOM 5738 C C . ARG A 1 720 ? -10.488 41.888 22.072 1.00 64.69 720 ARG A C 1
ATOM 5740 O O . ARG A 1 720 ? -9.987 41.188 22.939 1.00 64.69 720 ARG A O 1
ATOM 5747 N N . GLN A 1 721 ? -11.720 41.690 21.600 1.00 64.81 721 GLN A N 1
ATOM 5748 C CA . GLN A 1 721 ? -12.592 40.627 22.110 1.00 64.81 721 GLN A CA 1
ATOM 5749 C C . GLN A 1 721 ? -12.040 39.225 21.824 1.00 64.81 721 GLN A C 1
ATOM 5751 O O . GLN A 1 721 ? -11.967 38.407 22.735 1.00 64.81 721 GLN A O 1
ATOM 5756 N N . MET A 1 722 ? -11.563 38.957 20.605 1.00 66.62 722 MET A N 1
ATOM 5757 C CA . MET A 1 722 ? -10.943 37.668 20.273 1.00 66.62 722 MET A CA 1
ATOM 5758 C C . MET A 1 722 ? -9.678 37.397 21.090 1.00 66.62 722 MET A C 1
ATOM 5760 O O . MET A 1 722 ? -9.505 36.291 21.589 1.00 66.62 722 MET A O 1
ATOM 5764 N N . VAL A 1 723 ? -8.805 38.395 21.259 1.00 65.94 723 VAL A N 1
ATOM 5765 C CA . VAL A 1 723 ? -7.593 38.261 22.082 1.00 65.94 723 VAL A CA 1
ATOM 5766 C C . VAL A 1 723 ? -7.957 38.008 23.545 1.00 65.94 723 VAL A C 1
ATOM 5768 O O . VAL A 1 723 ? -7.317 37.178 24.185 1.00 65.94 723 VAL A O 1
ATOM 5771 N N . THR A 1 724 ? -9.000 38.655 24.073 1.00 65.81 724 THR A N 1
ATOM 5772 C CA . THR A 1 724 ? -9.502 38.397 25.431 1.00 65.81 724 THR A CA 1
ATOM 5773 C C . THR A 1 724 ? -10.048 36.977 25.574 1.00 65.81 724 THR A C 1
ATOM 5775 O O . THR A 1 724 ? -9.706 36.306 26.544 1.00 65.81 724 THR A O 1
ATOM 5778 N N . VAL A 1 725 ? -10.814 36.486 24.596 1.00 70.12 725 VAL A N 1
ATOM 5779 C CA . VAL A 1 725 ? -11.325 35.105 24.572 1.00 70.12 725 VAL A CA 1
ATOM 5780 C C . VAL A 1 725 ? -10.173 34.098 24.495 1.00 70.12 725 VAL A C 1
ATOM 5782 O O . VAL A 1 725 ? -10.092 33.187 25.314 1.00 70.12 725 VAL A O 1
ATOM 5785 N N . LEU A 1 726 ? -9.222 34.291 23.576 1.00 69.69 726 LEU A N 1
ATOM 5786 C CA . LEU A 1 726 ? -8.034 33.439 23.465 1.00 69.69 726 LEU A CA 1
ATOM 5787 C C . LEU A 1 726 ? -7.198 33.464 24.749 1.00 69.69 726 LEU A C 1
ATOM 5789 O O . LEU A 1 726 ? -6.721 32.420 25.185 1.00 69.69 726 LEU A O 1
ATOM 5793 N N . ARG A 1 727 ? -7.060 34.624 25.401 1.00 69.31 727 ARG A N 1
ATOM 5794 C CA . ARG A 1 727 ? -6.389 34.737 26.702 1.00 69.31 727 ARG A CA 1
ATOM 5795 C C . ARG A 1 727 ? -7.150 33.959 27.779 1.00 69.31 727 ARG A C 1
ATOM 5797 O O . ARG A 1 727 ? -6.528 33.189 28.496 1.00 69.31 727 ARG A O 1
ATOM 5804 N N . GLN A 1 728 ? -8.474 34.077 27.860 1.00 67.88 728 GLN A N 1
ATOM 5805 C CA . GLN A 1 728 ? -9.290 33.321 28.822 1.00 67.88 728 GLN A CA 1
ATOM 5806 C C . GLN A 1 728 ? -9.188 31.802 28.624 1.00 67.88 728 GLN A C 1
ATOM 5808 O O . GLN A 1 728 ? -9.103 31.073 29.607 1.00 67.88 728 GLN A O 1
ATOM 5813 N N . PHE A 1 729 ? -9.128 31.327 27.377 1.00 67.06 729 PHE A N 1
ATOM 5814 C CA . PHE A 1 729 ? -8.953 29.903 27.083 1.00 67.06 729 PHE A CA 1
ATOM 5815 C C . PHE A 1 729 ? -7.527 29.404 27.329 1.00 67.06 729 PHE A C 1
ATOM 5817 O O . PHE A 1 729 ? -7.347 28.287 27.806 1.00 67.06 729 PHE A O 1
ATOM 5824 N N . VAL A 1 730 ? -6.504 30.198 26.996 1.00 64.00 730 VAL A N 1
ATOM 5825 C CA . VAL A 1 730 ? -5.105 29.743 27.024 1.00 64.00 730 VAL A CA 1
ATOM 5826 C C . VAL A 1 730 ? -4.435 29.995 28.374 1.00 64.00 730 VAL A C 1
ATOM 5828 O O . VAL A 1 730 ? -3.621 29.178 28.791 1.00 64.00 730 VAL A O 1
ATOM 5831 N N . THR A 1 731 ? -4.762 31.067 29.101 1.00 64.75 731 THR A N 1
ATOM 5832 C CA . THR A 1 731 ? -4.141 31.398 30.400 1.00 64.75 731 THR A CA 1
ATOM 5833 C C . THR A 1 731 ? -4.239 30.278 31.454 1.00 64.75 731 THR A C 1
ATOM 5835 O O . THR A 1 731 ? -3.212 30.016 32.082 1.00 64.75 731 THR A O 1
ATOM 5838 N N . PRO A 1 732 ? -5.361 29.542 31.618 1.00 64.94 732 PRO A N 1
ATOM 5839 C CA . PRO A 1 732 ? -5.467 28.440 32.586 1.00 64.94 732 PRO A CA 1
ATOM 5840 C C . PRO A 1 732 ? -4.518 27.267 32.301 1.00 64.94 732 PRO A C 1
ATOM 5842 O O . PRO A 1 732 ? -4.116 26.549 33.213 1.00 64.94 732 PRO A O 1
ATOM 5845 N N . PHE A 1 733 ? -4.137 27.081 31.035 1.00 59.91 733 PHE A N 1
ATOM 5846 C CA . PHE A 1 733 ? -3.284 25.980 30.579 1.00 59.91 733 PHE A CA 1
ATOM 5847 C C . PHE A 1 733 ? -1.907 26.453 30.097 1.00 59.91 733 PHE A C 1
ATOM 5849 O O . PHE A 1 733 ? -1.077 25.630 29.713 1.00 59.91 733 PHE A O 1
ATOM 5856 N N . GLY A 1 734 ? -1.646 27.764 30.115 1.00 60.97 734 GLY A N 1
ATOM 5857 C CA . GLY A 1 734 ? -0.523 28.396 29.424 1.00 60.97 734 GLY A CA 1
ATOM 5858 C C . GLY A 1 734 ? 0.830 27.857 29.867 1.00 60.97 734 GLY A C 1
ATOM 5859 O O . GLY A 1 734 ? 1.675 27.575 29.028 1.00 60.97 734 GLY A O 1
ATOM 5860 N N . THR A 1 735 ? 1.010 27.606 31.165 1.00 64.31 735 THR A N 1
ATOM 5861 C CA . THR A 1 735 ? 2.240 27.020 31.726 1.00 64.31 735 THR A CA 1
ATOM 5862 C C . THR A 1 735 ? 2.429 25.553 31.330 1.00 64.31 735 THR A C 1
ATOM 5864 O O . THR A 1 735 ? 3.540 25.150 30.989 1.00 64.31 735 THR A O 1
ATOM 5867 N N . SER A 1 736 ? 1.352 24.764 31.311 1.00 68.19 736 SER A N 1
ATOM 5868 C CA . SER A 1 736 ? 1.371 23.347 30.918 1.00 68.19 736 SER A CA 1
ATOM 5869 C C . SER A 1 736 ? 1.625 23.176 29.418 1.00 68.19 736 SER A C 1
ATOM 5871 O O . SER A 1 736 ? 2.458 22.366 29.010 1.00 68.19 736 SER A O 1
ATOM 5873 N N . ILE A 1 737 ? 0.968 23.989 28.583 1.00 70.56 737 ILE A N 1
ATOM 5874 C CA . ILE A 1 737 ? 1.155 23.971 27.129 1.00 70.56 737 ILE A CA 1
ATOM 5875 C C . ILE A 1 737 ? 2.533 24.533 26.763 1.00 70.56 737 ILE A C 1
ATOM 5877 O O . ILE A 1 737 ? 3.222 23.906 25.963 1.00 70.56 737 ILE A O 1
ATOM 5881 N N . ASN A 1 738 ? 2.976 25.641 27.375 1.00 76.44 738 ASN A N 1
ATOM 5882 C CA . ASN A 1 738 ? 4.342 26.154 27.211 1.00 76.44 738 ASN A CA 1
ATOM 5883 C C . ASN A 1 738 ? 5.366 25.059 27.507 1.00 76.44 738 ASN A C 1
ATOM 5885 O O . ASN A 1 738 ? 6.219 24.778 26.668 1.00 76.44 738 ASN A O 1
ATOM 5889 N N . LYS A 1 739 ? 5.243 24.396 28.665 1.00 78.06 739 LYS A N 1
ATOM 5890 C CA . LYS A 1 739 ? 6.133 23.298 29.045 1.00 78.06 739 LYS A CA 1
ATOM 5891 C C . LYS A 1 739 ? 6.105 22.177 28.010 1.00 78.06 739 LYS A C 1
ATOM 5893 O O . LYS A 1 739 ? 7.158 21.728 27.587 1.00 78.06 739 LYS A O 1
ATOM 5898 N N . ARG A 1 740 ? 4.926 21.787 27.523 1.00 75.38 740 ARG A N 1
ATOM 5899 C CA . ARG A 1 740 ? 4.786 20.731 26.511 1.00 75.38 740 ARG A CA 1
ATOM 5900 C C . ARG A 1 740 ? 5.374 21.111 25.147 1.00 75.38 740 ARG A C 1
ATOM 5902 O O . ARG A 1 740 ? 5.922 20.242 24.478 1.00 75.38 740 ARG A O 1
ATOM 5909 N N . ILE A 1 741 ? 5.272 22.376 24.732 1.00 74.12 741 ILE A N 1
ATOM 5910 C CA . ILE A 1 741 ? 5.906 22.887 23.505 1.00 74.12 741 ILE A CA 1
ATOM 5911 C C . ILE A 1 741 ? 7.426 22.869 23.656 1.00 74.12 741 ILE A C 1
ATOM 5913 O O . ILE A 1 741 ? 8.120 22.395 22.761 1.00 74.12 741 ILE A O 1
ATOM 5917 N N . VAL A 1 742 ? 7.940 23.341 24.791 1.00 80.75 742 VAL A N 1
ATOM 5918 C CA . VAL A 1 742 ? 9.375 23.329 25.099 1.00 80.75 742 VAL A CA 1
ATOM 5919 C C . VAL A 1 742 ? 9.902 21.890 25.159 1.00 80.75 742 VAL A C 1
ATOM 5921 O O . VAL A 1 742 ? 10.882 21.576 24.487 1.00 80.75 742 VAL A O 1
ATOM 5924 N N . ASP A 1 743 ? 9.202 20.989 25.853 1.00 81.12 743 ASP A N 1
ATOM 5925 C CA . ASP A 1 743 ? 9.520 19.558 25.922 1.00 81.12 743 ASP A CA 1
ATOM 5926 C C . ASP A 1 743 ? 9.506 18.914 24.527 1.00 81.12 743 ASP A C 1
ATOM 5928 O O . ASP A 1 743 ? 10.373 18.098 24.212 1.00 81.12 743 ASP A O 1
ATOM 5932 N N . LEU A 1 744 ? 8.564 19.302 23.659 1.00 77.81 744 LEU A N 1
ATOM 5933 C CA . LEU A 1 744 ? 8.509 18.831 22.276 1.00 77.81 744 LEU A CA 1
ATOM 5934 C C . LEU A 1 744 ? 9.695 19.342 21.457 1.00 77.81 744 LEU A C 1
ATOM 5936 O O . LEU A 1 744 ? 10.287 18.560 20.719 1.00 77.81 744 LEU A O 1
ATOM 5940 N N . VAL A 1 745 ? 10.065 20.619 21.577 1.00 79.94 745 VAL A N 1
ATOM 5941 C CA . VAL A 1 745 ? 11.235 21.177 20.880 1.00 79.94 745 VAL A CA 1
ATOM 5942 C C . VAL A 1 745 ? 12.518 20.488 21.353 1.00 79.94 745 VAL A C 1
ATOM 5944 O O . VAL A 1 745 ? 13.338 20.090 20.522 1.00 79.94 745 VAL A O 1
ATOM 5947 N N . HIS A 1 746 ? 12.672 20.255 22.657 1.00 84.31 746 HIS A N 1
ATOM 5948 C CA . HIS A 1 746 ? 13.804 19.498 23.198 1.00 84.31 746 HIS A CA 1
ATOM 5949 C C . HIS A 1 746 ? 13.799 18.039 22.747 1.00 84.31 746 HIS A C 1
ATOM 5951 O O . HIS A 1 746 ? 14.852 17.498 22.417 1.00 84.31 746 HIS A O 1
ATOM 5957 N N . TRP A 1 747 ? 12.630 17.400 22.670 1.00 85.38 747 TRP A N 1
ATOM 5958 C CA . TRP A 1 747 ? 12.509 16.054 22.123 1.00 85.38 747 TRP A CA 1
ATOM 5959 C C . TRP A 1 747 ? 12.901 16.021 20.642 1.00 85.38 747 TRP A C 1
ATOM 5961 O O . TRP A 1 747 ? 13.752 15.215 20.267 1.00 85.38 747 TRP A O 1
ATOM 5971 N N . LEU A 1 748 ? 12.367 16.933 19.820 1.00 72.06 748 LEU A N 1
ATOM 5972 C CA . LEU A 1 748 ? 12.657 17.043 18.385 1.00 72.06 748 LEU A CA 1
ATOM 5973 C C . LEU A 1 748 ? 14.142 17.285 18.108 1.00 72.06 748 LEU A C 1
ATOM 5975 O O . LEU A 1 748 ? 14.658 16.770 17.121 1.00 72.06 748 LEU A O 1
ATOM 5979 N N . THR A 1 749 ? 14.814 18.053 18.964 1.00 81.94 749 THR A N 1
ATOM 5980 C CA . THR A 1 749 ? 16.241 18.403 18.839 1.00 81.94 749 THR A CA 1
ATOM 5981 C C . THR A 1 749 ? 17.166 17.490 19.650 1.00 81.94 749 THR A C 1
ATOM 5983 O O . THR A 1 749 ? 18.379 17.694 19.663 1.00 81.94 749 THR A O 1
ATOM 5986 N N . SER A 1 750 ? 16.619 16.454 20.298 1.00 83.56 750 SER A N 1
ATOM 5987 C CA . SER A 1 750 ? 17.397 15.489 21.079 1.00 83.56 750 SER A CA 1
ATOM 5988 C C . SER A 1 750 ? 18.346 14.672 20.203 1.00 83.56 750 SER A C 1
ATOM 5990 O O . SER A 1 750 ? 18.038 14.347 19.055 1.00 83.56 750 SER A O 1
ATOM 5992 N N . GLU A 1 751 ? 19.478 14.255 20.773 1.00 82.31 751 GLU A N 1
ATOM 5993 C CA . GLU A 1 751 ? 20.488 13.426 20.100 1.00 82.31 751 GLU A CA 1
ATOM 5994 C C . GLU A 1 751 ? 19.880 12.179 19.433 1.00 82.31 751 GLU A C 1
ATOM 5996 O O . GLU A 1 751 ? 20.221 11.836 18.300 1.00 82.31 751 GLU A O 1
ATOM 6001 N N . HIS A 1 752 ? 18.913 11.536 20.097 1.00 78.94 752 HIS A N 1
ATOM 6002 C CA . HIS A 1 752 ? 18.210 10.375 19.558 1.00 78.94 752 HIS A CA 1
ATOM 6003 C C . HIS A 1 752 ? 17.375 10.719 18.315 1.00 78.94 752 HIS A C 1
ATOM 6005 O O . HIS A 1 752 ? 17.485 10.027 17.301 1.00 78.94 752 HIS A O 1
ATOM 6011 N N . GLN A 1 753 ? 16.578 11.794 18.359 1.00 80.38 753 GLN A N 1
ATOM 6012 C CA . GLN A 1 753 ? 15.776 12.217 17.206 1.00 80.38 753 GLN A CA 1
ATOM 6013 C C . GLN A 1 753 ? 16.656 12.677 16.046 1.00 80.38 753 GLN A C 1
ATOM 6015 O O . GLN A 1 753 ? 16.432 12.260 14.913 1.00 80.38 753 GLN A O 1
ATOM 6020 N N . VAL A 1 754 ? 17.723 13.433 16.317 1.00 79.44 754 VAL A N 1
ATOM 6021 C CA . VAL A 1 754 ? 18.680 13.839 15.278 1.00 79.44 754 VAL A CA 1
ATOM 6022 C C . VAL A 1 754 ? 19.361 12.618 14.654 1.00 79.44 754 VAL A C 1
ATOM 6024 O O . VAL A 1 754 ? 19.490 12.549 13.433 1.00 79.44 754 VAL A O 1
ATOM 6027 N N . THR A 1 755 ? 19.715 11.602 15.445 1.00 76.31 755 THR A N 1
ATOM 6028 C CA . THR A 1 755 ? 20.233 10.324 14.923 1.00 76.31 755 THR A CA 1
ATOM 6029 C C . THR A 1 755 ? 19.202 9.611 14.048 1.00 76.31 755 THR A C 1
ATOM 6031 O O . THR A 1 755 ? 19.564 9.043 13.015 1.00 76.31 755 THR A O 1
ATOM 6034 N N . MET A 1 756 ? 17.916 9.659 14.406 1.00 66.44 756 MET A N 1
ATOM 6035 C CA . MET A 1 756 ? 16.832 9.129 13.573 1.00 66.44 756 MET A CA 1
ATOM 6036 C C . MET A 1 756 ? 16.662 9.909 12.273 1.00 66.44 756 MET A C 1
ATOM 6038 O O . MET A 1 756 ? 16.553 9.280 11.220 1.00 66.44 756 MET A O 1
ATOM 6042 N N . TYR A 1 757 ? 16.743 11.241 12.296 1.00 76.69 757 TYR A N 1
ATOM 6043 C CA . TYR A 1 757 ? 16.719 12.059 11.081 1.00 76.69 757 TYR A CA 1
ATOM 6044 C C . TYR A 1 757 ? 17.920 11.766 10.184 1.00 76.69 757 TYR A C 1
ATOM 6046 O O . TYR A 1 757 ? 17.748 11.551 8.988 1.00 76.69 757 TYR A O 1
ATOM 6054 N N . LEU A 1 758 ? 19.127 11.669 10.752 1.00 71.25 758 LEU A N 1
ATOM 6055 C CA . LEU A 1 758 ? 20.334 11.289 10.016 1.00 71.25 758 LEU A CA 1
ATOM 6056 C C . LEU A 1 758 ? 20.240 9.859 9.477 1.00 71.25 758 LEU A C 1
ATOM 6058 O O . LEU A 1 758 ? 20.700 9.589 8.373 1.00 71.25 758 LEU A O 1
ATOM 6062 N N . THR A 1 759 ? 19.613 8.938 10.209 1.00 67.44 759 THR A N 1
ATOM 6063 C CA . THR A 1 759 ? 19.402 7.558 9.751 1.00 67.44 759 THR A CA 1
ATOM 6064 C C . THR A 1 759 ? 18.388 7.508 8.615 1.00 67.44 759 THR A C 1
ATOM 6066 O O . THR A 1 759 ? 18.627 6.813 7.628 1.00 67.44 759 THR A O 1
ATOM 6069 N N . ALA A 1 760 ? 17.295 8.266 8.711 1.00 57.44 760 ALA A N 1
ATOM 6070 C CA . ALA A 1 760 ? 16.331 8.433 7.631 1.00 57.44 760 ALA A CA 1
ATOM 6071 C C . ALA A 1 760 ? 17.005 9.061 6.404 1.00 57.44 760 ALA A C 1
ATOM 6073 O O . ALA A 1 760 ? 16.875 8.534 5.303 1.00 57.44 760 ALA A O 1
ATOM 6074 N N . LEU A 1 761 ? 17.824 10.099 6.597 1.00 60.25 761 LEU A N 1
ATOM 6075 C CA . LEU A 1 761 ? 18.620 10.733 5.548 1.00 60.25 761 LEU A CA 1
ATOM 6076 C C . LEU A 1 761 ? 19.632 9.766 4.927 1.00 60.25 761 LEU A C 1
ATOM 6078 O O . LEU A 1 761 ? 19.761 9.714 3.709 1.00 60.25 761 LEU A O 1
ATOM 6082 N N . ARG A 1 762 ? 20.299 8.933 5.730 1.00 69.50 762 ARG A N 1
ATOM 6083 C CA . ARG A 1 762 ? 21.183 7.857 5.261 1.00 69.50 762 ARG A CA 1
ATOM 6084 C C . ARG A 1 762 ? 20.415 6.833 4.432 1.00 69.50 762 ARG A C 1
ATOM 6086 O O . ARG A 1 762 ? 20.919 6.394 3.402 1.00 69.50 762 ARG A O 1
ATOM 6093 N N . VAL A 1 763 ? 19.218 6.434 4.863 1.00 54.00 763 VAL A N 1
ATOM 6094 C CA . VAL A 1 763 ? 18.351 5.523 4.101 1.00 54.00 763 VAL A CA 1
ATOM 6095 C C . VAL A 1 763 ? 17.919 6.181 2.794 1.00 54.00 763 VAL A C 1
ATOM 6097 O O . VAL A 1 763 ? 17.994 5.529 1.759 1.00 54.00 763 VAL A O 1
ATOM 6100 N N . MET A 1 764 ? 17.580 7.472 2.803 1.00 53.88 764 MET A N 1
ATOM 6101 C CA . MET A 1 764 ? 17.289 8.242 1.591 1.00 53.88 764 MET A CA 1
ATOM 6102 C C . MET A 1 764 ? 18.507 8.330 0.661 1.00 53.88 764 MET A C 1
ATOM 6104 O O . MET A 1 764 ? 18.362 8.107 -0.535 1.00 53.88 764 MET A O 1
ATOM 6108 N N . LEU A 1 765 ? 19.718 8.542 1.186 1.00 55.44 765 LEU A N 1
ATOM 6109 C CA . LEU A 1 765 ? 20.969 8.505 0.415 1.00 55.44 765 LEU A CA 1
ATOM 6110 C C . LEU A 1 765 ? 21.243 7.111 -0.168 1.00 55.44 765 LEU A C 1
ATOM 6112 O O . LEU A 1 765 ? 21.626 6.985 -1.329 1.00 55.44 765 LEU A O 1
ATOM 6116 N N . ALA A 1 766 ? 20.991 6.054 0.606 1.00 53.78 766 ALA A N 1
ATOM 6117 C CA . ALA A 1 766 ? 21.132 4.672 0.156 1.00 53.78 766 ALA A CA 1
ATOM 6118 C C . ALA A 1 766 ? 20.077 4.292 -0.901 1.00 53.78 766 ALA A C 1
ATOM 6120 O O . ALA A 1 766 ? 20.390 3.559 -1.841 1.00 53.78 766 ALA A O 1
ATOM 6121 N N . MET A 1 767 ? 18.850 4.815 -0.784 1.00 46.06 767 MET A N 1
ATOM 6122 C CA . MET A 1 767 ? 17.786 4.733 -1.796 1.00 46.06 767 MET A CA 1
ATOM 6123 C C . MET A 1 767 ? 18.083 5.619 -3.016 1.00 46.06 767 MET A C 1
ATOM 6125 O O . MET A 1 767 ? 17.693 5.285 -4.136 1.00 46.06 767 MET A O 1
ATOM 6129 N N . GLY A 1 768 ? 18.873 6.678 -2.825 1.00 45.28 768 GLY A N 1
ATOM 6130 C CA . GLY A 1 768 ? 19.466 7.530 -3.853 1.00 45.28 768 GLY A CA 1
ATOM 6131 C C . GLY A 1 768 ? 20.357 6.783 -4.851 1.00 45.28 768 GLY A C 1
ATOM 6132 O O . GLY A 1 768 ? 20.614 7.326 -5.925 1.00 45.28 768 GLY A O 1
ATOM 6133 N N . ARG A 1 769 ? 20.708 5.505 -4.601 1.00 42.66 769 ARG A N 1
ATOM 6134 C CA . ARG A 1 769 ? 21.180 4.546 -5.629 1.00 42.66 769 ARG A CA 1
ATOM 6135 C C . ARG A 1 769 ? 20.309 4.548 -6.889 1.00 42.66 769 ARG A C 1
ATOM 6137 O O . ARG A 1 769 ? 20.801 4.243 -7.973 1.00 42.66 769 ARG A O 1
ATOM 6144 N N . SER A 1 770 ? 19.029 4.896 -6.761 1.00 37.75 770 SER A N 1
ATOM 6145 C CA . SER A 1 770 ? 18.105 4.974 -7.887 1.00 37.75 770 SER A CA 1
ATOM 6146 C C . SER A 1 770 ? 18.006 6.342 -8.559 1.00 37.75 770 SER A C 1
ATOM 6148 O O . SER A 1 770 ? 17.414 6.428 -9.627 1.00 37.75 770 SER A O 1
ATOM 6150 N N . ALA A 1 771 ? 18.599 7.392 -7.996 1.00 36.84 771 ALA A N 1
ATOM 6151 C CA . ALA A 1 771 ? 18.441 8.756 -8.499 1.00 36.84 771 ALA A CA 1
ATOM 6152 C C . ALA A 1 771 ? 19.780 9.450 -8.815 1.00 36.84 771 ALA A C 1
ATOM 6154 O O . ALA A 1 771 ? 19.892 10.072 -9.863 1.00 36.84 771 ALA A O 1
ATOM 6155 N N . GLY A 1 772 ? 20.828 9.287 -7.999 1.00 36.16 772 GLY A N 1
ATOM 6156 C CA . GLY A 1 772 ? 22.040 10.125 -8.065 1.00 36.16 772 GLY A CA 1
ATOM 6157 C C . GLY A 1 772 ? 22.929 9.929 -9.301 1.00 36.16 772 GLY A C 1
ATOM 6158 O O . GLY A 1 772 ? 23.394 10.905 -9.876 1.00 36.16 772 GLY A O 1
ATOM 6159 N N . LEU A 1 773 ? 23.107 8.693 -9.789 1.00 33.31 773 LEU A N 1
ATOM 6160 C CA . LEU A 1 773 ? 23.794 8.442 -11.074 1.00 33.31 773 LEU A CA 1
ATOM 6161 C C . LEU A 1 773 ? 22.849 8.423 -12.285 1.00 33.31 773 LEU A C 1
ATOM 6163 O O . LEU A 1 773 ? 23.310 8.355 -13.423 1.00 33.31 773 LEU A O 1
ATOM 6167 N N . ARG A 1 774 ? 21.533 8.493 -12.053 1.00 34.53 774 ARG A N 1
ATOM 6168 C CA . ARG A 1 774 ? 20.534 8.659 -13.117 1.00 34.53 774 ARG A CA 1
ATOM 6169 C C . ARG A 1 774 ? 20.308 10.134 -13.440 1.00 34.53 774 ARG A C 1
ATOM 6171 O O . ARG A 1 774 ? 20.112 10.458 -14.599 1.00 34.53 774 ARG A O 1
ATOM 6178 N N . PHE A 1 775 ? 20.469 11.043 -12.480 1.00 34.31 775 PHE A N 1
ATOM 6179 C CA . PHE A 1 775 ? 20.198 12.470 -12.675 1.00 34.31 775 PHE A CA 1
ATOM 6180 C C . PHE A 1 775 ? 21.148 13.174 -13.662 1.00 34.31 775 PHE A C 1
ATOM 6182 O O . PHE A 1 775 ? 20.737 14.115 -14.327 1.00 34.31 775 PHE A O 1
ATOM 6189 N N . LEU A 1 776 ? 22.376 12.675 -13.858 1.00 31.59 776 LEU A N 1
ATOM 6190 C CA . LEU A 1 776 ? 23.276 13.181 -14.910 1.00 31.59 776 LEU A CA 1
ATOM 6191 C C . LEU A 1 776 ? 23.028 12.553 -16.298 1.00 31.59 776 LEU A C 1
ATOM 6193 O O . LEU A 1 776 ? 23.732 12.889 -17.249 1.00 31.59 776 LEU A O 1
ATOM 6197 N N . ARG A 1 777 ? 22.033 11.661 -16.442 1.00 33.97 777 ARG A N 1
ATOM 6198 C CA . ARG A 1 777 ? 21.627 11.090 -17.742 1.00 33.97 777 ARG A CA 1
ATOM 6199 C C . ARG A 1 777 ? 20.119 11.151 -18.029 1.00 33.97 777 ARG A C 1
ATOM 6201 O O . ARG A 1 777 ? 19.731 10.980 -19.176 1.00 33.97 777 ARG A O 1
ATOM 6208 N N . THR A 1 778 ? 19.273 11.421 -17.038 1.00 33.75 778 THR A N 1
ATOM 6209 C CA . THR A 1 778 ? 17.812 11.462 -17.185 1.00 33.75 778 THR A CA 1
ATOM 6210 C C . THR A 1 778 ? 17.243 12.718 -16.538 1.00 33.75 778 THR A C 1
ATOM 6212 O O . THR A 1 778 ? 16.531 12.671 -15.534 1.00 33.75 778 THR A O 1
ATOM 6215 N N . SER A 1 779 ? 17.545 13.867 -17.124 1.00 30.33 779 SER A N 1
ATOM 6216 C CA . SER A 1 779 ? 16.600 14.975 -17.108 1.00 30.33 779 SER A CA 1
ATOM 6217 C C . SER A 1 779 ? 15.349 14.542 -17.891 1.00 30.33 779 SER A C 1
ATOM 6219 O O . SER A 1 779 ? 15.382 14.496 -19.115 1.00 30.33 779 SER A O 1
ATOM 6221 N N . GLY A 1 780 ? 14.281 14.181 -17.172 1.00 39.59 780 GLY A N 1
ATOM 6222 C CA . GLY A 1 780 ? 12.896 14.300 -17.643 1.00 39.59 780 GLY A CA 1
ATOM 6223 C C . GLY A 1 780 ? 12.365 13.298 -18.675 1.00 39.59 780 GLY A C 1
ATOM 6224 O O . GLY A 1 780 ? 11.805 13.738 -19.668 1.00 39.59 780 GLY A O 1
ATOM 6225 N N . THR A 1 781 ? 12.446 11.985 -18.446 1.00 52.16 781 THR A N 1
ATOM 6226 C CA . THR A 1 781 ? 11.642 11.021 -19.230 1.00 52.16 781 THR A CA 1
ATOM 6227 C C . THR A 1 781 ? 10.386 10.620 -18.454 1.00 52.16 781 THR A C 1
ATOM 6229 O O . THR A 1 781 ? 10.474 9.981 -17.394 1.00 52.16 781 THR A O 1
ATOM 6232 N N . SER A 1 782 ? 9.220 11.008 -18.972 1.00 73.75 782 SER A N 1
ATOM 6233 C CA . SER A 1 782 ? 7.899 10.585 -18.483 1.00 73.75 782 SER A CA 1
ATOM 6234 C C . SER A 1 782 ? 7.737 9.051 -18.523 1.00 73.75 782 SER A C 1
ATOM 6236 O O . SER A 1 782 ? 8.589 8.342 -19.065 1.00 73.75 782 SER A O 1
ATOM 6238 N N . MET A 1 783 ? 6.673 8.505 -17.917 1.00 78.69 783 MET A N 1
ATOM 6239 C CA . MET A 1 783 ? 6.370 7.064 -18.030 1.00 78.69 783 MET A CA 1
ATOM 6240 C C . MET A 1 783 ? 6.193 6.676 -19.503 1.00 78.69 783 MET A C 1
ATOM 6242 O O . MET A 1 783 ? 6.681 5.642 -19.955 1.00 78.69 783 MET A O 1
ATOM 6246 N N . GLU A 1 784 ? 5.541 7.557 -20.253 1.00 85.56 784 GLU A N 1
ATOM 6247 C CA . GLU A 1 784 ? 5.287 7.454 -21.679 1.00 85.56 784 GLU A CA 1
ATOM 6248 C C . GLU A 1 784 ? 6.597 7.428 -22.469 1.00 85.56 784 GLU A C 1
ATOM 6250 O O . GLU A 1 784 ? 6.721 6.622 -23.384 1.00 85.56 784 GLU A O 1
ATOM 6255 N N . ASP A 1 785 ? 7.593 8.237 -22.099 1.00 79.00 785 ASP A N 1
ATOM 6256 C CA . ASP A 1 785 ? 8.911 8.228 -22.750 1.00 79.00 785 ASP A CA 1
ATOM 6257 C C . ASP A 1 785 ? 9.672 6.927 -22.490 1.00 79.00 785 ASP A C 1
ATOM 6259 O O . ASP A 1 785 ? 10.253 6.355 -23.412 1.00 79.00 785 ASP A O 1
ATOM 6263 N N . ALA A 1 786 ? 9.622 6.412 -21.257 1.00 83.50 786 ALA A N 1
ATOM 6264 C CA . ALA A 1 786 ? 10.247 5.134 -20.922 1.00 83.50 786 ALA A CA 1
ATOM 6265 C C . ALA A 1 786 ? 9.587 3.961 -21.670 1.00 83.50 786 ALA A C 1
ATOM 6267 O O . ALA A 1 786 ? 10.280 3.074 -22.174 1.00 83.50 786 ALA A O 1
ATOM 6268 N N . LEU A 1 787 ? 8.254 3.971 -21.780 1.00 85.88 787 LEU A N 1
ATOM 6269 C CA . LEU A 1 787 ? 7.506 2.996 -22.573 1.00 85.88 787 LEU A CA 1
ATOM 6270 C C . LEU A 1 787 ? 7.814 3.133 -24.068 1.00 85.88 787 LEU A C 1
ATOM 6272 O O . LEU A 1 787 ? 8.052 2.117 -24.717 1.00 85.88 787 LEU A O 1
ATOM 6276 N N . ARG A 1 788 ? 7.887 4.363 -24.597 1.00 86.38 788 ARG A N 1
ATOM 6277 C CA . ARG A 1 788 ? 8.260 4.634 -25.996 1.00 86.38 788 ARG A CA 1
ATOM 6278 C C . ARG A 1 788 ? 9.632 4.083 -26.342 1.00 86.38 788 ARG A C 1
ATOM 6280 O O . ARG A 1 788 ? 9.798 3.489 -27.403 1.00 86.38 788 ARG A O 1
ATOM 6287 N N . GLU A 1 789 ? 10.605 4.261 -25.454 1.00 83.94 789 GLU A N 1
ATOM 6288 C CA . GLU A 1 789 ? 11.966 3.764 -25.653 1.00 83.94 789 GLU A CA 1
ATOM 6289 C C . GLU A 1 789 ? 12.018 2.229 -25.629 1.00 83.94 789 GLU A C 1
ATOM 6291 O O . GLU A 1 789 ? 12.626 1.618 -26.511 1.00 83.94 789 GLU A O 1
ATOM 6296 N N . CYS A 1 790 ? 11.348 1.602 -24.656 1.00 87.38 790 CYS A N 1
ATOM 6297 C CA . CYS A 1 790 ? 11.377 0.149 -24.488 1.00 87.38 790 CYS A CA 1
ATOM 6298 C C . CYS A 1 790 ? 10.582 -0.589 -25.575 1.00 87.38 790 CYS A C 1
ATOM 6300 O O . CYS A 1 790 ? 11.087 -1.552 -26.150 1.00 87.38 790 CYS A O 1
ATOM 6302 N N . LEU A 1 791 ? 9.366 -0.124 -25.883 1.00 86.12 791 LEU A N 1
ATOM 6303 C CA . LEU A 1 791 ? 8.498 -0.710 -26.913 1.00 86.12 791 LEU A CA 1
ATOM 6304 C C . LEU A 1 791 ? 8.884 -0.276 -28.333 1.00 86.12 791 LEU A C 1
ATOM 6306 O O . LEU A 1 791 ? 8.423 -0.877 -29.300 1.00 86.12 791 LEU A O 1
ATOM 6310 N N . LYS A 1 792 ? 9.736 0.752 -28.466 1.00 86.12 792 LYS A N 1
ATOM 6311 C CA . LYS A 1 792 ? 10.097 1.403 -29.738 1.00 86.12 792 LYS A CA 1
ATOM 6312 C C . LYS A 1 792 ? 8.871 1.902 -30.508 1.00 86.12 792 LYS A C 1
ATOM 6314 O O . LYS A 1 792 ? 8.815 1.802 -31.734 1.00 86.12 792 LYS A O 1
ATOM 6319 N N . GLU A 1 793 ? 7.899 2.451 -29.784 1.00 84.69 793 GLU A N 1
ATOM 6320 C CA . GLU A 1 793 ? 6.598 2.831 -30.327 1.00 84.69 793 GLU A CA 1
ATOM 6321 C C . GLU A 1 793 ? 5.957 4.023 -29.595 1.00 84.69 793 GLU A C 1
ATOM 6323 O O . GLU A 1 793 ? 6.162 4.223 -28.406 1.00 84.69 793 GLU A O 1
ATOM 6328 N N . ASP A 1 794 ? 5.151 4.820 -30.302 1.00 85.56 794 ASP A N 1
ATOM 6329 C CA . ASP A 1 794 ? 4.345 5.892 -29.709 1.00 85.56 794 ASP A CA 1
ATOM 6330 C C . ASP A 1 794 ? 3.237 5.315 -28.811 1.00 85.56 794 ASP A C 1
ATOM 6332 O O . ASP A 1 794 ? 2.375 4.579 -29.291 1.00 85.56 794 ASP A O 1
ATOM 6336 N N . VAL A 1 795 ? 3.234 5.680 -27.525 1.00 88.50 795 VAL A N 1
ATOM 6337 C CA . VAL A 1 795 ? 2.167 5.311 -26.580 1.00 88.50 795 VAL A CA 1
ATOM 6338 C C . VAL A 1 795 ? 1.374 6.541 -26.148 1.00 88.50 795 VAL A C 1
ATOM 6340 O O . VAL A 1 795 ? 1.954 7.608 -25.899 1.00 88.50 795 VAL A O 1
ATOM 6343 N N . LYS A 1 796 ? 0.050 6.397 -26.040 1.00 88.56 796 LYS A N 1
ATOM 6344 C CA . LYS A 1 796 ? -0.852 7.442 -25.529 1.00 88.56 796 LYS A CA 1
ATOM 6345 C C . LYS A 1 796 ? -1.736 6.893 -24.409 1.00 88.56 796 LYS A C 1
ATOM 6347 O O . LYS A 1 796 ? -2.446 5.924 -24.658 1.00 88.56 796 LYS A O 1
ATOM 6352 N N . PRO A 1 797 ? -1.713 7.467 -23.195 1.00 88.88 797 PRO A N 1
ATOM 6353 C CA . PRO A 1 797 ? -2.542 6.977 -22.099 1.00 88.88 797 PRO A CA 1
ATOM 6354 C C . PRO A 1 797 ? -4.029 7.237 -22.370 1.00 88.88 797 PRO A C 1
ATOM 6356 O O . PRO A 1 797 ? -4.396 8.291 -22.893 1.00 88.88 797 PRO A O 1
ATOM 6359 N N . PHE A 1 798 ? -4.887 6.296 -21.979 1.00 84.94 798 PHE A N 1
ATOM 6360 C CA . PHE A 1 798 ? -6.344 6.449 -22.014 1.00 84.94 798 PHE A CA 1
ATOM 6361 C C . PHE A 1 798 ? -7.006 5.764 -20.807 1.00 84.94 798 PHE A C 1
ATOM 6363 O O . PHE A 1 798 ? -6.450 4.836 -20.222 1.00 84.94 798 PHE A O 1
ATOM 6370 N N . GLY A 1 799 ? -8.206 6.220 -20.433 1.00 73.25 799 GLY A N 1
ATOM 6371 C CA . GLY A 1 799 ? -8.937 5.712 -19.265 1.00 73.25 799 GLY A CA 1
ATOM 6372 C C . GLY A 1 799 ? -8.372 6.194 -17.919 1.00 73.25 799 GLY A C 1
ATOM 6373 O O . GLY A 1 799 ? -7.337 6.859 -17.855 1.00 73.25 799 GLY A O 1
ATOM 6374 N N . ARG A 1 800 ? -9.075 5.885 -16.820 1.00 58.28 800 ARG A N 1
ATOM 6375 C CA . ARG A 1 800 ? -8.573 6.155 -15.462 1.00 58.28 800 ARG A CA 1
ATOM 6376 C C . ARG A 1 800 ? -7.573 5.069 -15.069 1.00 58.28 800 ARG A C 1
ATOM 6378 O O . ARG A 1 800 ? -7.892 3.889 -15.172 1.00 58.28 800 ARG A O 1
ATOM 6385 N N . GLY A 1 801 ? -6.395 5.466 -14.594 1.00 55.22 801 GLY A N 1
ATOM 6386 C CA . GLY A 1 801 ? -5.448 4.541 -13.977 1.00 55.22 801 GLY A CA 1
ATOM 6387 C C . GLY A 1 801 ? -6.059 3.889 -12.737 1.00 55.22 801 GLY A C 1
ATOM 6388 O O . GLY A 1 801 ? -6.642 4.574 -11.895 1.00 55.22 801 GLY A O 1
ATOM 6389 N N . GLY A 1 802 ? -5.941 2.567 -12.641 1.00 52.41 802 GLY A N 1
ATOM 6390 C CA . GLY A 1 802 ? -6.422 1.760 -11.523 1.00 52.41 802 GLY A CA 1
ATOM 6391 C C . GLY A 1 802 ? -5.242 1.125 -10.798 1.00 52.41 802 GLY A C 1
ATOM 6392 O O . GLY A 1 802 ? -4.378 0.513 -11.422 1.00 52.41 802 GLY A O 1
ATOM 6393 N N . GLY A 1 803 ? -5.165 1.289 -9.479 1.00 47.22 803 GLY A N 1
ATOM 6394 C CA . GLY A 1 803 ? -4.167 0.611 -8.655 1.00 47.22 803 GLY A CA 1
ATOM 6395 C C . GLY A 1 803 ? -4.766 -0.639 -8.028 1.00 47.22 803 GLY A C 1
ATOM 6396 O O . GLY A 1 803 ? -5.681 -0.521 -7.219 1.00 47.22 803 GLY A O 1
ATOM 6397 N N . GLY A 1 804 ? -4.234 -1.817 -8.354 1.00 51.72 804 GLY A N 1
ATOM 6398 C CA . GLY A 1 804 ? -4.445 -2.994 -7.512 1.00 51.72 804 GLY A CA 1
ATOM 6399 C C . GLY A 1 804 ? -3.724 -2.820 -6.168 1.00 51.72 804 GLY A C 1
ATOM 6400 O O . GLY A 1 804 ? -2.927 -1.895 -5.989 1.00 51.72 804 GLY A O 1
ATOM 6401 N N . CYS A 1 805 ? -3.925 -3.740 -5.221 1.00 52.12 805 CYS A N 1
ATOM 6402 C CA . CYS A 1 805 ? -3.302 -3.681 -3.887 1.00 52.12 805 CYS A CA 1
ATOM 6403 C C . CYS A 1 805 ? -1.757 -3.584 -3.910 1.00 52.12 805 CYS A C 1
ATOM 6405 O O . CYS A 1 805 ? -1.141 -3.193 -2.917 1.00 52.12 805 CYS A O 1
ATOM 6407 N N . ILE A 1 806 ? -1.120 -3.968 -5.027 1.00 62.66 806 ILE A N 1
ATOM 6408 C CA . ILE A 1 806 ? 0.339 -4.100 -5.160 1.00 62.66 806 ILE A CA 1
ATOM 6409 C C . ILE A 1 806 ? 0.910 -3.294 -6.344 1.00 62.66 806 ILE A C 1
ATOM 6411 O O . ILE A 1 806 ? 1.991 -2.715 -6.198 1.00 62.66 806 ILE A O 1
ATOM 6415 N N . ASN A 1 807 ? 0.211 -3.241 -7.486 1.00 76.88 807 ASN A N 1
ATOM 6416 C CA . ASN A 1 807 ? 0.698 -2.681 -8.757 1.00 76.88 807 ASN A CA 1
ATOM 6417 C C . ASN A 1 807 ? -0.160 -1.492 -9.222 1.00 76.88 807 ASN A C 1
ATOM 6419 O O . ASN A 1 807 ? -1.369 -1.473 -8.997 1.00 76.88 807 ASN A O 1
ATOM 6423 N N . GLN A 1 808 ? 0.450 -0.529 -9.921 1.00 81.56 808 GLN A N 1
ATOM 6424 C CA . GLN A 1 808 ? -0.278 0.540 -10.621 1.00 81.56 808 GLN A CA 1
ATOM 6425 C C . GLN A 1 808 ? -0.547 0.115 -12.067 1.00 81.56 808 GLN A C 1
ATOM 6427 O O . GLN A 1 808 ? 0.393 -0.285 -12.749 1.00 81.56 808 GLN A O 1
ATOM 6432 N N . GLY A 1 809 ? -1.797 0.189 -12.525 1.00 86.44 809 GLY A N 1
ATOM 6433 C CA . GLY A 1 809 ? -2.217 -0.181 -13.877 1.00 86.44 809 GLY A CA 1
ATOM 6434 C C . GLY A 1 809 ? -2.746 1.009 -14.683 1.00 86.44 809 GLY A C 1
ATOM 6435 O O . GLY A 1 809 ? -3.474 1.848 -14.150 1.00 86.44 809 GLY A O 1
ATOM 6436 N N . GLN A 1 810 ? -2.398 1.077 -15.970 1.00 90.88 810 GLN A N 1
ATOM 6437 C CA . GLN A 1 810 ? -2.866 2.110 -16.903 1.00 90.88 810 GLN A CA 1
ATOM 6438 C C . GLN A 1 810 ? -3.034 1.537 -18.320 1.00 90.88 810 GLN A C 1
ATOM 6440 O O . GLN A 1 810 ? -2.212 0.742 -18.780 1.00 90.88 810 GLN A O 1
ATOM 6445 N N . GLY A 1 811 ? -4.096 1.956 -19.016 1.00 91.12 811 GLY A N 1
ATOM 6446 C CA . GLY A 1 811 ? -4.312 1.652 -20.432 1.00 91.12 811 GLY A CA 1
ATOM 6447 C C . GLY A 1 811 ? -3.562 2.621 -21.350 1.00 91.12 811 GLY A C 1
ATOM 6448 O O . GLY A 1 811 ? -3.551 3.830 -21.096 1.00 91.12 811 GLY A O 1
ATOM 6449 N N . TYR A 1 812 ? -2.963 2.097 -22.422 1.00 92.12 812 TYR A N 1
ATOM 6450 C CA . TYR A 1 812 ? -2.276 2.866 -23.462 1.00 92.12 812 TYR A CA 1
ATOM 6451 C C . TYR A 1 812 ? -2.716 2.441 -24.868 1.00 92.12 812 TYR A C 1
ATOM 6453 O O . TYR A 1 812 ? -2.872 1.257 -25.157 1.00 92.12 812 TYR A O 1
ATOM 6461 N N . GLU A 1 813 ? -2.902 3.406 -25.764 1.00 91.44 813 GLU A N 1
ATOM 6462 C CA . GLU A 1 813 ? -3.105 3.150 -27.188 1.00 91.44 813 GLU A CA 1
ATOM 6463 C C . GLU A 1 813 ? -1.752 3.108 -27.903 1.00 91.44 813 GLU A C 1
ATOM 6465 O O . GLU A 1 813 ? -0.917 4.003 -27.726 1.00 91.44 813 GLU A O 1
ATOM 6470 N N . THR A 1 814 ? -1.561 2.074 -28.723 1.00 89.56 814 THR A N 1
ATOM 6471 C CA . THR A 1 814 ? -0.409 1.883 -29.613 1.00 89.56 814 THR A CA 1
ATOM 6472 C C . THR A 1 814 ? -0.903 1.579 -31.031 1.00 89.56 814 THR A C 1
ATOM 6474 O O . THR A 1 814 ? -2.048 1.165 -31.227 1.00 89.56 814 THR A O 1
ATOM 6477 N N . LYS A 1 815 ? -0.064 1.794 -32.045 1.00 84.94 815 LYS A N 1
ATOM 6478 C CA . LYS A 1 815 ? -0.377 1.511 -33.454 1.00 84.94 815 LYS A CA 1
ATOM 6479 C C . LYS A 1 815 ? -0.141 0.044 -33.828 1.00 84.94 815 LYS A C 1
ATOM 6481 O O . LYS A 1 815 ? -0.921 -0.494 -34.607 1.00 84.94 815 LYS A O 1
ATOM 6486 N N . SER A 1 816 ? 0.913 -0.588 -33.313 1.00 83.56 816 SER A N 1
ATOM 6487 C CA . SER A 1 816 ? 1.338 -1.949 -33.664 1.00 83.56 816 SER A CA 1
ATOM 6488 C C . SER A 1 816 ? 0.665 -3.003 -32.797 1.00 83.56 816 SER A C 1
ATOM 6490 O O . SER A 1 816 ? 0.292 -4.056 -33.308 1.00 83.56 816 SER A O 1
ATOM 6492 N N . PHE A 1 817 ? 0.514 -2.735 -31.496 1.00 82.12 817 PHE A N 1
ATOM 6493 C CA . PHE A 1 817 ? -0.036 -3.694 -30.531 1.00 82.12 817 PHE A CA 1
ATOM 6494 C C . PHE A 1 817 ? -1.517 -3.450 -30.212 1.00 82.12 817 PHE A C 1
ATOM 6496 O O . PHE A 1 817 ? -2.118 -4.224 -29.474 1.00 82.12 817 PHE A O 1
ATOM 6503 N N . GLY A 1 818 ? -2.123 -2.393 -30.764 1.00 88.62 818 GLY A N 1
ATOM 6504 C CA . GLY A 1 818 ? -3.478 -1.972 -30.413 1.00 88.62 818 GLY A CA 1
ATOM 6505 C C . GLY A 1 818 ? -3.542 -1.360 -29.010 1.00 88.62 818 GLY A C 1
ATOM 6506 O O . GLY A 1 818 ? -2.614 -0.672 -28.574 1.00 88.62 818 GLY A O 1
ATOM 6507 N N . ARG A 1 819 ? -4.652 -1.575 -28.298 1.00 93.06 819 ARG A N 1
ATOM 6508 C CA . ARG A 1 819 ? -4.792 -1.129 -26.904 1.00 93.06 819 ARG A CA 1
ATOM 6509 C C . ARG A 1 819 ? -4.076 -2.107 -25.978 1.00 93.06 819 ARG A C 1
ATOM 6511 O O . ARG A 1 819 ? -4.348 -3.304 -26.008 1.00 93.06 819 ARG A O 1
ATOM 6518 N N . ILE A 1 820 ? -3.189 -1.581 -25.141 1.00 94.06 820 ILE A N 1
ATOM 6519 C CA . ILE A 1 820 ? -2.405 -2.353 -24.175 1.00 94.06 820 ILE A CA 1
ATOM 6520 C C . ILE A 1 820 ? -2.718 -1.909 -22.748 1.00 94.06 820 ILE A C 1
ATOM 6522 O O . ILE A 1 820 ? -3.044 -0.746 -22.497 1.00 94.06 820 ILE A O 1
ATOM 6526 N N . PHE A 1 821 ? -2.594 -2.834 -21.805 1.00 94.06 821 PHE A N 1
ATOM 6527 C CA . PHE A 1 821 ? -2.639 -2.569 -20.377 1.00 94.06 821 PHE A CA 1
ATOM 6528 C C . PHE A 1 821 ? -1.251 -2.783 -19.776 1.00 94.06 821 PHE A C 1
ATOM 6530 O O . PHE A 1 821 ? -0.620 -3.824 -19.989 1.00 94.06 821 PHE A O 1
ATOM 6537 N N . VAL A 1 822 ? -0.769 -1.782 -19.040 1.00 93.38 822 VAL A N 1
ATOM 6538 C CA . VAL A 1 822 ? 0.573 -1.769 -18.455 1.00 93.38 822 VAL A CA 1
ATOM 6539 C C . VAL A 1 822 ? 0.461 -1.739 -16.938 1.00 93.38 822 VAL A C 1
ATOM 6541 O O . VAL A 1 822 ? -0.060 -0.778 -16.369 1.00 93.38 822 VAL A O 1
ATOM 6544 N N . LYS A 1 823 ? 0.998 -2.769 -16.280 1.00 94.06 823 LYS A N 1
ATOM 6545 C CA . LYS A 1 823 ? 1.169 -2.818 -14.823 1.00 94.06 823 LYS A CA 1
ATOM 6546 C C . LYS A 1 823 ? 2.590 -2.436 -14.464 1.00 94.06 823 LYS A C 1
ATOM 6548 O O . LYS A 1 823 ? 3.516 -3.008 -15.021 1.00 94.06 823 LYS A O 1
ATOM 6553 N N . VAL A 1 824 ? 2.775 -1.538 -13.502 1.00 91.00 824 VAL A N 1
ATOM 6554 C CA . VAL A 1 824 ? 4.095 -1.055 -13.078 1.00 91.00 824 VAL A CA 1
ATOM 6555 C C . VAL A 1 824 ? 4.305 -1.273 -11.585 1.00 91.00 824 VAL A C 1
ATOM 6557 O O . VAL A 1 824 ? 3.416 -1.021 -10.764 1.00 91.00 824 VAL A O 1
ATOM 6560 N N . ASN A 1 825 ? 5.514 -1.706 -11.217 1.00 88.19 825 ASN A N 1
ATOM 6561 C CA . ASN A 1 825 ? 5.933 -1.818 -9.825 1.00 88.19 825 ASN A CA 1
ATOM 6562 C C . ASN A 1 825 ? 7.415 -1.457 -9.632 1.00 88.19 825 ASN A C 1
ATOM 6564 O O . ASN A 1 825 ? 8.310 -1.966 -10.306 1.00 88.19 825 ASN A O 1
ATOM 6568 N N . ARG A 1 826 ? 7.675 -0.586 -8.650 1.00 87.25 826 ARG A N 1
ATOM 6569 C CA . ARG A 1 826 ? 9.016 -0.092 -8.286 1.00 87.25 826 ARG A CA 1
ATOM 6570 C C . ARG A 1 826 ? 9.687 -0.893 -7.168 1.00 87.25 826 ARG A C 1
ATOM 6572 O O . ARG A 1 826 ? 10.866 -0.678 -6.890 1.00 87.25 826 ARG A O 1
ATOM 6579 N N . LYS A 1 827 ? 8.963 -1.794 -6.495 1.00 85.38 827 LYS A N 1
ATOM 6580 C CA . LYS A 1 827 ? 9.508 -2.616 -5.406 1.00 85.38 827 LYS A CA 1
ATOM 6581 C C . LYS A 1 827 ? 10.559 -3.590 -5.940 1.00 85.38 827 LYS A C 1
ATOM 6583 O O . LYS A 1 827 ? 10.434 -4.135 -7.038 1.00 85.38 827 LYS A O 1
ATOM 6588 N N . LYS A 1 828 ? 11.593 -3.844 -5.135 1.00 81.44 828 LYS A N 1
ATOM 6589 C CA . LYS A 1 828 ? 12.619 -4.853 -5.431 1.00 81.44 828 LYS A CA 1
ATOM 6590 C C . LYS A 1 828 ? 11.973 -6.245 -5.470 1.00 81.44 828 LYS A C 1
ATOM 6592 O O . LYS A 1 828 ? 11.252 -6.585 -4.542 1.00 81.44 828 LYS A O 1
ATOM 6597 N N . GLY A 1 829 ? 12.248 -7.027 -6.516 1.00 84.00 829 GLY A N 1
ATOM 6598 C CA . GLY A 1 829 ? 11.624 -8.341 -6.750 1.00 84.00 829 GLY A CA 1
ATOM 6599 C C . GLY A 1 829 ? 10.445 -8.324 -7.734 1.00 84.00 829 GLY A C 1
ATOM 6600 O O . GLY A 1 829 ? 9.992 -9.384 -8.148 1.00 84.00 829 GLY A O 1
ATOM 6601 N N . SER A 1 830 ? 10.001 -7.139 -8.174 1.00 90.31 830 SER A N 1
ATOM 6602 C CA . SER A 1 830 ? 8.952 -6.982 -9.197 1.00 90.31 830 SER A CA 1
ATOM 6603 C C . SER A 1 830 ? 9.292 -7.632 -10.541 1.00 90.31 830 SER A C 1
ATOM 6605 O O . SER A 1 830 ? 8.382 -8.085 -11.224 1.00 90.31 830 SER A O 1
ATOM 6607 N N . GLU A 1 831 ? 10.577 -7.745 -10.898 1.00 94.19 831 GLU A N 1
ATOM 6608 C CA . GLU A 1 831 ? 11.011 -8.500 -12.081 1.00 94.19 831 GLU A CA 1
ATOM 6609 C C . GLU A 1 831 ? 10.524 -9.951 -12.031 1.00 94.19 831 GLU A C 1
ATOM 6611 O O . GLU A 1 831 ? 9.885 -10.420 -12.965 1.00 94.19 831 GLU A O 1
ATOM 6616 N N . THR A 1 832 ? 10.810 -10.658 -10.933 1.00 93.31 832 THR A N 1
ATOM 6617 C CA . THR A 1 832 ? 10.420 -12.061 -10.756 1.00 93.31 832 THR A CA 1
ATOM 6618 C C . THR A 1 832 ? 8.904 -12.212 -10.799 1.00 93.31 832 THR A C 1
ATOM 6620 O O . THR A 1 832 ? 8.407 -13.102 -11.478 1.00 93.31 832 THR A O 1
ATOM 6623 N N . MET A 1 833 ? 8.176 -11.302 -10.145 1.00 94.44 833 MET A N 1
ATOM 6624 C CA . MET A 1 833 ? 6.712 -11.275 -10.152 1.00 94.44 833 MET A CA 1
ATOM 6625 C C . MET A 1 833 ? 6.151 -11.112 -11.572 1.00 94.44 833 MET A C 1
ATOM 6627 O O . MET A 1 833 ? 5.390 -11.964 -12.016 1.00 94.44 833 MET A O 1
ATOM 6631 N N . PHE A 1 834 ? 6.570 -10.082 -12.317 1.00 96.25 834 PHE A N 1
ATOM 6632 C CA . PHE A 1 834 ? 6.051 -9.845 -13.668 1.00 96.25 834 PHE A CA 1
ATOM 6633 C C . PHE A 1 834 ? 6.497 -10.904 -14.677 1.00 96.25 834 PHE A C 1
ATOM 6635 O O . PHE A 1 834 ? 5.722 -11.263 -15.557 1.00 96.25 834 PHE A O 1
ATOM 6642 N N . ARG A 1 835 ? 7.711 -11.458 -14.550 1.00 95.62 835 ARG A N 1
ATOM 6643 C CA . ARG A 1 835 ? 8.144 -12.594 -15.382 1.00 95.62 835 ARG A CA 1
ATOM 6644 C C . ARG A 1 835 ? 7.337 -13.859 -15.089 1.00 95.62 835 ARG A C 1
ATOM 6646 O O . ARG A 1 835 ? 7.011 -14.584 -16.025 1.00 95.62 835 ARG A O 1
ATOM 6653 N N . GLY A 1 836 ? 7.011 -14.113 -13.822 1.00 95.44 836 GLY A N 1
ATOM 6654 C CA . GLY A 1 836 ? 6.146 -15.218 -13.416 1.00 95.44 836 GLY A CA 1
ATOM 6655 C C . GLY A 1 836 ? 4.718 -15.063 -13.940 1.00 95.44 836 GLY A C 1
ATOM 6656 O O . GLY A 1 836 ? 4.170 -16.005 -14.510 1.00 95.44 836 GLY A O 1
ATOM 6657 N N . GLU A 1 837 ? 4.142 -13.865 -13.823 1.00 97.00 837 GLU A N 1
ATOM 6658 C CA . GLU A 1 837 ? 2.806 -13.543 -14.344 1.00 97.00 837 GLU A CA 1
ATOM 6659 C C . GLU A 1 837 ? 2.761 -13.644 -15.881 1.00 97.00 837 GLU A C 1
ATOM 6661 O O . GLU A 1 837 ? 1.882 -14.303 -16.430 1.00 97.00 837 GLU A O 1
ATOM 6666 N N . MET A 1 838 ? 3.765 -13.104 -16.584 1.00 96.38 838 MET A N 1
ATOM 6667 C CA . MET A 1 838 ? 3.926 -13.237 -18.041 1.00 96.38 838 MET A CA 1
ATOM 6668 C C . MET A 1 838 ? 3.964 -14.705 -18.484 1.00 96.38 838 MET A C 1
ATOM 6670 O O . MET A 1 838 ? 3.291 -15.095 -19.437 1.00 96.38 838 MET A O 1
ATOM 6674 N N . ALA A 1 839 ? 4.754 -15.530 -17.793 1.00 95.81 839 ALA A N 1
ATOM 6675 C CA . ALA A 1 839 ? 4.869 -16.954 -18.084 1.00 95.81 839 ALA A CA 1
ATOM 6676 C C . ALA A 1 839 ? 3.558 -17.712 -17.821 1.00 95.81 839 ALA A C 1
ATOM 6678 O O . ALA A 1 839 ? 3.208 -18.617 -18.577 1.00 95.81 839 ALA A O 1
ATOM 6679 N N . SER A 1 840 ? 2.825 -17.316 -16.780 1.00 96.94 840 SER A N 1
ATOM 6680 C CA . SER A 1 840 ? 1.518 -17.873 -16.424 1.00 96.94 840 SER A CA 1
ATOM 6681 C C . SER A 1 840 ? 0.458 -17.537 -17.476 1.00 96.94 840 SER A C 1
ATOM 6683 O O . SER A 1 840 ? -0.197 -18.436 -18.001 1.00 96.94 840 SER A O 1
ATOM 6685 N N . LEU A 1 841 ? 0.357 -16.259 -17.864 1.00 97.31 841 LEU A N 1
ATOM 6686 C CA . LEU A 1 841 ? -0.528 -15.805 -18.941 1.00 97.31 841 LEU A CA 1
ATOM 6687 C C . LEU A 1 841 ? -0.211 -16.515 -20.256 1.00 97.31 841 LEU A C 1
ATOM 6689 O O . LEU A 1 841 ? -1.126 -16.957 -20.940 1.00 97.31 841 LEU A O 1
ATOM 6693 N N . LYS A 1 842 ? 1.074 -16.681 -20.591 1.00 95.88 842 LYS A N 1
ATOM 6694 C CA . LYS A 1 842 ? 1.488 -17.391 -21.806 1.00 95.88 842 LYS A CA 1
ATOM 6695 C C . LYS A 1 842 ? 1.047 -18.854 -21.791 1.00 95.88 842 LYS A C 1
ATOM 6697 O O . LYS A 1 842 ? 0.467 -19.305 -22.772 1.00 95.88 842 LYS A O 1
ATOM 6702 N N . ALA A 1 843 ? 1.268 -19.563 -20.684 1.00 94.44 843 ALA A N 1
ATOM 6703 C CA . ALA A 1 843 ? 0.863 -20.960 -20.555 1.00 94.44 843 ALA A CA 1
ATOM 6704 C C . ALA A 1 843 ? -0.658 -21.134 -20.687 1.00 94.44 843 ALA A C 1
ATOM 6706 O O . ALA A 1 843 ? -1.102 -22.040 -21.384 1.00 94.44 843 ALA A O 1
ATOM 6707 N N . MET A 1 844 ? -1.456 -20.258 -20.066 1.00 95.94 844 MET A N 1
ATOM 6708 C CA . MET A 1 844 ? -2.920 -20.315 -20.174 1.00 95.94 844 MET A CA 1
ATOM 6709 C C . MET A 1 844 ? -3.416 -19.909 -21.565 1.00 95.94 844 MET A C 1
ATOM 6711 O O . MET A 1 844 ? -4.284 -20.583 -22.116 1.00 95.94 844 MET A O 1
ATOM 6715 N N . TYR A 1 845 ? -2.836 -18.863 -22.165 1.00 95.06 845 TYR A N 1
ATOM 6716 C CA . TYR A 1 845 ? -3.184 -18.400 -23.513 1.00 95.06 845 TYR A CA 1
ATOM 6717 C C . TYR A 1 845 ? -2.962 -19.501 -24.563 1.00 95.06 845 TYR A C 1
ATOM 6719 O O . TYR A 1 845 ? -3.791 -19.690 -25.447 1.00 95.06 845 TYR A O 1
ATOM 6727 N N . GLU A 1 846 ? -1.883 -20.281 -24.430 1.00 91.75 846 GLU A N 1
ATOM 6728 C CA . GLU A 1 846 ? -1.571 -21.420 -25.308 1.00 91.75 846 GLU A CA 1
ATOM 6729 C C . GLU A 1 846 ? -2.555 -22.597 -25.184 1.00 91.75 846 GLU A C 1
ATOM 6731 O O . GLU A 1 846 ? -2.568 -23.463 -26.057 1.00 91.75 846 GLU A O 1
ATOM 6736 N N . THR A 1 847 ? -3.385 -22.652 -24.134 1.00 92.94 847 THR A N 1
ATOM 6737 C CA . THR A 1 847 ? -4.402 -23.712 -24.009 1.00 92.94 847 THR A CA 1
ATOM 6738 C C . THR A 1 847 ? -5.599 -23.510 -24.933 1.00 92.94 847 THR A C 1
ATOM 6740 O O . THR A 1 847 ? -6.325 -24.471 -25.178 1.00 92.94 847 THR A O 1
ATOM 6743 N N . GLU A 1 848 ? -5.826 -22.280 -25.413 1.00 92.94 848 GLU A N 1
ATOM 6744 C CA . GLU A 1 848 ? -7.003 -21.898 -26.211 1.00 92.94 848 GLU A CA 1
ATOM 6745 C C . GLU A 1 848 ? -8.340 -22.299 -25.542 1.00 92.94 848 GLU A C 1
ATOM 6747 O O . GLU A 1 848 ? -9.291 -22.716 -26.204 1.00 92.94 848 GLU A O 1
ATOM 6752 N N . THR A 1 849 ? -8.415 -22.201 -24.205 1.00 94.75 849 THR A N 1
ATOM 6753 C CA . THR A 1 849 ? -9.609 -22.559 -23.417 1.00 94.75 849 THR A CA 1
ATOM 6754 C C . THR A 1 849 ? -10.365 -21.334 -22.895 1.00 94.75 849 THR A C 1
ATOM 6756 O O . THR A 1 849 ? -11.295 -20.863 -23.543 1.00 94.75 849 THR A O 1
ATOM 6759 N N . VAL A 1 850 ? -10.004 -20.832 -21.713 1.00 95.25 850 VAL A N 1
ATOM 6760 C CA . VAL A 1 850 ? -10.549 -19.610 -21.108 1.00 95.25 850 VAL A CA 1
ATOM 6761 C C . VAL A 1 850 ? -9.791 -18.383 -21.616 1.00 95.25 850 VAL A C 1
ATOM 6763 O O . VAL A 1 850 ? -8.578 -18.444 -21.831 1.00 95.25 850 VAL A O 1
ATOM 6766 N N . ARG A 1 851 ? -10.489 -17.255 -21.807 1.00 95.06 851 ARG A N 1
ATOM 6767 C CA . ARG A 1 851 ? -9.852 -16.010 -22.247 1.00 95.06 851 ARG A CA 1
ATOM 6768 C C . ARG A 1 851 ? -8.938 -15.473 -21.145 1.00 95.06 851 ARG A C 1
ATOM 6770 O O . ARG A 1 851 ? -9.339 -15.361 -19.988 1.00 95.06 851 ARG A O 1
ATOM 6777 N N . VAL A 1 852 ? -7.725 -15.086 -21.526 1.00 96.38 852 VAL A N 1
ATOM 6778 C CA . VAL A 1 852 ? -6.762 -14.372 -20.675 1.00 96.38 852 VAL A CA 1
ATOM 6779 C C . VAL A 1 852 ? -6.192 -13.181 -21.447 1.00 96.38 852 VAL A C 1
ATOM 6781 O O . VAL A 1 852 ? -6.127 -13.255 -22.679 1.00 96.38 852 VAL A O 1
ATOM 6784 N N . PRO A 1 853 ? -5.755 -12.095 -20.780 1.00 95.62 853 PRO A N 1
ATOM 6785 C CA . PRO A 1 853 ? -5.054 -11.004 -21.447 1.00 95.62 853 PRO A CA 1
ATOM 6786 C C . PRO A 1 853 ? -3.850 -11.531 -22.220 1.00 95.62 853 PRO A C 1
ATOM 6788 O O . PRO A 1 853 ? -2.974 -12.185 -21.642 1.00 95.62 853 PRO A O 1
ATOM 6791 N N . LYS A 1 854 ? -3.783 -11.245 -23.525 1.00 94.94 854 LYS A N 1
ATOM 6792 C CA . LYS A 1 854 ? -2.659 -11.695 -24.341 1.00 94.94 854 LYS A CA 1
ATOM 6793 C C . LYS A 1 854 ? -1.349 -11.104 -23.798 1.00 94.94 854 LYS A C 1
ATOM 6795 O O . LYS A 1 854 ? -1.219 -9.877 -23.729 1.00 94.94 854 LYS A O 1
ATOM 6800 N N . PRO A 1 855 ? -0.368 -11.943 -23.424 1.00 94.44 855 PRO A N 1
ATOM 6801 C CA . PRO A 1 855 ? 0.908 -11.473 -22.901 1.00 94.44 855 PRO A CA 1
ATOM 6802 C C . PRO A 1 855 ? 1.749 -10.829 -24.013 1.00 94.44 855 PRO A C 1
ATOM 6804 O O . PRO A 1 855 ? 1.892 -11.411 -25.090 1.00 94.44 855 PRO A O 1
ATOM 6807 N N . ILE A 1 856 ? 2.317 -9.643 -23.757 1.00 93.56 856 ILE A N 1
ATOM 6808 C CA . ILE A 1 856 ? 3.141 -8.908 -24.732 1.00 93.56 856 ILE A CA 1
ATOM 6809 C C . ILE A 1 856 ? 4.609 -8.911 -24.304 1.00 93.56 856 ILE A C 1
ATOM 6811 O O . ILE A 1 856 ? 5.427 -9.527 -24.986 1.00 93.56 856 ILE A O 1
ATOM 6815 N N . ASP A 1 857 ? 4.958 -8.258 -23.189 1.00 93.88 857 ASP A N 1
ATOM 6816 C CA . ASP A 1 857 ? 6.353 -8.181 -22.732 1.00 93.88 857 ASP A CA 1
ATOM 6817 C C . ASP A 1 857 ? 6.491 -7.790 -21.248 1.00 93.88 857 ASP A C 1
ATOM 6819 O O . ASP A 1 857 ? 5.557 -7.278 -20.625 1.00 93.88 857 ASP A O 1
ATOM 6823 N N . VAL A 1 858 ? 7.690 -7.988 -20.694 1.00 94.50 858 VAL A N 1
ATOM 6824 C CA . VAL A 1 858 ? 8.106 -7.500 -19.374 1.00 94.50 858 VAL A CA 1
ATOM 6825 C C . VAL A 1 858 ? 9.277 -6.536 -19.534 1.00 94.50 858 VAL A C 1
ATOM 6827 O O . VAL A 1 858 ? 10.386 -6.920 -19.909 1.00 94.50 858 VAL A O 1
ATOM 6830 N N . LEU A 1 859 ? 9.040 -5.273 -19.194 1.00 93.12 859 LEU A N 1
ATOM 6831 C CA . LEU A 1 859 ? 9.949 -4.167 -19.469 1.00 93.12 859 LEU A CA 1
ATOM 6832 C C . LEU A 1 859 ? 10.662 -3.690 -18.206 1.00 93.12 859 LEU A C 1
ATOM 6834 O O . LEU A 1 859 ? 10.068 -3.581 -17.133 1.00 93.12 859 LEU A O 1
ATOM 6838 N N . ASN A 1 860 ? 11.932 -3.321 -18.356 1.00 90.25 860 ASN A N 1
ATOM 6839 C CA . ASN A 1 860 ? 12.670 -2.576 -17.343 1.00 90.25 860 ASN A CA 1
ATOM 6840 C C . ASN A 1 860 ? 12.622 -1.085 -17.690 1.00 90.25 860 ASN A C 1
ATOM 6842 O O . ASN A 1 860 ? 13.390 -0.611 -18.523 1.00 90.25 860 ASN A O 1
ATOM 6846 N N . LEU A 1 861 ? 11.742 -0.342 -17.020 1.00 84.56 861 LEU A N 1
ATOM 6847 C CA . LEU A 1 861 ? 11.511 1.086 -17.259 1.00 84.56 861 LEU A CA 1
ATOM 6848 C C . LEU A 1 861 ? 12.465 1.986 -16.451 1.00 84.56 861 LEU A C 1
ATOM 6850 O O . LEU A 1 861 ? 12.174 3.154 -16.172 1.00 84.56 861 LEU A O 1
ATOM 6854 N N . GLY A 1 862 ? 13.597 1.443 -15.996 1.00 80.06 862 GLY A N 1
ATOM 6855 C CA . GLY A 1 862 ? 14.624 2.189 -15.281 1.00 80.06 862 GLY A CA 1
ATOM 6856 C C . GLY A 1 862 ? 14.115 2.792 -13.968 1.00 80.06 862 GLY A C 1
ATOM 6857 O O . GLY A 1 862 ? 14.014 2.108 -12.947 1.00 80.06 862 GLY A O 1
ATOM 6858 N N . ALA A 1 863 ? 13.899 4.113 -13.937 1.00 70.44 863 ALA A N 1
ATOM 6859 C CA . ALA A 1 863 ? 13.422 4.837 -12.745 1.00 70.44 863 ALA A CA 1
ATOM 6860 C C . ALA A 1 863 ? 11.982 4.480 -12.363 1.00 70.44 863 ALA A C 1
ATOM 6862 O O . ALA A 1 863 ? 11.617 4.564 -11.188 1.00 70.44 863 ALA A O 1
ATOM 6863 N N . HIS A 1 864 ? 11.195 4.024 -13.335 1.00 77.50 864 HIS A N 1
ATOM 6864 C CA . HIS A 1 864 ? 9.795 3.677 -13.130 1.00 77.50 864 HIS A CA 1
ATOM 6865 C C . HIS A 1 864 ? 9.582 2.245 -12.629 1.00 77.50 864 HIS A C 1
ATOM 6867 O O . HIS A 1 864 ? 8.469 1.924 -12.228 1.00 77.50 864 HIS A O 1
ATOM 6873 N N . GLY A 1 865 ? 10.641 1.434 -12.530 1.00 88.56 865 GLY A N 1
ATOM 6874 C CA . GLY A 1 865 ? 10.580 0.050 -12.054 1.00 88.56 865 GLY A CA 1
ATOM 6875 C C . GLY A 1 865 ? 10.437 -0.957 -13.191 1.00 88.56 865 GLY A C 1
ATOM 6876 O O . GLY A 1 865 ? 10.845 -0.685 -14.319 1.00 88.56 865 GLY A O 1
ATOM 6877 N N . TRP A 1 866 ? 9.880 -2.124 -12.881 1.00 92.94 866 TRP A N 1
ATOM 6878 C CA . TRP A 1 866 ? 9.514 -3.117 -13.889 1.00 92.94 866 TRP A CA 1
ATOM 6879 C C . TRP A 1 866 ? 8.056 -2.943 -14.289 1.00 92.94 866 TRP A C 1
ATOM 6881 O O . TRP A 1 866 ? 7.247 -2.468 -13.484 1.00 92.94 866 TRP A O 1
ATOM 6891 N N . ALA A 1 867 ? 7.731 -3.335 -15.516 1.00 94.31 867 ALA A N 1
ATOM 6892 C CA . ALA A 1 867 ? 6.371 -3.322 -16.012 1.00 94.31 867 ALA A CA 1
ATOM 6893 C C . ALA A 1 867 ? 6.010 -4.612 -16.746 1.00 94.31 867 ALA A C 1
ATOM 6895 O O . ALA A 1 867 ? 6.846 -5.168 -17.452 1.00 94.31 867 ALA A O 1
ATOM 6896 N N . LEU A 1 868 ? 4.763 -5.052 -16.601 1.00 96.00 868 LEU A N 1
ATOM 6897 C CA . LEU A 1 868 ? 4.146 -6.087 -17.427 1.00 96.00 868 LEU A CA 1
ATOM 6898 C C . LEU A 1 868 ? 3.206 -5.419 -18.428 1.00 96.00 868 LEU A C 1
ATOM 6900 O O . LEU A 1 868 ? 2.359 -4.612 -18.039 1.00 96.00 868 LEU A O 1
ATOM 6904 N N . VAL A 1 869 ? 3.360 -5.769 -19.701 1.00 95.50 869 VAL A N 1
ATOM 6905 C CA . VAL A 1 869 ? 2.548 -5.275 -20.812 1.00 95.50 869 VAL A CA 1
ATOM 6906 C C . VAL A 1 869 ? 1.696 -6.420 -21.349 1.00 95.50 869 VAL A C 1
ATOM 6908 O O . VAL A 1 869 ? 2.208 -7.492 -21.679 1.00 95.50 869 VAL A O 1
ATOM 6911 N N . THR A 1 870 ? 0.392 -6.180 -21.444 1.00 96.06 870 THR A N 1
ATOM 6912 C CA . THR A 1 870 ? -0.618 -7.142 -21.914 1.00 96.06 870 THR A CA 1
ATOM 6913 C C . THR A 1 870 ? -1.612 -6.454 -22.843 1.00 96.06 870 THR A C 1
ATOM 6915 O O . THR A 1 870 ? -1.653 -5.225 -22.907 1.00 96.06 870 THR A O 1
ATOM 6918 N N . GLU A 1 871 ? -2.413 -7.226 -23.570 1.00 94.00 871 GLU A N 1
ATOM 6919 C CA . GLU A 1 871 ? -3.612 -6.714 -24.239 1.00 94.00 871 GLU A CA 1
ATOM 6920 C C . GLU A 1 871 ? -4.550 -6.028 -23.237 1.00 94.00 871 GLU A C 1
ATOM 6922 O O . GLU A 1 871 ? -4.770 -6.515 -22.128 1.00 94.00 871 GLU A O 1
ATOM 6927 N N . TYR A 1 872 ? -5.115 -4.892 -23.640 1.00 93.62 872 TYR A N 1
ATOM 6928 C CA . TYR A 1 872 ? -6.200 -4.261 -22.902 1.00 93.62 872 TYR A CA 1
ATOM 6929 C C . TYR A 1 872 ? -7.534 -4.913 -23.272 1.00 93.62 872 TYR A C 1
ATOM 6931 O O . TYR A 1 872 ? -7.943 -4.855 -24.432 1.00 93.62 872 TYR A O 1
ATOM 6939 N N . ILE A 1 873 ? -8.232 -5.465 -22.281 1.00 91.44 873 ILE A N 1
ATOM 6940 C CA . ILE A 1 873 ? -9.570 -6.045 -22.438 1.00 91.44 873 ILE A CA 1
ATOM 6941 C C . ILE A 1 873 ? -10.584 -5.118 -21.765 1.00 91.44 873 ILE A C 1
ATOM 6943 O O . ILE A 1 873 ? -10.396 -4.727 -20.614 1.00 91.44 873 ILE A O 1
ATOM 6947 N N . ASP A 1 874 ? -11.646 -4.768 -22.491 1.00 88.94 874 ASP A N 1
ATOM 6948 C CA . ASP A 1 874 ? -12.778 -4.011 -21.951 1.00 88.94 874 ASP A CA 1
ATOM 6949 C C . ASP A 1 874 ? -13.694 -4.956 -21.160 1.00 88.94 874 ASP A C 1
ATOM 6951 O O . ASP A 1 874 ? -14.098 -6.003 -21.676 1.00 88.94 874 ASP A O 1
ATOM 6955 N N . MET A 1 875 ? -13.958 -4.619 -19.897 1.00 89.12 875 MET A N 1
ATOM 6956 C CA . MET A 1 875 ? -14.608 -5.498 -18.923 1.00 89.12 875 MET A CA 1
ATOM 6957 C C . MET A 1 875 ? -15.827 -4.812 -18.300 1.00 89.12 875 MET A C 1
ATOM 6959 O O . MET A 1 875 ? -15.739 -3.656 -17.885 1.00 89.12 875 MET A O 1
ATOM 6963 N N . ASP A 1 876 ? -16.944 -5.531 -18.175 1.00 80.38 876 ASP A N 1
ATOM 6964 C CA . ASP A 1 876 ? -18.259 -4.975 -17.809 1.00 80.38 876 ASP A CA 1
ATOM 6965 C C . ASP A 1 876 ? -18.834 -5.492 -16.472 1.00 80.38 876 ASP A C 1
ATOM 6967 O O . ASP A 1 876 ? -20.003 -5.266 -16.164 1.00 80.38 876 ASP A O 1
ATOM 6971 N N . GLY A 1 877 ? -17.999 -6.102 -15.621 1.00 69.00 877 GLY A N 1
ATOM 6972 C CA . GLY A 1 877 ? -18.328 -6.368 -14.211 1.00 69.00 877 GLY A CA 1
ATOM 6973 C C . GLY A 1 877 ? -18.915 -7.748 -13.900 1.00 69.00 877 GLY A C 1
ATOM 6974 O O . GLY A 1 877 ? -19.265 -7.994 -12.748 1.00 69.00 877 GLY A O 1
ATOM 6975 N N . GLY A 1 878 ? -18.959 -8.658 -14.880 1.00 74.25 878 GLY A N 1
ATOM 6976 C CA . GLY A 1 878 ? -19.279 -10.072 -14.667 1.00 74.25 878 GLY A CA 1
ATOM 6977 C C . GLY A 1 878 ? -20.778 -10.384 -14.708 1.00 74.25 878 GLY A C 1
ATOM 6978 O O . GLY A 1 878 ? -21.564 -9.822 -13.947 1.00 74.25 878 GLY A O 1
ATOM 6979 N N . SER A 1 879 ? -21.194 -11.336 -15.550 1.00 84.81 879 SER A N 1
ATOM 6980 C CA . SER A 1 879 ? -22.571 -11.855 -15.561 1.00 84.81 879 SER A CA 1
ATOM 6981 C C . SER A 1 879 ? -22.661 -13.262 -14.959 1.00 84.81 879 SER A C 1
ATOM 6983 O O . SER A 1 879 ? -21.718 -14.053 -15.013 1.00 84.81 879 SER A O 1
ATOM 6985 N N . ARG A 1 880 ? -23.830 -13.624 -14.405 1.00 85.19 880 ARG A N 1
ATOM 6986 C CA . ARG A 1 880 ? -24.067 -14.993 -13.901 1.00 85.19 880 ARG A CA 1
ATOM 6987 C C . ARG A 1 880 ? -23.941 -16.041 -15.013 1.00 85.19 880 ARG A C 1
ATOM 6989 O O . ARG A 1 880 ? -23.521 -17.158 -14.732 1.00 85.19 880 ARG A O 1
ATOM 6996 N N . GLY A 1 881 ? -24.307 -15.694 -16.249 1.00 89.31 881 GLY A N 1
ATOM 6997 C CA . GLY A 1 881 ? -24.161 -16.580 -17.406 1.00 89.31 881 GLY A CA 1
ATOM 6998 C C . GLY A 1 881 ? -22.693 -16.874 -17.708 1.00 89.31 881 GLY A C 1
ATOM 6999 O O . GLY A 1 881 ? -22.308 -18.041 -17.779 1.00 89.31 881 GLY A O 1
ATOM 7000 N N . ASP A 1 882 ? -21.871 -15.827 -17.763 1.00 92.50 882 ASP A N 1
ATOM 7001 C CA . ASP A 1 882 ? -20.434 -15.947 -18.031 1.00 92.50 882 ASP A CA 1
ATOM 7002 C C . ASP A 1 882 ? -19.703 -16.670 -16.901 1.00 92.50 882 ASP A C 1
ATOM 7004 O O . ASP A 1 882 ? -18.767 -17.419 -17.156 1.00 92.50 882 ASP A O 1
ATOM 7008 N N . LEU A 1 883 ? -20.156 -16.527 -15.651 1.00 92.56 883 LEU A N 1
ATOM 7009 C CA . LEU A 1 883 ? -19.617 -17.303 -14.536 1.00 92.56 883 LEU A CA 1
ATOM 7010 C C . LEU A 1 883 ? -19.876 -18.810 -14.713 1.00 92.56 883 LEU A C 1
ATOM 7012 O O . LEU A 1 883 ? -19.001 -19.631 -14.455 1.00 92.56 883 LEU A O 1
ATOM 7016 N N . VAL A 1 884 ? -21.061 -19.211 -15.179 1.00 95.38 884 VAL A N 1
ATOM 7017 C CA . VAL A 1 884 ? -21.352 -20.631 -15.459 1.00 95.38 884 VAL A CA 1
ATOM 7018 C C . VAL A 1 884 ? -20.515 -21.141 -16.636 1.00 95.38 884 VAL A C 1
ATOM 7020 O O . VAL A 1 884 ? -19.988 -22.259 -16.588 1.00 95.38 884 VAL A O 1
ATOM 7023 N N . GLU A 1 885 ? -20.347 -20.322 -17.674 1.00 96.44 885 GLU A N 1
ATOM 7024 C CA . GLU A 1 885 ? -19.460 -20.629 -18.796 1.00 96.44 885 GLU A CA 1
ATOM 7025 C C . GLU A 1 885 ? -17.998 -20.759 -18.346 1.00 96.44 885 GLU A C 1
ATOM 7027 O O . GLU A 1 885 ? -17.336 -21.737 -18.706 1.00 96.44 885 GLU A O 1
ATOM 7032 N N . LEU A 1 886 ? -17.530 -19.866 -17.470 1.00 96.75 886 LEU A N 1
ATOM 7033 C CA . LEU A 1 886 ? -16.201 -19.915 -16.866 1.00 96.75 886 LEU A CA 1
ATOM 7034 C C . LEU A 1 886 ? -15.963 -21.252 -16.161 1.00 96.75 886 LEU A C 1
ATOM 7036 O O . LEU A 1 886 ? -14.884 -21.818 -16.302 1.00 96.75 886 LEU A O 1
ATOM 7040 N N . GLY A 1 887 ? -16.966 -21.815 -15.480 1.00 96.81 887 GLY A N 1
ATOM 7041 C CA . GLY A 1 887 ? -16.863 -23.154 -14.887 1.00 96.81 887 GLY A CA 1
ATOM 7042 C C . GLY A 1 887 ? -16.540 -24.237 -15.918 1.00 96.81 887 GLY A C 1
ATOM 7043 O O . GLY A 1 887 ? -15.672 -25.081 -15.692 1.00 96.81 887 GLY A O 1
ATOM 7044 N N . THR A 1 888 ? -17.173 -24.177 -17.091 1.00 97.75 888 THR A N 1
ATOM 7045 C CA . THR A 1 888 ? -16.900 -25.108 -18.199 1.00 97.75 888 THR A CA 1
ATOM 7046 C C . THR A 1 888 ? -15.506 -24.884 -18.791 1.00 97.75 888 THR A C 1
ATOM 7048 O O . THR A 1 888 ? -14.779 -25.850 -19.031 1.00 97.75 888 THR A O 1
ATOM 7051 N N . LEU A 1 889 ? -15.125 -23.627 -19.037 1.00 97.81 889 LEU A N 1
ATOM 7052 C CA . LEU A 1 889 ? -13.843 -23.276 -19.656 1.00 97.81 889 LEU A CA 1
ATOM 7053 C C . LEU A 1 889 ? -12.656 -23.562 -18.730 1.00 97.81 889 LEU A C 1
ATOM 7055 O O . LEU A 1 889 ? -11.663 -24.129 -19.181 1.00 97.81 889 LEU A O 1
ATOM 7059 N N . LEU A 1 890 ? -12.783 -23.274 -17.433 1.00 97.75 890 LEU A N 1
ATOM 7060 C CA . LEU A 1 890 ? -11.763 -23.586 -16.434 1.00 97.75 890 LEU A CA 1
ATOM 7061 C C . LEU A 1 890 ? -11.547 -25.099 -16.315 1.00 97.75 890 LEU A C 1
ATOM 7063 O O . LEU A 1 890 ? -10.410 -25.563 -16.290 1.00 97.75 890 LEU A O 1
ATOM 7067 N N . ALA A 1 891 ? -12.623 -25.893 -16.319 1.00 97.62 891 ALA A N 1
ATOM 7068 C CA . ALA A 1 891 ? -12.500 -27.349 -16.308 1.00 97.62 891 ALA A CA 1
ATOM 7069 C C . ALA A 1 891 ? -11.795 -27.885 -17.567 1.00 97.62 891 ALA A C 1
ATOM 7071 O O . ALA A 1 891 ? -11.006 -28.826 -17.473 1.00 97.62 891 ALA A O 1
ATOM 7072 N N . ARG A 1 892 ? -12.033 -27.276 -18.740 1.00 97.44 892 ARG A N 1
ATOM 7073 C CA . ARG A 1 892 ? -11.287 -27.598 -19.970 1.00 97.44 892 ARG A CA 1
ATOM 7074 C C . ARG A 1 892 ? -9.810 -27.231 -19.843 1.00 97.44 892 ARG A C 1
ATOM 7076 O O . ARG A 1 892 ? -8.972 -28.040 -20.226 1.00 97.44 892 ARG A O 1
ATOM 7083 N N . MET A 1 893 ? -9.491 -26.071 -19.266 1.00 97.12 893 MET A N 1
ATOM 7084 C CA . MET A 1 893 ? -8.106 -25.665 -19.000 1.00 97.12 893 MET A CA 1
ATOM 7085 C C . MET A 1 893 ? -7.397 -26.669 -18.083 1.00 97.12 893 MET A C 1
ATOM 7087 O O . MET A 1 893 ? -6.293 -27.114 -18.384 1.00 97.12 893 MET A O 1
ATOM 7091 N N . HIS A 1 894 ? -8.055 -27.097 -17.003 1.00 97.25 894 HIS A N 1
ATOM 7092 C CA . HIS A 1 894 ? -7.494 -28.075 -16.070 1.00 97.25 894 HIS A CA 1
ATOM 7093 C C . HIS A 1 894 ? -7.310 -29.461 -16.707 1.00 97.25 894 HIS A C 1
ATOM 7095 O O . HIS A 1 894 ? -6.340 -30.155 -16.406 1.00 97.25 894 HIS A O 1
ATOM 7101 N N . LYS A 1 895 ? -8.204 -29.850 -17.622 1.00 95.31 895 LYS A N 1
ATOM 7102 C CA . LYS A 1 895 ? -8.123 -31.119 -18.357 1.00 95.31 895 LYS A CA 1
ATOM 7103 C C . LYS A 1 895 ? -7.114 -31.100 -19.514 1.00 95.31 895 LYS A C 1
ATOM 7105 O O . LYS A 1 895 ? -6.632 -32.154 -19.920 1.00 95.31 895 LYS A O 1
ATOM 7110 N N . TYR A 1 896 ? -6.741 -29.918 -20.005 1.00 94.56 896 TYR A N 1
ATOM 7111 C CA . TYR A 1 896 ? -5.869 -29.732 -21.170 1.00 94.56 896 TYR A CA 1
ATOM 7112 C C . TYR A 1 896 ? -4.608 -30.610 -21.137 1.00 94.56 896 TYR A C 1
ATOM 7114 O O . TYR A 1 896 ? -4.265 -31.258 -22.125 1.00 94.56 896 TYR A O 1
ATOM 7122 N N . ASN A 1 897 ? -3.925 -30.666 -19.991 1.00 94.31 897 ASN A N 1
ATOM 7123 C CA . ASN A 1 897 ? -2.688 -31.432 -19.863 1.00 94.31 897 ASN A CA 1
ATOM 7124 C C . ASN A 1 897 ? -2.911 -32.954 -19.928 1.00 94.31 897 ASN A C 1
ATOM 7126 O O . ASN A 1 897 ? -2.105 -33.670 -20.521 1.00 94.31 897 ASN A O 1
ATOM 7130 N N . GLU A 1 898 ? -4.017 -33.449 -19.368 1.00 92.62 898 GLU A N 1
ATOM 7131 C CA . GLU A 1 898 ? -4.407 -34.859 -19.468 1.00 92.62 898 GLU A CA 1
ATOM 7132 C C . GLU A 1 898 ? -4.675 -35.247 -20.929 1.00 92.62 898 GLU A C 1
ATOM 7134 O O . GLU A 1 898 ? -4.176 -36.268 -21.408 1.00 92.62 898 GLU A O 1
ATOM 7139 N N . ASP A 1 899 ? -5.398 -34.403 -21.667 1.00 90.44 899 ASP A N 1
ATOM 7140 C CA . ASP A 1 899 ? -5.684 -34.630 -23.085 1.00 90.44 899 ASP A CA 1
ATOM 7141 C C . ASP A 1 899 ? -4.389 -34.662 -23.922 1.00 90.44 899 ASP A C 1
ATOM 7143 O O . ASP A 1 899 ? -4.202 -35.574 -24.734 1.00 90.44 899 ASP A O 1
ATOM 7147 N N . ARG A 1 900 ? -3.437 -33.755 -23.655 1.00 88.94 900 ARG A N 1
ATOM 7148 C CA . ARG A 1 900 ? -2.111 -33.745 -24.305 1.00 88.94 900 ARG A CA 1
ATOM 7149 C C . ARG A 1 900 ? -1.283 -34.993 -23.996 1.00 88.94 900 ARG A C 1
ATOM 7151 O O . ARG A 1 900 ? -0.705 -35.580 -24.910 1.00 88.94 900 ARG A O 1
ATOM 7158 N N . LEU A 1 901 ? -1.249 -35.439 -22.738 1.00 89.19 901 LEU A N 1
ATOM 7159 C CA . LEU A 1 901 ? -0.549 -36.672 -22.348 1.00 89.19 901 LEU A CA 1
ATOM 7160 C C . LEU A 1 901 ? -1.162 -37.916 -23.011 1.00 89.19 901 LEU A C 1
ATOM 7162 O O . LEU A 1 901 ? -0.442 -38.834 -23.418 1.00 89.19 901 LEU A O 1
ATOM 7166 N N . ASN A 1 902 ? -2.486 -37.946 -23.162 1.00 87.12 902 ASN A N 1
ATOM 7167 C CA . ASN A 1 902 ? -3.188 -39.022 -23.859 1.00 87.12 902 ASN A CA 1
ATOM 7168 C C . ASN A 1 902 ? -2.880 -39.024 -25.367 1.00 87.12 902 ASN A C 1
ATOM 7170 O O . ASN A 1 902 ? -2.673 -40.087 -25.961 1.00 87.12 902 ASN A O 1
ATOM 7174 N N . GLU A 1 903 ? -2.813 -37.852 -25.997 1.00 83.50 903 GLU A N 1
ATOM 7175 C CA . GLU A 1 903 ? -2.434 -37.695 -27.407 1.00 83.50 903 GLU A CA 1
ATOM 7176 C C . GLU A 1 903 ? -0.967 -38.057 -27.673 1.00 83.50 903 GLU A C 1
ATOM 7178 O O . GLU A 1 903 ? -0.681 -38.753 -28.653 1.00 83.50 903 GLU A O 1
ATOM 7183 N N . SER A 1 904 ? -0.037 -37.660 -26.799 1.00 77.56 904 SER A N 1
ATOM 7184 C CA . SER A 1 904 ? 1.387 -37.998 -26.935 1.00 77.56 904 SER A CA 1
ATOM 7185 C C . SER A 1 904 ? 1.643 -39.493 -26.704 1.00 77.56 904 SER A C 1
ATOM 7187 O O . SER A 1 904 ? 2.427 -40.118 -27.428 1.00 77.56 904 SER A O 1
ATOM 7189 N N . SER A 1 905 ? 0.891 -40.122 -25.797 1.00 72.56 905 SER A N 1
ATOM 7190 C CA . SER A 1 905 ? 0.891 -41.581 -25.606 1.00 72.56 905 SER A CA 1
ATOM 7191 C C . SER A 1 905 ? 0.348 -42.330 -26.836 1.00 72.56 905 SER A C 1
ATOM 7193 O O . SER A 1 905 ? 0.905 -43.349 -27.248 1.00 72.56 905 SER A O 1
ATOM 7195 N N . ARG A 1 906 ? -0.691 -41.802 -27.500 1.00 70.25 906 ARG A N 1
ATOM 7196 C CA . ARG A 1 906 ? -1.203 -42.355 -28.772 1.00 70.25 906 ARG A CA 1
ATOM 7197 C C . ARG A 1 906 ? -0.227 -42.155 -29.934 1.00 70.25 906 ARG A C 1
ATOM 7199 O O . ARG A 1 906 ? -0.056 -43.060 -30.743 1.00 70.25 906 ARG A O 1
ATOM 7206 N N . SER A 1 907 ? 0.439 -41.005 -29.999 1.00 64.00 907 SER A N 1
ATOM 7207 C CA . SER A 1 907 ? 1.365 -40.656 -31.088 1.00 64.00 907 SER A CA 1
ATOM 7208 C C . SER A 1 907 ? 2.697 -41.408 -30.996 1.00 64.00 907 SER A C 1
ATOM 7210 O O . SER A 1 907 ? 3.239 -41.824 -32.016 1.00 64.00 907 SER A O 1
ATOM 7212 N N . SER A 1 908 ? 3.189 -41.676 -29.780 1.00 58.44 908 SER A N 1
ATOM 7213 C CA . SER A 1 908 ? 4.370 -42.526 -29.535 1.00 58.44 908 SER A CA 1
ATOM 7214 C C . SER A 1 908 ? 4.135 -44.017 -29.826 1.00 58.44 908 SER A C 1
ATOM 7216 O O . SER A 1 908 ? 5.094 -44.778 -29.942 1.00 58.44 908 SER A O 1
ATOM 7218 N N . SER A 1 909 ? 2.876 -44.427 -30.020 1.00 56.25 909 SER A N 1
ATOM 7219 C CA . SER A 1 909 ? 2.500 -45.772 -30.480 1.00 56.25 909 SER A CA 1
ATOM 7220 C C . SER A 1 909 ? 2.660 -45.959 -32.003 1.00 56.25 909 SER A C 1
ATOM 7222 O O . SER A 1 909 ? 2.501 -47.072 -32.505 1.00 56.25 909 SER A O 1
ATOM 7224 N N . PHE A 1 910 ? 2.975 -44.892 -32.753 1.00 50.72 910 PHE A N 1
ATOM 7225 C CA . PHE A 1 910 ? 3.207 -44.908 -34.201 1.00 50.72 910 PHE A CA 1
ATOM 7226 C C . PHE A 1 910 ? 4.712 -44.751 -34.497 1.00 50.72 910 PHE A C 1
ATOM 7228 O O . PHE A 1 910 ? 5.361 -43.815 -34.029 1.00 50.72 910 PHE A O 1
ATOM 7235 N N . VAL A 1 911 ? 5.301 -45.681 -35.257 1.00 42.41 911 VAL A N 1
ATOM 7236 C CA . VAL A 1 911 ? 6.753 -45.720 -35.524 1.00 42.41 911 VAL A CA 1
ATOM 7237 C C . VAL A 1 911 ? 7.158 -44.538 -36.419 1.00 42.41 911 VAL A C 1
ATOM 7239 O O . VAL A 1 911 ? 6.943 -44.585 -37.627 1.00 42.41 911 VAL A O 1
ATOM 7242 N N . GLY A 1 912 ? 7.756 -43.486 -35.841 1.00 51.19 912 GLY A N 1
ATOM 7243 C CA . GLY A 1 912 ? 8.397 -42.401 -36.607 1.00 51.19 912 GLY A CA 1
ATOM 7244 C C . GLY A 1 912 ? 8.391 -40.984 -36.010 1.00 51.19 912 GLY A C 1
ATOM 7245 O O . GLY A 1 912 ? 8.972 -40.090 -36.621 1.00 51.19 912 GLY A O 1
ATOM 7246 N N . GLY A 1 913 ? 7.764 -40.735 -34.855 1.00 44.16 913 GLY A N 1
ATOM 7247 C CA . GLY A 1 913 ? 7.705 -39.390 -34.260 1.00 44.16 913 GLY A CA 1
ATOM 7248 C C . GLY A 1 913 ? 9.004 -38.970 -33.558 1.00 44.16 913 GLY A C 1
ATOM 7249 O O . GLY A 1 913 ? 9.400 -39.592 -32.576 1.00 44.16 913 GLY A O 1
ATOM 7250 N N . SER A 1 914 ? 9.660 -37.908 -34.038 1.00 39.41 914 SER A N 1
ATOM 7251 C CA . SER A 1 914 ? 10.786 -37.260 -33.346 1.00 39.41 914 SER A CA 1
ATOM 7252 C C . SER A 1 914 ? 10.259 -36.165 -32.401 1.00 39.41 914 SER A C 1
ATOM 7254 O O . SER A 1 914 ? 9.428 -35.376 -32.849 1.00 39.41 914 SER A O 1
ATOM 7256 N N . PRO A 1 915 ? 10.733 -36.053 -31.143 1.00 44.06 915 PRO A N 1
ATOM 7257 C CA . PRO A 1 915 ? 10.275 -35.015 -30.215 1.00 44.06 915 PRO A CA 1
ATOM 7258 C C . PRO A 1 915 ? 10.735 -33.626 -30.673 1.00 44.06 915 PRO A C 1
ATOM 7260 O O . PRO A 1 915 ? 11.928 -33.404 -30.899 1.00 44.06 915 PRO A O 1
ATOM 7263 N N . THR A 1 916 ? 9.804 -32.684 -30.809 1.00 42.41 916 THR A N 1
ATOM 7264 C CA . THR A 1 916 ? 10.099 -31.259 -31.014 1.00 42.41 916 THR A CA 1
ATOM 7265 C C . THR A 1 916 ? 10.133 -30.580 -29.650 1.00 42.41 916 THR A C 1
ATOM 7267 O O . THR A 1 916 ? 9.120 -30.559 -28.968 1.00 42.41 916 THR A O 1
ATOM 7270 N N . GLY A 1 917 ? 11.288 -30.049 -29.241 1.00 39.28 917 GLY A N 1
ATOM 7271 C CA . GLY A 1 917 ? 11.574 -29.566 -27.880 1.00 39.28 917 GLY A CA 1
ATOM 7272 C C . GLY A 1 917 ? 10.832 -28.313 -27.377 1.00 39.28 917 GLY A C 1
ATOM 7273 O O . GLY A 1 917 ? 11.458 -27.499 -26.704 1.00 39.28 917 GLY A O 1
ATOM 7274 N N . ASP A 1 918 ? 9.534 -28.159 -27.653 1.00 43.56 918 ASP A N 1
ATOM 7275 C CA . ASP A 1 918 ? 8.662 -27.165 -27.007 1.00 43.56 918 ASP A CA 1
ATOM 7276 C C . ASP A 1 918 ? 7.976 -27.803 -25.782 1.00 43.56 918 ASP A C 1
ATOM 7278 O O . ASP A 1 918 ? 7.097 -28.654 -25.917 1.00 43.56 918 ASP A O 1
ATOM 7282 N N . SER A 1 919 ? 8.360 -27.388 -24.568 1.00 53.78 919 SER A N 1
ATOM 7283 C CA . SER A 1 919 ? 8.169 -28.174 -23.332 1.00 53.78 919 SER A CA 1
ATOM 7284 C C . SER A 1 919 ? 6.729 -28.438 -22.869 1.00 53.78 919 SER A C 1
ATOM 7286 O O . SER A 1 919 ? 6.548 -29.232 -21.951 1.00 53.78 919 SER A O 1
ATOM 7288 N N . TYR A 1 920 ? 5.714 -27.782 -23.442 1.00 61.41 920 TYR A N 1
ATOM 7289 C CA . TYR A 1 920 ? 4.308 -27.943 -23.030 1.00 61.41 920 TYR A CA 1
ATOM 7290 C C . TYR A 1 920 ? 3.433 -28.704 -24.027 1.00 61.41 920 TYR A C 1
ATOM 7292 O O . TYR A 1 920 ? 2.354 -29.165 -23.658 1.00 61.41 920 TYR A O 1
ATOM 7300 N N . LYS A 1 921 ? 3.892 -28.883 -25.272 1.00 63.22 921 LYS A N 1
ATOM 7301 C CA . LYS A 1 921 ? 3.101 -29.554 -26.317 1.00 63.22 921 LYS A CA 1
ATOM 7302 C C . LYS A 1 921 ? 3.029 -31.071 -26.127 1.00 63.22 921 LYS A C 1
ATOM 7304 O O . LYS A 1 921 ? 2.026 -31.672 -26.491 1.00 63.22 921 LYS A O 1
ATOM 7309 N N . ASP A 1 922 ? 4.040 -31.661 -25.492 1.00 69.19 922 ASP A N 1
ATOM 7310 C CA . ASP A 1 922 ? 4.134 -33.111 -25.264 1.00 69.19 922 ASP A CA 1
ATOM 7311 C C . ASP A 1 922 ? 3.439 -33.587 -23.964 1.00 69.19 922 ASP A C 1
ATOM 7313 O O . ASP A 1 922 ? 3.405 -34.789 -23.674 1.00 69.19 922 ASP A O 1
ATOM 7317 N N . GLY A 1 923 ? 2.851 -32.653 -23.203 1.00 82.50 923 GLY A N 1
ATOM 7318 C CA . GLY A 1 923 ? 2.223 -32.887 -21.900 1.00 82.50 923 GLY A CA 1
ATOM 7319 C C . GLY A 1 923 ? 3.223 -32.925 -20.733 1.00 82.50 923 GLY A C 1
ATOM 7320 O O . GLY A 1 923 ? 4.353 -33.401 -20.853 1.00 82.50 923 GLY A O 1
ATOM 7321 N N . VAL A 1 924 ? 2.805 -32.421 -19.572 1.00 90.44 924 VAL A N 1
ATOM 7322 C CA . VAL A 1 924 ? 3.626 -32.271 -18.359 1.00 90.44 924 VAL A CA 1
ATOM 7323 C C . VAL A 1 924 ? 3.313 -33.381 -17.363 1.00 90.44 924 VAL A C 1
ATOM 7325 O O . VAL A 1 924 ? 2.179 -33.521 -16.915 1.00 90.44 924 VAL A O 1
ATOM 7328 N N . LYS A 1 925 ? 4.327 -34.163 -16.983 1.00 91.81 925 LYS A N 1
ATOM 7329 C CA . LYS A 1 925 ? 4.165 -35.316 -16.077 1.00 91.81 925 LYS A CA 1
ATOM 7330 C C . LYS A 1 925 ? 4.407 -35.002 -14.598 1.00 91.81 925 LYS A C 1
ATOM 7332 O O . LYS A 1 925 ? 4.064 -35.821 -13.759 1.00 91.81 925 LYS A O 1
ATOM 7337 N N . GLN A 1 926 ? 5.010 -33.855 -14.292 1.00 93.88 926 GLN A N 1
ATOM 7338 C CA . GLN A 1 926 ? 5.438 -33.473 -12.942 1.00 93.88 926 GLN A CA 1
ATOM 7339 C C . GLN A 1 926 ? 4.658 -32.249 -12.445 1.00 93.88 926 GLN A C 1
ATOM 7341 O O . GLN A 1 926 ? 4.219 -31.418 -13.239 1.00 93.88 926 GLN A O 1
ATOM 7346 N N . PHE A 1 927 ? 4.522 -32.107 -11.131 1.00 96.81 927 PHE A N 1
ATOM 7347 C CA . PHE A 1 927 ? 3.988 -30.909 -10.484 1.00 96.81 927 PHE A CA 1
ATOM 7348 C C . PHE A 1 927 ? 5.063 -29.829 -10.394 1.00 96.81 927 PHE A C 1
ATOM 7350 O O . PHE A 1 927 ? 6.228 -30.139 -10.148 1.00 96.81 927 PHE A O 1
ATOM 7357 N N . GLY A 1 928 ? 4.684 -28.567 -10.581 1.00 96.00 928 GLY A N 1
ATOM 7358 C CA . GLY A 1 928 ? 5.616 -27.440 -10.594 1.00 96.00 928 GLY A CA 1
ATOM 7359 C C . GLY A 1 928 ? 5.423 -26.512 -11.785 1.00 96.00 928 GLY A C 1
ATOM 7360 O O . GLY A 1 928 ? 4.381 -26.499 -12.435 1.00 96.00 928 GLY A O 1
ATOM 7361 N N . PHE A 1 929 ? 6.418 -25.677 -12.053 1.00 96.19 929 PHE A N 1
ATOM 7362 C CA . PHE A 1 929 ? 6.395 -24.734 -13.166 1.00 96.19 929 PHE A CA 1
ATOM 7363 C C . PHE A 1 929 ? 7.825 -24.391 -13.588 1.00 96.19 929 PHE A C 1
ATOM 7365 O O . PHE A 1 929 ? 8.746 -24.397 -12.778 1.00 96.19 929 PHE A O 1
ATOM 7372 N N . HIS A 1 930 ? 8.025 -24.048 -14.860 1.00 91.19 930 HIS A N 1
ATOM 7373 C CA . HIS A 1 930 ? 9.361 -23.769 -15.405 1.00 91.19 930 HIS A CA 1
ATOM 7374 C C . HIS A 1 930 ? 10.023 -22.504 -14.833 1.00 91.19 930 HIS A C 1
ATOM 7376 O O . HIS A 1 930 ? 11.222 -22.299 -15.015 1.00 91.19 930 HIS A O 1
ATOM 7382 N N . THR A 1 931 ? 9.249 -21.642 -14.174 1.00 92.62 931 THR A N 1
ATOM 7383 C CA . THR A 1 931 ? 9.725 -20.412 -13.543 1.00 92.62 931 THR A CA 1
ATOM 7384 C C . THR A 1 931 ? 9.046 -20.200 -12.194 1.00 92.62 931 THR A C 1
ATOM 7386 O O . THR A 1 931 ? 7.974 -20.743 -11.916 1.00 92.62 931 THR A O 1
ATOM 7389 N N . VAL A 1 932 ? 9.663 -19.375 -11.355 1.00 94.25 932 VAL A N 1
ATOM 7390 C CA . VAL A 1 932 ? 9.066 -18.906 -10.104 1.00 94.25 932 VAL A CA 1
ATOM 7391 C C . VAL A 1 932 ? 7.892 -17.984 -10.435 1.00 94.25 932 VAL A C 1
ATOM 7393 O O . VAL A 1 932 ? 8.058 -17.004 -11.164 1.00 94.25 932 VAL A O 1
ATOM 7396 N N . THR A 1 933 ? 6.717 -18.299 -9.898 1.00 95.50 933 THR A N 1
ATOM 7397 C CA . THR A 1 933 ? 5.533 -17.428 -9.915 1.00 95.50 933 THR A CA 1
ATOM 7398 C C . THR A 1 933 ? 5.362 -16.759 -8.555 1.00 95.50 933 THR A C 1
ATOM 7400 O O . THR A 1 933 ? 6.077 -17.089 -7.608 1.00 95.50 933 THR A O 1
ATOM 7403 N N . CYS A 1 934 ? 4.475 -15.772 -8.447 1.00 94.19 934 CYS A N 1
ATOM 7404 C CA . CYS A 1 934 ? 4.205 -15.088 -7.185 1.00 94.19 934 CYS A CA 1
ATOM 7405 C C . CYS A 1 934 ? 2.703 -15.083 -6.904 1.00 94.19 934 CYS A C 1
ATOM 7407 O O . CYS A 1 934 ? 1.933 -14.687 -7.770 1.00 94.19 934 CYS A O 1
ATOM 7409 N N . CYS A 1 935 ? 2.303 -15.437 -5.680 1.00 90.19 935 CYS A N 1
ATOM 7410 C CA . CYS A 1 935 ? 0.936 -15.232 -5.194 1.00 90.19 935 CYS A CA 1
ATOM 7411 C C . CYS A 1 935 ? 0.916 -13.925 -4.384 1.00 90.19 935 CYS A C 1
ATOM 7413 O O . CYS A 1 935 ? 1.508 -13.819 -3.296 1.00 90.19 935 CYS A O 1
ATOM 7415 N N . GLY A 1 936 ? 0.338 -12.875 -4.970 1.00 86.88 936 GLY A N 1
ATOM 7416 C CA . GLY A 1 936 ? 0.630 -11.494 -4.590 1.00 86.88 936 GLY A CA 1
ATOM 7417 C C . GLY A 1 936 ? 2.103 -11.145 -4.860 1.00 86.88 936 GLY A C 1
ATOM 7418 O O . GLY A 1 936 ? 2.615 -11.339 -5.955 1.00 86.88 936 GLY A O 1
ATOM 7419 N N . PHE A 1 937 ? 2.820 -10.641 -3.850 1.00 86.50 937 PHE A N 1
ATOM 7420 C CA . PHE A 1 937 ? 4.256 -10.311 -3.956 1.00 86.50 937 PHE A CA 1
ATOM 7421 C C . PHE A 1 937 ? 5.203 -11.416 -3.433 1.00 86.50 937 PHE A C 1
ATOM 7423 O O . PHE A 1 937 ? 6.418 -11.227 -3.448 1.00 86.50 937 PHE A O 1
ATOM 7430 N N . ILE A 1 938 ? 4.677 -12.538 -2.916 1.00 91.44 938 ILE A N 1
ATOM 7431 C CA . ILE A 1 938 ? 5.487 -13.622 -2.329 1.00 91.44 938 ILE A CA 1
ATOM 7432 C C . ILE A 1 938 ? 5.840 -14.641 -3.423 1.00 91.44 938 ILE A C 1
ATOM 7434 O O . ILE A 1 938 ? 4.921 -15.208 -4.018 1.00 91.44 938 ILE A O 1
ATOM 7438 N N . PRO A 1 939 ? 7.137 -14.912 -3.667 1.00 93.44 939 PRO A N 1
ATOM 7439 C CA . PRO A 1 939 ? 7.569 -15.937 -4.612 1.00 93.44 939 PRO A CA 1
ATOM 7440 C C . PRO A 1 939 ? 7.154 -17.350 -4.183 1.00 93.44 939 PRO A C 1
ATOM 7442 O O . PRO A 1 939 ? 7.307 -17.725 -3.020 1.00 93.44 939 PRO A O 1
ATOM 7445 N N . GLN A 1 940 ? 6.687 -18.150 -5.137 1.00 93.69 940 GLN A N 1
ATOM 7446 C CA . GLN A 1 940 ? 6.333 -19.557 -4.975 1.00 93.69 940 GLN A CA 1
ATOM 7447 C C . GLN A 1 940 ? 7.409 -20.440 -5.622 1.00 93.69 940 GLN A C 1
ATOM 7449 O O . GLN A 1 940 ? 7.595 -20.396 -6.842 1.00 93.69 940 GLN A O 1
ATOM 7454 N N . PRO A 1 941 ? 8.124 -21.264 -4.837 1.00 92.50 941 PRO A N 1
ATOM 7455 C CA . PRO A 1 941 ? 9.040 -22.254 -5.388 1.00 92.50 941 PRO A CA 1
ATOM 7456 C C . PRO A 1 941 ? 8.283 -23.245 -6.273 1.00 92.50 941 PRO A C 1
ATOM 7458 O O . PRO A 1 941 ? 7.304 -23.854 -5.843 1.00 92.50 941 PRO A O 1
ATOM 7461 N N . ASN A 1 942 ? 8.742 -23.426 -7.506 1.00 95.50 942 ASN A N 1
ATOM 7462 C CA . ASN A 1 942 ? 8.049 -24.219 -8.523 1.00 95.50 942 ASN A CA 1
ATOM 7463 C C . ASN A 1 942 ? 8.893 -25.382 -9.053 1.00 95.50 942 ASN A C 1
ATOM 7465 O O . ASN A 1 942 ? 8.580 -25.931 -10.106 1.00 95.50 942 ASN A O 1
ATOM 7469 N N . ASP A 1 943 ? 9.938 -25.770 -8.317 1.00 94.88 943 ASP A N 1
ATOM 7470 C CA . ASP A 1 943 ? 10.779 -26.914 -8.665 1.00 94.88 943 ASP A CA 1
ATOM 7471 C C . ASP A 1 943 ? 9.937 -28.165 -8.924 1.00 94.88 943 ASP A C 1
ATOM 7473 O O . ASP A 1 943 ? 9.065 -28.515 -8.122 1.00 94.88 943 ASP A O 1
ATOM 7477 N N . TRP A 1 944 ? 10.229 -28.831 -10.041 1.00 95.00 944 TRP A N 1
ATOM 7478 C CA . TRP A 1 944 ? 9.490 -29.999 -10.497 1.00 95.00 944 TRP A CA 1
ATOM 7479 C C . TRP A 1 944 ? 9.527 -31.143 -9.477 1.00 95.00 944 TRP A C 1
ATOM 7481 O O . TRP A 1 944 ? 10.562 -31.426 -8.864 1.00 95.00 944 TRP A O 1
ATOM 7491 N N . CYS A 1 945 ? 8.388 -31.809 -9.299 1.00 94.00 945 CYS A N 1
ATOM 7492 C CA . CYS A 1 945 ? 8.212 -32.913 -8.363 1.00 94.00 945 CYS A CA 1
ATOM 7493 C C . CYS A 1 945 ? 7.224 -33.944 -8.920 1.00 94.00 945 CYS A C 1
ATOM 7495 O O . CYS A 1 945 ? 6.203 -33.577 -9.492 1.00 94.00 945 CYS A O 1
ATOM 7497 N N . ASP A 1 946 ? 7.513 -35.231 -8.740 1.00 93.12 946 ASP A N 1
ATOM 7498 C CA . ASP A 1 946 ? 6.659 -36.315 -9.243 1.00 93.12 946 ASP A CA 1
ATOM 7499 C C . ASP A 1 946 ? 5.415 -36.561 -8.375 1.00 93.12 946 ASP A C 1
ATOM 7501 O O . ASP A 1 946 ? 4.428 -37.104 -8.859 1.00 93.12 946 ASP A O 1
ATOM 7505 N N . ASP A 1 947 ? 5.449 -36.161 -7.100 1.00 93.81 947 ASP A N 1
ATOM 7506 C CA . ASP A 1 947 ? 4.392 -36.433 -6.124 1.00 93.81 947 ASP A CA 1
ATOM 7507 C C . ASP A 1 947 ? 3.721 -35.143 -5.636 1.00 93.81 947 ASP A C 1
ATOM 7509 O O . ASP A 1 947 ? 4.382 -34.205 -5.178 1.00 93.81 947 ASP A O 1
ATOM 7513 N N . TRP A 1 948 ? 2.387 -35.111 -5.700 1.00 95.19 948 TRP A N 1
ATOM 7514 C CA . TRP A 1 948 ? 1.608 -33.927 -5.342 1.00 95.19 948 TRP A CA 1
ATOM 7515 C C . TRP A 1 948 ? 1.715 -33.585 -3.858 1.00 95.19 948 TRP A C 1
ATOM 7517 O O . TRP A 1 948 ? 1.896 -32.416 -3.515 1.00 95.19 948 TRP A O 1
ATOM 7527 N N . ALA A 1 949 ? 1.615 -34.581 -2.973 1.00 94.38 949 ALA A N 1
ATOM 7528 C CA . ALA A 1 949 ? 1.646 -34.344 -1.531 1.00 94.38 949 ALA A CA 1
ATOM 7529 C C . ALA A 1 949 ? 2.988 -33.720 -1.122 1.00 94.38 949 ALA A C 1
ATOM 7531 O O . ALA A 1 949 ? 3.025 -32.691 -0.443 1.00 94.38 949 ALA A O 1
ATOM 7532 N N . THR A 1 950 ? 4.085 -34.281 -1.632 1.00 94.19 950 THR A N 1
ATOM 7533 C CA . THR A 1 950 ? 5.444 -33.770 -1.438 1.00 94.19 950 THR A CA 1
ATOM 7534 C C . THR A 1 950 ? 5.591 -32.352 -1.981 1.00 94.19 950 THR A C 1
ATOM 7536 O O . THR A 1 950 ? 6.094 -31.476 -1.270 1.00 94.19 950 THR A O 1
ATOM 7539 N N . PHE A 1 951 ? 5.135 -32.097 -3.213 1.00 95.56 951 PHE A N 1
ATOM 7540 C CA . PHE A 1 951 ? 5.178 -30.763 -3.810 1.00 95.56 951 PHE A CA 1
ATOM 7541 C C . PHE A 1 951 ? 4.403 -29.751 -2.963 1.00 95.56 951 PHE A C 1
ATOM 7543 O O . PHE A 1 951 ? 4.940 -28.711 -2.583 1.00 95.56 951 PHE A O 1
ATOM 7550 N N . PHE A 1 952 ? 3.157 -30.057 -2.614 1.00 96.69 952 PHE A N 1
ATOM 7551 C CA . PHE A 1 952 ? 2.296 -29.139 -1.885 1.00 96.69 952 PHE A CA 1
ATOM 7552 C C . PHE A 1 952 ? 2.828 -28.848 -0.471 1.00 96.69 952 PHE A C 1
ATOM 7554 O O . PHE A 1 952 ? 2.926 -27.688 -0.065 1.00 96.69 952 PHE A O 1
ATOM 7561 N N . ILE A 1 953 ? 3.257 -29.867 0.273 1.00 95.94 953 ILE A N 1
ATOM 7562 C CA . ILE A 1 953 ? 3.801 -29.677 1.624 1.00 95.94 953 ILE A CA 1
ATOM 7563 C C . ILE A 1 953 ? 5.091 -28.855 1.571 1.00 95.94 953 ILE A C 1
ATOM 7565 O O . ILE A 1 953 ? 5.199 -27.845 2.268 1.00 95.94 953 ILE A O 1
ATOM 7569 N N . ARG A 1 954 ? 6.054 -29.242 0.726 1.00 95.31 954 ARG A N 1
ATOM 7570 C CA . ARG A 1 954 ? 7.387 -28.623 0.691 1.00 95.31 954 ARG A CA 1
ATOM 7571 C C . ARG A 1 954 ? 7.381 -27.245 0.034 1.00 95.31 954 ARG A C 1
ATOM 7573 O O . ARG A 1 954 ? 7.969 -26.314 0.576 1.00 95.31 954 ARG A O 1
ATOM 7580 N N . ASN A 1 955 ? 6.743 -27.117 -1.127 1.00 95.06 955 ASN A N 1
ATOM 7581 C CA . ASN A 1 955 ? 6.828 -25.935 -1.988 1.00 95.06 955 ASN A CA 1
ATOM 7582 C C . ASN A 1 955 ? 5.663 -24.950 -1.790 1.00 95.06 955 ASN A C 1
ATOM 7584 O O . ASN A 1 955 ? 5.695 -23.850 -2.349 1.00 95.06 955 ASN A O 1
ATOM 7588 N N . ARG A 1 956 ? 4.625 -25.317 -1.026 1.00 95.69 956 ARG A N 1
ATOM 7589 C CA . ARG A 1 956 ? 3.523 -24.415 -0.656 1.00 95.69 956 ARG A CA 1
ATOM 7590 C C . ARG A 1 956 ? 3.473 -24.220 0.856 1.00 95.69 956 ARG A C 1
ATOM 7592 O O . ARG A 1 956 ? 3.939 -23.187 1.334 1.00 95.69 956 ARG A O 1
ATOM 7599 N N . LEU A 1 957 ? 2.960 -25.189 1.616 1.00 95.88 957 LEU A N 1
ATOM 7600 C CA . LEU A 1 957 ? 2.681 -25.001 3.048 1.00 95.88 957 LEU A CA 1
ATOM 7601 C C . LEU A 1 957 ? 3.929 -24.651 3.863 1.00 95.88 957 LEU A C 1
ATOM 7603 O O . LEU A 1 957 ? 3.935 -23.633 4.554 1.00 95.88 957 LEU A O 1
ATOM 7607 N N . LYS A 1 958 ? 4.999 -25.445 3.752 1.00 94.94 958 LYS A N 1
ATOM 7608 C CA . LYS A 1 958 ? 6.212 -25.265 4.554 1.00 94.94 958 LYS A CA 1
ATOM 7609 C C . LYS A 1 958 ? 6.847 -23.890 4.352 1.00 94.94 958 LYS A C 1
ATOM 7611 O O . LYS A 1 958 ? 7.237 -23.260 5.327 1.00 94.94 958 LYS A O 1
ATOM 7616 N N . VAL A 1 959 ? 6.867 -23.386 3.117 1.00 94.81 959 VAL A N 1
ATOM 7617 C CA . VAL A 1 959 ? 7.373 -22.039 2.798 1.00 94.81 959 VAL A CA 1
ATOM 7618 C C . VAL A 1 959 ? 6.603 -20.969 3.575 1.00 94.81 959 VAL A C 1
ATOM 7620 O O . VAL A 1 959 ? 7.199 -20.067 4.160 1.00 94.81 959 VAL A O 1
ATOM 7623 N N . GLN A 1 960 ? 5.273 -21.079 3.622 1.00 95.38 960 GLN A N 1
ATOM 7624 C CA . GLN A 1 960 ? 4.430 -20.133 4.353 1.00 95.38 960 GLN A CA 1
ATOM 7625 C C . GLN A 1 960 ? 4.637 -20.228 5.869 1.00 95.38 960 GLN A C 1
ATOM 7627 O O . GLN A 1 960 ? 4.688 -19.197 6.544 1.00 95.38 960 GLN A O 1
ATOM 7632 N N . ILE A 1 961 ? 4.793 -21.446 6.394 1.00 94.44 961 ILE A N 1
ATOM 7633 C CA . ILE A 1 961 ? 5.050 -21.701 7.815 1.00 94.44 961 ILE A CA 1
ATOM 7634 C C . ILE A 1 961 ? 6.410 -21.166 8.255 1.00 94.44 961 ILE A C 1
ATOM 7636 O O . ILE A 1 961 ? 6.478 -20.433 9.243 1.00 94.44 961 ILE A O 1
ATOM 7640 N N . ASP A 1 962 ? 7.472 -21.461 7.508 1.00 94.12 962 ASP A N 1
ATOM 7641 C CA . ASP A 1 962 ? 8.827 -21.007 7.824 1.00 94.12 962 ASP A CA 1
ATOM 7642 C C . ASP A 1 962 ? 8.889 -19.468 7.863 1.00 94.12 962 ASP A C 1
ATOM 7644 O O . ASP A 1 962 ? 9.395 -18.896 8.830 1.00 94.12 962 ASP A O 1
ATOM 7648 N N . MET A 1 963 ? 8.253 -18.775 6.906 1.00 94.12 963 MET A N 1
ATOM 7649 C CA . MET A 1 963 ? 8.149 -17.306 6.926 1.00 94.12 963 MET A CA 1
ATOM 7650 C C . MET A 1 963 ? 7.402 -16.764 8.155 1.00 94.12 963 MET A C 1
ATOM 7652 O O . MET A 1 963 ? 7.772 -15.720 8.701 1.00 94.12 963 MET A O 1
ATOM 7656 N N . LEU A 1 964 ? 6.335 -17.435 8.604 1.00 93.19 964 LEU A N 1
ATOM 7657 C CA . LEU A 1 964 ? 5.594 -17.020 9.801 1.00 93.19 964 LEU A CA 1
ATOM 7658 C C . LEU A 1 964 ? 6.427 -17.206 11.071 1.00 93.19 964 LEU A C 1
ATOM 7660 O O . LEU A 1 964 ? 6.388 -16.334 11.949 1.00 93.19 964 LEU A O 1
ATOM 7664 N N . ILE A 1 965 ? 7.192 -18.299 11.145 1.00 91.25 965 ILE A N 1
ATOM 7665 C CA . ILE A 1 965 ? 8.128 -18.586 12.238 1.00 91.25 965 ILE A CA 1
ATOM 7666 C C . ILE A 1 965 ? 9.226 -17.518 12.286 1.00 91.25 965 ILE A C 1
ATOM 7668 O O . ILE A 1 965 ? 9.479 -16.963 13.358 1.00 91.25 965 ILE A O 1
ATOM 7672 N N . GLU A 1 966 ? 9.818 -17.164 11.142 1.00 90.25 966 GLU A N 1
ATOM 7673 C CA . GLU A 1 966 ? 10.822 -16.093 11.032 1.00 90.25 966 GLU A CA 1
ATOM 7674 C C . GLU A 1 966 ? 10.276 -14.729 11.484 1.00 90.25 966 GLU A C 1
ATOM 7676 O O . GLU A 1 966 ? 10.986 -13.950 12.122 1.00 90.25 966 GLU A O 1
ATOM 7681 N N . LYS A 1 967 ? 8.988 -14.458 11.235 1.00 88.06 967 LYS A N 1
ATOM 7682 C CA . LYS A 1 967 ? 8.277 -13.256 11.715 1.00 88.06 967 LYS A CA 1
ATOM 7683 C C . LYS A 1 967 ? 7.877 -13.314 13.199 1.00 88.06 967 LYS A C 1
ATOM 7685 O O . LYS A 1 967 ? 7.235 -12.385 13.686 1.00 88.06 967 LYS A O 1
ATOM 7690 N N . GLY A 1 968 ? 8.234 -14.376 13.923 1.00 84.44 968 GLY A N 1
ATOM 7691 C CA . GLY A 1 968 ? 7.993 -14.525 15.361 1.00 84.44 968 GLY A CA 1
ATOM 7692 C C . GLY A 1 968 ? 6.663 -15.186 15.747 1.00 84.44 968 GLY A C 1
ATOM 7693 O O . GLY A 1 968 ? 6.346 -15.236 16.936 1.00 84.44 968 GLY A O 1
ATOM 7694 N N . ASN A 1 969 ? 5.893 -15.728 14.796 1.00 83.06 969 ASN A N 1
ATOM 7695 C CA . ASN A 1 969 ? 4.618 -16.402 15.075 1.00 83.06 969 ASN A CA 1
ATOM 7696 C C . ASN A 1 969 ? 4.859 -17.867 15.475 1.00 83.06 969 ASN A C 1
ATOM 7698 O O . ASN A 1 969 ? 4.743 -18.784 14.664 1.00 83.06 969 ASN A O 1
ATOM 7702 N N . ARG A 1 970 ? 5.212 -18.089 16.746 1.00 79.75 970 ARG A N 1
ATOM 7703 C CA . ARG A 1 970 ? 5.595 -19.418 17.264 1.00 79.75 970 ARG A CA 1
ATOM 7704 C C . ARG A 1 970 ? 4.444 -20.417 17.393 1.00 79.75 970 ARG A C 1
ATOM 7706 O O . ARG A 1 970 ? 4.709 -21.602 17.545 1.00 79.75 970 ARG A O 1
ATOM 7713 N N . ASP A 1 971 ? 3.198 -19.969 17.300 1.00 79.50 971 ASP A N 1
ATOM 7714 C CA . ASP A 1 971 ? 2.018 -20.828 17.469 1.00 79.50 971 ASP A CA 1
ATOM 7715 C C . ASP A 1 971 ? 1.937 -21.934 16.410 1.00 79.50 971 ASP A C 1
ATOM 7717 O O . ASP A 1 971 ? 1.462 -23.032 16.683 1.00 79.50 971 ASP A O 1
ATOM 7721 N N . VAL A 1 972 ? 2.430 -21.660 15.198 1.00 85.56 972 VAL A N 1
ATOM 7722 C CA . VAL A 1 972 ? 2.378 -22.635 14.104 1.00 85.56 972 VAL A CA 1
ATOM 7723 C C . VAL A 1 972 ? 3.510 -23.661 14.193 1.00 85.56 972 VAL A C 1
ATOM 7725 O O . VAL A 1 972 ? 3.387 -24.772 13.685 1.00 85.56 972 VAL A O 1
ATOM 7728 N N . LEU A 1 973 ? 4.591 -23.328 14.908 1.00 87.25 973 LEU A N 1
ATOM 7729 C CA . LEU A 1 973 ? 5.731 -24.222 15.113 1.00 87.25 973 LEU A CA 1
ATOM 7730 C C . LEU A 1 973 ? 5.334 -25.472 15.907 1.00 87.25 973 LEU A C 1
ATOM 7732 O O . LEU A 1 973 ? 5.814 -26.561 15.605 1.00 87.25 973 LEU A O 1
ATOM 7736 N N . SER A 1 974 ? 4.462 -25.330 16.912 1.00 86.50 974 SER A N 1
ATOM 7737 C CA . SER A 1 974 ? 4.056 -26.455 17.763 1.00 86.50 974 SER A CA 1
ATOM 7738 C C . SER A 1 974 ? 3.140 -27.448 17.053 1.00 86.50 974 SER A C 1
ATOM 7740 O O . SER A 1 974 ? 3.191 -28.634 17.360 1.00 86.50 974 SER A O 1
ATOM 7742 N N . VAL A 1 975 ? 2.322 -26.976 16.110 1.00 90.88 975 VAL A N 1
ATOM 7743 C CA . VAL A 1 975 ? 1.342 -27.807 15.389 1.00 90.88 975 VAL A CA 1
ATOM 7744 C C . VAL A 1 975 ? 1.881 -28.357 14.066 1.00 90.88 975 VAL A C 1
ATOM 7746 O O . VAL A 1 975 ? 1.335 -29.327 13.548 1.00 90.88 975 VAL A O 1
ATOM 7749 N N . TRP A 1 976 ? 2.967 -27.786 13.527 1.00 94.19 976 TRP A N 1
ATOM 7750 C CA . TRP A 1 976 ? 3.519 -28.169 12.224 1.00 94.19 976 TRP A CA 1
ATOM 7751 C C . TRP A 1 976 ? 3.801 -29.676 12.065 1.00 94.19 976 TRP A C 1
ATOM 7753 O O . TRP A 1 976 ? 3.335 -30.231 11.076 1.00 94.19 976 TRP A O 1
ATOM 7763 N N . PRO A 1 977 ? 4.480 -30.382 12.997 1.00 93.81 977 PRO A N 1
ATOM 7764 C CA . PRO A 1 977 ? 4.803 -31.800 12.793 1.00 93.81 977 PRO A CA 1
ATOM 7765 C C . PRO A 1 977 ? 3.575 -32.717 12.722 1.00 93.81 977 PRO A C 1
ATOM 7767 O O . PRO A 1 977 ? 3.608 -33.771 12.084 1.00 93.81 977 PRO A O 1
ATOM 7770 N N . GLU A 1 978 ? 2.498 -32.354 13.421 1.00 94.38 978 GLU A N 1
ATOM 7771 C CA . GLU A 1 978 ? 1.236 -33.094 13.385 1.00 94.38 978 GLU A CA 1
ATOM 7772 C C . GLU A 1 978 ? 0.449 -32.760 12.117 1.00 94.38 978 GLU A C 1
ATOM 7774 O O . GLU A 1 978 ? -0.023 -33.664 11.426 1.00 94.38 978 GLU A O 1
ATOM 7779 N N . LEU A 1 979 ? 0.397 -31.473 11.766 1.00 94.94 979 LEU A N 1
ATOM 7780 C CA . LEU A 1 979 ? -0.236 -30.985 10.548 1.00 94.94 979 LEU A CA 1
ATOM 7781 C C . LEU A 1 979 ? 0.412 -31.586 9.296 1.00 94.94 979 LEU A C 1
ATOM 7783 O O . LEU A 1 979 ? -0.297 -32.085 8.432 1.00 94.94 979 LEU A O 1
ATOM 7787 N N . GLU A 1 980 ? 1.743 -31.594 9.209 1.00 95.56 980 GLU A N 1
ATOM 7788 C CA . GLU A 1 980 ? 2.498 -32.167 8.089 1.00 95.56 980 GLU A CA 1
ATOM 7789 C C . GLU A 1 980 ? 2.135 -33.640 7.865 1.00 95.56 980 GLU A C 1
ATOM 7791 O O . GLU A 1 980 ? 1.830 -34.049 6.742 1.00 95.56 980 GLU A O 1
ATOM 7796 N N . ARG A 1 981 ? 2.074 -34.427 8.946 1.00 94.38 981 ARG A N 1
ATOM 7797 C CA . ARG A 1 981 ? 1.668 -35.837 8.891 1.00 94.38 981 ARG A CA 1
ATOM 7798 C C . ARG A 1 981 ? 0.226 -35.984 8.411 1.00 94.38 981 ARG A C 1
ATOM 7800 O O . ARG A 1 981 ? -0.033 -36.736 7.479 1.00 94.38 981 ARG A O 1
ATOM 7807 N N . LYS A 1 982 ? -0.698 -35.226 9.006 1.00 94.38 982 LYS A N 1
ATOM 7808 C CA . LYS A 1 982 ? -2.126 -35.305 8.681 1.00 94.38 982 LYS A CA 1
ATOM 7809 C C . LYS A 1 982 ? -2.415 -34.895 7.238 1.00 94.38 982 LYS A C 1
ATOM 7811 O O . LYS A 1 982 ? -3.196 -35.550 6.554 1.00 94.38 982 LYS A O 1
ATOM 7816 N N . VAL A 1 983 ? -1.759 -33.838 6.760 1.00 94.69 983 VAL A N 1
ATOM 7817 C CA . VAL A 1 983 ? -1.856 -33.386 5.368 1.00 94.69 983 VAL A CA 1
ATOM 7818 C C . VAL A 1 983 ? -1.279 -34.431 4.415 1.00 94.69 983 VAL A C 1
ATOM 7820 O O . VAL A 1 983 ? -1.885 -34.683 3.376 1.00 94.69 983 VAL A O 1
ATOM 7823 N N . THR A 1 984 ? -0.170 -35.085 4.776 1.00 94.00 984 THR A N 1
ATOM 7824 C CA . THR A 1 984 ? 0.389 -36.195 3.985 1.00 94.00 984 THR A CA 1
ATOM 7825 C C . THR A 1 984 ? -0.631 -37.324 3.827 1.00 94.00 984 THR A C 1
ATOM 7827 O O . THR A 1 984 ? -0.886 -37.760 2.707 1.00 94.00 984 THR A O 1
ATOM 7830 N N . ASP A 1 985 ? -1.280 -37.742 4.917 1.00 91.62 985 ASP A N 1
ATOM 7831 C CA . ASP A 1 985 ? -2.280 -38.818 4.893 1.00 91.62 985 ASP A CA 1
ATOM 7832 C C . ASP A 1 985 ? -3.515 -38.446 4.053 1.00 91.62 985 ASP A C 1
ATOM 7834 O O . ASP A 1 985 ? -4.016 -39.258 3.273 1.00 91.62 985 ASP A O 1
ATOM 7838 N N . LEU A 1 986 ? -3.997 -37.204 4.173 1.00 91.81 986 LEU A N 1
ATOM 7839 C CA . LEU A 1 986 ? -5.163 -36.716 3.426 1.00 91.81 986 LEU A CA 1
ATOM 7840 C C . LEU A 1 986 ? -4.885 -36.519 1.928 1.00 91.81 986 LEU A C 1
ATOM 7842 O O . LEU A 1 986 ? -5.814 -36.605 1.119 1.00 91.81 986 LEU A O 1
ATOM 7846 N N . LEU A 1 987 ? -3.629 -36.261 1.553 1.00 93.19 987 LEU A N 1
ATOM 7847 C CA . LEU A 1 987 ? -3.196 -36.128 0.160 1.00 93.19 987 LEU A CA 1
ATOM 7848 C C . LEU A 1 987 ? -2.653 -37.434 -0.437 1.00 93.19 987 LEU A C 1
ATOM 7850 O O . LEU A 1 987 ? -2.496 -37.500 -1.652 1.00 93.19 987 LEU A O 1
ATOM 7854 N N . ALA A 1 988 ? -2.431 -38.491 0.351 1.00 88.62 988 ALA A N 1
ATOM 7855 C CA . ALA A 1 988 ? -1.979 -39.792 -0.152 1.00 88.62 988 ALA A CA 1
ATOM 7856 C C . ALA A 1 988 ? -2.864 -40.374 -1.283 1.00 88.62 988 ALA A C 1
ATOM 7858 O O . ALA A 1 988 ? -2.313 -40.915 -2.246 1.00 88.62 988 ALA A O 1
ATOM 7859 N N . PRO A 1 989 ? -4.209 -40.212 -1.274 1.00 87.31 989 PRO A N 1
ATOM 7860 C CA . PRO A 1 989 ? -5.053 -40.613 -2.404 1.00 87.31 989 PRO A CA 1
ATOM 7861 C C . PRO A 1 989 ? -4.773 -39.861 -3.721 1.00 87.31 989 PRO A C 1
ATOM 7863 O O . PRO A 1 989 ? -5.287 -40.259 -4.765 1.00 87.31 989 PRO A O 1
ATOM 7866 N N . CYS A 1 990 ? -3.976 -38.785 -3.702 1.00 86.69 990 CYS A N 1
ATOM 7867 C CA . CYS A 1 990 ? -3.598 -38.006 -4.882 1.00 86.69 990 CYS A CA 1
ATOM 7868 C C . CYS A 1 990 ? -2.327 -38.508 -5.600 1.00 86.69 990 CYS A C 1
ATOM 7870 O O . CYS A 1 990 ? -1.922 -37.882 -6.577 1.00 86.69 990 CYS A O 1
ATOM 7872 N N . ALA A 1 991 ? -1.720 -39.631 -5.192 1.00 81.38 991 ALA A N 1
ATOM 7873 C CA . ALA A 1 991 ? -0.460 -40.151 -5.756 1.00 81.38 991 ALA A CA 1
ATOM 7874 C C . ALA A 1 991 ? -0.482 -40.487 -7.271 1.00 81.38 991 ALA A C 1
ATOM 7876 O O . ALA A 1 991 ? 0.556 -40.787 -7.852 1.00 81.38 991 ALA A O 1
ATOM 7877 N N . GLY A 1 992 ? -1.648 -40.449 -7.924 1.00 81.25 992 GLY A N 1
ATOM 7878 C CA . GLY A 1 992 ? -1.812 -40.661 -9.370 1.00 81.25 992 GLY A CA 1
ATOM 7879 C C . GLY A 1 992 ? -2.522 -39.517 -10.096 1.00 81.25 992 GLY A C 1
ATOM 7880 O O . GLY A 1 992 ? -3.046 -39.718 -11.189 1.00 81.25 992 GLY A O 1
ATOM 7881 N N . VAL A 1 993 ? -2.620 -38.339 -9.475 1.00 91.62 993 VAL A N 1
ATOM 7882 C CA . VAL A 1 993 ? -3.274 -37.174 -10.085 1.00 91.62 993 VAL A CA 1
ATOM 7883 C C . VAL A 1 993 ? -2.453 -36.672 -11.261 1.00 91.62 993 VAL A C 1
ATOM 7885 O O . VAL A 1 993 ? -1.246 -36.489 -11.149 1.00 91.62 993 VAL A O 1
ATOM 7888 N N . THR A 1 994 ? -3.120 -36.407 -12.381 1.00 93.06 994 THR A N 1
ATOM 7889 C CA . THR A 1 994 ? -2.471 -35.744 -13.512 1.00 93.06 994 THR A CA 1
ATOM 7890 C C . THR A 1 994 ? -2.308 -34.257 -13.189 1.00 93.06 994 THR A C 1
ATOM 7892 O O . THR A 1 994 ? -3.303 -33.625 -12.823 1.00 93.06 994 THR A O 1
ATOM 7895 N N . PRO A 1 995 ? -1.100 -33.674 -13.319 1.00 95.88 995 PRO A N 1
ATOM 7896 C CA . PRO A 1 995 ? -0.903 -32.251 -13.080 1.00 95.88 995 PRO A CA 1
ATOM 7897 C C . PRO A 1 995 ? -1.766 -31.412 -14.032 1.00 95.88 995 PRO A C 1
ATOM 7899 O O . PRO A 1 995 ? -1.690 -31.564 -15.248 1.00 95.88 995 PRO A O 1
ATOM 7902 N N . ALA A 1 996 ? -2.580 -30.519 -13.490 1.00 96.75 996 ALA A N 1
ATOM 7903 C CA . ALA A 1 996 ? -3.406 -29.575 -14.231 1.00 96.75 996 ALA A CA 1
ATOM 7904 C C . ALA A 1 996 ? -2.754 -28.192 -14.200 1.00 96.75 996 ALA A C 1
ATOM 7906 O O . ALA A 1 996 ? -2.246 -27.778 -13.157 1.00 96.75 996 ALA A O 1
ATOM 7907 N N . LEU A 1 997 ? -2.777 -27.466 -15.320 1.00 97.44 997 LEU A N 1
ATOM 7908 C CA . LEU A 1 997 ? -2.399 -26.054 -15.315 1.00 97.44 997 LEU A CA 1
ATOM 7909 C C . LEU A 1 997 ? -3.477 -25.275 -14.558 1.00 97.44 997 LEU A C 1
ATOM 7911 O O . LEU A 1 997 ? -4.605 -25.192 -15.033 1.00 97.44 997 LEU A O 1
ATOM 7915 N N . VAL A 1 998 ? -3.123 -24.721 -13.402 1.00 97.38 998 VAL A N 1
ATOM 7916 C CA . VAL A 1 998 ? -4.028 -23.920 -12.564 1.00 97.38 998 VAL A CA 1
ATOM 7917 C C . VAL A 1 998 ? -3.729 -22.426 -12.732 1.00 97.38 998 VAL A C 1
ATOM 7919 O O . VAL A 1 998 ? -2.601 -22.037 -13.060 1.00 97.38 998 VAL A O 1
ATOM 7922 N N . HIS A 1 999 ? -4.723 -21.577 -12.487 1.00 97.62 999 HIS A N 1
ATOM 7923 C CA . HIS A 1 999 ? -4.544 -20.129 -12.384 1.00 97.62 999 HIS A CA 1
ATOM 7924 C C . HIS A 1 999 ? -3.742 -19.769 -11.121 1.00 97.62 999 HIS A C 1
ATOM 7926 O O . HIS A 1 999 ? -2.825 -18.955 -11.182 1.00 97.62 999 HIS A O 1
ATOM 7932 N N . GLY A 1 1000 ? -4.034 -20.422 -9.992 1.00 93.75 1000 GLY A N 1
ATOM 7933 C CA . GLY A 1 1000 ? -3.273 -20.356 -8.738 1.00 93.75 1000 GLY A CA 1
ATOM 7934 C C . GLY A 1 1000 ? -3.610 -19.177 -7.818 1.00 93.75 1000 GLY A C 1
ATOM 7935 O O . GLY A 1 1000 ? -3.094 -19.118 -6.703 1.00 93.75 1000 GLY A O 1
ATOM 7936 N N . ASP A 1 1001 ? -4.470 -18.261 -8.266 1.00 95.38 1001 ASP A N 1
ATOM 7937 C CA . ASP A 1 1001 ? -4.991 -17.129 -7.480 1.00 95.38 1001 ASP A CA 1
ATOM 7938 C C . ASP A 1 1001 ? -6.402 -16.702 -7.948 1.00 95.38 1001 ASP A C 1
ATOM 7940 O O . ASP A 1 1001 ? -6.709 -15.519 -8.029 1.00 95.38 1001 ASP A O 1
ATOM 7944 N N . LEU A 1 1002 ? -7.267 -17.634 -8.369 1.00 94.81 1002 LEU A N 1
ATOM 7945 C CA . LEU A 1 1002 ? -8.565 -17.309 -8.985 1.00 94.81 1002 LEU A CA 1
ATOM 7946 C C . LEU A 1 1002 ? -9.680 -16.999 -7.962 1.00 94.81 1002 LEU A C 1
ATOM 7948 O O . LEU A 1 1002 ? -10.686 -17.700 -7.869 1.00 94.81 1002 LEU A O 1
ATOM 7952 N N . TRP A 1 1003 ? -9.546 -15.931 -7.178 1.00 92.25 1003 TRP A N 1
ATOM 7953 C CA . TRP A 1 1003 ? -10.658 -15.418 -6.359 1.00 92.25 1003 TRP A CA 1
ATOM 7954 C C . TRP A 1 1003 ? -11.619 -14.540 -7.179 1.00 92.25 1003 TRP A C 1
ATOM 7956 O O . TRP A 1 1003 ? -11.344 -14.209 -8.330 1.00 92.25 1003 TRP A O 1
ATOM 7966 N N . GLY A 1 1004 ? -12.748 -14.133 -6.585 1.00 88.06 1004 GLY A N 1
ATOM 7967 C CA . GLY A 1 1004 ? -13.782 -13.343 -7.268 1.00 88.06 1004 GLY A CA 1
ATOM 7968 C C . GLY A 1 1004 ? -13.310 -12.021 -7.896 1.00 88.06 1004 GLY A C 1
ATOM 7969 O O . GLY A 1 1004 ? -13.989 -11.508 -8.774 1.00 88.06 1004 GLY A O 1
ATOM 7970 N N . GLY A 1 1005 ? -12.156 -11.483 -7.483 1.00 88.19 1005 GLY A N 1
ATOM 7971 C CA . GLY A 1 1005 ? -11.555 -10.281 -8.073 1.00 88.19 1005 GLY A CA 1
ATOM 7972 C C . GLY A 1 1005 ? -10.650 -10.522 -9.289 1.00 88.19 1005 GLY A C 1
ATOM 7973 O O . GLY A 1 1005 ? -10.233 -9.548 -9.906 1.00 88.19 1005 GLY A O 1
ATOM 7974 N N . ASN A 1 1006 ? -10.350 -11.780 -9.629 1.00 93.31 1006 ASN A N 1
ATOM 7975 C CA . ASN A 1 1006 ? -9.420 -12.172 -10.701 1.00 93.31 1006 ASN A CA 1
ATOM 7976 C C . ASN A 1 1006 ? -10.131 -12.797 -11.920 1.00 93.31 1006 ASN A C 1
ATOM 7978 O O . ASN A 1 1006 ? -9.517 -13.478 -12.745 1.00 93.31 1006 ASN A O 1
ATOM 7982 N N . TRP A 1 1007 ? -11.437 -12.562 -12.048 1.00 93.50 1007 TRP A N 1
ATOM 7983 C CA . TRP A 1 1007 ? -12.205 -12.861 -13.252 1.00 93.50 1007 TRP A CA 1
ATOM 7984 C C . TRP A 1 1007 ? -13.185 -11.723 -13.555 1.00 93.50 1007 TRP A C 1
ATOM 7986 O O . TRP A 1 1007 ? -13.547 -10.944 -12.674 1.00 93.50 1007 TRP A O 1
ATOM 7996 N N . SER A 1 1008 ? -13.597 -11.609 -14.814 1.00 93.38 1008 SER A N 1
ATOM 7997 C CA . SER A 1 1008 ? -14.630 -10.670 -15.256 1.00 93.38 1008 SER A CA 1
ATOM 7998 C C . SER A 1 1008 ? -15.307 -11.170 -16.536 1.00 93.38 1008 SER A C 1
ATOM 8000 O O . SER A 1 1008 ? -14.946 -12.219 -17.074 1.00 93.38 1008 SER A O 1
ATOM 8002 N N . SER A 1 1009 ? -16.274 -10.408 -17.033 1.00 91.62 1009 SER A N 1
ATOM 8003 C CA . SER A 1 1009 ? -16.888 -10.593 -18.350 1.00 91.62 1009 SER A CA 1
ATOM 8004 C C . SER A 1 1009 ? -16.308 -9.610 -19.362 1.00 91.62 1009 SER A C 1
ATOM 8006 O O . SER A 1 1009 ? -15.820 -8.537 -19.007 1.00 91.62 1009 SER A O 1
ATOM 8008 N N . SER A 1 1010 ? -16.330 -10.010 -20.628 1.00 90.88 1010 SER A N 1
ATOM 8009 C CA . SER A 1 1010 ? -15.963 -9.193 -21.783 1.00 90.88 1010 SER A CA 1
ATOM 8010 C C . SER A 1 1010 ? -16.943 -9.467 -22.923 1.00 90.88 1010 SER A C 1
ATOM 8012 O O . SER A 1 1010 ? -17.703 -10.434 -22.876 1.00 90.88 1010 SER A O 1
ATOM 8014 N N . SER A 1 1011 ? -16.871 -8.693 -24.006 1.00 88.25 1011 SER A N 1
ATOM 8015 C CA . SER A 1 1011 ? -17.687 -8.934 -25.208 1.00 88.25 1011 SER A CA 1
ATOM 8016 C C . SER A 1 1011 ? -17.474 -10.308 -25.863 1.00 88.25 1011 SER A C 1
ATOM 8018 O O . SER A 1 1011 ? -18.284 -10.711 -26.694 1.00 88.25 1011 SER A O 1
ATOM 8020 N N . GLU A 1 1012 ? -16.397 -11.019 -25.518 1.00 87.94 1012 GLU A N 1
ATOM 8021 C CA . GLU A 1 1012 ? -16.070 -12.357 -26.033 1.00 87.94 1012 GLU A CA 1
ATOM 8022 C C . GLU A 1 1012 ? -16.300 -13.466 -24.988 1.00 87.94 1012 GLU A C 1
ATOM 8024 O O . GLU A 1 1012 ? -15.907 -14.607 -25.217 1.00 87.94 1012 GLU A O 1
ATOM 8029 N N . GLY A 1 1013 ? -16.918 -13.140 -23.846 1.00 91.50 1013 GLY A N 1
ATOM 8030 C CA . GLY A 1 1013 ? -17.179 -14.073 -22.747 1.00 91.50 1013 GLY A CA 1
ATOM 8031 C C . GLY A 1 1013 ? -16.266 -13.860 -21.529 1.00 91.50 1013 GLY A C 1
ATOM 8032 O O . GLY A 1 1013 ? -15.647 -12.793 -21.392 1.00 91.50 1013 GLY A O 1
ATOM 8033 N N . PRO A 1 1014 ? -16.190 -14.845 -20.613 1.00 95.31 1014 PRO A N 1
ATOM 8034 C CA . PRO A 1 1014 ? -15.464 -14.714 -19.355 1.00 95.31 1014 PRO A CA 1
ATOM 8035 C C . PRO A 1 1014 ? -13.948 -14.650 -19.560 1.00 95.31 1014 PRO A C 1
ATOM 8037 O O . PRO A 1 1014 ? -13.365 -15.424 -20.324 1.00 95.31 1014 PRO A O 1
ATOM 8040 N N . VAL A 1 1015 ? -13.304 -13.753 -18.819 1.00 95.44 1015 VAL A N 1
ATOM 8041 C CA . VAL A 1 1015 ? -11.856 -13.529 -18.818 1.00 95.44 1015 VAL A CA 1
ATOM 8042 C C . VAL A 1 1015 ? -11.292 -13.721 -17.413 1.00 95.44 1015 VAL A C 1
ATOM 8044 O O . VAL A 1 1015 ? -11.883 -13.253 -16.442 1.00 95.44 1015 VAL A O 1
ATOM 8047 N N . ILE A 1 1016 ? -10.139 -14.383 -17.303 1.00 96.31 1016 ILE A N 1
ATOM 8048 C CA . ILE A 1 1016 ? -9.376 -14.499 -16.049 1.00 96.31 1016 ILE A CA 1
ATOM 8049 C C . ILE A 1 1016 ? -8.032 -13.779 -16.170 1.00 96.31 1016 ILE A C 1
ATOM 8051 O O . ILE A 1 1016 ? -7.440 -13.719 -17.252 1.00 96.31 1016 ILE A O 1
ATOM 8055 N N . PHE A 1 1017 ? -7.561 -13.199 -15.071 1.00 95.06 1017 PHE A N 1
ATOM 8056 C CA . PHE A 1 1017 ? -6.359 -12.367 -15.040 1.00 95.06 1017 PHE A CA 1
ATOM 8057 C C . PHE A 1 1017 ? -5.666 -12.421 -13.673 1.00 95.06 1017 PHE A C 1
ATOM 8059 O O . PHE A 1 1017 ? -6.235 -12.861 -12.683 1.00 95.06 1017 PHE A O 1
ATOM 8066 N N . ASP A 1 1018 ? -4.424 -11.941 -13.637 1.00 94.56 1018 ASP A N 1
ATOM 8067 C CA . ASP A 1 1018 ? -3.544 -11.915 -12.459 1.00 94.56 1018 ASP A CA 1
ATOM 8068 C C . ASP A 1 1018 ? -3.171 -13.319 -11.926 1.00 94.56 1018 ASP A C 1
ATOM 8070 O O . ASP A 1 1018 ? -3.334 -13.607 -10.738 1.00 94.56 1018 ASP A O 1
ATOM 8074 N N . PRO A 1 1019 ? -2.640 -14.214 -12.786 1.00 96.50 1019 PRO A N 1
ATOM 8075 C CA . PRO A 1 1019 ? -2.322 -15.585 -12.401 1.00 96.50 1019 PRO A CA 1
ATOM 8076 C C . PRO A 1 1019 ? -1.034 -15.750 -11.591 1.00 96.50 1019 PRO A C 1
ATOM 8078 O O . PRO A 1 1019 ? -0.032 -15.056 -11.785 1.00 96.50 1019 PRO A O 1
ATOM 8081 N N . ALA A 1 1020 ? -1.031 -16.814 -10.791 1.00 96.12 1020 ALA A N 1
ATOM 8082 C CA . ALA A 1 1020 ? 0.110 -17.367 -10.073 1.00 96.12 1020 ALA A CA 1
ATOM 8083 C C . ALA A 1 1020 ? 0.285 -18.858 -10.432 1.00 96.12 1020 ALA A C 1
ATOM 8085 O O . ALA A 1 1020 ? 0.294 -19.739 -9.568 1.00 96.12 1020 ALA A O 1
ATOM 8086 N N . SER A 1 1021 ? 0.383 -19.151 -11.733 1.00 96.75 1021 SER A N 1
ATOM 8087 C CA . SER A 1 1021 ? 0.188 -20.503 -12.261 1.00 96.75 1021 SER A CA 1
ATOM 8088 C C . SER A 1 1021 ? 1.259 -21.513 -11.853 1.00 96.75 1021 SER A C 1
ATOM 8090 O O . SER A 1 1021 ? 2.425 -21.193 -11.611 1.00 96.75 1021 SER A O 1
ATOM 8092 N N . ALA A 1 1022 ? 0.842 -22.776 -11.835 1.00 96.94 1022 ALA A N 1
ATOM 8093 C CA . ALA A 1 1022 ? 1.697 -23.954 -11.778 1.00 96.94 1022 ALA A CA 1
ATOM 8094 C C . ALA A 1 1022 ? 0.932 -25.172 -12.329 1.00 96.94 1022 ALA A C 1
ATOM 8096 O O . ALA A 1 1022 ? -0.276 -25.113 -12.545 1.00 96.94 1022 ALA A O 1
ATOM 8097 N N . PHE A 1 1023 ? 1.626 -26.283 -12.555 1.00 97.12 1023 PHE A N 1
ATOM 8098 C CA . PHE A 1 1023 ? 1.002 -27.588 -12.740 1.00 97.12 1023 PHE A CA 1
ATOM 8099 C C . PHE A 1 1023 ? 0.775 -28.216 -11.362 1.00 97.12 1023 PHE A C 1
ATOM 8101 O O . PHE A 1 1023 ? 1.734 -28.557 -10.666 1.00 97.12 1023 PHE A O 1
ATOM 8108 N N . CYS A 1 1024 ? -0.487 -28.326 -10.958 1.00 95.50 1024 CYS A N 1
ATOM 8109 C CA . CYS A 1 1024 ? -0.923 -28.720 -9.618 1.00 95.50 1024 CYS A CA 1
ATOM 8110 C C . CYS A 1 1024 ? -2.029 -29.781 -9.682 1.00 95.50 1024 CYS A C 1
ATOM 8112 O O . CYS A 1 1024 ? -2.528 -30.118 -10.750 1.00 95.50 1024 CYS A O 1
ATOM 8114 N N . ASP A 1 1025 ? -2.461 -30.287 -8.530 1.00 95.50 1025 ASP A N 1
ATOM 8115 C CA . ASP A 1 1025 ? -3.779 -30.917 -8.439 1.00 95.50 1025 ASP A CA 1
ATOM 8116 C C . ASP A 1 1025 ? -4.871 -29.897 -8.853 1.00 95.50 1025 ASP A C 1
ATOM 8118 O O . ASP A 1 1025 ? -4.871 -28.791 -8.314 1.00 95.50 1025 ASP A O 1
ATOM 8122 N N . PRO A 1 1026 ? -5.814 -30.217 -9.764 1.00 94.56 1026 PRO A N 1
ATOM 8123 C CA . PRO A 1 1026 ? -6.884 -29.292 -10.161 1.00 94.56 1026 PRO A CA 1
ATOM 8124 C C . PRO A 1 1026 ? -7.786 -28.832 -9.003 1.00 94.56 1026 PRO A C 1
ATOM 8126 O O . PRO A 1 1026 ? -8.388 -27.763 -9.086 1.00 94.56 1026 PRO A O 1
ATOM 8129 N N . GLU A 1 1027 ? -7.893 -29.602 -7.914 1.00 94.56 1027 GLU A N 1
ATOM 8130 C CA . GLU A 1 1027 ? -8.632 -29.182 -6.714 1.00 94.56 1027 GLU A CA 1
ATOM 8131 C C . GLU A 1 1027 ? -7.916 -28.065 -5.935 1.00 94.56 1027 GLU A C 1
ATOM 8133 O O . GLU A 1 1027 ? -8.563 -27.396 -5.131 1.00 94.56 1027 GLU A O 1
ATOM 8138 N N . TYR A 1 1028 ? -6.623 -27.820 -6.185 1.00 94.69 1028 TYR A N 1
ATOM 8139 C CA . TYR A 1 1028 ? -5.868 -26.736 -5.547 1.00 94.69 1028 TYR A CA 1
ATOM 8140 C C . TYR A 1 1028 ? -6.485 -25.357 -5.809 1.00 94.69 1028 TYR A C 1
ATOM 8142 O O . TYR A 1 1028 ? -6.575 -24.555 -4.881 1.00 94.69 1028 TYR A O 1
ATOM 8150 N N . GLU A 1 1029 ? -6.978 -25.104 -7.028 1.00 94.31 1029 GLU A N 1
ATOM 8151 C CA . GLU A 1 1029 ? -7.608 -23.825 -7.398 1.00 94.31 1029 GLU A CA 1
ATOM 8152 C C . GLU A 1 1029 ? -8.808 -23.497 -6.503 1.00 94.31 1029 GLU A C 1
ATOM 8154 O O . GLU A 1 1029 ? -9.064 -22.343 -6.165 1.00 94.31 1029 GLU A O 1
ATOM 8159 N N . GLN A 1 1030 ? -9.522 -24.524 -6.039 1.00 92.94 1030 GLN A N 1
ATOM 8160 C CA . GLN A 1 1030 ? -10.686 -24.315 -5.193 1.00 92.94 1030 GLN A CA 1
ATOM 8161 C C . GLN A 1 1030 ? -10.344 -23.638 -3.859 1.00 92.94 1030 GLN A C 1
ATOM 8163 O O . GLN A 1 1030 ? -11.193 -22.946 -3.295 1.00 92.94 1030 GLN A O 1
ATOM 8168 N N . GLY A 1 1031 ? -9.115 -23.813 -3.364 1.00 91.81 1031 GLY A N 1
ATOM 8169 C CA . GLY A 1 1031 ? -8.689 -23.230 -2.097 1.00 91.81 1031 GLY A CA 1
ATOM 8170 C C . GLY A 1 1031 ? -8.878 -21.713 -2.064 1.00 91.81 1031 GLY A C 1
ATOM 8171 O O . GLY A 1 1031 ? -9.470 -21.176 -1.132 1.00 91.81 1031 GLY A O 1
ATOM 8172 N N . ILE A 1 1032 ? -8.430 -21.008 -3.103 1.00 92.25 1032 ILE A N 1
ATOM 8173 C CA . ILE A 1 1032 ? -8.580 -19.550 -3.172 1.00 92.25 1032 ILE A CA 1
ATOM 8174 C C . ILE A 1 1032 ? -10.005 -19.125 -3.553 1.00 92.25 1032 ILE A C 1
ATOM 8176 O O . ILE A 1 1032 ? -10.508 -18.126 -3.036 1.00 92.25 1032 ILE A O 1
ATOM 8180 N N . MET A 1 1033 ? -10.691 -19.915 -4.386 1.00 92.44 1033 MET A N 1
ATOM 8181 C CA . MET A 1 1033 ? -12.064 -19.641 -4.833 1.00 92.44 1033 MET A CA 1
ATOM 8182 C C . MET A 1 1033 ? -13.080 -19.617 -3.682 1.00 92.44 1033 MET A C 1
ATOM 8184 O O . MET A 1 1033 ? -14.066 -18.885 -3.744 1.00 92.44 1033 MET A O 1
ATOM 8188 N N . ASN A 1 1034 ? -12.846 -20.385 -2.616 1.00 87.75 1034 ASN A N 1
ATOM 8189 C CA . ASN A 1 1034 ? -13.734 -20.417 -1.453 1.00 87.75 1034 ASN A CA 1
ATOM 8190 C C . ASN A 1 1034 ? -13.496 -19.255 -0.466 1.00 87.75 1034 ASN A C 1
ATOM 8192 O O . ASN A 1 1034 ? -14.374 -18.965 0.345 1.00 87.75 1034 ASN A O 1
ATOM 8196 N N . MET A 1 1035 ? -12.342 -18.575 -0.517 1.00 80.75 1035 MET A N 1
ATOM 8197 C CA . MET A 1 1035 ? -11.918 -17.663 0.557 1.00 80.75 1035 MET A CA 1
ATOM 8198 C C . MET A 1 1035 ? -12.680 -16.327 0.582 1.00 80.75 1035 MET A C 1
ATOM 8200 O O . MET A 1 1035 ? -12.861 -15.745 1.651 1.00 80.75 1035 MET A O 1
ATOM 8204 N N . PHE A 1 1036 ? -13.146 -15.852 -0.578 1.00 80.12 1036 PHE A N 1
ATOM 8205 C CA . PHE A 1 1036 ? -13.838 -14.560 -0.730 1.00 80.12 1036 PHE A CA 1
ATOM 8206 C C . PHE A 1 1036 ? -15.218 -14.676 -1.394 1.00 80.12 1036 PHE A C 1
ATOM 8208 O O . PHE A 1 1036 ? -15.814 -13.670 -1.773 1.00 80.12 1036 PHE A O 1
ATOM 8215 N N . GLY A 1 1037 ? -15.734 -15.901 -1.534 1.00 74.50 1037 GLY A N 1
ATOM 8216 C CA . GLY A 1 1037 ? -16.963 -16.174 -2.276 1.00 74.50 1037 GLY A CA 1
ATOM 8217 C C . GLY A 1 1037 ? -16.822 -15.920 -3.783 1.00 74.50 1037 GLY A C 1
ATOM 8218 O O . GLY A 1 1037 ? -15.720 -15.827 -4.320 1.00 74.50 1037 GLY A O 1
ATOM 8219 N N . GLY A 1 1038 ? -17.959 -15.833 -4.478 1.00 75.38 1038 GLY A N 1
ATOM 8220 C CA . GLY A 1 1038 ? -18.018 -15.509 -5.911 1.00 75.38 1038 GLY A CA 1
ATOM 8221 C C . GLY A 1 1038 ? -18.302 -16.685 -6.851 1.00 75.38 1038 GLY A C 1
ATOM 8222 O O . GLY A 1 1038 ? -18.584 -16.448 -8.018 1.00 75.38 1038 GLY A O 1
ATOM 8223 N N . TYR A 1 1039 ? -18.318 -17.933 -6.362 1.00 88.62 1039 TYR A N 1
ATOM 8224 C CA . TYR A 1 1039 ? -18.575 -19.127 -7.184 1.00 88.62 1039 TYR A CA 1
ATOM 8225 C C . TYR A 1 1039 ? -19.755 -19.945 -6.645 1.00 88.62 1039 TYR A C 1
ATOM 8227 O O . TYR A 1 1039 ? -19.638 -20.657 -5.648 1.00 88.62 1039 TYR A O 1
ATOM 8235 N N . GLY A 1 1040 ? -20.911 -19.834 -7.306 1.00 86.81 1040 GLY A N 1
ATOM 8236 C CA . GLY A 1 1040 ? -22.143 -20.534 -6.921 1.00 86.81 1040 GLY A CA 1
ATOM 8237 C C . GLY A 1 1040 ? -22.192 -22.014 -7.327 1.00 86.81 1040 GLY A C 1
ATOM 8238 O O . GLY A 1 1040 ? -21.315 -22.533 -8.016 1.00 86.81 1040 GLY A O 1
ATOM 8239 N N . SER A 1 1041 ? -23.270 -22.706 -6.947 1.00 91.00 1041 SER A N 1
ATOM 8240 C CA . SER A 1 1041 ? -23.505 -24.119 -7.302 1.00 91.00 1041 SER A CA 1
ATOM 8241 C C . SER A 1 1041 ? -23.527 -24.377 -8.810 1.00 91.00 1041 SER A C 1
ATOM 8243 O O . SER A 1 1041 ? -23.094 -25.438 -9.261 1.00 91.00 1041 SER A O 1
ATOM 8245 N N . ASP A 1 1042 ? -24.010 -23.413 -9.594 1.00 94.75 1042 ASP A N 1
ATOM 8246 C CA . ASP A 1 1042 ? -24.148 -23.546 -11.048 1.00 94.75 1042 ASP A CA 1
ATOM 8247 C C . ASP A 1 1042 ? -22.779 -23.600 -11.738 1.00 94.75 1042 ASP A C 1
ATOM 8249 O O . ASP A 1 1042 ? -22.581 -24.404 -12.648 1.00 94.75 1042 ASP A O 1
ATOM 8253 N N . PHE A 1 1043 ? -21.809 -22.822 -11.237 1.00 95.88 1043 PHE A N 1
ATOM 8254 C CA . PHE A 1 1043 ? -20.409 -22.882 -11.663 1.00 95.88 1043 PHE A CA 1
ATOM 8255 C C . PHE A 1 1043 ? -19.848 -24.292 -11.461 1.00 95.88 1043 PHE A C 1
ATOM 8257 O O . PHE A 1 1043 ? -19.347 -24.908 -12.400 1.00 95.88 1043 PHE A O 1
ATOM 8264 N N . TRP A 1 1044 ? -19.975 -24.838 -10.246 1.00 94.44 1044 TRP A N 1
ATOM 8265 C CA . TRP A 1 1044 ? -19.430 -26.158 -9.916 1.00 94.44 1044 TRP A CA 1
ATOM 8266 C C . TRP A 1 1044 ? -20.144 -27.280 -10.667 1.00 94.44 1044 TRP A C 1
ATOM 8268 O O . TRP A 1 1044 ? -19.509 -28.254 -11.063 1.00 94.44 1044 TRP A O 1
ATOM 8278 N N . THR A 1 1045 ? -21.444 -27.130 -10.919 1.00 96.25 1045 THR A N 1
ATOM 8279 C CA . THR A 1 1045 ? -22.217 -28.066 -11.746 1.00 96.25 1045 THR A CA 1
ATOM 8280 C C . THR A 1 1045 ? -21.700 -28.086 -13.186 1.00 96.25 1045 THR A C 1
ATOM 8282 O O . THR A 1 1045 ? -21.548 -29.160 -13.770 1.00 96.25 1045 THR A O 1
ATOM 8285 N N . ALA A 1 1046 ? -21.401 -26.917 -13.760 1.00 96.56 1046 ALA A N 1
ATOM 8286 C CA . ALA A 1 1046 ? -20.817 -26.805 -15.094 1.00 96.56 1046 ALA A CA 1
ATOM 8287 C C . ALA A 1 1046 ? -19.375 -27.342 -15.141 1.00 96.56 1046 ALA A C 1
ATOM 8289 O O . ALA A 1 1046 ? -19.046 -28.139 -16.020 1.00 96.56 1046 ALA A O 1
ATOM 8290 N N . TYR A 1 1047 ? -18.554 -26.992 -14.149 1.00 97.19 1047 TYR A N 1
ATOM 8291 C CA . TYR A 1 1047 ? -17.179 -27.470 -14.004 1.00 97.19 1047 TYR A CA 1
ATOM 8292 C C . TYR A 1 1047 ? -17.117 -29.002 -13.901 1.00 97.19 1047 TYR A C 1
ATOM 8294 O O . TYR A 1 1047 ? -16.425 -29.663 -14.680 1.00 97.19 1047 TYR A O 1
ATOM 8302 N N . HIS A 1 1048 ? -17.908 -29.600 -13.003 1.00 96.25 1048 HIS A N 1
ATOM 8303 C CA . HIS A 1 1048 ? -17.890 -31.046 -12.766 1.00 96.25 1048 HIS A CA 1
ATOM 8304 C C . HIS A 1 1048 ? -18.544 -31.881 -13.868 1.00 96.25 1048 HIS A C 1
ATOM 8306 O O . HIS A 1 1048 ? -18.328 -33.092 -13.930 1.00 96.25 1048 HIS A O 1
ATOM 8312 N N . ARG A 1 1049 ? -19.291 -31.252 -14.783 1.00 96.75 1049 ARG A N 1
ATOM 8313 C CA . ARG A 1 1049 ? -19.742 -31.909 -16.017 1.00 96.75 1049 ARG A CA 1
ATOM 8314 C C . ARG A 1 1049 ? -18.570 -32.241 -16.946 1.00 96.75 1049 ARG A C 1
ATOM 8316 O O . ARG A 1 1049 ? -18.654 -33.210 -17.695 1.00 96.75 1049 ARG A O 1
ATOM 8323 N N . VAL A 1 1050 ? -17.503 -31.440 -16.909 1.00 96.12 1050 VAL A N 1
ATOM 8324 C CA . VAL A 1 1050 ? -16.295 -31.629 -17.727 1.00 96.12 1050 VAL A CA 1
ATOM 8325 C C . VAL A 1 1050 ? -15.221 -32.402 -16.962 1.00 96.12 1050 VAL A C 1
ATOM 8327 O O . VAL A 1 1050 ? -14.647 -33.339 -17.520 1.00 96.12 1050 VAL A O 1
ATOM 8330 N N . LEU A 1 1051 ? -14.968 -32.033 -15.700 1.00 93.50 1051 LEU A N 1
ATOM 8331 C CA . LEU A 1 1051 ? -13.987 -32.684 -14.829 1.00 93.50 1051 LEU A CA 1
ATOM 8332 C C . LEU A 1 1051 ? -14.681 -33.293 -13.591 1.00 93.50 1051 LEU A C 1
ATOM 8334 O O . LEU A 1 1051 ? -14.946 -32.571 -12.622 1.00 93.50 1051 LEU A O 1
ATOM 8338 N N . PRO A 1 1052 ? -14.989 -34.606 -13.606 1.00 92.88 1052 PRO A N 1
ATOM 8339 C CA . PRO A 1 1052 ? -15.743 -35.260 -12.539 1.00 92.88 1052 PRO A CA 1
ATOM 8340 C C . PRO A 1 1052 ? -15.129 -35.075 -11.149 1.00 92.88 1052 PRO A C 1
ATOM 8342 O O . PRO A 1 1052 ? -13.911 -35.100 -10.973 1.00 92.88 1052 PRO A O 1
ATOM 8345 N N . GLU A 1 1053 ? -15.990 -34.910 -10.146 1.00 91.00 1053 GLU A N 1
ATOM 8346 C CA . GLU A 1 1053 ? -15.573 -34.778 -8.751 1.00 91.00 1053 GLU A CA 1
ATOM 8347 C C . GLU A 1 1053 ? -14.904 -36.066 -8.245 1.00 91.00 1053 GLU A C 1
ATOM 8349 O O . GLU A 1 1053 ? -15.413 -37.172 -8.448 1.00 91.00 1053 GLU A O 1
ATOM 8354 N N . ARG A 1 1054 ? -13.765 -35.929 -7.555 1.00 90.50 1054 ARG A N 1
ATOM 8355 C CA . ARG A 1 1054 ? -13.059 -37.068 -6.959 1.00 90.50 1054 ARG A CA 1
ATOM 8356 C C . ARG A 1 1054 ? -13.561 -37.354 -5.539 1.00 90.50 1054 ARG A C 1
ATOM 8358 O O . ARG A 1 1054 ? -13.908 -36.418 -4.811 1.00 90.50 1054 ARG A O 1
ATOM 8365 N N . PRO A 1 1055 ? -13.523 -38.624 -5.088 1.00 87.75 1055 PRO A N 1
ATOM 8366 C CA . PRO A 1 1055 ? -13.841 -38.984 -3.708 1.00 87.75 1055 PRO A CA 1
ATOM 8367 C C . PRO A 1 1055 ? -13.033 -38.166 -2.698 1.00 87.75 1055 PRO A C 1
ATOM 8369 O O . PRO A 1 1055 ? -11.897 -37.777 -2.972 1.00 87.75 1055 PRO A O 1
ATOM 8372 N N . ASP A 1 1056 ? -13.621 -37.898 -1.532 1.00 87.00 1056 ASP A N 1
ATOM 8373 C CA . ASP A 1 1056 ? -12.997 -37.163 -0.422 1.00 87.00 1056 ASP A CA 1
ATOM 8374 C C . ASP A 1 1056 ? -12.539 -35.721 -0.730 1.00 87.00 1056 ASP A C 1
ATOM 8376 O O . ASP A 1 1056 ? -11.859 -35.113 0.097 1.00 87.00 1056 ASP A O 1
ATOM 8380 N N . ARG A 1 1057 ? -12.965 -35.112 -1.851 1.00 89.38 1057 ARG A N 1
ATOM 8381 C CA . ARG A 1 1057 ? -12.671 -33.700 -2.181 1.00 89.38 1057 ARG A CA 1
ATOM 8382 C C . ARG A 1 1057 ? -12.942 -32.754 -1.011 1.00 89.38 1057 ARG A C 1
ATOM 8384 O O . ARG A 1 1057 ? -12.096 -31.936 -0.667 1.00 89.38 1057 ARG A O 1
ATOM 8391 N N . LYS A 1 1058 ? -14.089 -32.911 -0.339 1.00 89.38 1058 LYS A N 1
ATOM 8392 C CA . LYS A 1 1058 ? -14.481 -32.079 0.816 1.00 89.38 1058 LYS A CA 1
ATOM 8393 C C . LYS A 1 1058 ? -13.487 -32.126 1.987 1.00 89.38 1058 LYS A C 1
ATOM 8395 O O . LYS A 1 1058 ? -13.473 -31.195 2.781 1.00 89.38 1058 LYS A O 1
ATOM 8400 N N . LYS A 1 1059 ? -12.667 -33.180 2.096 1.00 89.31 1059 LYS A N 1
ATOM 8401 C CA . LYS A 1 1059 ? -11.596 -33.288 3.101 1.00 89.31 1059 LYS A CA 1
ATOM 8402 C C . LYS A 1 1059 ? -10.293 -32.624 2.640 1.00 89.31 1059 LYS A C 1
ATOM 8404 O O . LYS A 1 1059 ? -9.546 -32.134 3.478 1.00 89.31 1059 LYS A O 1
ATOM 8409 N N . ARG A 1 1060 ? -10.019 -32.594 1.328 1.00 91.94 1060 ARG A N 1
ATOM 8410 C CA . ARG A 1 1060 ? -8.794 -32.005 0.752 1.00 91.94 1060 ARG A CA 1
ATOM 8411 C C . ARG A 1 1060 ? -8.872 -30.494 0.567 1.00 91.94 1060 ARG A C 1
ATOM 8413 O O . ARG A 1 1060 ? -7.882 -29.811 0.796 1.00 91.94 1060 ARG A O 1
ATOM 8420 N N . VAL A 1 1061 ? -10.035 -29.966 0.192 1.00 92.06 1061 VAL A N 1
ATOM 8421 C CA . VAL A 1 1061 ? -10.218 -28.530 -0.090 1.00 92.06 1061 VAL A CA 1
ATOM 8422 C C . VAL A 1 1061 ? -9.758 -27.615 1.061 1.00 92.06 1061 VAL A C 1
ATOM 8424 O O . VAL A 1 1061 ? -8.995 -26.693 0.774 1.00 92.06 1061 VAL A O 1
ATOM 8427 N N . PRO A 1 1062 ? -10.074 -27.886 2.349 1.00 93.94 1062 PRO A N 1
ATOM 8428 C CA . PRO A 1 1062 ? -9.568 -27.074 3.463 1.00 93.94 1062 PRO A CA 1
ATOM 8429 C C . PRO A 1 1062 ? -8.034 -26.993 3.539 1.00 93.94 1062 PRO A C 1
ATOM 8431 O O . PRO A 1 1062 ? -7.478 -26.000 4.000 1.00 93.94 1062 PRO A O 1
ATOM 8434 N N . ILE A 1 1063 ? -7.321 -28.014 3.055 1.00 94.75 1063 ILE A N 1
ATOM 8435 C CA . ILE A 1 1063 ? -5.853 -28.024 3.004 1.00 94.75 1063 ILE A CA 1
ATOM 8436 C C . ILE A 1 1063 ? -5.347 -26.993 1.981 1.00 94.75 1063 ILE A C 1
ATOM 8438 O O . ILE A 1 1063 ? -4.374 -26.279 2.232 1.00 94.75 1063 ILE A O 1
ATOM 8442 N N . TYR A 1 1064 ? -6.017 -26.883 0.834 1.00 95.44 1064 TYR A N 1
ATOM 8443 C CA . TYR A 1 1064 ? -5.687 -25.887 -0.184 1.00 95.44 1064 TYR A CA 1
ATOM 8444 C C . TYR A 1 1064 ? -6.073 -24.474 0.269 1.00 95.44 1064 TYR A C 1
ATOM 8446 O O . TYR A 1 1064 ? -5.281 -23.546 0.103 1.00 95.44 1064 TYR A O 1
ATOM 8454 N N . GLU A 1 1065 ? -7.219 -24.314 0.941 1.00 94.81 1065 GLU A N 1
ATOM 8455 C CA . GLU A 1 1065 ? -7.618 -23.053 1.594 1.00 94.81 1065 GLU A CA 1
ATOM 8456 C C . GLU A 1 1065 ? -6.580 -22.592 2.631 1.00 94.81 1065 GLU A C 1
ATOM 8458 O O . GLU A 1 1065 ? -6.238 -21.405 2.690 1.00 94.81 1065 GLU A O 1
ATOM 8463 N N . LEU A 1 1066 ? -6.010 -23.527 3.405 1.00 95.56 1066 LEU A N 1
ATOM 8464 C CA . LEU A 1 1066 ? -4.982 -23.220 4.399 1.00 95.56 1066 LEU A CA 1
ATOM 8465 C C . LEU A 1 1066 ? -3.774 -22.515 3.773 1.00 95.56 1066 LEU A C 1
ATOM 8467 O O . LEU A 1 1066 ? -3.284 -21.540 4.343 1.00 95.56 1066 LEU A O 1
ATOM 8471 N N . PHE A 1 1067 ? -3.304 -22.959 2.602 1.00 95.44 1067 PHE A N 1
ATOM 8472 C CA . PHE A 1 1067 ? -2.189 -22.298 1.918 1.00 95.44 1067 PHE A CA 1
ATOM 8473 C C . PHE A 1 1067 ? -2.485 -20.812 1.660 1.00 95.44 1067 PHE A C 1
ATOM 8475 O O . PHE A 1 1067 ? -1.658 -19.957 1.990 1.00 95.44 1067 PHE A O 1
ATOM 8482 N N . HIS A 1 1068 ? -3.664 -20.492 1.121 1.00 93.94 1068 HIS A N 1
ATOM 8483 C CA . HIS A 1 1068 ? -4.035 -19.111 0.805 1.00 93.94 1068 HIS A CA 1
ATOM 8484 C C . HIS A 1 1068 ? -4.273 -18.271 2.065 1.00 93.94 1068 HIS A C 1
ATOM 8486 O O . HIS A 1 1068 ? -3.854 -17.109 2.106 1.00 93.94 1068 HIS A O 1
ATOM 8492 N N . SER A 1 1069 ? -4.840 -18.865 3.121 1.00 93.69 1069 SER A N 1
ATOM 8493 C CA . SER A 1 1069 ? -5.003 -18.214 4.426 1.00 93.69 1069 SER A CA 1
ATOM 8494 C C . SER A 1 1069 ? -3.648 -17.876 5.069 1.00 93.69 1069 SER A C 1
ATOM 8496 O O . SER A 1 1069 ? -3.448 -16.757 5.551 1.00 93.69 1069 SER A O 1
ATOM 8498 N N . LEU A 1 1070 ? -2.675 -18.795 5.014 1.00 94.62 1070 LEU A N 1
ATOM 8499 C CA . LEU A 1 1070 ? -1.307 -18.548 5.486 1.00 94.62 1070 LEU A CA 1
ATOM 8500 C C . LEU A 1 1070 ? -0.589 -17.494 4.626 1.00 94.62 1070 LEU A C 1
ATOM 8502 O O . LEU A 1 1070 ? 0.097 -16.626 5.169 1.00 94.62 1070 LEU A O 1
ATOM 8506 N N . ASN A 1 1071 ? -0.787 -17.517 3.303 1.00 93.19 1071 ASN A N 1
ATOM 8507 C CA . ASN A 1 1071 ? -0.258 -16.495 2.396 1.00 93.19 1071 ASN A CA 1
ATOM 8508 C C . ASN A 1 1071 ? -0.796 -15.096 2.739 1.00 93.19 1071 ASN A C 1
ATOM 8510 O O . ASN A 1 1071 ? -0.030 -14.133 2.809 1.00 93.19 1071 ASN A O 1
ATOM 8514 N N . HIS A 1 1072 ? -2.090 -14.983 3.051 1.00 90.44 1072 HIS A N 1
ATOM 8515 C CA . HIS A 1 1072 ? -2.699 -13.728 3.496 1.00 90.44 1072 HIS A CA 1
ATOM 8516 C C . HIS A 1 1072 ? -2.193 -13.278 4.867 1.00 90.44 1072 HIS A C 1
ATOM 8518 O O . HIS A 1 1072 ? -1.938 -12.089 5.060 1.00 90.44 1072 HIS A O 1
ATOM 8524 N N . TRP A 1 1073 ? -1.968 -14.202 5.805 1.00 92.69 1073 TRP A N 1
ATOM 8525 C CA . TRP A 1 1073 ? -1.312 -13.869 7.073 1.00 92.69 1073 TRP A CA 1
ATOM 8526 C C . TRP A 1 1073 ? 0.097 -13.313 6.828 1.00 92.69 1073 TRP A C 1
ATOM 8528 O O . TRP A 1 1073 ? 0.477 -12.290 7.407 1.00 92.69 1073 TRP A O 1
ATOM 8538 N N . ASN A 1 1074 ? 0.849 -13.903 5.900 1.00 91.31 1074 ASN A N 1
ATOM 8539 C CA . ASN A 1 1074 ? 2.175 -13.414 5.549 1.00 91.31 1074 ASN A CA 1
ATOM 8540 C C . ASN A 1 1074 ? 2.178 -12.037 4.864 1.00 91.31 1074 ASN A C 1
ATOM 8542 O O . ASN A 1 1074 ? 3.097 -11.258 5.143 1.00 91.31 1074 ASN A O 1
ATOM 8546 N N . HIS A 1 1075 ? 1.190 -11.730 4.018 1.00 84.81 1075 HIS A N 1
ATOM 8547 C CA . HIS A 1 1075 ? 1.076 -10.444 3.311 1.00 84.81 1075 HIS A CA 1
ATOM 8548 C C . HIS A 1 1075 ? 0.471 -9.319 4.155 1.00 84.81 1075 HIS A C 1
ATOM 8550 O O . HIS A 1 1075 ? 0.979 -8.199 4.141 1.00 84.81 1075 HIS A O 1
ATOM 8556 N N . PHE A 1 1076 ? -0.608 -9.604 4.884 1.00 83.56 1076 PHE A N 1
ATOM 8557 C CA . PHE A 1 1076 ? -1.484 -8.586 5.479 1.00 83.56 1076 PHE A CA 1
ATOM 8558 C C . PHE A 1 1076 ? -1.477 -8.581 7.014 1.00 83.56 1076 PHE A C 1
ATOM 8560 O O . PHE A 1 1076 ? -2.034 -7.673 7.633 1.00 83.56 1076 PHE A O 1
ATOM 8567 N N . GLY A 1 1077 ? -0.807 -9.549 7.644 1.00 81.62 1077 GLY A N 1
ATOM 8568 C CA . GLY A 1 1077 ? -0.606 -9.594 9.089 1.00 81.62 1077 GLY A CA 1
ATOM 8569 C C . GLY A 1 1077 ? -1.650 -10.417 9.848 1.00 81.62 1077 GLY A C 1
ATOM 8570 O O . GLY A 1 1077 ? -2.387 -11.230 9.292 1.00 81.62 1077 GLY A O 1
ATOM 8571 N N . SER A 1 1078 ? -1.673 -10.249 11.172 1.00 83.69 1078 SER A N 1
ATOM 8572 C CA . SER A 1 1078 ? -2.326 -11.169 12.116 1.00 83.69 1078 SER A CA 1
ATOM 8573 C C . SER A 1 1078 ? -3.856 -11.220 12.052 1.00 83.69 1078 SER A C 1
ATOM 8575 O O . SER A 1 1078 ? -4.446 -12.074 12.713 1.00 83.69 1078 SER A O 1
ATOM 8577 N N . SER A 1 1079 ? -4.515 -10.387 11.239 1.00 84.06 1079 SER A N 1
ATOM 8578 C CA . SER A 1 1079 ? -5.960 -10.495 10.988 1.00 84.06 1079 SER A CA 1
ATOM 8579 C C . SER A 1 1079 ? -6.348 -11.858 10.404 1.00 84.06 1079 SER A C 1
ATOM 8581 O O . SER A 1 1079 ? -7.417 -12.369 10.718 1.00 84.06 1079 SER A O 1
ATOM 8583 N N . TYR A 1 1080 ? -5.454 -12.490 9.637 1.00 86.81 1080 TYR A N 1
ATOM 8584 C CA . TYR A 1 1080 ? -5.663 -13.818 9.045 1.00 86.81 1080 TYR A CA 1
ATOM 8585 C C . TYR A 1 1080 ? -5.166 -14.975 9.928 1.00 86.81 1080 TYR A C 1
ATOM 8587 O O . TYR A 1 1080 ? -5.351 -16.145 9.583 1.00 86.81 1080 TYR A O 1
ATOM 8595 N N . ARG A 1 1081 ? -4.584 -14.681 11.104 1.00 90.56 1081 ARG A N 1
ATOM 8596 C CA . ARG A 1 1081 ? -4.132 -15.708 12.061 1.00 90.56 1081 ARG A CA 1
ATOM 8597 C C . ARG A 1 1081 ? -5.295 -16.574 12.534 1.00 90.56 1081 ARG A C 1
ATOM 8599 O O . ARG A 1 1081 ? -5.171 -17.790 12.558 1.00 90.56 1081 ARG A O 1
ATOM 8606 N N . GLY A 1 1082 ? -6.410 -15.952 12.924 1.00 89.31 1082 GLY A N 1
ATOM 8607 C CA . GLY A 1 1082 ? -7.573 -16.669 13.459 1.00 89.31 1082 GLY A CA 1
ATOM 8608 C C . GLY A 1 1082 ? -8.153 -17.671 12.459 1.00 89.31 1082 GLY A C 1
ATOM 8609 O O . GLY A 1 1082 ? -8.366 -18.824 12.815 1.00 89.31 1082 GLY A O 1
ATOM 8610 N N . SER A 1 1083 ? -8.321 -17.245 11.202 1.00 87.62 1083 SER A N 1
ATOM 8611 C CA . SER A 1 1083 ? -8.770 -18.112 10.105 1.00 87.62 1083 SER A CA 1
ATOM 8612 C C . SER A 1 1083 ? -7.793 -19.259 9.854 1.00 87.62 1083 SER A C 1
ATOM 8614 O O . SER A 1 1083 ? -8.193 -20.418 9.851 1.00 87.62 1083 SER A O 1
ATOM 8616 N N . SER A 1 1084 ? -6.496 -18.950 9.749 1.00 93.12 1084 SER A N 1
ATOM 8617 C CA . SER A 1 1084 ? -5.464 -19.962 9.488 1.00 93.12 1084 SER A CA 1
ATOM 8618 C C . SER A 1 1084 ? -5.413 -21.026 10.586 1.00 93.12 1084 SER A C 1
ATOM 8620 O O . SER A 1 1084 ? -5.404 -22.214 10.285 1.00 93.12 1084 SER A O 1
ATOM 8622 N N . MET A 1 1085 ? -5.435 -20.614 11.859 1.00 93.75 1085 MET A N 1
ATOM 8623 C CA . MET A 1 1085 ? -5.432 -21.552 12.987 1.00 93.75 1085 MET A CA 1
ATOM 8624 C C . MET A 1 1085 ? -6.719 -22.380 13.048 1.00 93.75 1085 MET A C 1
ATOM 8626 O O . MET A 1 1085 ? -6.647 -23.572 13.306 1.00 93.75 1085 MET A O 1
ATOM 8630 N N . SER A 1 1086 ? -7.878 -21.790 12.737 1.00 93.50 1086 SER A N 1
ATOM 8631 C CA . SER A 1 1086 ? -9.143 -22.533 12.697 1.00 93.50 1086 SER A CA 1
ATOM 8632 C C . SER A 1 1086 ? -9.145 -23.628 11.629 1.00 93.50 1086 SER A C 1
ATOM 8634 O O . SER A 1 1086 ? -9.680 -24.706 11.873 1.00 93.50 1086 SER A O 1
ATOM 8636 N N . ILE A 1 1087 ? -8.560 -23.365 10.455 1.00 94.00 1087 ILE A N 1
ATOM 8637 C CA . ILE A 1 1087 ? -8.433 -24.371 9.391 1.00 94.00 1087 ILE A CA 1
ATOM 8638 C C . ILE A 1 1087 ? -7.449 -25.469 9.819 1.00 94.00 1087 ILE A C 1
ATOM 8640 O O . ILE A 1 1087 ? -7.718 -26.647 9.600 1.00 94.00 1087 ILE A O 1
ATOM 8644 N N . ILE A 1 1088 ? -6.342 -25.108 10.481 1.00 94.81 1088 ILE A N 1
ATOM 8645 C CA . ILE A 1 1088 ? -5.402 -26.086 11.054 1.00 94.81 1088 ILE A CA 1
ATOM 8646 C C . ILE A 1 1088 ? -6.123 -26.996 12.056 1.00 94.81 1088 ILE A C 1
ATOM 8648 O O . ILE A 1 1088 ? -6.050 -28.214 11.917 1.00 94.81 1088 ILE A O 1
ATOM 8652 N N . ASP A 1 1089 ? -6.870 -26.431 13.005 1.00 93.50 1089 ASP A N 1
ATOM 8653 C CA . ASP A 1 1089 ? -7.616 -27.201 14.009 1.00 93.50 1089 ASP A CA 1
ATOM 8654 C C . ASP A 1 1089 ? -8.667 -28.120 13.356 1.00 93.50 1089 ASP A C 1
ATOM 8656 O O . ASP A 1 1089 ? -8.856 -29.265 13.775 1.00 93.50 1089 ASP A O 1
ATOM 8660 N N . GLN A 1 1090 ? -9.324 -27.659 12.286 1.00 93.69 1090 GLN A N 1
ATOM 8661 C CA . GLN A 1 1090 ? -10.257 -28.474 11.503 1.00 93.69 1090 GLN A CA 1
ATOM 8662 C C . GLN A 1 1090 ? -9.557 -29.654 10.812 1.00 93.69 1090 GLN A C 1
ATOM 8664 O O . GLN A 1 1090 ? -10.073 -30.769 10.836 1.00 93.69 1090 GLN A O 1
ATOM 8669 N N . ILE A 1 1091 ? -8.383 -29.435 10.215 1.00 93.62 1091 ILE A N 1
ATOM 8670 C CA . ILE A 1 1091 ? -7.607 -30.499 9.559 1.00 93.62 1091 ILE A CA 1
ATOM 8671 C C . ILE A 1 1091 ? -7.120 -31.521 10.593 1.00 93.62 1091 ILE A C 1
ATOM 8673 O O . ILE A 1 1091 ? -7.219 -32.724 10.358 1.00 93.62 1091 ILE A O 1
ATOM 8677 N N . LEU A 1 1092 ? -6.640 -31.057 11.748 1.00 92.38 1092 LEU A N 1
ATOM 8678 C CA . LEU A 1 1092 ? -6.145 -31.923 12.820 1.00 92.38 1092 LEU A CA 1
ATOM 8679 C C . LEU A 1 1092 ? -7.255 -32.743 13.498 1.00 92.38 1092 LEU A C 1
ATOM 8681 O O . LEU A 1 1092 ? -6.984 -33.837 13.984 1.00 92.38 1092 LEU A O 1
ATOM 8685 N N . SER A 1 1093 ? -8.490 -32.230 13.524 1.00 87.38 1093 SER A N 1
ATOM 8686 C CA . SER A 1 1093 ? -9.649 -32.917 14.119 1.00 87.38 1093 SER A CA 1
ATOM 8687 C C . SER A 1 1093 ? -10.418 -33.833 13.161 1.00 87.38 1093 SER A C 1
ATOM 8689 O O . SER A 1 1093 ? -11.180 -34.681 13.632 1.00 87.38 1093 SER A O 1
ATOM 8691 N N . SER A 1 1094 ? -10.238 -33.672 11.843 1.00 77.06 1094 SER A N 1
ATOM 8692 C CA . SER A 1 1094 ? -10.675 -34.652 10.827 1.00 77.06 1094 SER A CA 1
ATOM 8693 C C . SER A 1 1094 ? -9.878 -35.946 10.915 1.00 77.06 1094 SER A C 1
ATOM 8695 O O . SER A 1 1094 ? -10.289 -36.979 10.340 1.00 77.06 1094 SER A O 1
#

Organism: Trichostrongylus colubriformis (NCBI:txid6319)

Radius of gyration: 42.83 Å; chains: 1; bounding box: 109×108×128 Å

InterPro domains:
  IPR001683 Phox homology [PF00787] (523-596)
  IPR001683 Phox homology [PS50195] (490-611)
  IPR001683 Phox homology [SM00312] (493-607)
  IPR003114 Phox-associated domain [PF02194] (99-259)
  IPR003114 Phox-associated domain [PS51207] (96-277)
  IPR003114 Phox-associated domain [SM00313] (96-285)
  IPR011009 Protein kinase-like domain superfamily [SSF56112] (786-1088)
  IPR013937 Sorting nexin, C-terminal [PF08628] (717-766)
  IPR016137 RGS domain [PF00615] (308-440)
  IPR016137 RGS domain [PS50132] (306-425)
  IPR016137 RGS domain [SM00315] (306-442)
  IPR016477 Fructosamine/Ketosamine-3-kinase [PF03881] (800-1093)
  IPR036305 RGS domain superfamily [SSF48097] (305-446)
  IPR036871 PX domain superfamily [G3DSA:3.30.1520.10] (495-614)
  IPR036871 PX domain superfamily [SSF64268] (502-608)
  IPR044926 RGS, subdomain 2 [G3DSA:1.10.167.10] (303-445)